Protein 5BWJ (pdb70)

Structure (mmCIF, N/CA/C/O backbone):
data_5BWJ
#
_entry.id   5BWJ
#
_cell.length_a   58.300
_cell.length_b   62.853
_cell.length_c   111.808
_cell.angle_alpha   90.000
_cell.angle_beta   101.320
_cell.angle_gamma   90.000
#
_symmetry.space_group_name_H-M   'P 1 21 1'
#
loop_
_entity.id
_entity.type
_entity.pdbx_description
1 polymer 'Sensory transduction histidine kinase, putative'
2 non-polymer 'NITRATE ION'
3 non-polymer 'MAGNESIUM ION'
4 water water
#
loop_
_atom_site.group_PDB
_atom_site.id
_atom_site.type_symbol
_atom_site.label_atom_id
_atom_site.label_alt_id
_atom_site.label_comp_id
_atom_site.label_asym_id
_atom_site.label_entity_id
_atom_site.label_seq_id
_atom_site.pdbx_PDB_ins_code
_atom_site.Cartn_x
_atom_site.Cartn_y
_atom_site.Cartn_z
_atom_site.occupancy
_atom_site.B_iso_or_equiv
_atom_site.auth_seq_id
_atom_site.auth_comp_id
_atom_site.auth_asym_id
_atom_site.auth_atom_id
_atom_site.pdbx_PDB_model_num
ATOM 1 N N . LYS A 1 5 ? -3.382 -30.205 -31.206 1.00 74.39 27 LYS A N 1
ATOM 2 C CA . LYS A 1 5 ? -2.808 -30.027 -29.877 1.00 73.58 27 LYS A CA 1
ATOM 3 C C . LYS A 1 5 ? -3.888 -29.635 -28.874 1.00 67.57 27 LYS A C 1
ATOM 4 O O . LYS A 1 5 ? -4.425 -30.486 -28.165 1.00 66.13 27 LYS A O 1
ATOM 7 N N . ASP A 1 6 ? -4.201 -28.344 -28.819 1.00 63.76 28 ASP A N 1
ATOM 8 C CA . ASP A 1 6 ? -5.235 -27.847 -27.921 1.00 59.60 28 ASP A CA 1
ATOM 9 C C . ASP A 1 6 ? -6.601 -28.378 -28.339 1.00 54.04 28 ASP A C 1
ATOM 10 O O . ASP A 1 6 ? -6.828 -28.668 -29.514 1.00 52.95 28 ASP A O 1
ATOM 19 N N . ILE A 1 7 ? -7.498 -28.511 -27.368 1.00 52.61 29 ILE A N 1
ATOM 20 C CA . ILE A 1 7 ? -8.864 -28.955 -27.624 1.00 50.48 29 ILE A CA 1
ATOM 21 C C . ILE A 1 7 ? -9.842 -27.967 -26.999 1.00 45.09 29 ILE A C 1
ATOM 22 O O . ILE A 1 7 ? -9.817 -27.741 -25.789 1.00 45.73 29 ILE A O 1
ATOM 38 N N . PHE A 1 8 ? -10.697 -27.376 -27.830 1.00 39.33 30 PHE A N 1
ATOM 39 C CA . PHE A 1 8 ? -11.674 -26.398 -27.361 1.00 34.66 30 PHE A CA 1
ATOM 40 C C . PHE A 1 8 ? -13.097 -26.933 -27.490 1.00 32.79 30 PHE A C 1
ATOM 41 O O . PHE A 1 8 ? -13.448 -27.557 -28.491 1.00 33.79 30 PHE A O 1
ATOM 58 N N . LYS A 1 9 ? -13.909 -26.684 -26.467 1.00 31.38 31 LYS A N 1
ATOM 59 C CA . LYS A 1 9 ? -15.294 -27.137 -26.451 1.00 32.25 31 LYS A CA 1
ATOM 60 C C . LYS A 1 9 ? -16.235 -26.061 -26.985 1.00 32.16 31 LYS A C 1
ATOM 61 O O . LYS A 1 9 ? -16.205 -24.918 -26.527 1.00 33.12 31 LYS A O 1
ATOM 65 N N . PHE A 1 10 ? -17.056 -26.434 -27.962 1.00 31.48 32 PHE A N 1
ATOM 66 C CA . PHE A 1 10 ? -18.112 -25.564 -28.469 1.00 30.11 32 PHE A CA 1
ATOM 67 C C . PHE A 1 10 ? -19.472 -26.114 -28.062 1.00 31.14 32 PHE A C 1
ATOM 68 O O . PHE A 1 10 ? -19.706 -27.322 -28.132 1.00 34.96 32 PHE A O 1
ATOM 85 N N . LYS A 1 11 ? -20.363 -25.226 -27.636 1.00 28.66 33 LYS A N 1
ATOM 86 C CA . LYS A 1 11 ? -21.714 -25.620 -27.259 1.00 28.40 33 LYS A CA 1
ATOM 87 C C . LYS A 1 11 ? -22.745 -24.936 -28.149 1.00 27.46 33 LYS A C 1
ATOM 88 O O . LYS A 1 11 ? -22.826 -23.707 -28.199 1.00 29.17 33 LYS A O 1
ATOM 107 N N . LEU A 1 12 ? -23.518 -25.752 -28.858 1.00 27.32 34 LEU A N 1
ATOM 108 C CA . LEU A 1 12 ? -24.603 -25.270 -29.705 1.00 24.87 34 LEU A CA 1
ATOM 109 C C . LEU A 1 12 ? -25.905 -25.282 -28.913 1.00 25.48 34 LEU A C 1
ATOM 110 O O . LEU A 1 12 ? -26.333 -26.331 -28.434 1.00 26.51 34 LEU A O 1
ATOM 126 N N . VAL A 1 13 ? -26.532 -24.119 -28.772 1.00 23.79 35 VAL A N 1
ATOM 127 C CA . VAL A 1 13 ? -27.734 -24.001 -27.951 1.00 26.01 35 VAL A CA 1
ATOM 128 C C . VAL A 1 13 ? -29.002 -24.023 -28.799 1.00 26.67 35 VAL A C 1
ATOM 129 O O . VAL A 1 13 ? -29.175 -23.200 -29.701 1.00 26.58 35 VAL A O 1
ATOM 142 N N . ASP A 1 14 ? -29.883 -24.974 -28.489 1.00 28.31 36 ASP A N 1
ATOM 143 C CA . ASP A 1 14 ? -31.192 -25.086 -29.129 1.00 28.63 36 ASP A CA 1
ATOM 144 C C . ASP A 1 14 ? -31.055 -25.291 -30.646 1.00 26.50 36 ASP A C 1
ATOM 145 O O . ASP A 1 14 ? -30.418 -26.249 -31.081 1.00 27.95 36 ASP A O 1
ATOM 154 N N . GLN A 1 15 ? -31.650 -24.409 -31.446 1.00 25.59 37 GLN A N 1
ATOM 155 C CA . GLN A 1 15 ? -31.596 -24.522 -32.901 1.00 27.24 37 GLN A CA 1
ATOM 156 C C . GLN A 1 15 ? -31.397 -23.144 -33.513 1.00 25.92 37 GLN A C 1
ATOM 157 O O . GLN A 1 15 ? -31.839 -22.139 -32.961 1.00 25.43 37 GLN A O 1
ATOM 171 N N . PHE A 1 16 ? -30.729 -23.107 -34.660 1.00 26.67 38 PHE A N 1
ATOM 172 C CA . PHE A 1 16 ? -30.317 -21.849 -35.265 1.00 28.76 38 PHE A CA 1
ATOM 173 C C . PHE A 1 16 ? -30.047 -22.059 -36.750 1.00 28.53 38 PHE A C 1
ATOM 174 O O . PHE A 1 16 ? -28.915 -22.307 -37.157 1.00 29.26 38 PHE A O 1
ATOM 191 N N . PHE A 1 17 ? -31.098 -21.973 -37.556 1.00 29.09 39 PHE A N 1
ATOM 192 C CA . PHE A 1 17 ? -30.968 -22.132 -39.001 1.00 30.64 39 PHE A CA 1
ATOM 193 C C . PHE A 1 17 ? -30.165 -20.967 -39.577 1.00 30.31 39 PHE A C 1
ATOM 194 O O . PHE A 1 17 ? -30.377 -19.824 -39.182 1.00 31.79 39 PHE A O 1
ATOM 211 N N . PRO A 1 18 ? -29.243 -21.242 -40.518 1.00 29.27 40 PRO A N 1
ATOM 212 C CA . PRO A 1 18 ? -28.880 -22.529 -41.119 1.00 31.10 40 PRO A CA 1
ATOM 213 C C . PRO A 1 18 ? -27.695 -23.209 -40.431 1.00 31.02 40 PRO A C 1
ATOM 214 O O . PRO A 1 18 ? -27.235 -24.246 -40.902 1.00 30.90 40 PRO A O 1
ATOM 225 N N . PHE A 1 19 ? -27.212 -22.634 -39.336 1.00 32.10 41 PHE A N 1
ATOM 226 C CA . PHE A 1 19 ? -25.976 -23.106 -38.710 1.00 32.07 41 PHE A CA 1
ATOM 227 C C . PHE A 1 19 ? -26.129 -24.497 -38.105 1.00 29.32 41 PHE A C 1
ATOM 228 O O . PHE A 1 19 ? -25.264 -25.353 -38.283 1.00 30.61 41 PHE A O 1
ATOM 245 N N . TYR A 1 20 ? -27.229 -24.725 -37.398 1.00 26.79 42 TYR A N 1
ATOM 246 C CA . TYR A 1 20 ? -27.547 -26.062 -36.915 1.00 26.24 42 TYR A CA 1
ATOM 247 C C . TYR A 1 20 ? -29.036 -26.175 -36.611 1.00 28.39 42 TYR A C 1
ATOM 248 O O . TYR A 1 20 ? -29.629 -25.277 -36.012 1.00 27.87 42 TYR A O 1
ATOM 266 N N . TYR A 1 21 ? -29.636 -27.278 -37.044 1.00 30.47 43 TYR A N 1
ATOM 267 C CA . TYR A 1 21 ? -31.060 -27.504 -36.849 1.00 30.25 43 TYR A CA 1
ATOM 268 C C . TYR A 1 21 ? -31.409 -28.959 -37.136 1.00 31.59 43 TYR A C 1
ATOM 269 O O . TYR A 1 21 ? -30.580 -29.723 -37.630 1.00 32.62 43 TYR A O 1
ATOM 287 N N . LYS A 1 22 ? -32.642 -29.328 -36.815 1.00 31.18 44 LYS A N 1
ATOM 288 C CA . LYS A 1 22 ? -33.136 -30.682 -37.029 1.00 34.70 44 LYS A CA 1
ATOM 289 C C . LYS A 1 22 ? -34.233 -30.656 -38.086 1.00 36.06 44 LYS A C 1
ATOM 290 O O . LYS A 1 22 ? -35.216 -29.930 -37.941 1.00 36.17 44 LYS A O 1
ATOM 309 N N . ASN A 1 23 ? -34.064 -31.433 -39.154 1.00 39.24 45 ASN A N 1
ATOM 310 C CA . ASN A 1 23 ? -34.994 -31.354 -40.274 1.00 40.22 45 ASN A CA 1
ATOM 311 C C . ASN A 1 23 ? -36.247 -32.196 -40.061 1.00 42.81 45 ASN A C 1
ATOM 312 O O . ASN A 1 23 ? -36.403 -32.848 -39.028 1.00 41.02 45 ASN A O 1
ATOM 323 N N . ASN A 1 24 ? -37.134 -32.164 -41.051 1.00 45.27 46 ASN A N 1
ATOM 324 C CA . ASN A 1 24 ? -38.416 -32.855 -40.978 1.00 49.80 46 ASN A CA 1
ATOM 325 C C . ASN A 1 24 ? -38.261 -34.344 -40.699 1.00 45.94 46 ASN A C 1
ATOM 326 O O . ASN A 1 24 ? -39.088 -34.942 -40.012 1.00 47.10 46 ASN A O 1
ATOM 337 N N . LYS A 1 25 ? -37.196 -34.936 -41.232 1.00 44.52 47 LYS A N 1
ATOM 338 C CA . LYS A 1 25 ? -36.952 -36.367 -41.077 1.00 47.10 47 LYS A CA 1
ATOM 339 C C . LYS A 1 25 ? -36.232 -36.692 -39.769 1.00 48.21 47 LYS A C 1
ATOM 340 O O . LYS A 1 25 ? -35.926 -37.852 -39.498 1.00 48.40 47 LYS A O 1
ATOM 359 N N . GLY A 1 26 ? -35.961 -35.669 -38.965 1.00 50.13 48 GLY A N 1
ATOM 360 C CA . GLY A 1 26 ? -35.312 -35.861 -37.680 1.00 51.49 48 GLY A CA 1
ATOM 361 C C . GLY A 1 26 ? -33.809 -36.030 -37.798 1.00 49.42 48 GLY A C 1
ATOM 362 O O . GLY A 1 26 ? -33.177 -36.662 -36.951 1.00 51.92 48 GLY A O 1
ATOM 366 N N . GLU A 1 27 ? -33.237 -35.461 -38.855 1.00 43.53 49 GLU A N 1
ATOM 367 C CA . GLU A 1 27 ? -31.799 -35.523 -39.082 1.00 40.17 49 GLU A CA 1
ATOM 368 C C . GLU A 1 27 ? -31.159 -34.188 -38.717 1.00 36.63 49 GLU A C 1
ATOM 369 O O . GLU A 1 27 ? -31.683 -33.127 -39.061 1.00 36.71 49 GLU A O 1
ATOM 381 N N . TYR A 1 28 ? -30.033 -34.241 -38.013 1.00 35.02 50 TYR A N 1
ATOM 382 C CA . TYR A 1 28 ? -29.319 -33.027 -37.645 1.00 33.51 50 TYR A CA 1
ATOM 383 C C . TYR A 1 28 ? -28.626 -32.446 -38.872 1.00 34.83 50 TYR A C 1
ATOM 384 O O . TYR A 1 28 ? -27.894 -33.143 -39.575 1.00 37.66 50 TYR A O 1
ATOM 402 N N . GLU A 1 29 ? -28.884 -31.168 -39.127 1.00 34.41 51 GLU A N 1
ATOM 403 C CA . GLU A 1 29 ? -28.368 -30.477 -40.303 1.00 35.76 51 GLU A CA 1
ATOM 404 C C . GLU A 1 29 ? -27.640 -29.215 -39.874 1.00 35.80 51 GLU A C 1
ATOM 405 O O . GLU A 1 29 ? -27.749 -28.796 -38.723 1.00 35.60 51 GLU A O 1
ATOM 417 N N . GLY A 1 30 ? -26.911 -28.609 -40.806 1.00 36.24 52 GLY A N 1
ATOM 418 C CA . GLY A 1 30 ? -26.262 -27.336 -40.558 1.00 34.87 52 GLY A CA 1
ATOM 419 C C . GLY A 1 30 ? -24.884 -27.239 -41.179 1.00 37.63 52 GLY A C 1
ATOM 420 O O . GLY A 1 30 ? -24.287 -28.253 -41.533 1.00 38.64 52 GLY A O 1
ATOM 424 N N . LEU A 1 31 ? -24.382 -26.013 -41.301 1.00 40.06 53 LEU A N 1
ATOM 425 C CA . LEU A 1 31 ? -23.062 -25.771 -41.875 1.00 44.18 53 LEU A CA 1
ATOM 426 C C . LEU A 1 31 ? -22.071 -25.308 -40.809 1.00 37.20 53 LEU A C 1
ATOM 427 O O . LEU A 1 31 ? -20.962 -24.883 -41.132 1.00 36.80 53 LEU A O 1
ATOM 443 N N . ILE A 1 32 ? -22.465 -25.393 -39.541 1.00 31.68 54 ILE A N 1
ATOM 444 C CA . ILE A 1 32 ? -21.628 -24.877 -38.463 1.00 30.63 54 ILE A CA 1
ATOM 445 C C . ILE A 1 32 ? -20.325 -25.663 -38.348 1.00 33.93 54 ILE A C 1
ATOM 446 O O . ILE A 1 32 ? -19.278 -25.088 -38.057 1.00 34.83 54 ILE A O 1
ATOM 462 N N . PHE A 1 33 ? -20.384 -26.970 -38.582 1.00 36.60 55 PHE A N 1
ATOM 463 C CA . PHE A 1 33 ? -19.189 -27.800 -38.499 1.00 40.01 55 PHE A CA 1
ATOM 464 C C . PHE A 1 33 ? -18.175 -27.387 -39.558 1.00 39.18 55 PHE A C 1
ATOM 465 O O . PHE A 1 33 ? -16.969 -27.400 -39.308 1.00 42.05 55 PHE A O 1
ATOM 482 N N . SER A 1 34 ? -18.669 -27.014 -40.735 1.00 37.90 56 SER A N 1
ATOM 483 C CA . SER A 1 34 ? -17.808 -26.535 -41.810 1.00 39.77 56 SER A CA 1
ATOM 484 C C . SER A 1 34 ? -17.028 -25.310 -41.352 1.00 39.32 56 SER A C 1
ATOM 485 O O . SER A 1 34 ? -15.844 -25.168 -41.648 1.00 40.92 56 SER A O 1
ATOM 493 N N . ILE A 1 35 ? -17.707 -24.426 -40.631 1.00 38.04 57 ILE A N 1
ATOM 494 C CA . ILE A 1 35 ? -17.074 -23.227 -40.102 1.00 38.99 57 ILE A CA 1
ATOM 495 C C . ILE A 1 35 ? -16.114 -23.586 -38.972 1.00 38.87 57 ILE A C 1
ATOM 496 O O . ILE A 1 35 ? -14.981 -23.108 -38.940 1.00 40.66 57 ILE A O 1
ATOM 512 N N . LEU A 1 36 ? -16.567 -24.432 -38.051 1.00 36.60 58 LEU A N 1
ATOM 513 C CA . LEU A 1 36 ? -15.755 -24.799 -36.895 1.00 36.38 58 LEU A CA 1
ATOM 514 C C . LEU A 1 36 ? -14.490 -25.554 -37.310 1.00 39.53 58 LEU A C 1
ATOM 515 O O . LEU A 1 36 ? -13.436 -25.384 -36.697 1.00 40.29 58 LEU A O 1
ATOM 531 N N . ASP A 1 37 ? -14.593 -26.379 -38.348 1.00 41.08 59 ASP A N 1
ATOM 532 C CA . ASP A 1 37 ? -13.434 -27.107 -38.859 1.00 45.22 59 ASP A CA 1
ATOM 533 C C . ASP A 1 37 ? -12.376 -26.141 -39.381 1.00 47.64 59 ASP A C 1
ATOM 534 O O . ASP A 1 37 ? -11.182 -26.323 -39.139 1.00 50.83 59 ASP A O 1
ATOM 543 N N . LYS A 1 38 ? -12.821 -25.113 -40.094 1.00 46.97 60 LYS A N 1
ATOM 544 C CA . LYS A 1 38 ? -11.910 -24.112 -40.632 1.00 50.36 60 LYS A CA 1
ATOM 545 C C . LYS A 1 38 ? -11.299 -23.283 -39.508 1.00 47.26 60 LYS A C 1
ATOM 546 O O . LYS A 1 38 ? -10.118 -22.935 -39.556 1.00 51.40 60 LYS A O 1
ATOM 565 N N . TRP A 1 39 ? -12.103 -22.973 -38.495 1.00 41.38 61 TRP A N 1
ATOM 566 C CA . TRP A 1 39 ? -11.611 -22.234 -37.339 1.00 38.32 61 TRP A CA 1
ATOM 567 C C . TRP A 1 39 ? -10.559 -23.059 -36.608 1.00 39.32 61 TRP A C 1
ATOM 568 O O . TRP A 1 39 ? -9.533 -22.537 -36.172 1.00 39.34 61 TRP A O 1
ATOM 589 N N . ALA A 1 40 ? -10.822 -24.355 -36.493 1.00 40.46 62 ALA A N 1
ATOM 590 C CA . ALA A 1 40 ? -9.928 -25.272 -35.801 1.00 43.66 62 ALA A CA 1
ATOM 591 C C . ALA A 1 40 ? -8.557 -25.337 -36.471 1.00 46.51 62 ALA A C 1
ATOM 592 O O . ALA A 1 40 ? -7.527 -25.275 -35.797 1.00 49.05 62 ALA A O 1
ATOM 599 N N . LYS A 1 41 ? -8.543 -25.462 -37.795 1.00 47.05 63 LYS A N 1
ATOM 600 C CA . LYS A 1 41 ? -7.287 -25.541 -38.537 1.00 51.44 63 LYS A CA 1
ATOM 601 C C . LYS A 1 41 ? -6.456 -24.274 -38.363 1.00 53.95 63 LYS A C 1
ATOM 602 O O . LYS A 1 41 ? -5.239 -24.341 -38.186 1.00 55.63 63 LYS A O 1
ATOM 621 N N . ASP A 1 42 ? -7.119 -23.124 -38.418 1.00 57.59 64 ASP A N 1
ATOM 622 C CA . ASP A 1 42 ? -6.443 -21.839 -38.267 1.00 63.20 64 ASP A CA 1
ATOM 623 C C . ASP A 1 42 ? -5.831 -21.695 -36.876 1.00 61.34 64 ASP A C 1
ATOM 624 O O . ASP A 1 42 ? -4.834 -20.994 -36.700 1.00 65.12 64 ASP A O 1
ATOM 633 N N . ASN A 1 43 ? -6.435 -22.358 -35.893 1.00 55.23 65 ASN A N 1
ATOM 634 C CA . ASN A 1 43 ? -5.971 -22.294 -34.509 1.00 52.00 65 ASN A CA 1
ATOM 635 C C . ASN A 1 43 ? -5.163 -23.523 -34.099 1.00 52.72 65 ASN A C 1
ATOM 636 O O . ASN A 1 43 ? -4.781 -23.658 -32.935 1.00 52.85 65 ASN A O 1
ATOM 647 N N . ASN A 1 44 ? -4.906 -24.409 -35.058 1.00 53.43 66 ASN A N 1
ATOM 648 C CA . ASN A 1 44 ? -4.114 -25.611 -34.819 1.00 56.78 66 ASN A CA 1
ATOM 649 C C . ASN A 1 44 ? -4.627 -26.381 -33.608 1.00 54.90 66 ASN A C 1
ATOM 650 O O . ASN A 1 44 ? -3.873 -26.686 -32.684 1.00 53.33 66 ASN A O 1
ATOM 661 N N . ALA A 1 45 ? -5.921 -26.681 -33.618 1.00 55.23 67 ALA A N 1
ATOM 662 C CA . ALA A 1 45 ? -6.561 -27.322 -32.480 1.00 53.69 67 ALA A CA 1
ATOM 663 C C . ALA A 1 45 ? -7.622 -28.312 -32.931 1.00 51.04 67 ALA A C 1
ATOM 664 O O . ALA A 1 45 ? -8.039 -28.308 -34.089 1.00 48.88 67 ALA A O 1
ATOM 671 N N . ASP A 1 46 ? -8.036 -29.172 -32.006 1.00 52.52 68 ASP A N 1
ATOM 672 C CA . ASP A 1 46 ? -9.182 -30.044 -32.214 1.00 54.80 68 ASP A CA 1
ATOM 673 C C . ASP A 1 46 ? -10.379 -29.424 -31.505 1.00 48.27 68 ASP A C 1
ATOM 674 O O . ASP A 1 46 ? -10.222 -28.465 -30.745 1.00 45.37 68 ASP A O 1
ATOM 683 N N . ILE A 1 47 ? -11.568 -29.965 -31.754 1.00 46.18 69 ILE A N 1
ATOM 684 C CA . ILE A 1 47 ? -12.784 -29.442 -31.143 1.00 43.37 69 ILE A CA 1
ATOM 685 C C . ILE A 1 47 ? -13.686 -30.546 -30.606 1.00 40.81 69 ILE A C 1
ATOM 686 O O . ILE A 1 47 ? -13.692 -31.669 -31.113 1.00 41.22 69 ILE A O 1
ATOM 702 N N . MET A 1 48 ? -14.428 -30.205 -29.558 1.00 39.07 70 MET A N 1
ATOM 703 C CA . MET A 1 48 ? -15.509 -31.033 -29.043 1.00 36.38 70 MET A CA 1
ATOM 704 C C . MET A 1 48 ? -16.800 -30.234 -29.147 1.00 31.82 70 MET A C 1
ATOM 705 O O . MET A 1 48 ? -16.864 -29.104 -28.667 1.00 31.23 70 MET A O 1
ATOM 719 N N . VAL A 1 49 ? -17.819 -30.813 -29.774 1.00 30.00 71 VAL A N 1
ATOM 720 C CA . VAL A 1 49 ? -19.103 -30.136 -29.924 1.00 29.94 71 VAL A CA 1
ATOM 721 C C . VAL A 1 49 ? -20.160 -30.779 -29.035 1.00 31.29 71 VAL A C 1
ATOM 722 O O . VAL A 1 49 ? -20.371 -31.991 -29.073 1.00 33.25 71 VAL A O 1
ATOM 735 N N . GLU A 1 50 ? -20.813 -29.949 -28.230 1.00 29.64 72 GLU A N 1
ATOM 736 C CA . GLU A 1 50 ? -21.917 -30.389 -27.394 1.00 30.09 72 GLU A CA 1
ATOM 737 C C . GLU A 1 50 ? -23.173 -29.634 -27.804 1.00 30.81 72 GLU A C 1
ATOM 738 O O . GLU A 1 50 ? -23.123 -28.435 -28.065 1.00 31.71 72 GLU A O 1
ATOM 750 N N . HIS A 1 51 ? -24.295 -30.339 -27.887 1.00 32.10 73 HIS A N 1
ATOM 751 C CA . HIS A 1 51 ? -25.571 -29.684 -28.141 1.00 33.81 73 HIS A CA 1
ATOM 752 C C . HIS A 1 51 ? -26.399 -29.666 -26.871 1.00 34.34 73 HIS A C 1
ATOM 753 O O . HIS A 1 51 ? -26.487 -30.668 -26.162 1.00 37.48 73 HIS A O 1
ATOM 767 N N . ILE A 1 52 ? -26.997 -28.514 -26.590 1.00 32.05 74 ILE A N 1
ATOM 768 C CA . ILE A 1 52 ? -27.849 -28.342 -25.422 1.00 33.77 74 ILE A CA 1
ATOM 769 C C . ILE A 1 52 ? -29.159 -27.687 -25.841 1.00 35.47 74 ILE A C 1
ATOM 770 O O . ILE A 1 52 ? -29.164 -26.729 -26.611 1.00 27.79 74 ILE A O 1
ATOM 786 N N . ASP A 1 53 ? -30.270 -28.226 -25.348 1.00 48.25 75 ASP A N 1
ATOM 787 C CA . ASP A 1 53 ? -31.584 -27.661 -25.632 1.00 60.38 75 ASP A CA 1
ATOM 788 C C . ASP A 1 53 ? -31.755 -26.321 -24.930 1.00 63.37 75 ASP A C 1
ATOM 789 O O . ASP A 1 53 ? -32.057 -25.310 -25.565 1.00 62.43 75 ASP A O 1
ATOM 798 N N . ASN A 1 54 ? -31.552 -26.324 -23.616 1.00 67.07 76 ASN A N 1
ATOM 799 C CA . ASN A 1 54 ? -31.732 -25.128 -22.805 1.00 71.24 76 ASN A CA 1
ATOM 800 C C . ASN A 1 54 ? -30.529 -24.864 -21.908 1.00 71.48 76 ASN A C 1
ATOM 801 O O . ASN A 1 54 ? -29.934 -25.790 -21.357 1.00 71.42 76 ASN A O 1
ATOM 812 N N . LEU A 1 55 ? -30.182 -23.590 -21.767 1.00 70.73 77 LEU A N 1
ATOM 813 C CA . LEU A 1 55 ? -29.060 -23.181 -20.935 1.00 72.02 77 LEU A CA 1
ATOM 814 C C . LEU A 1 55 ? -29.477 -23.005 -19.477 1.00 79.35 77 LEU A C 1
ATOM 815 O O . LEU A 1 55 ? -30.592 -22.571 -19.187 1.00 83.56 77 LEU A O 1
ATOM 831 N N . ASN A 1 56 ? -28.570 -23.353 -18.568 1.00 81.34 78 ASN A N 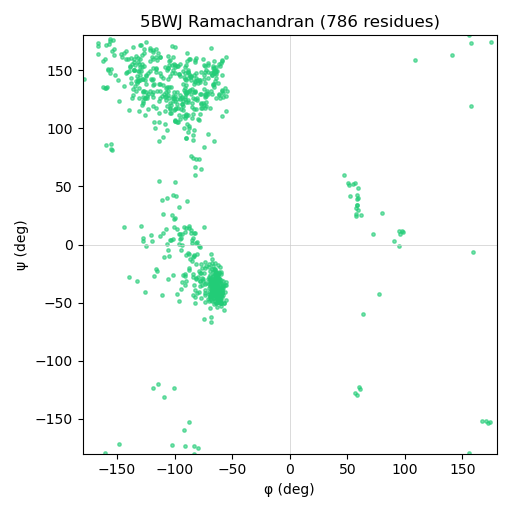1
ATOM 832 C CA . ASN A 1 56 ? -28.764 -23.132 -17.139 1.00 83.57 78 ASN A CA 1
ATOM 833 C C . ASN A 1 56 ? -27.510 -22.517 -16.526 1.00 84.66 78 ASN A C 1
ATOM 834 O O . ASN A 1 56 ? -26.399 -22.990 -16.766 1.00 83.17 78 ASN A O 1
ATOM 838 N N . GLU A 1 57 ? -27.692 -21.462 -15.737 1.00 86.94 79 GLU A N 1
ATOM 839 C CA . GLU A 1 57 ? -26.569 -20.730 -15.156 1.00 87.94 79 GLU A CA 1
ATOM 840 C C . GLU A 1 57 ? -25.696 -21.613 -14.266 1.00 86.21 79 GLU A C 1
ATOM 841 O O . GLU A 1 57 ? -24.509 -21.342 -14.084 1.00 88.99 79 GLU A O 1
ATOM 845 N N . SER A 1 58 ? -26.288 -22.670 -13.719 1.00 80.81 80 SER A N 1
ATOM 846 C CA . SER A 1 58 ? -25.581 -23.569 -12.812 1.00 75.58 80 SER A CA 1
ATOM 847 C C . SER A 1 58 ? -24.733 -24.600 -13.557 1.00 69.67 80 SER A C 1
ATOM 848 O O . SER A 1 58 ? -23.844 -25.218 -12.971 1.00 71.38 80 SER A O 1
ATOM 852 N N . GLU A 1 59 ? -25.011 -24.776 -14.847 1.00 63.32 81 GLU A N 1
ATOM 853 C CA . GLU A 1 59 ? -24.334 -25.789 -15.654 1.00 57.45 81 GLU A CA 1
ATOM 854 C C . GLU A 1 59 ? -23.338 -25.179 -16.641 1.00 50.33 81 GLU A C 1
ATOM 855 O O . GLU A 1 59 ? -22.870 -25.857 -17.556 1.00 48.25 81 GLU A O 1
ATOM 859 N N . ILE A 1 60 ? -23.016 -23.904 -16.455 1.00 46.56 82 ILE A N 1
ATOM 860 C CA . ILE A 1 60 ? -22.086 -23.215 -17.345 1.00 42.42 82 ILE A CA 1
ATOM 861 C C . ILE A 1 60 ? -20.676 -23.779 -17.200 1.00 37.58 82 ILE A C 1
ATOM 862 O O . ILE A 1 60 ? -20.164 -23.911 -16.090 1.00 37.78 82 ILE A O 1
ATOM 878 N N . GLU A 1 61 ? -20.061 -24.114 -18.331 1.00 34.61 83 GLU A N 1
ATOM 879 C CA . GLU A 1 61 ? -18.680 -24.589 -18.360 1.00 34.70 83 GLU A CA 1
ATOM 880 C C . GLU A 1 61 ? -17.765 -23.429 -18.736 1.00 34.72 83 GLU A C 1
ATOM 881 O O . GLU A 1 61 ? -17.878 -22.875 -19.826 1.00 34.55 83 GLU A O 1
ATOM 893 N N . ASP A 1 62 ? -16.865 -23.061 -17.829 1.00 35.82 84 ASP A N 1
ATOM 894 C CA . ASP A 1 62 ? -16.067 -21.845 -17.988 1.00 34.11 84 ASP A CA 1
ATOM 895 C C . ASP A 1 62 ? -15.162 -21.869 -19.216 1.00 32.13 84 ASP A C 1
ATOM 896 O O . ASP A 1 62 ? -14.855 -20.822 -19.786 1.00 30.94 84 ASP A O 1
ATOM 905 N N . GLU A 1 63 ? -14.747 -23.061 -19.628 1.00 31.91 85 GLU A N 1
ATOM 906 C CA . GLU A 1 63 ? -13.826 -23.205 -20.751 1.00 34.49 85 GLU A CA 1
ATOM 907 C C . GLU A 1 63 ? -14.536 -23.331 -22.101 1.00 33.23 85 GLU A C 1
ATOM 908 O O . GLU A 1 63 ? -13.888 -23.288 -23.146 1.00 34.17 85 GLU A O 1
ATOM 912 N N . ALA A 1 64 ? -15.858 -23.476 -22.083 1.00 30.30 86 ALA A N 1
ATOM 913 C CA . ALA A 1 64 ? -16.607 -23.742 -23.314 1.00 28.15 86 ALA A CA 1
ATOM 914 C C . ALA A 1 64 ? -17.041 -22.469 -24.040 1.00 26.74 86 ALA A C 1
ATOM 915 O O . ALA A 1 64 ? -17.312 -21.441 -23.420 1.00 26.25 86 ALA A O 1
ATOM 922 N N . ILE A 1 65 ? -17.112 -22.564 -25.365 1.00 28.35 87 ILE A N 1
ATOM 923 C CA . ILE A 1 65 ? -17.541 -21.461 -26.220 1.00 28.27 87 ILE A CA 1
ATOM 924 C C . ILE A 1 65 ? -18.976 -21.707 -26.681 1.00 26.99 87 ILE A C 1
ATOM 925 O O . ILE A 1 65 ? -19.264 -22.711 -27.334 1.00 27.67 87 ILE A O 1
ATOM 941 N N . TYR A 1 66 ? -19.871 -20.785 -26.343 1.00 23.14 88 TYR A N 1
ATOM 942 C CA . TYR A 1 66 ? -21.301 -20.972 -26.581 1.00 22.98 88 TYR A CA 1
ATOM 943 C C . TYR A 1 66 ? -21.798 -20.281 -27.851 1.00 25.96 88 TYR A C 1
ATOM 944 O O . TYR A 1 66 ? -21.509 -19.108 -28.085 1.00 27.57 88 TYR A O 1
ATOM 962 N N . LEU A 1 67 ? -22.547 -21.027 -28.659 1.00 26.96 89 LEU A N 1
ATOM 963 C CA . LEU A 1 67 ? -23.192 -20.490 -29.856 1.00 28.41 89 LEU A CA 1
ATOM 964 C C . LEU A 1 67 ? -24.707 -20.606 -29.730 1.00 30.42 89 LEU A C 1
ATOM 965 O O . LEU A 1 67 ? -25.218 -21.625 -29.263 1.00 31.46 89 LEU A O 1
ATOM 981 N N . GLY A 1 68 ? -25.419 -19.562 -30.146 1.00 35.10 90 GLY A N 1
ATOM 982 C CA . GLY A 1 68 ? -26.873 -19.589 -30.173 1.00 34.13 90 GLY A CA 1
ATOM 983 C C . GLY A 1 68 ? -27.532 -18.930 -28.977 1.00 32.81 90 GLY A C 1
ATOM 984 O O . GLY A 1 68 ? -28.740 -19.069 -28.774 1.00 33.71 90 GLY A O 1
ATOM 988 N N . LEU A 1 69 ? -26.738 -18.223 -28.178 1.00 31.37 91 LEU A N 1
ATOM 989 C CA . LEU A 1 69 ? -27.271 -17.428 -27.080 1.00 29.91 91 LEU A CA 1
ATOM 990 C C . LEU A 1 69 ? -27.518 -16.008 -27.563 1.00 32.19 91 LEU A C 1
ATOM 991 O O . LEU A 1 69 ? -26.827 -15.520 -28.456 1.00 36.10 91 LEU A O 1
ATOM 1007 N N . THR A 1 70 ? -28.515 -15.356 -26.979 1.00 30.88 92 THR A N 1
ATOM 1008 C CA . THR A 1 70 ? -28.786 -13.951 -27.253 1.00 32.33 92 THR A CA 1
ATOM 1009 C C . THR A 1 70 ? -28.665 -13.174 -25.955 1.00 35.93 92 THR A C 1
ATOM 1010 O O . THR A 1 70 ? -28.718 -13.761 -24.872 1.00 36.51 92 THR A O 1
ATOM 1021 N N . TYR A 1 71 ? -28.495 -11.860 -26.059 1.00 39.08 93 TYR A N 1
ATOM 1022 C CA . TYR A 1 71 ? -28.322 -11.036 -24.872 1.00 43.81 93 TYR A CA 1
ATOM 1023 C C . TYR A 1 71 ? -29.537 -11.141 -23.964 1.00 41.36 93 TYR A C 1
ATOM 1024 O O . TYR A 1 71 ? -30.667 -10.927 -24.393 1.00 40.28 93 TYR A O 1
ATOM 1042 N N . ASN A 1 72 ? -29.287 -11.474 -22.705 1.00 42.17 94 ASN A N 1
ATOM 1043 C CA . ASN A 1 72 ? -30.347 -11.632 -21.721 1.00 41.35 94 ASN A CA 1
ATOM 1044 C C . ASN A 1 72 ? -29.860 -11.145 -20.364 1.00 41.43 94 ASN A C 1
ATOM 1045 O O . ASN A 1 72 ? -28.732 -11.437 -19.967 1.00 40.81 94 ASN A O 1
ATOM 1056 N N . VAL A 1 73 ? -30.706 -10.392 -19.666 1.00 41.79 95 VAL A N 1
ATOM 1057 C CA . VAL A 1 73 ? -30.327 -9.782 -18.395 1.00 43.47 95 VAL A CA 1
ATOM 1058 C C . VAL A 1 73 ? -29.822 -10.815 -17.393 1.00 42.54 95 VAL A C 1
ATOM 1059 O O . VAL A 1 73 ? -28.920 -10.534 -16.607 1.00 43.05 95 VAL A O 1
ATOM 1072 N N . LYS A 1 74 ? -30.397 -12.012 -17.427 1.00 42.35 96 LYS A N 1
ATOM 1073 C CA . LYS A 1 74 ? -29.984 -13.071 -16.515 1.00 46.52 96 LYS A CA 1
ATOM 1074 C C . LYS A 1 74 ? -28.630 -13.646 -16.926 1.00 47.53 96 LYS A C 1
ATOM 1075 O O . LYS A 1 74 ? -27.771 -13.894 -16.081 1.00 51.28 96 LYS A O 1
ATOM 1079 N N . LEU A 1 75 ? -28.442 -13.846 -18.228 1.00 44.32 97 LEU A N 1
ATOM 1080 C CA . LEU A 1 75 ? -27.217 -14.457 -18.738 1.00 41.88 97 LEU A CA 1
ATOM 1081 C C . LEU A 1 75 ? -26.040 -13.483 -18.751 1.00 39.49 97 LEU A C 1
ATOM 1082 O O . LEU A 1 75 ? -24.883 -13.902 -18.721 1.00 39.70 97 LEU A O 1
ATOM 1098 N N . ASN A 1 76 ? -26.337 -12.189 -18.801 1.00 36.67 98 ASN A N 1
ATOM 1099 C CA . ASN A 1 76 ? -25.296 -11.170 -18.871 1.00 39.35 98 ASN A CA 1
ATOM 1100 C C . ASN A 1 76 ? -24.360 -11.213 -17.666 1.00 39.20 98 ASN A C 1
ATOM 1101 O O . ASN A 1 76 ? -23.217 -10.763 -17.742 1.00 39.65 98 ASN A O 1
ATOM 1112 N N . ASP A 1 77 ? -24.851 -11.752 -16.555 1.00 41.38 99 ASP A N 1
ATOM 1113 C CA . ASP A 1 77 ? -24.051 -11.868 -15.341 1.00 48.40 99 ASP A CA 1
ATOM 1114 C C . ASP A 1 77 ? -22.976 -12.948 -15.462 1.00 46.09 99 ASP A C 1
ATOM 1115 O O . ASP A 1 77 ? -22.019 -12.959 -14.688 1.00 47.24 99 ASP A O 1
ATOM 1124 N N . PHE A 1 78 ? -23.137 -13.850 -16.429 1.00 43.09 100 PHE A N 1
ATOM 1125 C CA . PHE A 1 78 ? -22.276 -15.029 -16.535 1.00 41.31 100 PHE A CA 1
ATOM 1126 C C . PHE A 1 78 ? -21.426 -15.055 -17.806 1.00 37.68 100 PHE A C 1
ATOM 1127 O O . PHE A 1 78 ? -20.386 -15.719 -17.843 1.00 37.72 100 PHE A O 1
ATOM 1144 N N . PHE A 1 79 ? -21.863 -14.331 -18.835 1.00 36.16 101 PHE A N 1
ATOM 1145 C CA . PHE A 1 79 ? -21.241 -14.408 -20.157 1.00 36.27 101 PHE A CA 1
ATOM 1146 C C . PHE A 1 79 ? -20.699 -13.081 -20.674 1.00 38.45 101 PHE A C 1
ATOM 1147 O O . PHE A 1 79 ? -21.220 -12.009 -20.358 1.00 42.23 101 PHE A O 1
ATOM 1164 N N . TYR A 1 80 ? -19.641 -13.181 -21.473 1.00 35.80 102 TYR A N 1
ATOM 1165 C CA . TYR A 1 80 ? -19.215 -12.107 -22.361 1.00 35.75 102 TYR A CA 1
ATOM 1166 C C . TYR A 1 80 ? -19.679 -12.446 -23.771 1.00 35.73 102 TYR A C 1
ATOM 1167 O O . TYR A 1 80 ? -19.395 -13.534 -24.269 1.00 34.86 102 TYR A O 1
ATOM 1185 N N . PHE A 1 81 ? -20.398 -11.527 -24.406 1.00 38.67 103 PHE A N 1
ATOM 1186 C CA . PHE A 1 81 ? -20.803 -11.699 -25.797 1.00 40.15 103 PHE A CA 1
ATOM 1187 C C . PHE A 1 81 ? -19.800 -11.017 -26.720 1.00 44.76 103 PHE A C 1
ATOM 1188 O O . PHE A 1 81 ? -19.510 -9.832 -26.557 1.00 50.72 103 PHE A O 1
ATOM 1205 N N . LYS A 1 82 ? -19.271 -11.768 -27.684 1.00 41.46 104 LYS A N 1
ATOM 1206 C CA . LYS A 1 82 ? -18.250 -11.247 -28.593 1.00 41.31 104 LYS A CA 1
ATOM 1207 C C . LYS A 1 82 ? -18.755 -11.173 -30.040 1.00 41.34 104 LYS A C 1
ATOM 1208 O O . LYS A 1 82 ? -19.736 -10.485 -30.315 1.00 40.83 104 LYS A O 1
ATOM 1227 N N . SER A 1 83 ? -18.096 -11.878 -30.957 1.00 42.01 105 SER A N 1
ATOM 1228 C CA . SER A 1 83 ? -18.359 -11.714 -32.386 1.00 46.76 105 SER A CA 1
ATOM 1229 C C . SER A 1 83 ? -19.772 -12.111 -32.794 1.00 45.19 105 SER A C 1
ATOM 1230 O O . SER A 1 83 ? -20.379 -13.002 -32.203 1.00 42.54 105 SER A O 1
ATOM 1238 N N . GLU A 1 84 ? -20.278 -11.439 -33.823 1.00 49.09 106 GLU A N 1
ATOM 1239 C CA . GLU A 1 84 ? -21.604 -11.711 -34.350 1.00 49.29 106 GLU A CA 1
ATOM 1240 C C . GLU A 1 84 ? -21.591 -12.845 -35.363 1.00 45.85 106 GLU A C 1
ATOM 1241 O O . GLU A 1 84 ? -20.743 -12.882 -36.253 1.00 46.18 106 GLU A O 1
ATOM 1253 N N . LEU A 1 85 ? -22.535 -13.768 -35.219 1.00 44.26 107 LEU A N 1
ATOM 1254 C CA . LEU A 1 85 ? -22.907 -14.651 -36.316 1.00 42.77 107 LEU A CA 1
ATOM 1255 C C . LEU A 1 85 ? -23.981 -13.916 -37.119 1.00 45.92 107 LEU A C 1
ATOM 1256 O O . LEU A 1 85 ? -24.017 -12.686 -37.117 1.00 46.56 107 LEU A O 1
ATOM 1272 N N . ALA A 1 86 ? -24.856 -14.649 -37.795 1.00 46.65 108 ALA A N 1
ATOM 1273 C CA . ALA A 1 86 ? -25.927 -14.019 -38.558 1.00 48.78 108 ALA A CA 1
ATOM 1274 C C . ALA A 1 86 ? -26.891 -13.291 -37.624 1.00 43.48 108 ALA A C 1
ATOM 1275 O O . ALA A 1 86 ? -27.068 -13.688 -36.475 1.00 44.22 108 ALA A O 1
ATOM 1282 N N . ARG A 1 87 ? -27.500 -12.217 -38.118 1.00 38.35 109 ARG A N 1
ATOM 1283 C CA . ARG A 1 87 ? -28.515 -11.494 -37.360 1.00 39.08 109 ARG A CA 1
ATOM 1284 C C . ARG A 1 87 ? -29.890 -12.111 -37.596 1.00 35.81 109 ARG A C 1
ATOM 1285 O O . ARG A 1 87 ? -30.105 -12.806 -38.589 1.00 37.65 109 ARG A O 1
ATOM 1306 N N . SER A 1 88 ? -30.814 -11.849 -36.676 1.00 33.72 110 SER A N 1
ATOM 1307 C CA . SER A 1 88 ? -32.189 -12.317 -36.798 1.00 32.63 110 SER A CA 1
ATOM 1308 C C . SER A 1 88 ? -33.151 -11.163 -36.569 1.00 33.71 110 SER A C 1
ATOM 1309 O O . SER A 1 88 ? -32.743 -10.069 -36.175 1.00 33.12 110 SER A O 1
ATOM 1317 N N . ILE A 1 89 ? -34.429 -11.418 -36.825 1.00 34.04 111 ILE A N 1
ATOM 1318 C CA . ILE A 1 89 ? -35.484 -10.460 -36.533 1.00 34.27 111 ILE A CA 1
ATOM 1319 C C . ILE A 1 89 ? -36.528 -11.136 -35.655 1.00 30.72 111 ILE A C 1
ATOM 1320 O O . ILE A 1 89 ? -36.967 -12.249 -35.939 1.00 30.63 111 ILE A O 1
ATOM 1336 N N . SER A 1 90 ? -36.899 -10.466 -34.571 1.00 29.71 112 SER A N 1
ATOM 1337 C CA . SER A 1 90 ? -37.923 -10.977 -33.670 1.00 30.58 112 SER A CA 1
ATOM 1338 C C . SER A 1 90 ? -39.299 -10.876 -34.320 1.00 33.22 112 SER A C 1
ATOM 1339 O O . SER A 1 90 ? -39.673 -9.821 -34.834 1.00 37.61 112 SER A O 1
ATOM 1347 N N . ILE A 1 91 ? -40.044 -11.979 -34.299 1.00 31.27 113 ILE A N 1
ATOM 1348 C CA . ILE A 1 91 ? -41.386 -12.017 -34.869 1.00 31.17 113 ILE A CA 1
ATOM 1349 C C . ILE A 1 91 ? -42.352 -12.694 -33.907 1.00 29.02 113 ILE A C 1
ATOM 1350 O O . ILE A 1 91 ? -42.009 -13.674 -33.245 1.00 27.58 113 ILE A O 1
ATOM 1366 N N . LEU A 1 92 ? -43.558 -12.142 -33.830 1.00 27.83 114 LEU A N 1
ATOM 1367 C CA . LEU A 1 92 ? -44.646 -12.745 -33.080 1.00 28.51 114 LEU A CA 1
ATOM 1368 C C . LEU A 1 92 ? -45.563 -13.492 -34.050 1.00 30.06 114 LEU A C 1
ATOM 1369 O O . LEU A 1 92 ? -46.164 -12.882 -34.938 1.00 31.62 114 LEU A O 1
ATOM 1385 N N . PHE A 1 93 ? -45.652 -14.810 -33.883 1.00 30.84 115 PHE A N 1
ATOM 1386 C CA . PHE A 1 93 ? -46.461 -15.663 -34.754 1.00 32.26 115 PHE A CA 1
ATOM 1387 C C . PHE A 1 93 ? -47.731 -16.142 -34.060 1.00 29.93 115 PHE A C 1
ATOM 1388 O O . PHE A 1 93 ? -47.751 -16.311 -32.843 1.00 30.63 115 PHE A O 1
ATOM 1405 N N . PHE A 1 94 ? -48.781 -16.370 -34.844 1.00 28.36 116 PHE A N 1
ATOM 1406 C CA . PHE A 1 94 ? -49.950 -17.104 -34.372 1.00 31.13 116 PHE A CA 1
ATOM 1407 C C . PHE A 1 94 ? -50.468 -17.989 -35.501 1.00 34.75 116 PHE A C 1
ATOM 1408 O O . PHE A 1 94 ? -50.065 -17.832 -36.653 1.00 35.66 116 PHE A O 1
ATOM 1425 N N . LYS A 1 95 ? -51.345 -18.930 -35.166 1.00 37.46 117 LYS A N 1
ATOM 1426 C CA . LYS A 1 95 ? -51.863 -19.872 -36.152 1.00 39.74 117 LYS A CA 1
ATOM 1427 C C . LYS A 1 95 ? -52.958 -19.243 -36.999 1.00 42.13 117 LYS A C 1
ATOM 1428 O O . LYS A 1 95 ? -53.774 -18.470 -36.502 1.00 40.41 117 LYS A O 1
ATOM 1447 N N . ASN A 1 96 ? -52.961 -19.580 -38.284 1.00 47.51 118 ASN A N 1
ATOM 1448 C CA . ASN A 1 96 ? -54.004 -19.130 -39.195 1.00 54.33 118 ASN A CA 1
ATOM 1449 C C . ASN A 1 96 ? -55.311 -19.881 -38.959 1.00 54.70 118 ASN A C 1
ATOM 1450 O O . ASN A 1 96 ? -56.272 -19.324 -38.427 1.00 55.11 118 ASN A O 1
ATOM 1461 N N . SER A 1 110 ? -59.630 -8.443 -25.537 1.00 80.37 132 SER A N 1
ATOM 1462 C CA . SER A 1 110 ? -59.501 -9.887 -25.379 1.00 76.37 132 SER A CA 1
ATOM 1463 C C . SER A 1 110 ? -58.246 -10.242 -24.586 1.00 77.37 132 SER A C 1
ATOM 1464 O O . SER A 1 110 ? -57.309 -9.447 -24.502 1.00 80.98 132 SER A O 1
ATOM 1467 N N . ASN A 1 111 ? -58.239 -11.441 -24.008 1.00 71.98 133 ASN A N 1
ATOM 1468 C CA . ASN A 1 111 ? -57.108 -11.918 -23.218 1.00 67.82 133 ASN A CA 1
ATOM 1469 C C . ASN A 1 111 ? -56.310 -12.967 -23.982 1.00 59.77 133 ASN A C 1
ATOM 1470 O O . ASN A 1 111 ? -56.853 -13.688 -24.820 1.00 57.31 133 ASN A O 1
ATOM 1481 N N . PHE A 1 112 ? -55.018 -13.051 -23.681 1.00 57.51 134 PHE A N 1
ATOM 1482 C CA . PHE A 1 112 ? -54.113 -13.920 -24.419 1.00 54.58 134 PHE A CA 1
ATOM 1483 C C . PHE A 1 112 ? -52.887 -14.286 -23.589 1.00 50.78 134 PHE A C 1
ATOM 1484 O O . PHE A 1 112 ? -52.683 -13.757 -22.495 1.00 51.70 134 PHE A O 1
ATOM 1501 N N . ASN A 1 113 ? -52.080 -15.197 -24.122 1.00 48.16 135 ASN A N 1
ATOM 1502 C CA . ASN A 1 113 ? -50.778 -15.514 -23.550 1.00 48.70 135 ASN A CA 1
ATOM 1503 C C . ASN A 1 113 ? -49.770 -15.779 -24.663 1.00 40.93 135 ASN A C 1
ATOM 1504 O O . ASN A 1 113 ? -50.128 -16.276 -25.732 1.00 40.60 135 ASN A O 1
ATOM 1515 N N . ILE A 1 114 ? -48.513 -15.433 -24.404 1.00 36.91 136 ILE A N 1
ATOM 1516 C CA . ILE A 1 114 ? -47.464 -15.509 -25.413 1.00 35.53 136 ILE A CA 1
ATOM 1517 C C . ILE A 1 114 ? -46.369 -16.468 -24.970 1.00 36.02 136 ILE A C 1
ATOM 1518 O O . ILE A 1 114 ? -45.862 -16.377 -23.853 1.00 37.76 136 ILE A O 1
ATOM 1534 N N . GLY A 1 115 ? -46.021 -17.394 -25.856 1.00 35.54 137 GLY A N 1
ATOM 1535 C CA . GLY A 1 115 ? -44.937 -18.323 -25.607 1.00 35.11 137 GLY A CA 1
ATOM 1536 C C . GLY A 1 115 ? -43.608 -17.722 -26.019 1.00 33.48 137 GLY A C 1
ATOM 1537 O O . GLY A 1 115 ? -43.531 -16.995 -27.010 1.00 33.42 137 GLY A O 1
ATOM 1541 N N . VAL A 1 116 ? -42.562 -18.029 -25.260 1.00 31.23 138 VAL A N 1
ATOM 1542 C CA . VAL A 1 116 ? -41.219 -17.549 -25.567 1.00 29.61 138 VAL A CA 1
ATOM 1543 C C . VAL A 1 116 ? -40.187 -18.466 -24.911 1.00 29.90 138 VAL A C 1
ATOM 1544 O O . VAL A 1 116 ? -40.461 -19.078 -23.878 1.00 31.18 138 VAL A O 1
ATOM 1557 N N . ILE A 1 117 ? -39.011 -18.576 -25.519 1.00 28.38 139 ILE A N 1
ATOM 1558 C CA . ILE A 1 117 ? -37.936 -19.382 -24.949 1.00 27.64 139 ILE A CA 1
ATOM 1559 C C . ILE A 1 117 ? -37.283 -18.625 -23.794 1.00 29.20 139 ILE A C 1
ATOM 1560 O O . ILE A 1 117 ? -36.904 -17.463 -23.939 1.00 30.06 139 ILE A O 1
ATOM 1576 N N . LYS A 1 118 ? -37.155 -19.289 -22.649 1.00 31.12 140 LYS A N 1
ATOM 1577 C CA . LYS A 1 118 ? -36.626 -18.650 -21.449 1.00 35.66 140 LYS A CA 1
ATOM 1578 C C . LYS A 1 118 ? -35.152 -18.280 -21.608 1.00 32.16 140 LYS A C 1
ATOM 1579 O O . LYS A 1 118 ? -34.427 -18.902 -22.384 1.00 29.73 140 LYS A O 1
ATOM 1598 N N . ASN A 1 119 ? -34.729 -17.257 -20.868 1.00 33.21 141 ASN A N 1
ATOM 1599 C CA . ASN A 1 119 ? -33.340 -16.796 -20.866 1.00 34.81 141 ASN A CA 1
ATOM 1600 C C . ASN A 1 119 ? -32.832 -16.380 -22.247 1.00 32.42 141 ASN A C 1
ATOM 1601 O O . ASN A 1 119 ? -31.656 -16.566 -22.568 1.00 33.18 141 ASN A O 1
ATOM 1612 N N . THR A 1 120 ? -33.725 -15.813 -23.054 1.00 29.70 142 THR A N 1
ATOM 1613 C CA . THR A 1 120 ? -33.361 -15.254 -24.354 1.00 27.75 142 THR A CA 1
ATOM 1614 C C . THR A 1 120 ? -33.671 -13.767 -24.375 1.00 27.46 142 THR A C 1
ATOM 1615 O O . THR A 1 120 ? -34.360 -13.258 -23.493 1.00 29.00 142 THR A O 1
ATOM 1626 N N . ILE A 1 121 ? -33.164 -13.073 -25.387 1.00 27.11 143 ILE A N 1
ATOM 1627 C CA . ILE A 1 121 ? -33.467 -11.660 -25.561 1.00 28.81 143 ILE A CA 1
ATOM 1628 C C . ILE A 1 121 ? -34.963 -11.465 -25.808 1.00 28.96 143 ILE A C 1
ATOM 1629 O O . ILE A 1 121 ? -35.526 -10.414 -25.499 1.00 28.34 143 ILE A O 1
ATOM 1645 N N . TYR A 1 122 ? -35.599 -12.490 -26.366 1.00 30.74 144 TYR A N 1
ATOM 1646 C CA . TYR A 1 122 ? -37.022 -12.440 -26.679 1.00 30.07 144 TYR A CA 1
ATOM 1647 C C . TYR A 1 122 ? -37.867 -12.394 -25.405 1.00 30.68 144 TYR A C 1
ATOM 1648 O O . TYR A 1 122 ? -38.907 -11.734 -25.367 1.00 32.30 144 TYR A O 1
ATOM 1666 N N . GLU A 1 123 ? -37.415 -13.088 -24.362 1.00 29.73 145 GLU A N 1
ATOM 1667 C CA . GLU A 1 123 ? -38.084 -13.034 -23.065 1.00 31.59 145 GLU A CA 1
ATOM 1668 C C . GLU A 1 123 ? -37.993 -11.623 -22.490 1.00 33.11 145 GLU A C 1
ATOM 1669 O O . GLU A 1 123 ? -38.995 -11.059 -22.052 1.00 35.48 145 GLU A O 1
ATOM 1681 N N . ASP A 1 124 ? -36.789 -11.059 -22.493 1.00 33.70 146 ASP A N 1
ATOM 1682 C CA . ASP A 1 124 ? -36.573 -9.716 -21.961 1.00 33.92 146 ASP A CA 1
ATOM 1683 C C . ASP A 1 124 ? -37.413 -8.672 -22.684 1.00 32.81 146 ASP A C 1
ATOM 1684 O O . ASP A 1 124 ? -37.922 -7.744 -22.059 1.00 32.77 146 ASP A O 1
ATOM 1693 N N . ILE A 1 125 ? -37.545 -8.814 -23.998 1.00 33.42 147 ILE A N 1
ATOM 1694 C CA . ILE A 1 125 ? -38.350 -7.885 -24.783 1.00 36.66 147 ILE A CA 1
ATOM 1695 C C . ILE A 1 125 ? -39.798 -7.913 -24.303 1.00 38.65 147 ILE A C 1
ATOM 1696 O O . ILE A 1 125 ? -40.406 -6.866 -24.086 1.00 41.95 147 ILE A O 1
ATOM 1712 N N . LEU A 1 126 ? -40.347 -9.110 -24.127 1.00 37.13 148 LEU A N 1
ATOM 1713 C CA . LEU A 1 126 ? -41.719 -9.246 -23.652 1.00 37.40 148 LEU A CA 1
ATOM 1714 C C . LEU A 1 126 ? -41.858 -8.717 -22.226 1.00 39.14 148 LEU A C 1
ATOM 1715 O O . LEU A 1 126 ? -42.886 -8.142 -21.868 1.00 39.73 148 LEU A O 1
ATOM 1731 N N . ARG A 1 127 ? -40.818 -8.899 -21.418 1.00 41.54 149 ARG A N 1
ATOM 1732 C CA A ARG A 1 127 ? -40.847 -8.455 -20.028 0.51 44.16 149 ARG A CA 1
ATOM 1733 C CA B ARG A 1 127 ? -40.840 -8.455 -20.028 0.49 44.16 149 ARG A CA 1
ATOM 1734 C C . ARG A 1 127 ? -40.843 -6.932 -19.920 1.00 45.99 149 ARG A C 1
ATOM 1735 O O . ARG A 1 127 ? -41.570 -6.363 -19.105 1.00 47.84 149 ARG A O 1
ATOM 1776 N N . LEU A 1 128 ? -40.032 -6.269 -20.740 1.00 46.83 150 LEU A N 1
ATOM 1777 C CA . LEU A 1 128 ? -39.956 -4.810 -20.693 1.00 52.66 150 LEU A CA 1
ATOM 1778 C C . LEU A 1 128 ? -41.167 -4.175 -21.374 1.00 52.67 150 LEU A C 1
ATOM 1779 O O . LEU A 1 128 ? -41.445 -2.992 -21.177 1.00 55.03 150 LEU A O 1
ATOM 1795 N N . LYS A 1 129 ? -41.883 -4.965 -22.171 1.00 51.49 151 LYS A N 1
ATOM 1796 C CA . LYS A 1 129 ? -43.151 -4.533 -22.753 1.00 51.03 151 LYS A CA 1
ATOM 1797 C C . LYS A 1 129 ? -44.305 -4.781 -21.783 1.00 49.94 151 LYS A C 1
ATOM 1798 O O . LYS A 1 129 ? -45.468 -4.560 -22.121 1.00 53.84 151 LYS A O 1
ATOM 1817 N N . ASN A 1 130 ? -43.970 -5.251 -20.583 1.00 44.60 152 ASN A N 1
ATOM 1818 C CA . ASN A 1 130 ? -44.950 -5.509 -19.529 1.00 46.01 152 ASN A CA 1
ATOM 1819 C C . ASN A 1 130 ? -45.981 -6.568 -19.912 1.00 47.93 152 ASN A C 1
ATOM 1820 O O . ASN A 1 130 ? -47.096 -6.581 -19.389 1.00 48.76 152 ASN A O 1
ATOM 1831 N N . VAL A 1 131 ? -45.606 -7.459 -20.822 1.00 49.12 153 VAL A N 1
ATOM 1832 C CA . VAL A 1 131 ? -46.409 -8.642 -21.095 1.00 51.42 153 VAL A CA 1
ATOM 1833 C C . VAL A 1 131 ? -46.325 -9.561 -19.879 1.00 56.35 153 VAL A C 1
ATOM 1834 O O . VAL A 1 131 ? -45.243 -10.026 -19.521 1.00 55.36 153 VAL A O 1
ATOM 1847 N N . ASN A 1 132 ? -47.465 -9.808 -19.241 1.00 65.24 154 ASN A N 1
ATOM 1848 C CA . ASN A 1 132 ? -47.501 -10.570 -17.995 1.00 73.51 154 ASN A CA 1
ATOM 1849 C C . ASN A 1 132 ? -48.021 -11.994 -18.174 1.00 67.33 154 ASN A C 1
ATOM 1850 O O . ASN A 1 132 ? -47.935 -12.811 -17.257 1.00 69.19 154 ASN A O 1
ATOM 1861 N N . THR A 1 133 ? -48.559 -12.280 -19.355 1.00 59.10 155 THR A N 1
ATOM 1862 C CA . THR A 1 133 ? -49.019 -13.623 -19.692 1.00 51.11 155 THR A CA 1
ATOM 1863 C C . THR A 1 133 ? -47.964 -14.337 -20.529 1.00 46.30 155 THR A C 1
ATOM 1864 O O . THR A 1 133 ? -48.246 -14.831 -21.621 1.00 43.02 155 THR A O 1
ATOM 1875 N N . ILE A 1 134 ? -46.743 -14.377 -20.005 1.00 45.92 156 ILE A N 1
ATOM 1876 C CA . ILE A 1 134 ? -45.626 -15.013 -20.690 1.00 42.91 156 ILE A CA 1
ATOM 1877 C C . ILE A 1 134 ? -45.542 -16.494 -20.332 1.00 41.80 156 ILE A C 1
ATOM 1878 O O . ILE A 1 134 ? -45.437 -16.854 -19.160 1.00 44.24 156 ILE A O 1
ATOM 1894 N N . PHE A 1 135 ? -45.597 -17.342 -21.353 1.00 38.38 157 PHE A N 1
ATOM 1895 C CA . PHE A 1 135 ? -45.374 -18.772 -21.187 1.00 38.04 157 PHE A CA 1
ATOM 1896 C C . PHE A 1 135 ? -43.927 -19.087 -21.555 1.00 36.15 157 PHE A C 1
ATOM 1897 O O . PHE A 1 135 ? -43.500 -18.825 -22.678 1.00 37.06 157 PHE A O 1
ATOM 1914 N N . LEU A 1 136 ? -43.176 -19.638 -20.605 1.00 34.76 158 LEU A N 1
ATOM 1915 C CA . LEU A 1 136 ? -41.758 -19.916 -20.818 1.00 34.78 158 LEU A CA 1
ATOM 1916 C C . LEU A 1 136 ? -41.524 -21.337 -21.316 1.00 36.48 158 LEU A C 1
ATOM 1917 O O . LEU A 1 136 ? -41.897 -22.307 -20.655 1.00 36.62 158 LEU A O 1
ATOM 1933 N N . ALA A 1 137 ? -40.903 -21.444 -22.487 1.00 37.93 159 ALA A N 1
ATOM 1934 C CA . ALA A 1 137 ? -40.524 -22.730 -23.058 1.00 39.02 159 ALA A CA 1
ATOM 1935 C C . ALA A 1 137 ? -39.023 -22.943 -22.902 1.00 37.91 159 ALA A C 1
ATOM 1936 O O . ALA A 1 137 ? -38.262 -21.980 -22.811 1.00 39.47 159 ALA A O 1
ATOM 1943 N N . ASP A 1 138 ? -38.598 -24.202 -22.873 1.00 35.78 160 ASP A N 1
ATOM 1944 C CA . ASP A 1 138 ? -37.182 -24.524 -22.724 1.00 36.93 160 ASP A CA 1
ATOM 1945 C C . ASP A 1 138 ? -36.444 -24.433 -24.055 1.00 34.51 160 ASP A C 1
ATOM 1946 O O . ASP A 1 138 ? -35.249 -24.145 -24.091 1.00 34.38 160 ASP A O 1
ATOM 1955 N N . ASN A 1 139 ? -37.162 -24.675 -25.146 1.00 34.18 161 ASN A N 1
ATOM 1956 C CA . ASN A 1 139 ? -36.553 -24.708 -26.471 1.00 32.70 161 ASN A CA 1
ATOM 1957 C C . ASN A 1 139 ? -37.568 -24.423 -27.577 1.00 28.18 161 ASN A C 1
ATOM 1958 O O . ASN A 1 139 ? -38.757 -24.260 -27.313 1.00 28.70 161 ASN A O 1
ATOM 1969 N N . SER A 1 140 ? -37.082 -24.369 -28.812 1.00 24.94 162 SER A N 1
ATOM 1970 C CA . SER A 1 140 ? -37.909 -24.030 -29.964 1.00 24.59 162 SER A CA 1
ATOM 1971 C C . SER A 1 140 ? -39.009 -25.053 -30.229 1.00 29.60 162 SER A C 1
ATOM 1972 O O . SER A 1 140 ? -40.144 -24.684 -30.524 1.00 29.73 162 SER A O 1
ATOM 1980 N N . GLN A 1 141 ? -38.670 -26.335 -30.137 1.00 32.53 163 GLN A N 1
ATOM 1981 C CA . GLN A 1 141 ? -39.646 -27.392 -30.371 1.00 38.71 163 GLN A CA 1
ATOM 1982 C C . GLN A 1 141 ? -40.772 -27.326 -29.344 1.00 36.49 163 GLN A C 1
ATOM 1983 O O . GLN A 1 141 ? -41.950 -27.404 -29.695 1.00 34.89 163 GLN A O 1
ATOM 1997 N N . GLU A 1 142 ? -40.406 -27.180 -28.076 1.00 36.48 164 GLU A N 1
ATOM 1998 C CA . GLU A 1 142 ? -41.393 -27.100 -27.008 1.00 38.46 164 GLU A CA 1
ATOM 1999 C C . GLU A 1 142 ? -42.298 -25.889 -27.210 1.00 35.20 164 GLU A C 1
ATOM 2000 O O . GLU A 1 142 ? -43.503 -25.951 -26.965 1.00 35.72 164 GLU A O 1
ATOM 2012 N N . LEU A 1 143 ? -41.708 -24.789 -27.663 1.00 33.71 165 LEU A N 1
ATOM 2013 C CA . LEU A 1 143 ? -42.454 -23.558 -27.880 1.00 30.44 165 LEU A CA 1
ATOM 2014 C C . LEU A 1 143 ? -43.479 -23.729 -28.998 1.00 30.36 165 LEU A C 1
ATOM 2015 O O . LEU A 1 143 ? -44.618 -23.279 -28.886 1.00 31.00 165 LEU A O 1
ATOM 2031 N N . VAL A 1 144 ? -43.064 -24.390 -30.072 1.00 29.16 166 VAL A N 1
ATOM 2032 C CA . VAL A 1 144 ? -43.937 -24.629 -31.215 1.00 30.53 166 VAL A CA 1
ATOM 2033 C C . VAL A 1 144 ? -45.079 -25.577 -30.844 1.00 31.03 166 VAL A C 1
ATOM 2034 O O . VAL A 1 144 ? -46.220 -25.384 -31.271 1.00 30.17 166 VAL A O 1
ATOM 2047 N N . LEU A 1 145 ? -44.778 -26.591 -30.038 1.00 30.71 167 LEU A N 1
ATOM 2048 C CA . LEU A 1 145 ? -45.800 -27.547 -29.621 1.00 32.31 167 LEU A CA 1
ATOM 2049 C C . LEU A 1 145 ? -46.801 -26.893 -28.674 1.00 30.80 167 LEU A C 1
ATOM 2050 O O . LEU A 1 145 ? -47.969 -27.284 -28.626 1.00 31.00 167 LEU A O 1
ATOM 2066 N N . ALA A 1 146 ? -46.342 -25.900 -27.918 1.00 31.59 168 ALA A N 1
ATOM 2067 C CA . ALA A 1 146 ? -47.232 -25.142 -27.048 1.00 33.70 168 ALA A CA 1
ATOM 2068 C C . ALA A 1 146 ? -48.279 -24.416 -27.888 1.00 32.49 168 ALA A C 1
ATOM 2069 O O . ALA A 1 146 ? -49.453 -24.352 -27.519 1.00 35.05 168 ALA A O 1
ATOM 2076 N N . LEU A 1 147 ? -47.845 -23.873 -29.021 1.00 31.95 169 LEU A N 1
ATOM 2077 C CA . LEU A 1 147 ? -48.755 -23.205 -29.944 1.00 32.24 169 LEU A CA 1
ATOM 2078 C C . LEU A 1 147 ? -49.704 -24.213 -30.582 1.00 36.09 169 LEU A C 1
ATOM 2079 O O . LEU A 1 147 ? -50.890 -23.936 -30.752 1.00 37.61 169 LEU A O 1
ATOM 2095 N N . LYS A 1 148 ? -49.172 -25.381 -30.933 1.00 35.25 170 LYS A N 1
ATOM 2096 C CA . LYS A 1 148 ? -49.967 -26.438 -31.551 1.00 38.79 170 LYS A CA 1
ATOM 2097 C C . LYS A 1 148 ? -51.142 -26.837 -30.675 1.00 38.79 170 LYS A C 1
ATOM 2098 O O . LYS A 1 148 ? -52.279 -26.910 -31.138 1.00 36.31 170 LYS A O 1
ATOM 2117 N N . ASN A 1 149 ? -50.847 -27.101 -29.406 1.00 39.02 171 ASN A N 1
ATOM 2118 C CA . ASN A 1 149 ? -51.840 -27.599 -28.466 1.00 40.77 171 ASN A CA 1
ATOM 2119 C C . ASN A 1 149 ? -52.610 -26.468 -27.789 1.00 41.07 171 ASN A C 1
ATOM 2120 O O . ASN A 1 149 ? -53.260 -26.678 -26.766 1.00 39.79 171 ASN A O 1
ATOM 2131 N N . ASP A 1 150 ? -52.519 -25.272 -28.366 1.00 42.29 172 ASP A N 1
ATOM 2132 C CA . ASP A 1 150 ? -53.264 -24.107 -27.895 1.00 45.88 172 ASP A CA 1
ATOM 2133 C C . ASP A 1 150 ? -52.983 -23.774 -26.427 1.00 43.14 172 ASP A C 1
ATOM 2134 O O . ASP A 1 150 ? -53.854 -23.262 -25.723 1.00 45.42 172 ASP A O 1
ATOM 2143 N N . LYS A 1 151 ? -51.768 -24.064 -25.971 1.00 39.05 173 LYS A N 1
ATOM 2144 C CA . LYS A 1 151 ? -51.334 -23.656 -24.637 1.00 37.88 173 LYS A CA 1
ATOM 2145 C C . LYS A 1 151 ? -51.005 -22.166 -24.653 1.00 36.78 173 LYS A C 1
ATOM 2146 O O . LYS A 1 151 ? -51.122 -21.477 -23.637 1.00 38.39 173 LYS A O 1
ATOM 2150 N N . VAL A 1 152 ? -50.588 -21.686 -25.822 1.00 34.68 174 VAL A N 1
ATOM 2151 C CA . VAL A 1 152 ? -50.346 -20.266 -26.050 1.00 35.00 174 VAL A CA 1
ATOM 2152 C C . VAL A 1 152 ? -51.053 -19.817 -27.325 1.00 31.32 174 VAL A C 1
ATOM 2153 O O . VAL A 1 152 ? -51.277 -20.618 -28.233 1.00 30.39 174 VAL A O 1
ATOM 2166 N N . ASP A 1 153 ? -51.400 -18.535 -27.385 1.00 32.35 175 ASP A N 1
ATOM 2167 C CA . ASP A 1 153 ? -52.046 -17.963 -28.563 1.00 32.79 175 ASP A CA 1
ATOM 2168 C C . ASP A 1 153 ? -51.015 -17.425 -29.550 1.00 31.55 175 ASP A C 1
ATOM 2169 O O . ASP A 1 153 ? -51.240 -17.430 -30.762 1.00 32.46 175 ASP A O 1
ATOM 2178 N N . TYR A 1 154 ? -49.890 -16.953 -29.019 1.00 31.93 176 TYR A N 1
ATOM 2179 C CA . TYR A 1 154 ? -48.790 -16.452 -29.836 1.00 31.46 176 TYR A CA 1
ATOM 2180 C C . TYR A 1 154 ? -47.466 -17.064 -29.399 1.00 31.06 176 TYR A C 1
ATOM 2181 O O . TYR A 1 154 ? -47.318 -17.483 -28.252 1.00 33.05 176 TYR A O 1
ATOM 2199 N N . ILE A 1 155 ? -46.505 -17.102 -30.319 1.00 29.83 177 ILE A N 1
ATOM 2200 C CA . ILE A 1 155 ? -45.121 -17.395 -29.970 1.00 29.12 177 ILE A CA 1
ATOM 2201 C C . ILE A 1 155 ? -44.230 -16.266 -30.482 1.00 27.88 177 ILE A C 1
ATOM 2202 O O . ILE A 1 155 ? -44.496 -15.676 -31.532 1.00 26.96 177 ILE A O 1
ATOM 2218 N N . TYR A 1 156 ? -43.182 -15.971 -29.720 1.00 27.61 178 TYR A N 1
ATOM 2219 C CA . TYR A 1 156 ? -42.271 -14.873 -30.017 1.00 27.04 178 TYR A CA 1
ATOM 2220 C C . TYR A 1 156 ? -40.837 -15.386 -30.074 1.00 28.10 178 TYR A C 1
ATOM 2221 O O . TYR A 1 156 ? -40.371 -16.032 -29.136 1.00 29.58 178 TYR A O 1
ATOM 2239 N N . GLY A 1 157 ? -40.138 -15.113 -31.173 1.00 29.23 179 GLY A N 1
ATOM 2240 C CA . GLY A 1 157 ? -38.761 -15.554 -31.300 1.00 30.10 179 GLY A CA 1
ATOM 2241 C C . GLY A 1 157 ? -38.138 -15.350 -32.668 1.00 28.96 179 GLY A C 1
ATOM 2242 O O . GLY A 1 157 ? -38.530 -14.464 -33.427 1.00 28.52 179 GLY A O 1
ATOM 2246 N N . ASP A 1 158 ? -37.153 -16.191 -32.969 1.00 30.21 180 ASP A N 1
ATOM 2247 C CA . ASP A 1 158 ? -36.391 -16.111 -34.209 1.00 32.72 180 ASP A CA 1
ATOM 2248 C C . ASP A 1 158 ? -37.288 -16.246 -35.439 1.00 32.70 180 ASP A C 1
ATOM 2249 O O . ASP A 1 158 ? -38.124 -17.146 -35.505 1.00 36.23 180 ASP A O 1
ATOM 2258 N N . CYS A 1 159 ? -37.096 -15.360 -36.415 1.00 31.43 181 CYS A N 1
ATOM 2259 C CA . CYS A 1 159 ? -37.937 -15.329 -37.611 1.00 30.46 181 CYS A CA 1
ATOM 2260 C C . CYS A 1 159 ? -37.943 -16.660 -38.367 1.00 32.14 181 CYS A C 1
ATOM 2261 O O . CYS A 1 159 ? -39.002 -17.247 -38.581 1.00 32.38 181 CYS A O 1
ATOM 2269 N N . LYS A 1 160 ? -36.768 -17.143 -38.759 1.00 31.40 182 LYS A N 1
ATOM 2270 C CA . LYS A 1 160 ? -36.687 -18.323 -39.618 1.00 31.84 182 LYS A CA 1
ATOM 2271 C C . LYS A 1 160 ? -36.804 -19.637 -38.847 1.00 30.50 182 LYS A C 1
ATOM 2272 O O . LYS A 1 160 ? -37.532 -20.539 -39.263 1.00 29.42 182 LYS A O 1
ATOM 2291 N N . THR A 1 161 ? -36.087 -19.747 -37.733 1.00 30.67 183 THR A N 1
ATOM 2292 C CA . THR A 1 161 ? -36.010 -21.008 -37.000 1.00 28.92 183 THR A CA 1
ATOM 2293 C C . THR A 1 161 ? -37.371 -21.442 -36.463 1.00 29.69 183 THR A C 1
ATOM 2294 O O . THR A 1 161 ? -37.749 -22.607 -36.604 1.00 29.10 183 THR A O 1
ATOM 2305 N N . LEU A 1 162 ? -38.112 -20.521 -35.854 1.00 31.70 184 LEU A N 1
ATOM 2306 C CA . LEU A 1 162 ? -39.432 -20.863 -35.328 1.00 32.42 184 LEU A CA 1
ATOM 2307 C C . LEU A 1 162 ? -40.411 -21.174 -36.448 1.00 32.10 184 LEU A C 1
ATOM 2308 O O . LEU A 1 162 ? -41.219 -22.096 -36.333 1.00 32.90 184 LEU A O 1
ATOM 2324 N N . HIS A 1 163 ? -40.348 -20.402 -37.526 1.00 30.97 185 HIS A N 1
ATOM 2325 C CA . HIS A 1 163 ? -41.236 -20.625 -38.656 1.00 32.66 185 HIS A CA 1
ATOM 2326 C C . HIS A 1 163 ? -40.973 -22.007 -39.234 1.00 31.77 185 HIS A C 1
ATOM 2327 O O . HIS A 1 163 ? -41.898 -22.746 -39.560 1.00 30.81 185 HIS A O 1
ATOM 2341 N N . TYR A 1 164 ? -39.696 -22.353 -39.336 1.00 31.04 186 TYR A N 1
ATOM 2342 C CA . TYR A 1 164 ? -39.287 -23.641 -39.880 1.00 32.49 186 TYR A CA 1
ATOM 2343 C C . TYR A 1 164 ? -39.786 -24.815 -39.038 1.00 29.88 186 TYR A C 1
ATOM 2344 O O . TYR A 1 164 ? -40.420 -25.732 -39.556 1.00 29.15 186 TYR A O 1
ATOM 2362 N N . ILE A 1 165 ? -39.495 -24.787 -37.743 1.00 31.28 187 ILE A N 1
ATOM 2363 C CA . ILE A 1 165 ? -39.914 -25.861 -36.850 1.00 33.39 187 ILE A CA 1
ATOM 2364 C C . ILE A 1 165 ? -41.441 -25.942 -36.797 1.00 36.83 187 ILE A C 1
ATOM 2365 O O . ILE A 1 165 ? -42.010 -27.031 -36.731 1.00 39.71 187 ILE A O 1
ATOM 2381 N N . ALA A 1 166 ? -42.099 -24.789 -36.849 1.00 38.18 188 ALA A N 1
ATOM 2382 C CA . ALA A 1 166 ? -43.557 -24.739 -36.835 1.00 39.39 188 ALA A CA 1
ATOM 2383 C C . ALA A 1 166 ? -44.147 -25.497 -38.021 1.00 42.52 188 ALA A C 1
ATOM 2384 O O . ALA A 1 166 ? -45.100 -26.265 -37.869 1.00 45.87 188 ALA A O 1
ATOM 2391 N N . ASN A 1 167 ? -43.573 -25.289 -39.201 1.00 43.25 189 ASN A N 1
ATOM 2392 C CA . ASN A 1 167 ? -44.069 -25.934 -40.410 1.00 47.27 189 ASN A CA 1
ATOM 2393 C C . ASN A 1 167 ? -43.845 -27.445 -40.383 1.00 47.98 189 ASN A C 1
ATOM 2394 O O . ASN A 1 167 ? -44.449 -28.184 -41.161 1.00 46.24 189 ASN A O 1
ATOM 2405 N N . ASN A 1 168 ? -42.977 -27.897 -39.481 1.00 51.47 190 ASN A N 1
ATOM 2406 C CA . ASN A 1 168 ? -42.673 -29.317 -39.344 1.00 55.81 190 ASN A CA 1
ATOM 2407 C C . ASN A 1 168 ? -43.628 -30.034 -38.392 1.00 52.94 190 ASN A C 1
ATOM 2408 O O . ASN A 1 168 ? -43.774 -31.255 -38.461 1.00 55.21 190 ASN A O 1
ATOM 2419 N N . PHE A 1 169 ? -44.275 -29.275 -37.510 1.00 47.99 191 PHE A N 1
ATOM 2420 C CA . PHE A 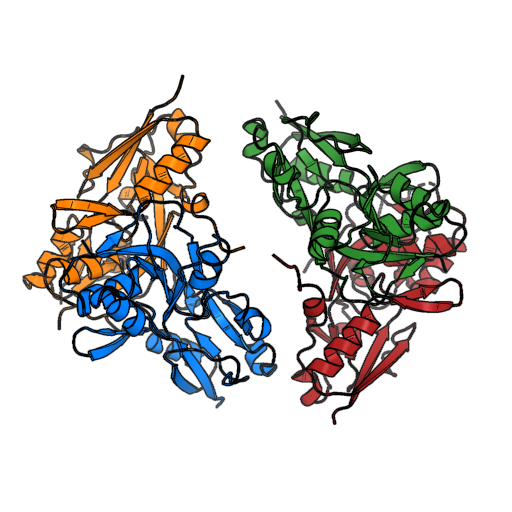1 169 ? -45.153 -29.853 -36.493 1.00 44.09 191 PHE A CA 1
ATOM 2421 C C . PHE A 1 169 ? -46.609 -29.405 -36.621 1.00 45.09 191 PHE A C 1
ATOM 2422 O O . PHE A 1 169 ? -47.514 -30.124 -36.201 1.00 47.60 191 PHE A O 1
ATOM 2439 N N . LEU A 1 170 ? -46.835 -28.225 -37.192 1.00 43.22 192 LEU A N 1
ATOM 2440 C CA . LEU A 1 170 ? -48.188 -27.676 -37.291 1.00 43.80 192 LEU A CA 1
ATOM 2441 C C . LEU A 1 170 ? -48.831 -27.961 -38.643 1.00 44.36 192 LEU A C 1
ATOM 2442 O O . LEU A 1 170 ? -48.153 -28.004 -39.670 1.00 43.12 192 LEU A O 1
ATOM 2458 N N . SER A 1 171 ? -50.147 -28.147 -38.629 1.00 49.18 193 SER A N 1
ATOM 2459 C CA . SER A 1 171 ? -50.921 -28.323 -39.853 1.00 55.77 193 SER A CA 1
ATOM 2460 C C . SER A 1 171 ? -51.420 -26.972 -40.358 1.00 56.99 193 SER A C 1
ATOM 2461 O O . SER A 1 171 ? -51.668 -26.797 -41.550 1.00 62.70 193 SER A O 1
ATOM 2469 N N . GLU A 1 172 ? -51.563 -26.020 -39.439 1.00 48.57 194 GLU A N 1
ATOM 2470 C CA . GLU A 1 172 ? -51.991 -24.668 -39.785 1.00 45.49 194 GLU A CA 1
ATOM 2471 C C . GLU A 1 172 ? -50.792 -23.798 -40.143 1.00 39.41 194 GLU A C 1
ATOM 2472 O O . GLU A 1 172 ? -49.690 -24.005 -39.634 1.00 35.22 194 GLU A O 1
ATOM 2484 N N . ASP A 1 173 ? -51.011 -22.826 -41.020 1.00 44.37 195 ASP A N 1
ATOM 2485 C CA . ASP A 1 173 ? -49.959 -21.891 -41.397 1.00 47.16 195 ASP A CA 1
ATOM 2486 C C . ASP A 1 173 ? -49.754 -20.852 -40.302 1.00 42.48 195 ASP A C 1
ATOM 2487 O O . ASP A 1 173 ? -50.695 -20.486 -39.595 1.00 41.66 195 ASP A O 1
ATOM 2496 N N . LEU A 1 174 ? -48.517 -20.389 -40.164 1.00 40.26 196 LEU A N 1
ATOM 2497 C CA . LEU A 1 174 ? -48.201 -19.294 -39.258 1.00 38.08 196 LEU A CA 1
ATOM 2498 C C . LEU A 1 174 ? -48.508 -17.950 -39.901 1.00 37.00 196 LEU A C 1
ATOM 2499 O O . LEU A 1 174 ? -48.298 -17.763 -41.099 1.00 37.30 196 LEU A O 1
ATOM 2515 N N . VAL A 1 175 ? -48.998 -17.020 -39.089 1.00 35.86 197 VAL A N 1
ATOM 2516 C CA . VAL A 1 175 ? -49.258 -15.656 -39.530 1.00 35.88 197 VAL A CA 1
ATOM 2517 C C . VAL A 1 175 ? -48.431 -14.700 -38.676 1.00 33.95 197 VAL A C 1
ATOM 2518 O O . VAL A 1 175 ? -48.251 -14.929 -37.481 1.00 33.31 197 VAL A O 1
ATOM 2531 N N . ILE A 1 176 ? -47.921 -13.642 -39.297 1.00 33.25 198 ILE A N 1
ATOM 2532 C CA . ILE A 1 176 ? -47.165 -12.621 -38.583 1.00 35.07 198 ILE A CA 1
ATOM 2533 C C . ILE A 1 176 ? -48.096 -11.578 -37.982 1.00 38.32 198 ILE A C 1
ATOM 2534 O O . ILE A 1 176 ? -48.958 -11.027 -38.668 1.00 39.18 198 ILE A O 1
ATOM 2550 N N . PHE A 1 177 ? -47.911 -11.314 -36.693 1.00 38.74 199 PHE A N 1
ATOM 2551 C CA . PHE A 1 177 ? -48.619 -10.234 -36.018 1.00 40.18 199 PHE A CA 1
ATOM 2552 C C . PHE A 1 177 ? -47.971 -8.903 -36.376 1.00 43.43 199 PHE A C 1
ATOM 2553 O O . PHE A 1 177 ? -46.835 -8.634 -35.986 1.00 40.85 199 PHE A O 1
ATOM 2570 N N . THR A 1 178 ? -48.693 -8.076 -37.126 1.00 52.15 200 THR A N 1
ATOM 2571 C CA . THR A 1 178 ? -48.164 -6.793 -37.572 1.00 59.27 200 THR A CA 1
ATOM 2572 C C . THR A 1 178 ? -48.341 -5.724 -36.500 1.00 63.73 200 THR A C 1
ATOM 2573 O O . THR A 1 178 ? -49.354 -5.026 -36.462 1.00 69.10 200 THR A O 1
ATOM 2584 N N . GLY A 1 179 ? -47.343 -5.608 -35.631 1.00 60.60 201 GLY A N 1
ATOM 2585 C CA . GLY A 1 179 ? -47.331 -4.600 -34.589 1.00 58.05 201 GLY A CA 1
ATOM 2586 C C . GLY A 1 179 ? -45.904 -4.181 -34.301 1.00 55.72 201 GLY A C 1
ATOM 2587 O O . GLY A 1 179 ? -44.985 -4.575 -35.019 1.00 54.15 201 GLY A O 1
ATOM 2591 N N . ASP A 1 180 ? -45.715 -3.386 -33.253 1.00 56.33 202 ASP A N 1
ATOM 2592 C CA . ASP A 1 180 ? -44.385 -2.920 -32.878 1.00 60.07 202 ASP A CA 1
ATOM 2593 C C . ASP A 1 180 ? -43.660 -3.987 -32.059 1.00 52.53 202 ASP A C 1
ATOM 2594 O O . ASP A 1 180 ? -43.394 -3.802 -30.870 1.00 52.83 202 ASP A O 1
ATOM 2603 N N . VAL A 1 181 ? -43.344 -5.103 -32.711 1.00 46.69 203 VAL A N 1
ATOM 2604 C CA . VAL A 1 181 ? -42.694 -6.235 -32.056 1.00 42.59 203 VAL A CA 1
ATOM 2605 C C . VAL A 1 181 ? -41.440 -6.675 -32.806 1.00 38.19 203 VAL A C 1
ATOM 2606 O O . VAL A 1 181 ? -40.796 -7.656 -32.427 1.00 36.67 203 VAL A O 1
ATOM 2619 N N . PHE A 1 182 ? -41.100 -5.951 -33.869 1.00 35.65 204 PHE A N 1
ATOM 2620 C CA . PHE A 1 182 ? -39.967 -6.315 -34.711 1.00 34.56 204 PHE A CA 1
ATOM 2621 C C . PHE A 1 182 ? -38.704 -5.609 -34.255 1.00 35.47 204 PHE A C 1
ATOM 2622 O O . PHE A 1 182 ? -38.640 -4.380 -34.243 1.00 35.44 204 PHE A O 1
ATOM 2639 N N . TYR A 1 183 ? -37.704 -6.401 -33.879 1.00 36.52 205 TYR A N 1
ATOM 2640 C CA . TYR A 1 183 ? -36.410 -5.875 -33.467 1.00 39.97 205 TYR A CA 1
ATOM 2641 C C . TYR A 1 183 ? -35.285 -6.638 -34.154 1.00 37.23 205 TYR A C 1
ATOM 2642 O O . TYR A 1 183 ? -35.393 -7.841 -34.390 1.00 36.87 205 TYR A O 1
ATOM 2660 N N . SER A 1 184 ? -34.211 -5.928 -34.482 1.00 38.38 206 SER A N 1
ATOM 2661 C CA . SER A 1 184 ? -33.013 -6.561 -35.015 1.00 38.54 206 SER A CA 1
ATOM 2662 C C . SER A 1 184 ? -32.264 -7.257 -33.882 1.00 36.06 206 SER A C 1
ATOM 2663 O O . SER A 1 184 ? -31.886 -6.617 -32.903 1.00 35.57 206 SER A O 1
ATOM 2671 N N . ILE A 1 185 ? -32.062 -8.565 -34.021 1.00 35.03 207 ILE A N 1
ATOM 2672 C CA . ILE A 1 185 ? -31.440 -9.377 -32.977 1.00 36.74 207 ILE A CA 1
ATOM 2673 C C . ILE A 1 185 ? -30.059 -9.866 -33.401 1.00 36.34 207 ILE A C 1
ATOM 2674 O O . ILE A 1 185 ? -29.900 -10.453 -34.470 1.00 36.81 207 ILE A O 1
ATOM 2690 N N . LYS A 1 186 ? -29.066 -9.632 -32.549 1.00 35.88 208 LYS A N 1
ATOM 2691 C CA . LYS A 1 186 ? -27.720 -10.126 -32.799 1.00 39.16 208 LYS A CA 1
ATOM 2692 C C . LYS A 1 186 ? -27.532 -11.502 -32.174 1.00 36.52 208 LYS A C 1
ATOM 2693 O O . LYS A 1 186 ? -27.774 -11.693 -30.980 1.00 37.25 208 LYS A O 1
ATOM 2712 N N . ASN A 1 187 ? -27.121 -12.460 -32.997 1.00 35.69 209 ASN A N 1
ATOM 2713 C CA . ASN A 1 187 ? -26.719 -13.772 -32.513 1.00 33.26 209 ASN A CA 1
ATOM 2714 C C . ASN A 1 187 ? -25.200 -13.820 -32.439 1.00 34.60 209 ASN A C 1
ATOM 2715 O O . ASN A 1 187 ? -24.520 -13.878 -33.462 1.00 34.61 209 ASN A O 1
ATOM 2726 N N . ARG A 1 188 ? -24.678 -13.781 -31.218 1.00 35.80 210 ARG A N 1
ATOM 2727 C CA . ARG A 1 188 ? -23.247 -13.611 -30.998 1.00 37.73 210 ARG A CA 1
ATOM 2728 C C . ARG A 1 188 ? -22.622 -14.859 -30.392 1.00 34.21 210 ARG A C 1
ATOM 2729 O O . ARG A 1 188 ? -23.319 -15.718 -29.853 1.00 32.03 210 ARG A O 1
ATOM 2750 N N . VAL A 1 189 ? -21.302 -14.954 -30.501 1.00 35.67 211 VAL A N 1
ATOM 2751 C CA . VAL A 1 189 ? -20.543 -15.987 -29.815 1.00 35.91 211 VAL A CA 1
ATOM 2752 C C . VAL A 1 189 ? -20.353 -15.543 -28.371 1.00 32.76 211 VAL A C 1
ATOM 2753 O O . VAL A 1 189 ? -20.148 -14.357 -28.114 1.00 33.71 211 VAL A O 1
ATOM 2766 N N . ALA A 1 190 ? -20.427 -16.485 -27.434 1.00 28.84 212 ALA A N 1
ATOM 2767 C CA . ALA A 1 190 ? -20.359 -16.158 -26.013 1.00 28.13 212 ALA A CA 1
ATOM 2768 C C . ALA A 1 190 ? -19.371 -17.043 -25.261 1.00 29.28 212 ALA A C 1
ATOM 2769 O O . ALA A 1 190 ? -19.273 -18.244 -25.518 1.00 30.79 212 ALA A O 1
ATOM 2776 N N . ILE A 1 191 ? -18.644 -16.432 -24.329 1.00 28.86 213 ILE A N 1
ATOM 2777 C CA . ILE A 1 191 ? -17.752 -17.161 -23.432 1.00 29.72 213 ILE A CA 1
ATOM 2778 C C . ILE A 1 191 ? -18.047 -16.785 -21.983 1.00 30.47 213 ILE A C 1
ATOM 2779 O O . ILE A 1 191 ? -18.576 -15.709 -21.707 1.00 30.83 213 ILE A O 1
ATOM 2795 N N . SER A 1 192 ? -17.707 -17.677 -21.060 1.00 31.87 214 SER A N 1
ATOM 2796 C CA . SER A 1 192 ? -17.898 -17.414 -19.639 1.00 32.50 214 SER A CA 1
ATOM 2797 C C . SER A 1 192 ? -17.028 -16.249 -19.184 1.00 32.60 214 SER A C 1
ATOM 2798 O O . SER A 1 192 ? -15.900 -16.087 -19.650 1.00 31.50 214 SER A O 1
ATOM 2806 N N . ARG A 1 193 ? -17.559 -15.432 -18.280 1.00 34.61 215 ARG A N 1
ATOM 2807 C CA . ARG A 1 193 ? -16.783 -14.347 -17.690 1.00 37.18 215 ARG A CA 1
ATOM 2808 C C . ARG A 1 193 ? -15.622 -14.906 -16.867 1.00 35.82 215 ARG A C 1
ATOM 2809 O O . ARG A 1 193 ? -14.643 -14.207 -16.612 1.00 34.94 215 ARG A O 1
ATOM 2830 N N . ASN A 1 194 ? -15.741 -16.167 -16.456 1.00 33.27 216 ASN A N 1
ATOM 2831 C CA . ASN A 1 194 ? -14.677 -16.846 -15.721 1.00 35.68 216 ASN A CA 1
ATOM 2832 C C . ASN A 1 194 ? -13.860 -17.767 -16.621 1.00 34.12 216 ASN A C 1
ATOM 2833 O O . ASN A 1 194 ? -13.207 -18.699 -16.147 1.00 34.40 216 ASN A O 1
ATOM 2844 N N . ALA A 1 195 ? -13.893 -17.499 -17.922 1.00 32.70 217 ALA A N 1
ATOM 2845 C CA . ALA A 1 195 ? -13.141 -18.299 -18.878 1.00 32.52 217 ALA A CA 1
ATOM 2846 C C . ALA A 1 195 ? -11.640 -18.140 -18.658 1.00 34.24 217 ALA A C 1
ATOM 2847 O O . ALA A 1 195 ? -11.185 -17.073 -18.245 1.00 34.85 217 ALA A O 1
ATOM 2854 N N . PRO A 1 196 ? -10.862 -19.205 -18.931 1.00 34.96 218 PRO A N 1
ATOM 2855 C CA . PRO A 1 196 ? -9.405 -19.069 -18.861 1.00 36.04 218 PRO A CA 1
ATOM 2856 C C . PRO A 1 196 ? -8.910 -17.996 -19.820 1.00 33.55 218 PRO A C 1
ATOM 2857 O O . PRO A 1 196 ? -9.607 -17.666 -20.777 1.00 31.41 218 PRO A O 1
ATOM 2868 N N . GLU A 1 197 ? -7.723 -17.458 -19.564 1.00 35.06 219 GLU A N 1
ATOM 2869 C CA . GLU A 1 197 ? -7.187 -16.383 -20.385 1.00 38.86 219 GLU A CA 1
ATOM 2870 C C . GLU A 1 197 ? -6.990 -16.829 -21.831 1.00 39.04 219 GLU A C 1
ATOM 2871 O O . GLU A 1 197 ? -7.137 -16.029 -22.756 1.00 37.82 219 GLU A O 1
ATOM 2883 N N . ILE A 1 198 ? -6.663 -18.104 -22.026 1.00 44.63 220 ILE A N 1
ATOM 2884 C CA . ILE A 1 198 ? -6.430 -18.628 -23.370 1.00 48.54 220 ILE A CA 1
ATOM 2885 C C . ILE A 1 198 ? -7.707 -18.594 -24.206 1.00 40.72 220 ILE A C 1
ATOM 2886 O O . ILE A 1 198 ? -7.658 -18.317 -25.402 1.00 42.14 220 ILE A O 1
ATOM 2902 N N . VAL A 1 199 ? -8.845 -18.869 -23.578 1.00 33.93 221 VAL A N 1
ATOM 2903 C CA . VAL A 1 199 ? -10.129 -18.776 -24.266 1.00 31.68 221 VAL A CA 1
ATOM 2904 C C . VAL A 1 199 ? -10.435 -17.311 -24.558 1.00 32.15 221 VAL A C 1
ATOM 2905 O O . VAL A 1 199 ? -10.842 -16.963 -25.663 1.00 30.39 221 VAL A O 1
ATOM 2918 N N . LYS A 1 200 ? -10.212 -16.451 -23.568 1.00 35.93 222 LYS A N 1
ATOM 2919 C CA . LYS A 1 200 ? -10.508 -15.028 -23.716 1.00 40.19 222 LYS A CA 1
ATOM 2920 C C . LYS A 1 200 ? -9.682 -14.376 -24.826 1.00 41.03 222 LYS A C 1
ATOM 2921 O O . LYS A 1 200 ? -10.111 -13.387 -25.419 1.00 43.56 222 LYS A O 1
ATOM 2940 N N . ASN A 1 201 ? -8.510 -14.936 -25.112 1.00 38.66 223 ASN A N 1
ATOM 2941 C CA . ASN A 1 201 ? -7.645 -14.402 -26.164 1.00 40.71 223 ASN A CA 1
ATOM 2942 C C . ASN A 1 201 ? -7.938 -14.984 -27.548 1.00 38.72 223 ASN A C 1
ATOM 2943 O O . ASN A 1 201 ? -7.381 -14.524 -28.543 1.00 38.11 223 ASN A O 1
ATOM 2954 N N . LEU A 1 202 ? -8.804 -15.990 -27.616 1.00 40.23 224 LEU A N 1
ATOM 2955 C CA . LEU A 1 202 ? -9.162 -16.590 -28.900 1.00 40.35 224 LEU A CA 1
ATOM 2956 C C . LEU A 1 202 ? -9.847 -15.590 -29.820 1.00 41.76 224 LEU A C 1
ATOM 2957 O O . LEU A 1 202 ? -10.682 -14.799 -29.382 1.00 42.07 224 LEU A O 1
ATOM 2973 N N . ASN A 1 203 ? -9.485 -15.629 -31.098 1.00 41.13 225 ASN A N 1
ATOM 2974 C CA . ASN A 1 203 ? -10.257 -14.950 -32.126 1.00 41.27 225 ASN A CA 1
ATOM 2975 C C . ASN A 1 203 ? -11.456 -15.829 -32.462 1.00 37.29 225 ASN A C 1
ATOM 2976 O O . ASN A 1 203 ? -11.305 -16.882 -33.082 1.00 35.67 225 ASN A O 1
ATOM 2987 N N . LEU A 1 204 ? -12.639 -15.398 -32.031 1.00 37.53 226 LEU A N 1
ATOM 2988 C CA . LEU A 1 204 ? -13.863 -16.175 -32.211 1.00 37.45 226 LEU A CA 1
ATOM 2989 C C . LEU A 1 204 ? -14.802 -15.535 -33.230 1.00 38.72 226 LEU A C 1
ATOM 2990 O O . LEU A 1 204 ? -16.017 -15.729 -33.180 1.00 39.77 226 LEU A O 1
ATOM 3006 N N . ASP A 1 205 ? -14.231 -14.774 -34.157 1.00 39.53 227 ASP A N 1
ATOM 3007 C CA . ASP A 1 205 ? -15.006 -14.169 -35.232 1.00 39.22 227 ASP A CA 1
ATOM 3008 C C . ASP A 1 205 ? -15.288 -15.214 -36.306 1.00 38.46 227 ASP A C 1
ATOM 3009 O O . ASP A 1 205 ? -14.698 -15.191 -37.385 1.00 37.22 227 ASP A O 1
ATOM 3018 N N . LEU A 1 206 ? -16.192 -16.136 -35.992 1.00 39.79 228 LEU A N 1
ATOM 3019 C CA . LEU A 1 206 ? -16.537 -17.225 -36.898 1.00 43.05 228 LEU A CA 1
ATOM 3020 C C . LEU A 1 206 ? -17.144 -16.706 -38.196 1.00 48.49 228 LEU A C 1
ATOM 3021 O O . LEU A 1 206 ? -17.022 -17.340 -39.243 1.00 49.82 228 LEU A O 1
ATOM 3037 N N . PHE A 1 207 ? -17.799 -15.551 -38.121 1.00 51.24 229 PHE A N 1
ATOM 3038 C CA . PHE A 1 207 ? -18.447 -14.961 -39.287 1.00 53.79 229 PHE A CA 1
ATOM 3039 C C . PHE A 1 207 ? -17.433 -14.533 -40.344 1.00 55.18 229 PHE A C 1
ATOM 3040 O O . PHE A 1 207 ? -17.790 -14.333 -41.504 1.00 55.96 229 PHE A O 1
ATOM 3044 N N . SER A 1 208 ? -16.172 -14.394 -39.944 1.00 55.73 230 SER A N 1
ATOM 3045 C CA . SER A 1 208 ? -15.119 -13.987 -40.870 1.00 57.82 230 SER A CA 1
ATOM 3046 C C . SER A 1 208 ? -14.810 -15.088 -41.879 1.00 61.13 230 SER A C 1
ATOM 3047 O O . SER A 1 208 ? -14.190 -14.836 -42.912 1.00 62.03 230 SER A O 1
ATOM 3055 N N . TYR A 1 209 ? -15.241 -16.309 -41.577 1.00 63.21 231 TYR A N 1
ATOM 3056 C CA . TYR A 1 209 ? -15.054 -17.432 -42.488 1.00 69.21 231 TYR A CA 1
ATOM 3057 C C . TYR A 1 209 ? -16.152 -17.454 -43.552 1.00 75.11 231 TYR A C 1
ATOM 3058 O O . TYR A 1 209 ? -16.283 -18.418 -44.307 1.00 77.06 231 TYR A O 1
ATOM 3076 N N . LEU A 1 210 ? -16.938 -16.380 -43.595 1.00 77.79 232 LEU A N 1
ATOM 3077 C CA . LEU A 1 210 ? -17.886 -16.138 -44.674 1.00 78.95 232 LEU A CA 1
ATOM 3078 C C . LEU A 1 210 ? -17.426 -14.913 -45.456 1.00 84.14 232 LEU A C 1
ATOM 3079 O O . LEU A 1 210 ? -17.806 -13.785 -45.142 1.00 86.97 232 LEU A O 1
ATOM 3095 N N . MET A 1 211 ? -16.593 -15.140 -46.467 1.00 85.15 233 MET A N 1
ATOM 3096 C CA . MET A 1 211 ? -15.998 -14.048 -47.229 1.00 86.67 233 MET A CA 1
ATOM 3097 C C . MET A 1 211 ? -17.063 -13.277 -48.004 1.00 87.94 233 MET A C 1
ATOM 3098 O O . MET A 1 211 ? -18.144 -13.800 -48.278 1.00 84.28 233 MET A O 1
ATOM 3112 N N . LYS A 1 212 ? -16.750 -12.030 -48.347 1.00 93.13 234 LYS A N 1
ATOM 3113 C CA . LYS A 1 212 ? -17.678 -11.171 -49.076 1.00 96.69 234 LYS A CA 1
ATOM 3114 C C . LYS A 1 212 ? -16.934 -10.267 -50.053 1.00 100.42 234 LYS A C 1
ATOM 3115 O O . LYS A 1 212 ? -17.547 -9.482 -50.777 1.00 101.80 234 LYS A O 1
ATOM 3119 N N . SER B 1 4 ? -46.934 20.277 -48.608 1.00 79.21 26 SER B N 1
ATOM 3120 C CA . SER B 1 4 ? -47.540 19.191 -49.369 1.00 78.66 26 SER B CA 1
ATOM 3121 C C . SER B 1 4 ? -46.871 17.858 -49.052 1.00 76.37 26 SER B C 1
ATOM 3122 O O . SER B 1 4 ? -45.660 17.708 -49.212 1.00 76.56 26 SER B O 1
ATOM 3125 N N . LYS B 1 5 ? -47.667 16.893 -48.603 1.00 73.45 27 LYS B N 1
ATOM 3126 C CA . LYS B 1 5 ? -47.150 15.567 -48.284 1.00 68.75 27 LYS B CA 1
ATOM 3127 C C . LYS B 1 5 ? -46.810 14.805 -49.560 1.00 65.50 27 LYS B C 1
ATOM 3128 O O . LYS B 1 5 ? -47.666 14.604 -50.423 1.00 63.05 27 LYS B O 1
ATOM 3147 N N . ASP B 1 6 ? -45.555 14.385 -49.670 1.00 66.45 28 ASP B N 1
ATOM 3148 C CA . ASP B 1 6 ? -45.081 13.657 -50.842 1.00 68.43 28 ASP B CA 1
ATOM 3149 C C . ASP B 1 6 ? -45.565 12.213 -50.830 1.00 63.11 28 ASP B C 1
ATOM 3150 O O . ASP B 1 6 ? -45.921 11.676 -49.780 1.00 65.66 28 ASP B O 1
ATOM 3159 N N . ILE B 1 7 ? -45.568 11.591 -52.006 1.00 56.21 29 ILE B N 1
ATOM 3160 C CA . ILE B 1 7 ? -45.940 10.188 -52.147 1.00 52.33 29 ILE B CA 1
ATOM 3161 C C . ILE B 1 7 ? -44.840 9.442 -52.902 1.00 49.88 29 ILE B C 1
ATOM 3162 O O . ILE B 1 7 ? -44.359 9.912 -53.932 1.00 50.75 29 ILE B O 1
ATOM 3178 N N . PHE B 1 8 ? -44.433 8.290 -52.372 1.00 46.97 30 PHE B N 1
ATOM 3179 C CA . PHE B 1 8 ? -43.337 7.516 -52.952 1.00 45.93 30 PHE B CA 1
ATOM 3180 C C . PHE B 1 8 ? -43.741 6.068 -53.201 1.00 44.92 30 PHE B C 1
ATOM 3181 O O . PHE B 1 8 ? -44.463 5.465 -52.409 1.00 48.35 30 PHE B O 1
ATOM 3198 N N . LYS B 1 9 ? -43.259 5.520 -54.311 1.00 42.33 31 LYS B N 1
ATOM 3199 C CA . LYS B 1 9 ? -43.572 4.152 -54.703 1.00 42.34 31 LYS B CA 1
ATOM 3200 C C . LYS B 1 9 ? -42.426 3.210 -54.350 1.00 39.15 31 LYS B C 1
ATOM 3201 O O . LYS B 1 9 ? -41.276 3.448 -54.722 1.00 39.62 31 LYS B O 1
ATOM 3220 N N . PHE B 1 10 ? -42.750 2.148 -53.619 1.00 36.83 32 PHE B N 1
ATOM 3221 C CA . PHE B 1 10 ? -41.792 1.096 -53.304 1.00 36.94 32 PHE B CA 1
ATOM 3222 C C . PHE B 1 10 ? -42.117 -0.162 -54.100 1.00 38.95 32 PHE B C 1
ATOM 3223 O O . PHE B 1 10 ? -43.240 -0.666 -54.049 1.00 41.84 32 PHE B O 1
ATOM 3240 N N . LYS B 1 11 ? -41.135 -0.655 -54.848 1.00 38.70 33 LYS B N 1
ATOM 3241 C CA . LYS B 1 11 ? -41.296 -1.894 -55.603 1.00 42.07 33 LYS B CA 1
ATOM 3242 C C . LYS B 1 11 ? -40.586 -3.047 -54.905 1.00 39.40 33 LYS B C 1
ATOM 3243 O O . LYS B 1 11 ? -39.357 -3.064 -54.803 1.00 37.77 33 LYS B O 1
ATOM 3262 N N . LEU B 1 12 ? -41.371 -4.004 -54.421 1.00 41.35 34 LEU B N 1
ATOM 3263 C CA . LEU B 1 12 ? -40.832 -5.183 -53.753 1.00 41.86 34 LEU B CA 1
ATOM 3264 C C . LEU B 1 12 ? -40.585 -6.286 -54.775 1.00 39.78 34 LEU B C 1
ATOM 3265 O O . LEU B 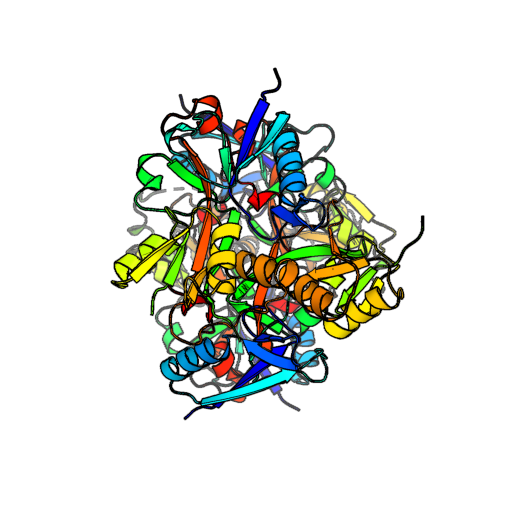1 12 ? -41.524 -6.853 -55.336 1.00 41.17 34 LEU B O 1
ATOM 3281 N N . VAL B 1 13 ? -39.312 -6.580 -55.018 1.00 36.07 35 VAL B N 1
ATOM 3282 C CA . VAL B 1 13 ? -38.929 -7.517 -56.067 1.00 35.49 35 VAL B CA 1
ATOM 3283 C C . VAL B 1 13 ? -38.847 -8.947 -55.540 1.00 34.31 35 VAL B C 1
ATOM 3284 O O . VAL B 1 13 ? -38.217 -9.204 -54.513 1.00 34.56 35 VAL B O 1
ATOM 3297 N N . ASP B 1 14 ? -39.490 -9.867 -56.256 1.00 34.59 36 ASP B N 1
ATOM 3298 C CA . ASP B 1 14 ? -39.417 -11.293 -55.950 1.00 35.92 36 ASP B CA 1
ATOM 3299 C C . ASP B 1 14 ? -39.913 -11.557 -54.522 1.00 33.39 36 ASP B C 1
ATOM 3300 O O . ASP B 1 14 ? -40.999 -11.104 -54.152 1.00 31.30 36 ASP B O 1
ATOM 3309 N N . GLN B 1 15 ? -39.131 -12.284 -53.726 1.00 34.60 37 GLN B N 1
ATOM 3310 C CA . GLN B 1 15 ? -39.480 -12.555 -52.336 1.00 32.65 37 GLN B CA 1
ATOM 3311 C C . GLN B 1 15 ? -38.238 -12.438 -51.463 1.00 30.95 37 GLN B C 1
ATOM 3312 O O . GLN B 1 15 ? -37.117 -12.658 -51.926 1.00 30.62 37 GLN B O 1
ATOM 3326 N N . PHE B 1 16 ? -38.451 -12.094 -50.198 1.00 30.38 38 PHE B N 1
ATOM 3327 C CA . PHE B 1 16 ? -37.361 -11.764 -49.287 1.00 29.36 38 PHE B CA 1
ATOM 3328 C C . PHE B 1 16 ? -37.795 -12.043 -47.852 1.00 27.94 38 PHE B C 1
ATOM 3329 O O . PHE B 1 16 ? -38.200 -11.135 -47.130 1.00 28.88 38 PHE B O 1
ATOM 3346 N N . PHE B 1 17 ? -37.716 -13.306 -47.445 1.00 27.43 39 PHE B N 1
ATOM 3347 C CA . PHE B 1 17 ? -38.137 -13.704 -46.106 1.00 28.95 39 PHE B CA 1
ATOM 3348 C C . PHE B 1 17 ? -37.229 -13.064 -45.060 1.00 30.22 39 PHE B C 1
ATOM 3349 O O . PHE B 1 17 ? -36.011 -13.066 -45.225 1.00 31.18 39 PHE B O 1
ATOM 3366 N N . PRO B 1 18 ? -37.806 -12.523 -43.972 1.00 31.25 40 PRO B N 1
ATOM 3367 C CA . PRO B 1 18 ? -39.219 -12.402 -43.592 1.00 31.13 40 PRO B CA 1
ATOM 3368 C C . PRO B 1 18 ? -39.826 -11.036 -43.921 1.00 30.22 40 PRO B C 1
ATOM 3369 O O . PRO B 1 18 ? -40.907 -10.714 -43.428 1.00 30.39 40 PRO B O 1
ATOM 3380 N N . PHE B 1 19 ? -39.135 -10.241 -44.730 1.00 29.88 41 PHE B N 1
ATOM 3381 C CA . PHE B 1 19 ? -39.597 -8.891 -45.046 1.00 30.05 41 PHE B CA 1
ATOM 3382 C C . PHE B 1 19 ? -40.855 -8.910 -45.909 1.00 27.56 41 PHE B C 1
ATOM 3383 O O . PHE B 1 19 ? -41.798 -8.163 -45.655 1.00 27.66 41 PHE B O 1
ATOM 3400 N N . TYR B 1 20 ? -40.870 -9.762 -46.927 1.00 26.32 42 TYR B N 1
ATOM 3401 C CA . TYR B 1 20 ? -42.080 -9.985 -47.704 1.00 28.17 42 TYR B CA 1
ATOM 3402 C C . TYR B 1 20 ? -41.974 -11.298 -48.465 1.00 30.44 42 TYR B C 1
ATOM 3403 O O . TYR B 1 20 ? -40.941 -11.600 -49.063 1.00 32.15 42 TYR B O 1
ATOM 3421 N N . TYR B 1 21 ? -43.047 -12.082 -48.425 1.00 31.87 43 TYR B N 1
ATOM 3422 C CA . TYR B 1 21 ? -43.071 -13.385 -49.077 1.00 32.38 43 TYR B CA 1
ATOM 3423 C C . TYR B 1 21 ? -44.504 -13.869 -49.253 1.00 33.42 43 TYR B C 1
ATOM 3424 O O . TYR B 1 21 ? -45.405 -13.430 -48.541 1.00 35.95 43 TYR B O 1
ATOM 3442 N N . LYS B 1 22 ? -44.706 -14.778 -50.203 1.00 33.32 44 LYS B N 1
ATOM 3443 C CA . LYS B 1 22 ? -46.042 -15.277 -50.515 1.00 35.55 44 LYS B CA 1
ATOM 3444 C C . LYS B 1 22 ? -46.509 -16.330 -49.518 1.00 38.77 44 LYS B C 1
ATOM 3445 O O . LYS B 1 22 ? -45.736 -17.202 -49.116 1.00 37.90 44 LYS B O 1
ATOM 3464 N N . ASN B 1 23 ? -47.780 -16.241 -49.133 1.00 42.19 45 ASN B N 1
ATOM 3465 C CA . ASN B 1 23 ? -48.421 -17.268 -48.317 1.00 43.56 45 ASN B CA 1
ATOM 3466 C C . ASN B 1 23 ? -49.318 -18.158 -49.180 1.00 47.27 45 ASN B C 1
ATOM 3467 O O . ASN B 1 23 ? -49.318 -18.042 -50.405 1.00 46.56 45 ASN B O 1
ATOM 3478 N N . ASN B 1 24 ? -50.081 -19.041 -48.542 1.00 51.22 46 ASN B N 1
ATOM 3479 C CA . ASN B 1 24 ? -50.942 -19.976 -49.263 1.00 55.53 46 ASN B CA 1
ATOM 3480 C C . ASN B 1 24 ? -52.137 -19.303 -49.933 1.00 56.69 46 ASN B C 1
ATOM 3481 O O . ASN B 1 24 ? -52.745 -19.868 -50.841 1.00 60.55 46 ASN B O 1
ATOM 3492 N N . LYS B 1 25 ? -52.471 -18.099 -49.482 1.00 53.81 47 LYS B N 1
ATOM 3493 C CA . LYS B 1 25 ? -53.654 -17.400 -49.971 1.00 56.53 47 LYS B CA 1
ATOM 3494 C C . LYS B 1 25 ? -53.339 -16.505 -51.167 1.00 56.52 47 LYS B C 1
ATOM 3495 O O . LYS B 1 25 ? -54.167 -15.692 -51.576 1.00 54.02 47 LYS B O 1
ATOM 3514 N N . GLY B 1 26 ? -52.142 -16.657 -51.725 1.00 61.95 48 GLY B N 1
ATOM 3515 C CA . GLY B 1 26 ? -51.727 -15.853 -52.860 1.00 63.59 48 GLY B CA 1
ATOM 3516 C C . GLY B 1 26 ? -51.424 -14.412 -52.488 1.00 59.46 48 GLY B C 1
ATOM 3517 O O . GLY B 1 26 ? -51.218 -13.572 -53.364 1.00 63.33 48 GLY B O 1
ATOM 3521 N N . GLU B 1 27 ? -51.395 -14.130 -51.188 1.00 47.90 49 GLU B N 1
ATOM 3522 C CA . GLU B 1 27 ? -51.115 -12.787 -50.693 1.00 42.06 49 GLU B CA 1
ATOM 3523 C C . GLU B 1 27 ? -49.676 -12.691 -50.201 1.00 39.66 49 GLU B C 1
ATOM 3524 O O . GLU B 1 27 ? -48.981 -13.702 -50.088 1.00 37.12 49 GLU B O 1
ATOM 3528 N N . TYR B 1 28 ? -49.241 -11.469 -49.909 1.00 43.55 50 TYR B N 1
ATOM 3529 C CA . TYR B 1 28 ? -47.894 -11.229 -49.404 1.00 44.65 50 TYR B CA 1
ATOM 3530 C C . TYR B 1 28 ? -47.900 -10.956 -47.908 1.00 45.93 50 TYR B C 1
ATOM 3531 O O . TYR B 1 28 ? -48.481 -9.976 -47.443 1.00 47.81 50 TYR B O 1
ATOM 3549 N N . GLU B 1 29 ? -47.249 -11.844 -47.165 1.00 44.20 51 GLU B N 1
ATOM 3550 C CA . GLU B 1 29 ? -47.036 -11.663 -45.739 1.00 43.26 51 GLU B CA 1
ATOM 3551 C C . GLU B 1 29 ? -45.643 -11.087 -45.516 1.00 37.55 51 GLU B C 1
ATOM 3552 O O . GLU B 1 29 ? -44.753 -11.281 -46.340 1.00 35.28 51 GLU B O 1
ATOM 3564 N N . GLY B 1 30 ? -45.452 -10.375 -44.410 1.00 35.68 52 GLY B N 1
ATOM 3565 C CA . GLY B 1 30 ? -44.148 -9.826 -44.092 1.00 34.25 52 GLY B CA 1
ATOM 3566 C C . GLY B 1 30 ? -44.198 -8.642 -43.150 1.00 33.53 52 GLY B C 1
ATOM 3567 O O . GLY B 1 30 ? -45.272 -8.134 -42.825 1.00 34.76 52 GLY B O 1
ATOM 3571 N N . LEU B 1 31 ? -43.020 -8.198 -42.723 1.00 33.69 53 LEU B N 1
ATOM 3572 C CA . LEU B 1 31 ? -42.898 -7.112 -41.758 1.00 36.48 53 LEU B CA 1
ATOM 3573 C C . LEU B 1 31 ? -42.447 -5.802 -42.406 1.00 33.71 53 LEU B C 1
ATOM 3574 O O . LEU B 1 31 ? -42.372 -4.773 -41.734 1.00 34.22 53 LEU B O 1
ATOM 3590 N N . ILE B 1 32 ? -42.145 -5.838 -43.702 1.00 32.48 54 ILE B N 1
ATOM 3591 C CA . ILE B 1 32 ? -41.642 -4.653 -44.396 1.00 32.96 54 ILE B CA 1
ATOM 3592 C C . ILE B 1 32 ? -42.689 -3.544 -44.418 1.00 34.01 54 ILE B C 1
ATOM 3593 O O . ILE B 1 32 ? -42.354 -2.360 -44.392 1.00 34.87 54 ILE B O 1
ATOM 3609 N N . PHE B 1 33 ? -43.957 -3.939 -44.464 1.00 35.32 55 PHE B N 1
ATOM 3610 C CA . PHE B 1 33 ? -45.055 -2.985 -44.552 1.00 36.56 55 PHE B CA 1
ATOM 3611 C C . PHE B 1 33 ? -45.122 -2.141 -43.284 1.00 39.00 55 PHE B C 1
ATOM 3612 O O . PHE B 1 33 ? -45.386 -0.940 -43.338 1.00 38.93 55 PHE B O 1
ATOM 3629 N N . SER B 1 34 ? -44.869 -2.780 -42.146 1.00 41.50 56 SER B N 1
ATOM 3630 C CA . SER B 1 34 ? -44.798 -2.085 -40.866 1.00 45.86 56 SER B CA 1
ATOM 3631 C C . SER B 1 34 ? -43.634 -1.097 -40.841 1.00 40.80 56 SER B C 1
ATOM 3632 O O . SER B 1 34 ? -43.771 0.025 -40.354 1.00 40.64 56 SER B O 1
ATOM 3640 N N . ILE B 1 35 ? -42.489 -1.523 -41.367 1.00 36.59 57 ILE B N 1
ATOM 3641 C CA . ILE B 1 35 ? -41.302 -0.677 -41.414 1.00 36.28 57 ILE B CA 1
ATOM 3642 C C . ILE B 1 35 ? -41.521 0.542 -42.306 1.00 35.43 57 ILE B C 1
ATOM 3643 O O . ILE B 1 35 ? -41.136 1.655 -41.951 1.00 38.88 57 ILE B O 1
ATOM 3659 N N . LEU B 1 36 ? -42.125 0.323 -43.470 1.00 36.05 58 LEU B N 1
ATOM 3660 C CA . LEU B 1 36 ? -42.339 1.397 -44.434 1.00 35.61 58 LEU B CA 1
ATOM 3661 C C . LEU B 1 36 ? -43.314 2.448 -43.910 1.00 39.04 58 LEU B C 1
ATOM 3662 O O . LEU B 1 36 ? -43.143 3.638 -44.169 1.00 39.86 58 LEU B O 1
ATOM 3678 N N . ASP B 1 37 ? -44.334 2.011 -43.176 1.00 37.27 59 ASP B N 1
ATOM 3679 C CA . ASP B 1 37 ? -45.273 2.938 -42.553 1.00 40.71 59 ASP B CA 1
ATOM 3680 C C . ASP B 1 37 ? -44.566 3.809 -41.517 1.00 43.05 59 ASP B C 1
ATOM 3681 O O . ASP B 1 37 ? -44.881 4.988 -41.371 1.00 46.42 59 ASP B O 1
ATOM 3690 N N . LYS B 1 38 ? -43.612 3.226 -40.799 1.00 42.74 60 LYS B N 1
ATOM 3691 C CA . LYS B 1 38 ? -42.833 3.981 -39.824 1.00 44.82 60 LYS B CA 1
ATOM 3692 C C . LYS B 1 38 ? -41.942 5.001 -40.523 1.00 44.26 60 LYS B C 1
ATOM 3693 O O . LYS B 1 38 ? -41.906 6.172 -40.139 1.00 46.56 60 LYS B O 1
ATOM 3712 N N . TRP B 1 39 ? -41.225 4.549 -41.547 1.00 41.72 61 TRP B N 1
ATOM 3713 C CA . TRP B 1 39 ? -40.366 5.428 -42.332 1.00 40.76 61 TRP B CA 1
ATOM 3714 C C . TRP B 1 39 ? -41.170 6.575 -42.930 1.00 40.19 61 TRP B C 1
ATOM 3715 O O . TRP B 1 39 ? -40.693 7.707 -43.011 1.00 41.46 61 TRP B O 1
ATOM 3736 N N . ALA B 1 40 ? -42.396 6.272 -43.342 1.00 38.01 62 ALA B N 1
ATOM 3737 C CA . ALA B 1 40 ? -43.255 7.251 -43.995 1.00 39.20 62 ALA B CA 1
ATOM 3738 C C . ALA B 1 40 ? -43.618 8.378 -43.039 1.00 41.16 62 ALA B C 1
ATOM 3739 O O . ALA B 1 40 ? -43.636 9.549 -43.421 1.00 37.31 62 ALA B O 1
ATOM 3746 N N . LYS B 1 41 ? -43.902 8.014 -41.792 1.00 50.99 63 LYS B N 1
ATOM 3747 C CA . LYS B 1 41 ? -44.303 8.981 -40.778 1.00 54.84 63 LYS B CA 1
ATOM 3748 C C . LYS B 1 41 ? -43.202 10.002 -40.504 1.00 56.89 63 LYS B C 1
ATOM 3749 O O . LYS B 1 41 ? -43.467 11.200 -40.431 1.00 57.75 63 LYS B O 1
ATOM 3753 N N . ASP B 1 42 ? -41.970 9.527 -40.355 1.00 55.76 64 ASP B N 1
ATOM 3754 C CA . ASP B 1 42 ? -40.848 10.408 -40.043 1.00 59.57 64 ASP B CA 1
ATOM 3755 C C . ASP B 1 42 ? -40.467 11.299 -41.220 1.00 56.62 64 ASP B C 1
ATOM 3756 O O . ASP B 1 42 ? -39.965 12.406 -41.026 1.00 59.23 64 ASP B O 1
ATOM 3765 N N . ASN B 1 43 ? -40.700 10.814 -42.436 1.00 51.61 65 ASN B N 1
ATOM 3766 C CA . ASN B 1 43 ? -40.385 11.577 -43.641 1.00 50.43 65 ASN B CA 1
ATOM 3767 C C . ASN B 1 43 ? -41.580 12.376 -44.155 1.00 50.82 65 ASN B C 1
ATOM 3768 O O . ASN B 1 43 ? -41.527 12.943 -45.247 1.00 47.88 65 ASN B O 1
ATOM 3779 N N . ASN B 1 44 ? -42.648 12.419 -43.359 1.00 56.45 66 ASN B N 1
ATOM 3780 C CA . ASN B 1 44 ? -43.861 13.152 -43.716 1.00 61.40 66 ASN B CA 1
ATOM 3781 C C . ASN B 1 44 ? -44.297 12.847 -45.146 1.00 60.54 66 ASN B C 1
ATOM 3782 O O . ASN B 1 44 ? -44.373 13.741 -45.990 1.00 63.82 66 ASN B O 1
ATOM 3793 N N . ALA B 1 45 ? -44.566 11.574 -45.415 1.00 56.12 67 ALA B N 1
ATOM 3794 C CA . ALA B 1 45 ? -44.904 11.138 -46.762 1.00 52.65 67 ALA B CA 1
ATOM 3795 C C . ALA B 1 45 ? -45.905 9.993 -46.747 1.00 48.89 67 ALA B C 1
ATOM 3796 O O . ALA B 1 45 ? -46.124 9.355 -45.717 1.00 49.08 67 ALA B O 1
ATOM 3803 N N . ASP B 1 46 ? -46.519 9.757 -47.900 1.00 45.10 68 ASP B N 1
ATOM 3804 C CA . ASP B 1 46 ? -47.355 8.586 -48.112 1.00 43.99 68 ASP B CA 1
ATOM 3805 C C . ASP B 1 46 ? -46.574 7.590 -48.952 1.00 44.68 68 ASP B C 1
ATOM 3806 O O . ASP B 1 46 ? -45.630 7.967 -49.643 1.00 44.68 68 ASP B O 1
ATOM 3815 N N . ILE B 1 47 ? -46.962 6.321 -48.889 1.00 45.15 69 ILE B N 1
ATOM 3816 C CA . ILE B 1 47 ? -46.250 5.283 -49.620 1.00 46.94 69 ILE B CA 1
ATOM 3817 C C . ILE B 1 47 ? -47.190 4.388 -50.416 1.00 43.11 69 ILE B C 1
ATOM 3818 O O . ILE B 1 47 ? -48.348 4.180 -50.046 1.00 41.00 69 ILE B O 1
ATOM 3834 N N . MET B 1 48 ? -46.665 3.884 -51.528 1.00 42.05 70 MET B N 1
ATOM 3835 C CA . MET B 1 48 ? -47.342 2.900 -52.358 1.00 40.02 70 MET B CA 1
ATOM 3836 C C . MET B 1 48 ? -46.440 1.684 -52.503 1.00 39.87 70 MET B C 1
ATOM 3837 O O . MET B 1 48 ? -45.283 1.810 -52.901 1.00 39.84 70 MET B O 1
ATOM 3851 N N . VAL B 1 49 ? -46.972 0.511 -52.176 1.00 41.75 71 VAL B N 1
ATOM 3852 C CA . VAL B 1 49 ? -46.222 -0.732 -52.297 1.00 45.84 71 VAL B CA 1
ATOM 3853 C C . VAL B 1 49 ? -46.748 -1.541 -53.473 1.00 47.03 71 VAL B C 1
ATOM 3854 O O . VAL B 1 49 ? -47.957 -1.732 -53.615 1.00 49.73 71 VAL B O 1
ATOM 3867 N N . GLU B 1 50 ? -45.830 -2.005 -54.315 1.00 46.23 72 GLU B N 1
ATOM 3868 C CA . GLU B 1 50 ? -46.181 -2.839 -55.456 1.00 48.38 72 GLU B CA 1
ATOM 3869 C C . GLU B 1 50 ? -45.209 -4.006 -55.570 1.00 46.16 72 GLU B C 1
ATOM 3870 O O . GLU B 1 50 ? -43.994 -3.817 -55.568 1.00 44.65 72 GLU B O 1
ATOM 3882 N N . HIS B 1 51 ? -45.753 -5.213 -55.669 1.00 47.22 73 HIS B N 1
ATOM 3883 C CA . HIS B 1 51 ? -44.935 -6.407 -55.825 1.00 47.62 73 HIS B CA 1
ATOM 3884 C C . HIS B 1 51 ? -44.697 -6.719 -57.295 1.00 47.06 73 HIS B C 1
ATOM 3885 O O . HIS B 1 51 ? -45.609 -6.621 -58.117 1.00 48.89 73 HIS B O 1
ATOM 3899 N N . ILE B 1 52 ? -43.462 -7.086 -57.617 1.00 43.49 74 ILE B N 1
ATOM 3900 C CA . ILE B 1 52 ? -43.124 -7.592 -58.940 1.00 43.00 74 ILE B CA 1
ATOM 3901 C C . ILE B 1 52 ? -42.207 -8.803 -58.797 1.00 43.02 74 ILE B C 1
ATOM 3902 O O . ILE B 1 52 ? -41.261 -8.791 -58.009 1.00 41.80 74 ILE B O 1
ATOM 3918 N N . ASP B 1 53 ? -42.506 -9.859 -59.546 1.00 48.43 75 ASP B N 1
ATOM 3919 C CA . ASP B 1 53 ? -41.712 -11.080 -59.495 1.00 52.72 75 ASP B CA 1
ATOM 3920 C C . ASP B 1 53 ? -40.344 -10.863 -60.126 1.00 50.75 75 ASP B C 1
ATOM 3921 O O . ASP B 1 53 ? -39.315 -11.208 -59.541 1.00 50.34 75 ASP B O 1
ATOM 3930 N N . ASN B 1 54 ? -40.347 -10.280 -61.320 1.00 49.24 76 ASN B N 1
ATOM 3931 C CA . ASN B 1 54 ? -39.136 -10.115 -62.111 1.00 51.48 76 ASN B CA 1
ATOM 3932 C C . ASN B 1 54 ? -38.745 -8.652 -62.241 1.00 53.05 76 ASN B C 1
ATOM 3933 O O . ASN B 1 54 ? -39.567 -7.758 -62.031 1.00 48.78 76 ASN B O 1
ATOM 3944 N N . LEU B 1 55 ? -37.485 -8.424 -62.595 1.00 61.17 77 LEU B N 1
ATOM 3945 C CA . LEU B 1 55 ? -36.970 -7.082 -62.833 1.00 69.37 77 LEU B CA 1
ATOM 3946 C C . LEU B 1 55 ? -36.687 -6.883 -64.320 1.00 81.16 77 LEU B C 1
ATOM 3947 O O . LEU B 1 55 ? -35.602 -7.211 -64.801 1.00 85.99 77 LEU B O 1
ATOM 3963 N N . ASN B 1 56 ? -37.669 -6.353 -65.042 1.00 88.44 78 ASN B N 1
ATOM 3964 C CA . ASN B 1 56 ? -37.533 -6.116 -66.476 1.00 95.09 78 ASN B CA 1
ATOM 3965 C C . ASN B 1 56 ? -36.989 -4.720 -66.761 1.00 100.87 78 ASN B C 1
ATOM 3966 O O . ASN B 1 56 ? -37.534 -3.727 -66.282 1.00 102.30 78 ASN B O 1
ATOM 3977 N N . GLU B 1 57 ? -35.918 -4.653 -67.548 1.00 102.32 79 GLU B N 1
ATOM 3978 C CA . GLU B 1 57 ? -35.255 -3.386 -67.849 1.00 103.00 79 GLU B CA 1
ATOM 3979 C C . GLU B 1 57 ? -36.199 -2.383 -68.505 1.00 102.70 79 GLU B C 1
ATOM 3980 O O . GLU B 1 57 ? -36.062 -1.174 -68.317 1.00 100.39 79 GLU B O 1
ATOM 3984 N N . SER B 1 58 ? -37.158 -2.890 -69.273 1.00 106.42 80 SER B N 1
ATOM 3985 C CA . SER B 1 58 ? -38.105 -2.037 -69.980 1.00 108.13 80 SER B CA 1
ATOM 3986 C C . SER B 1 58 ? -39.173 -1.478 -69.043 1.00 101.60 80 SER B C 1
ATOM 3987 O O . SER B 1 58 ? -39.816 -0.474 -69.353 1.00 104.11 80 SER B O 1
ATOM 3991 N N . GLU B 1 59 ? -39.352 -2.129 -67.896 1.00 89.20 81 GLU B N 1
ATOM 3992 C CA . GLU B 1 59 ? -40.400 -1.754 -66.950 1.00 76.77 81 GLU B CA 1
ATOM 3993 C C . GLU B 1 59 ? -39.857 -0.983 -65.747 1.00 66.86 81 GLU B C 1
ATOM 3994 O O . GLU B 1 59 ? -40.611 -0.662 -64.827 1.00 63.34 81 GLU B O 1
ATOM 3998 N N . ILE B 1 60 ? -38.559 -0.686 -65.752 1.00 62.93 82 ILE B N 1
ATOM 3999 C CA . ILE B 1 60 ? -37.939 0.049 -64.649 1.00 59.13 82 ILE B CA 1
ATOM 4000 C C . ILE B 1 60 ? -38.516 1.456 -64.537 1.00 54.95 82 ILE B C 1
ATOM 4001 O O . ILE B 1 60 ? -38.522 2.214 -65.508 1.00 57.03 82 ILE B O 1
ATOM 4017 N N . GLU B 1 61 ? -38.996 1.792 -63.343 1.00 51.77 83 GLU B N 1
ATOM 4018 C CA . GLU B 1 61 ? -39.524 3.123 -63.063 1.00 51.96 83 GLU B CA 1
ATOM 4019 C C . GLU B 1 61 ? -38.514 3.925 -62.250 1.00 51.10 83 GLU B C 1
ATOM 4020 O O . GLU B 1 61 ? -38.112 3.514 -61.161 1.00 51.79 83 GLU B O 1
ATOM 4032 N N . ASP B 1 62 ? -38.109 5.072 -62.786 1.00 51.66 84 ASP B N 1
ATOM 4033 C CA . ASP B 1 62 ? -37.047 5.869 -62.181 1.00 53.85 84 ASP B CA 1
ATOM 4034 C C . ASP B 1 62 ? -37.445 6.463 -60.829 1.00 51.11 84 ASP B C 1
ATOM 4035 O O . ASP B 1 62 ? -36.586 6.706 -59.981 1.00 50.26 84 ASP B O 1
ATOM 4044 N N . GLU B 1 63 ? -38.739 6.692 -60.629 1.00 50.38 85 GLU B N 1
ATOM 4045 C CA . GLU B 1 63 ? -39.217 7.326 -59.403 1.00 51.74 85 GLU B CA 1
ATOM 4046 C C . GLU B 1 63 ? -39.391 6.325 -58.260 1.00 46.08 85 GLU B C 1
ATOM 4047 O O . GLU B 1 63 ? -39.589 6.717 -57.110 1.00 45.11 85 GLU B O 1
ATOM 4059 N N . ALA B 1 64 ? -39.309 5.037 -58.579 1.00 43.63 86 ALA B N 1
ATOM 4060 C CA . ALA B 1 64 ? -39.593 3.986 -57.608 1.00 40.76 86 ALA B CA 1
ATOM 4061 C C . ALA B 1 64 ? -38.358 3.593 -56.804 1.00 43.66 86 ALA B C 1
ATOM 4062 O O . ALA B 1 64 ? -37.234 3.644 -57.302 1.00 42.18 86 ALA B O 1
ATOM 4069 N N . ILE B 1 65 ? -38.588 3.201 -55.555 1.00 44.24 87 ILE B N 1
ATOM 4070 C CA . ILE B 1 65 ? -37.532 2.713 -54.678 1.00 47.65 87 ILE B CA 1
ATOM 4071 C C . ILE B 1 65 ? -37.601 1.189 -54.643 1.00 45.50 87 ILE B C 1
ATOM 4072 O O . ILE B 1 65 ? -38.638 0.617 -54.308 1.00 44.75 87 ILE B O 1
ATOM 4088 N N . TYR B 1 66 ? -36.495 0.537 -54.991 1.00 42.95 88 TYR B N 1
ATOM 4089 C CA . TYR B 1 66 ? -36.483 -0.911 -55.186 1.00 41.27 88 TYR B CA 1
ATOM 4090 C C . TYR B 1 66 ? -35.892 -1.679 -54.007 1.00 40.20 88 TYR B C 1
ATOM 4091 O O . TYR B 1 66 ? -34.782 -1.392 -53.555 1.00 40.67 88 TYR B O 1
ATOM 4109 N N . LEU B 1 67 ? -36.653 -2.658 -53.526 1.00 40.89 89 LEU B N 1
ATOM 4110 C CA . LEU B 1 67 ? -36.202 -3.575 -52.485 1.00 41.97 89 LEU B CA 1
ATOM 4111 C C . LEU B 1 67 ? -36.147 -4.993 -53.045 1.00 42.79 89 LEU B C 1
ATOM 4112 O O . LEU B 1 67 ? -36.932 -5.349 -53.924 1.00 42.59 89 LEU B O 1
ATOM 4128 N N . GLY B 1 68 ? -35.220 -5.796 -52.533 1.00 42.11 90 GLY B N 1
ATOM 4129 C CA . GLY B 1 68 ? -35.077 -7.175 -52.966 1.00 40.37 90 GLY B CA 1
ATOM 4130 C C . GLY B 1 68 ? -34.033 -7.364 -54.049 1.00 41.17 90 GLY B C 1
ATOM 4131 O O . GLY B 1 68 ? -33.954 -8.429 -54.661 1.00 41.44 90 GLY B O 1
ATOM 4135 N N . LEU B 1 69 ? -33.236 -6.327 -54.293 1.00 41.98 91 LEU B N 1
ATOM 4136 C CA . LEU B 1 69 ? -32.153 -6.405 -55.267 1.00 44.70 91 LEU B CA 1
ATOM 4137 C C . LEU B 1 69 ? -30.814 -6.535 -54.558 1.00 46.07 91 LEU B C 1
ATOM 4138 O O . LEU B 1 69 ? -30.611 -5.965 -53.486 1.00 46.62 91 LEU B O 1
ATOM 4154 N N . THR B 1 70 ? -29.909 -7.294 -55.164 1.00 46.86 92 THR B N 1
ATOM 4155 C CA . THR B 1 70 ? -28.542 -7.410 -54.674 1.00 46.45 92 THR B CA 1
ATOM 4156 C C . THR B 1 70 ? -27.604 -6.824 -55.718 1.00 47.15 92 THR B C 1
ATOM 4157 O O . THR B 1 70 ? -27.974 -6.702 -56.887 1.00 49.27 92 THR B O 1
ATOM 4168 N N . TYR B 1 71 ? -26.399 -6.450 -55.301 1.00 44.63 93 TYR B N 1
ATOM 4169 C CA . TYR B 1 71 ? -25.435 -5.880 -56.233 1.00 46.39 93 TYR B CA 1
ATOM 4170 C C . TYR B 1 71 ? -25.138 -6.864 -57.357 1.00 45.66 93 TYR B C 1
ATOM 4171 O O . TYR B 1 71 ? -24.882 -8.044 -57.118 1.00 45.89 93 TYR B O 1
ATOM 4189 N N . ASN B 1 72 ? -25.178 -6.363 -58.585 1.00 46.93 94 ASN B N 1
ATOM 4190 C CA . ASN B 1 72 ? -24.941 -7.183 -59.761 1.00 50.72 94 ASN B CA 1
ATOM 4191 C C . ASN B 1 72 ? -24.308 -6.342 -60.857 1.00 53.27 94 ASN B C 1
ATOM 4192 O O . ASN B 1 72 ? -24.664 -5.177 -61.033 1.00 53.69 94 ASN B O 1
ATOM 4203 N N . VAL B 1 73 ? -23.363 -6.931 -61.582 1.00 54.63 95 VAL B N 1
ATOM 4204 C CA . VAL B 1 73 ? -22.643 -6.215 -62.630 1.00 57.32 95 VAL B CA 1
ATOM 4205 C C . VAL B 1 73 ? -23.594 -5.607 -63.660 1.00 60.67 95 VAL B C 1
ATOM 4206 O O . VAL B 1 73 ? -23.317 -4.544 -64.213 1.00 63.31 95 VAL B O 1
ATOM 4219 N N . LYS B 1 74 ? -24.717 -6.275 -63.904 1.00 61.36 96 LYS B N 1
ATOM 4220 C CA . LYS B 1 74 ? -25.686 -5.803 -64.889 1.00 62.70 96 LYS B CA 1
ATOM 4221 C C . LYS B 1 74 ? -26.603 -4.724 -64.314 1.00 60.26 96 LYS B C 1
ATOM 4222 O O . LYS B 1 74 ? -26.931 -3.755 -64.997 1.00 60.70 96 LYS B O 1
ATOM 4226 N N . LEU B 1 75 ? -27.013 -4.891 -63.061 1.00 57.58 97 LEU B N 1
ATOM 4227 C CA . LEU B 1 75 ? -27.922 -3.941 -62.425 1.00 55.23 97 LEU B CA 1
ATOM 4228 C C . LEU B 1 75 ? -27.196 -2.679 -61.971 1.00 55.70 97 LEU B C 1
ATOM 4229 O O . LEU B 1 75 ? -27.805 -1.619 -61.835 1.00 53.99 97 LEU B O 1
ATOM 4245 N N . ASN B 1 76 ? -25.895 -2.801 -61.733 1.00 57.93 98 ASN B N 1
ATOM 4246 C CA . ASN B 1 76 ? -25.079 -1.670 -61.303 1.00 63.35 98 ASN B CA 1
ATOM 4247 C C . ASN B 1 76 ? -25.061 -0.550 -62.345 1.00 64.01 98 ASN B C 1
ATOM 4248 O O . ASN B 1 76 ? -24.835 0.616 -62.015 1.00 62.57 98 ASN B O 1
ATOM 4259 N N . ASP B 1 77 ? -25.322 -0.908 -63.599 1.00 67.24 99 ASP B N 1
ATOM 4260 C CA . ASP B 1 77 ? -25.352 0.064 -64.688 1.00 72.68 99 ASP B CA 1
ATOM 4261 C C . ASP B 1 77 ? -26.727 0.726 -64.822 1.00 67.62 99 ASP B C 1
ATOM 4262 O O . ASP B 1 77 ? -26.983 1.438 -65.793 1.00 69.03 99 ASP B O 1
ATOM 4271 N N . PHE B 1 78 ? -27.605 0.490 -63.848 1.00 62.34 100 PHE B N 1
ATOM 4272 C CA . PHE B 1 78 ? -28.961 1.042 -63.875 1.00 55.61 100 PHE B CA 1
ATOM 4273 C C . PHE B 1 78 ? -29.420 1.530 -62.500 1.00 54.28 100 PHE B C 1
ATOM 4274 O O . PHE B 1 78 ? -30.251 2.435 -62.405 1.00 52.08 100 PHE B O 1
ATOM 4278 N N . PHE B 1 79 ? -28.879 0.926 -61.443 1.00 55.60 101 PHE B N 1
ATOM 4279 C CA . PHE B 1 79 ? -29.271 1.254 -60.073 1.00 53.98 101 PHE B CA 1
ATOM 4280 C C . PHE B 1 79 ? -28.114 1.795 -59.240 1.00 55.00 101 PHE B C 1
ATOM 4281 O O . PHE B 1 79 ? -26.950 1.473 -59.484 1.00 57.54 101 PHE B O 1
ATOM 4298 N N . TYR B 1 80 ? -28.458 2.619 -58.255 1.00 53.39 102 TYR B N 1
ATOM 4299 C CA . TYR B 1 80 ? -27.525 3.029 -57.214 1.00 51.95 102 TYR B CA 1
ATOM 4300 C C . TYR B 1 80 ? -27.935 2.342 -55.919 1.00 50.16 102 TYR B C 1
ATOM 4301 O O . TYR B 1 80 ? -29.020 2.594 -55.392 1.00 48.21 102 TYR B O 1
ATOM 4305 N N . PHE B 1 81 ? -27.076 1.458 -55.423 1.00 52.25 103 PHE B N 1
ATOM 4306 C CA . PHE B 1 81 ? -27.367 0.703 -54.209 1.00 52.13 103 PHE B CA 1
ATOM 4307 C C . PHE B 1 81 ? -27.010 1.513 -52.967 1.00 56.53 103 PHE B C 1
ATOM 4308 O O . PHE B 1 81 ? -25.884 1.984 -52.822 1.00 58.63 103 PHE B O 1
ATOM 4325 N N . LYS B 1 82 ? -27.984 1.657 -52.074 1.00 59.98 104 LYS B N 1
ATOM 4326 C CA . LYS B 1 82 ? -27.878 2.563 -50.937 1.00 63.96 104 LYS B CA 1
ATOM 4327 C C . LYS B 1 82 ? -27.729 1.791 -49.620 1.00 63.32 104 LYS B C 1
ATOM 4328 O O . LYS B 1 82 ? -26.903 0.882 -49.518 1.00 64.39 104 LYS B O 1
ATOM 4347 N N . SER B 1 83 ? -28.530 2.151 -48.620 1.00 62.76 105 SER B N 1
ATOM 4348 C CA . SER B 1 83 ? -28.404 1.578 -47.284 1.00 64.48 105 SER B CA 1
ATOM 4349 C C . SER B 1 83 ? -28.685 0.079 -47.254 1.00 59.49 105 SER B C 1
ATOM 4350 O O . SER B 1 83 ? -29.435 -0.445 -48.078 1.00 56.15 105 SER B O 1
ATOM 4358 N N . GLU B 1 84 ? -28.071 -0.599 -46.289 1.00 58.91 106 GLU B N 1
ATOM 4359 C CA . GLU B 1 84 ? -28.251 -2.032 -46.100 1.00 59.13 106 GLU B CA 1
ATOM 4360 C C . GLU B 1 84 ? -29.528 -2.311 -45.312 1.00 55.05 106 GLU B C 1
ATOM 4361 O O . GLU B 1 84 ? -29.774 -1.694 -44.275 1.00 54.44 106 GLU B O 1
ATOM 4373 N N . LEU B 1 85 ? -30.334 -3.243 -45.809 1.00 52.29 107 LEU B N 1
ATOM 4374 C CA . LEU B 1 85 ? -31.600 -3.585 -45.170 1.00 52.35 107 LEU B CA 1
ATOM 4375 C C . LEU B 1 85 ? -31.455 -4.824 -44.292 1.00 52.80 107 LEU B C 1
ATOM 4376 O O . LEU B 1 85 ? -31.983 -4.875 -43.182 1.00 55.28 107 LEU B O 1
ATOM 4392 N N . ALA B 1 86 ? -30.738 -5.820 -44.798 1.00 53.06 108 ALA B N 1
ATOM 4393 C CA . ALA B 1 86 ? -30.483 -7.040 -44.045 1.00 52.68 108 ALA B CA 1
ATOM 4394 C C . ALA B 1 86 ? -29.379 -7.846 -44.715 1.00 50.93 108 ALA B C 1
ATOM 4395 O O . ALA B 1 86 ? -28.921 -7.502 -45.806 1.00 56.74 108 ALA B O 1
ATOM 4402 N N . ARG B 1 87 ? -28.962 -8.918 -44.050 1.00 41.00 109 ARG B N 1
ATOM 4403 C CA . ARG B 1 87 ? -27.907 -9.786 -44.557 1.00 39.59 109 ARG B CA 1
ATOM 4404 C C . ARG B 1 87 ? -28.438 -11.187 -44.827 1.00 37.84 109 ARG B C 1
ATOM 4405 O O . ARG B 1 87 ? -29.386 -11.636 -44.184 1.00 38.43 109 ARG B O 1
ATOM 4426 N N . SER B 1 88 ? -27.811 -11.869 -45.780 1.00 37.56 110 SER B N 1
ATOM 4427 C CA . SER B 1 88 ? -28.136 -13.255 -46.089 1.00 38.39 110 SER B CA 1
ATOM 4428 C C . SER B 1 88 ? -26.857 -14.063 -46.276 1.00 41.34 110 SER B C 1
ATOM 4429 O O . SER B 1 88 ? -25.759 -13.506 -46.329 1.00 43.58 110 SER B O 1
ATOM 4437 N N . ILE B 1 89 ? -27.012 -15.380 -46.365 1.00 39.77 111 ILE B N 1
ATOM 4438 C CA . ILE B 1 89 ? -25.906 -16.275 -46.666 1.00 39.46 111 ILE B CA 1
ATOM 4439 C C . ILE B 1 89 ? -26.217 -17.013 -47.961 1.00 41.51 111 ILE B C 1
ATOM 4440 O O . ILE B 1 89 ? -27.313 -17.546 -48.132 1.00 41.46 111 ILE B O 1
ATOM 4456 N N . SER B 1 90 ? -25.259 -17.024 -48.882 1.00 35.26 112 SER B N 1
ATOM 4457 C CA . SER B 1 90 ? -25.420 -17.754 -50.131 1.00 40.10 112 SER B CA 1
ATOM 4458 C C . SER B 1 90 ? -25.291 -19.250 -49.869 1.00 42.49 112 SER B C 1
ATOM 4459 O O . SER B 1 90 ? -24.326 -19.695 -49.251 1.00 46.57 112 SER B O 1
ATOM 4467 N N . ILE B 1 91 ? -26.266 -20.019 -50.342 1.00 39.74 113 ILE B N 1
ATOM 4468 C CA . ILE B 1 91 ? -26.280 -21.461 -50.119 1.00 39.19 113 ILE B CA 1
ATOM 4469 C C . ILE B 1 91 ? -26.614 -22.210 -51.402 1.00 38.74 113 ILE B C 1
ATOM 4470 O O . ILE B 1 91 ? -27.511 -21.823 -52.156 1.00 37.97 113 ILE B O 1
ATOM 4486 N N . LEU B 1 92 ? -25.863 -23.279 -51.646 1.00 39.31 114 LEU B N 1
ATOM 4487 C CA . LEU B 1 92 ? -26.159 -24.197 -52.733 1.00 38.70 114 LEU B CA 1
ATOM 4488 C C . LEU B 1 92 ? -27.081 -25.292 -52.205 1.00 38.35 114 LEU B C 1
ATOM 4489 O O . LEU B 1 92 ? -26.670 -26.110 -51.379 1.00 38.18 114 LEU B O 1
ATOM 4505 N N . PHE B 1 93 ? -28.329 -25.286 -52.667 1.00 38.25 115 PHE B N 1
ATOM 4506 C CA . PHE B 1 93 ? -29.334 -26.252 -52.224 1.00 36.85 115 PHE B CA 1
ATOM 4507 C C . PHE B 1 93 ? -29.494 -27.414 -53.199 1.00 38.38 115 PHE B C 1
ATOM 4508 O O . PHE B 1 93 ? -29.239 -27.273 -54.393 1.00 37.99 115 PHE B O 1
ATOM 4525 N N . PHE B 1 94 ? -29.937 -28.557 -52.682 1.00 40.79 116 PHE B N 1
ATOM 4526 C CA . PHE B 1 94 ? -30.336 -29.682 -53.524 1.00 43.53 116 PHE B CA 1
ATOM 4527 C C . PHE B 1 94 ? -31.373 -30.527 -52.792 1.00 43.16 116 PHE B C 1
ATOM 4528 O O . PHE B 1 94 ? -31.597 -30.347 -51.596 1.00 40.92 116 PHE B O 1
ATOM 4545 N N . LYS B 1 95 ? -32.010 -31.438 -53.519 1.00 47.65 117 LYS B N 1
ATOM 4546 C CA . LYS B 1 95 ? -33.105 -32.234 -52.974 1.00 54.10 117 LYS B CA 1
ATOM 4547 C C . LYS B 1 95 ? -32.619 -33.496 -52.267 1.00 60.56 117 LYS B C 1
ATOM 4548 O O . LYS B 1 95 ? -31.509 -33.969 -52.509 1.00 61.58 117 LYS B O 1
ATOM 4567 N N . ASN B 1 96 ? -33.470 -34.035 -51.398 1.00 66.46 118 ASN B N 1
ATOM 4568 C CA . ASN B 1 96 ? -33.193 -35.286 -50.700 1.00 72.06 118 ASN B CA 1
ATOM 4569 C C . ASN B 1 96 ? -31.988 -35.179 -49.775 1.00 75.91 118 ASN B C 1
ATOM 4570 O O . ASN B 1 96 ? -31.901 -35.888 -48.772 1.00 78.10 118 ASN B O 1
ATOM 4574 N N . PHE B 1 112 ? -23.187 -31.361 -63.890 1.00 100.22 134 PHE B N 1
ATOM 4575 C CA . PHE B 1 112 ? -24.276 -30.902 -63.037 1.00 96.34 134 PHE B CA 1
ATOM 4576 C C . PHE B 1 112 ? -24.506 -29.405 -63.205 1.00 88.93 134 PHE B C 1
ATOM 4577 O O . PHE B 1 112 ? -23.616 -28.597 -62.937 1.00 92.18 134 PHE B O 1
ATOM 4580 N N . ASN B 1 113 ? -25.706 -29.043 -63.649 1.00 77.43 135 ASN B N 1
ATOM 4581 C CA . ASN B 1 113 ? -26.060 -27.643 -63.855 1.00 65.58 135 ASN B CA 1
ATOM 4582 C C . ASN B 1 113 ? -26.610 -27.010 -62.581 1.00 57.16 135 ASN B C 1
ATOM 4583 O O . ASN B 1 113 ? -27.268 -27.676 -61.780 1.00 50.10 135 ASN B O 1
ATOM 4594 N N . ILE B 1 114 ? -26.329 -25.721 -62.406 1.00 60.03 136 ILE B N 1
ATOM 4595 C CA . ILE B 1 114 ? -26.763 -24.975 -61.230 1.00 59.55 136 ILE B CA 1
ATOM 4596 C C . ILE B 1 114 ? -27.751 -23.883 -61.623 1.00 57.85 136 ILE B C 1
ATOM 4597 O O . ILE B 1 114 ? -27.512 -23.127 -62.566 1.00 61.14 136 ILE B O 1
ATOM 4613 N N . GLY B 1 115 ? -28.858 -23.807 -60.891 1.00 52.17 137 GLY B N 1
ATOM 4614 C CA . GLY B 1 115 ? -29.856 -22.775 -61.104 1.00 47.85 137 GLY B CA 1
ATOM 4615 C C . GLY B 1 115 ? -29.582 -21.550 -60.250 1.00 45.55 137 GLY B C 1
ATOM 4616 O O . GLY B 1 115 ? -29.145 -21.665 -59.106 1.00 45.41 137 GLY B O 1
ATOM 4620 N N . VAL B 1 116 ? -29.841 -20.373 -60.807 1.00 43.08 138 VAL B N 1
ATOM 4621 C CA . VAL B 1 116 ? -29.624 -19.119 -60.094 1.00 40.85 138 VAL B CA 1
ATOM 4622 C C . VAL B 1 116 ? -30.510 -18.034 -60.694 1.00 39.05 138 VAL B C 1
ATOM 4623 O O . VAL B 1 116 ? -30.791 -18.051 -61.891 1.00 40.76 138 VAL B O 1
ATOM 4636 N N . ILE B 1 117 ? -30.957 -17.097 -59.864 1.00 38.05 139 ILE B N 1
ATOM 4637 C CA . ILE B 1 117 ? -31.763 -15.986 -60.356 1.00 36.26 139 ILE B CA 1
ATOM 4638 C C . ILE B 1 117 ? -30.882 -15.024 -61.147 1.00 38.67 139 ILE B C 1
ATOM 4639 O O . ILE B 1 117 ? -29.799 -14.647 -60.700 1.00 39.76 139 ILE B O 1
ATOM 4655 N N . LYS B 1 118 ? -31.357 -14.637 -62.325 1.00 38.57 140 LYS B N 1
ATOM 4656 C CA . LYS B 1 118 ? -30.606 -13.754 -63.209 1.00 40.32 140 LYS B CA 1
ATOM 4657 C C . LYS B 1 118 ? -30.461 -12.359 -62.611 1.00 41.11 140 LYS B C 1
ATOM 4658 O O . LYS B 1 118 ? -31.334 -11.894 -61.880 1.00 41.46 140 LYS B O 1
ATOM 4662 N N . ASN B 1 119 ? -29.350 -11.702 -62.932 1.00 42.08 141 ASN B N 1
ATOM 4663 C CA . ASN B 1 119 ? -29.078 -10.341 -62.476 1.00 43.37 141 ASN B CA 1
ATOM 4664 C C . ASN B 1 119 ? -29.058 -10.210 -60.954 1.00 41.74 141 ASN B C 1
ATOM 4665 O O . ASN B 1 119 ? -29.553 -9.227 -60.403 1.00 41.85 141 ASN B O 1
ATOM 4676 N N . THR B 1 120 ? -28.485 -11.205 -60.285 1.00 41.17 142 THR B N 1
ATOM 4677 C CA . THR B 1 120 ? -28.273 -11.151 -58.841 1.00 40.68 142 THR B CA 1
ATOM 4678 C C . THR B 1 120 ? -26.791 -11.303 -58.540 1.00 43.54 142 THR B C 1
ATOM 4679 O O . THR B 1 120 ? -26.009 -11.680 -59.414 1.00 46.34 142 THR B O 1
ATOM 4690 N N . ILE B 1 121 ? -26.403 -11.010 -57.304 1.00 42.57 143 ILE B N 1
ATOM 4691 C CA . ILE B 1 121 ? -25.022 -11.206 -56.891 1.00 43.50 143 ILE B CA 1
ATOM 4692 C C . ILE B 1 121 ? -24.673 -12.685 -57.002 1.00 43.77 143 ILE B C 1
ATOM 4693 O O . ILE B 1 121 ? -23.523 -13.049 -57.242 1.00 47.46 143 ILE B O 1
ATOM 4709 N N . TYR B 1 122 ? -25.683 -13.533 -56.843 1.00 41.07 144 TYR B N 1
ATOM 4710 C CA . TYR B 1 122 ? -25.487 -14.974 -56.880 1.00 39.71 144 TYR B CA 1
ATOM 4711 C C . TYR B 1 122 ? -25.071 -15.437 -58.271 1.00 42.18 144 TYR B C 1
ATOM 4712 O O . TYR B 1 122 ? -24.296 -16.383 -58.406 1.00 45.61 144 TYR B O 1
ATOM 4730 N N . GLU B 1 123 ? -25.579 -14.770 -59.304 1.00 41.11 145 GLU B N 1
ATOM 4731 C CA . GLU B 1 123 ? -25.185 -15.093 -60.669 1.00 43.01 145 GLU B CA 1
ATOM 4732 C C . GLU B 1 123 ? -23.710 -14.772 -60.873 1.00 44.64 145 GLU B C 1
ATOM 4733 O O . GLU B 1 123 ? -22.967 -15.573 -61.437 1.00 45.86 145 GLU B O 1
ATOM 4745 N N . ASP B 1 124 ? -23.292 -13.598 -60.409 1.00 46.71 146 ASP B N 1
ATOM 4746 C CA . ASP B 1 124 ? -21.905 -13.168 -60.553 1.00 50.24 146 ASP B CA 1
ATOM 4747 C C . ASP B 1 124 ? -20.943 -14.147 -59.889 1.00 51.95 146 ASP B C 1
ATOM 4748 O O . ASP B 1 124 ? -19.884 -14.449 -60.438 1.00 54.86 146 ASP B O 1
ATOM 4757 N N . ILE B 1 125 ? -21.317 -14.645 -58.714 1.00 49.68 147 ILE B N 1
ATOM 4758 C CA . ILE B 1 125 ? -20.469 -15.575 -57.973 1.00 49.42 147 ILE B CA 1
ATOM 4759 C C . ILE B 1 125 ? -20.189 -16.825 -58.804 1.00 51.29 147 ILE B C 1
ATOM 4760 O O . ILE B 1 125 ? -19.049 -17.279 -58.886 1.00 52.88 147 ILE B O 1
ATOM 4776 N N . LEU B 1 126 ? -21.227 -17.370 -59.429 1.00 53.17 148 LEU B N 1
ATOM 4777 C CA . LEU B 1 126 ? -21.079 -18.584 -60.226 1.00 56.88 148 LEU B CA 1
ATOM 4778 C C . LEU B 1 126 ? -20.242 -18.339 -61.482 1.00 61.72 148 LEU B C 1
ATOM 4779 O O . LEU B 1 126 ? -19.562 -19.245 -61.965 1.00 65.49 148 LEU B O 1
ATOM 4795 N N . ARG B 1 127 ? -20.288 -17.119 -62.008 1.00 62.23 149 ARG B N 1
ATOM 4796 C CA . ARG B 1 127 ? -19.511 -16.780 -63.197 1.00 67.25 149 ARG B CA 1
ATOM 4797 C C . ARG B 1 127 ? -18.047 -16.536 -62.843 1.00 73.45 149 ARG B C 1
ATOM 4798 O O . ARG B 1 127 ? -17.155 -16.798 -63.648 1.00 75.57 149 ARG B O 1
ATOM 4819 N N . LEU B 1 128 ? -17.805 -16.037 -61.635 1.00 77.75 150 LEU B N 1
ATOM 4820 C CA . LEU B 1 128 ? -16.444 -15.838 -61.149 1.00 80.53 150 LEU B CA 1
ATOM 4821 C C . LEU B 1 128 ? -15.798 -17.175 -60.804 1.00 77.31 150 LEU B C 1
ATOM 4822 O O . LEU B 1 128 ? -14.594 -17.357 -60.980 1.00 81.12 150 LEU B O 1
ATOM 4838 N N . LYS B 1 129 ? -16.608 -18.109 -60.315 1.00 66.49 151 LYS B N 1
ATOM 4839 C CA . LYS B 1 129 ? -16.138 -19.458 -60.021 1.00 60.17 151 LYS B CA 1
ATOM 4840 C C . LYS B 1 129 ? -16.090 -20.306 -61.291 1.00 63.99 151 LYS B C 1
ATOM 4841 O O . LYS B 1 129 ? -15.748 -21.487 -61.245 1.00 63.30 151 LYS B O 1
ATOM 4845 N N . ASN B 1 130 ? -16.436 -19.693 -62.421 1.00 71.88 152 ASN B N 1
ATOM 4846 C CA . ASN B 1 130 ? -16.402 -20.360 -63.720 1.00 79.94 152 ASN B CA 1
ATOM 4847 C C . ASN B 1 130 ? -17.242 -21.635 -63.754 1.00 79.87 152 ASN B C 1
ATOM 4848 O O . ASN B 1 130 ? -16.759 -22.702 -64.131 1.00 82.87 152 ASN B O 1
ATOM 4859 N N . VAL B 1 131 ? -18.503 -21.514 -63.352 1.00 76.13 153 VAL B N 1
ATOM 4860 C CA . VAL B 1 131 ? -19.458 -22.607 -63.493 1.00 73.57 153 VAL B CA 1
ATOM 4861 C C . VAL B 1 131 ? -19.926 -22.665 -64.944 1.00 78.38 153 VAL B C 1
ATOM 4862 O O . VAL B 1 131 ? -20.330 -21.652 -65.514 1.00 78.41 153 VAL B O 1
ATOM 4875 N N . ASN B 1 132 ? -19.869 -23.852 -65.538 1.00 82.16 154 ASN B N 1
ATOM 4876 C CA . ASN B 1 132 ? -20.190 -24.013 -66.951 1.00 86.07 154 ASN B CA 1
ATOM 4877 C C . ASN B 1 132 ? -21.689 -23.931 -67.227 1.00 87.14 154 ASN B C 1
ATOM 4878 O O . ASN B 1 132 ? -22.152 -23.021 -67.917 1.00 90.39 154 ASN B O 1
ATOM 4882 N N . THR B 1 133 ? -22.440 -24.885 -66.684 1.00 83.99 155 THR B N 1
ATOM 4883 C CA . THR B 1 133 ? -23.875 -24.979 -66.942 1.00 80.68 155 THR B CA 1
ATOM 4884 C C . THR B 1 133 ? -24.694 -24.186 -65.926 1.00 73.92 155 THR B C 1
ATOM 4885 O O . THR B 1 133 ? -25.062 -24.706 -64.872 1.00 71.33 155 THR B O 1
ATOM 4889 N N . ILE B 1 134 ? -24.978 -22.928 -66.256 1.00 70.46 156 ILE B N 1
ATOM 4890 C CA . ILE B 1 134 ? -25.813 -22.078 -65.415 1.00 63.75 156 ILE B CA 1
ATOM 4891 C C . ILE B 1 134 ? -27.210 -21.948 -66.012 1.00 62.39 156 ILE B C 1
ATOM 4892 O O . ILE B 1 134 ? -27.379 -21.429 -67.117 1.00 66.66 156 ILE B O 1
ATOM 4908 N N . PHE B 1 135 ? -28.205 -22.430 -65.275 1.00 56.77 157 PHE B N 1
ATOM 4909 C CA . PHE B 1 135 ? -29.604 -22.236 -65.636 1.00 53.34 157 PHE B CA 1
ATOM 4910 C C . PHE B 1 135 ? -30.112 -20.945 -65.001 1.00 49.92 157 PHE B C 1
ATOM 4911 O O . PHE B 1 135 ? -30.051 -20.783 -63.784 1.00 48.34 157 PHE B O 1
ATOM 4928 N N . LEU B 1 136 ? -30.606 -20.028 -65.827 1.00 49.29 158 LEU B N 1
ATOM 4929 C CA . LEU B 1 136 ? -31.063 -18.731 -65.341 1.00 49.40 158 LEU B CA 1
ATOM 4930 C C . LEU B 1 136 ? -32.566 -18.722 -65.084 1.00 46.93 158 LEU B C 1
ATOM 4931 O O . LEU B 1 136 ? -33.359 -19.051 -65.966 1.00 49.31 158 LEU B O 1
ATOM 4947 N N . ALA B 1 137 ? -32.941 -18.349 -63.863 1.00 45.15 159 ALA B N 1
ATOM 4948 C CA . ALA B 1 137 ? -34.342 -18.199 -63.487 1.00 45.12 159 ALA B CA 1
ATOM 4949 C C . ALA B 1 137 ? -34.677 -16.722 -63.320 1.00 44.28 159 ALA B C 1
ATOM 4950 O O . ALA B 1 137 ? -33.804 -15.912 -63.007 1.00 46.48 159 ALA B O 1
ATOM 4957 N N . ASP B 1 138 ? -35.942 -16.374 -63.530 1.00 41.01 160 ASP B N 1
ATOM 4958 C CA . ASP B 1 138 ? -36.379 -14.986 -63.430 1.00 40.95 160 ASP B CA 1
ATOM 4959 C C . ASP B 1 138 ? -36.683 -14.600 -61.987 1.00 39.85 160 ASP B C 1
ATOM 4960 O O . ASP B 1 138 ? -36.610 -13.427 -61.626 1.00 37.41 160 ASP B O 1
ATOM 4969 N N . ASN B 1 139 ? -37.028 -15.589 -61.167 1.00 43.17 161 ASN B N 1
ATOM 4970 C CA . ASN B 1 139 ? -37.388 -15.338 -59.774 1.00 41.40 161 ASN B CA 1
ATOM 4971 C C . ASN B 1 139 ? -37.259 -16.589 -58.911 1.00 40.68 161 ASN B C 1
ATOM 4972 O O . ASN B 1 139 ? -37.052 -17.688 -59.424 1.00 41.73 161 ASN B O 1
ATOM 4983 N N . SER B 1 140 ? -37.393 -16.412 -57.600 1.00 36.19 162 SER B N 1
ATOM 4984 C CA . SER B 1 140 ? -37.215 -17.507 -56.651 1.00 34.12 162 SER B CA 1
ATOM 4985 C C . SER B 1 140 ? -38.189 -18.652 -56.907 1.00 32.82 162 SER B C 1
ATOM 4986 O O . SER B 1 140 ? -37.806 -19.820 -56.867 1.00 34.02 162 SER B O 1
ATOM 4994 N N . GLN B 1 141 ? -39.447 -18.314 -57.166 1.00 31.27 163 GLN B N 1
ATOM 4995 C CA . GLN B 1 141 ? -40.474 -19.321 -57.404 1.00 33.51 163 GLN B CA 1
ATOM 4996 C C . GLN B 1 141 ? -40.123 -20.196 -58.603 1.00 37.51 163 GLN B C 1
ATOM 4997 O O . GLN B 1 141 ? -40.204 -21.423 -58.533 1.00 38.32 163 GLN B O 1
ATOM 5011 N N . GLU B 1 142 ? -39.731 -19.560 -59.701 1.00 40.09 164 GLU B N 1
ATOM 5012 C CA . GLU B 1 142 ? -39.324 -20.291 -60.894 1.00 43.92 164 GLU B CA 1
ATOM 5013 C C . GLU B 1 142 ? -38.092 -21.139 -60.605 1.00 42.49 164 GLU B C 1
ATOM 5014 O O . GLU B 1 142 ? -37.984 -22.274 -61.070 1.00 42.92 164 GLU B O 1
ATOM 5026 N N . LEU B 1 143 ? -37.166 -20.578 -59.834 1.00 42.63 165 LEU B N 1
ATOM 5027 C CA . LEU B 1 143 ? -35.905 -21.245 -59.538 1.00 41.75 165 LEU B CA 1
ATOM 5028 C C . LEU B 1 143 ? -36.124 -22.538 -58.766 1.00 39.16 165 LEU B C 1
ATOM 5029 O O . LEU B 1 143 ? -35.585 -23.585 -59.126 1.00 39.22 165 LEU B O 1
ATOM 5045 N N . VAL B 1 144 ? -36.911 -22.461 -57.700 1.00 36.94 166 VAL B N 1
ATOM 5046 C CA . VAL B 1 144 ? -37.147 -23.622 -56.855 1.00 37.60 166 VAL B CA 1
ATOM 5047 C C . VAL B 1 144 ? -37.979 -24.664 -57.602 1.00 41.95 166 VAL B C 1
ATOM 5048 O O . VAL B 1 144 ? -37.821 -25.866 -57.383 1.00 45.61 166 VAL B O 1
ATOM 5061 N N . LEU B 1 145 ? -38.856 -24.204 -58.488 1.00 42.72 167 LEU B N 1
ATOM 5062 C CA . LEU B 1 145 ? -39.658 -25.113 -59.298 1.00 45.29 167 LEU B CA 1
ATOM 5063 C C . LEU B 1 145 ? -38.775 -25.927 -60.238 1.00 45.02 167 LEU B C 1
ATOM 5064 O O . LEU B 1 145 ? -39.044 -27.101 -60.491 1.00 47.18 167 LEU B O 1
ATOM 5080 N N . ALA B 1 146 ? -37.719 -25.300 -60.748 1.00 42.45 168 ALA B N 1
ATOM 5081 C CA . ALA B 1 146 ? -36.795 -25.975 -61.652 1.00 43.14 168 ALA B CA 1
ATOM 5082 C C . ALA B 1 146 ? -36.094 -27.125 -60.940 1.00 43.27 168 ALA B C 1
ATOM 5083 O O . ALA B 1 146 ? -35.859 -28.181 -61.529 1.00 44.70 168 ALA B O 1
ATOM 5090 N N . LEU B 1 147 ? -35.762 -26.914 -59.670 1.00 43.69 169 LEU B N 1
ATOM 5091 C CA . LEU B 1 147 ? -35.134 -27.952 -58.862 1.00 44.33 169 LEU B CA 1
ATOM 5092 C C . LEU B 1 147 ? -36.124 -29.077 -58.596 1.00 44.39 169 LEU B C 1
ATOM 5093 O O . LEU B 1 147 ? -35.801 -30.253 -58.758 1.00 43.94 169 LEU B O 1
ATOM 5109 N N . LYS B 1 148 ? -37.330 -28.701 -58.181 1.00 45.48 170 LYS B N 1
ATOM 5110 C CA . LYS B 1 148 ? -38.389 -29.663 -57.894 1.00 48.46 170 LYS B CA 1
ATOM 5111 C C . LYS B 1 148 ? -38.675 -30.549 -59.102 1.00 48.87 170 LYS B C 1
ATOM 5112 O O . LYS B 1 148 ? -38.886 -31.754 -58.963 1.00 50.46 170 LYS B O 1
ATOM 5131 N N . ASN B 1 149 ? -38.677 -29.943 -60.286 1.00 55.04 171 ASN B N 1
ATOM 5132 C CA . ASN B 1 149 ? -38.992 -30.657 -61.520 1.00 55.41 171 ASN B CA 1
ATOM 5133 C C . ASN B 1 149 ? -37.748 -31.227 -62.198 1.00 57.94 171 ASN B C 1
ATOM 5134 O O . ASN B 1 149 ? -37.790 -31.609 -63.367 1.00 59.38 171 ASN B O 1
ATOM 5145 N N . ASP B 1 150 ? -36.645 -31.272 -61.459 1.00 57.82 172 ASP B N 1
ATOM 5146 C CA . ASP B 1 150 ? -35.410 -31.900 -61.928 1.00 59.54 172 ASP B CA 1
ATOM 5147 C C . ASP B 1 150 ? -34.878 -31.267 -63.214 1.00 60.25 172 ASP B C 1
ATOM 5148 O O . ASP B 1 150 ? -34.229 -31.934 -64.020 1.00 61.33 172 ASP B O 1
ATOM 5157 N N . LYS B 1 151 ? -35.153 -29.981 -63.404 1.00 58.44 173 LYS B N 1
ATOM 5158 C CA . LYS B 1 151 ? -34.578 -29.239 -64.521 1.00 58.83 173 LYS B CA 1
ATOM 5159 C C . LYS B 1 151 ? -33.128 -28.882 -64.200 1.00 55.74 173 LYS B C 1
ATOM 5160 O O . LYS B 1 151 ? -32.286 -28.791 -65.095 1.00 54.01 173 LYS B O 1
ATOM 5164 N N . VAL B 1 152 ? -32.853 -28.684 -62.912 1.00 55.29 174 VAL B N 1
ATOM 5165 C CA . VAL B 1 152 ? -31.499 -28.442 -62.425 1.00 53.49 174 VAL B CA 1
ATOM 5166 C C . VAL B 1 152 ? -31.199 -29.366 -61.251 1.00 52.78 174 VAL B C 1
ATOM 5167 O O . VAL B 1 152 ? -32.114 -29.881 -60.608 1.00 53.95 174 VAL B O 1
ATOM 5180 N N . ASP B 1 153 ? -29.914 -29.572 -60.979 1.00 52.03 175 ASP B N 1
ATOM 5181 C CA . ASP B 1 153 ? -29.482 -30.424 -59.876 1.00 52.53 175 ASP B CA 1
ATOM 5182 C C . ASP B 1 153 ? -29.309 -29.613 -58.596 1.00 51.56 175 ASP B C 1
ATOM 5183 O O . ASP B 1 153 ? -29.576 -30.105 -57.498 1.00 49.16 175 ASP B O 1
ATOM 5192 N N . TYR B 1 154 ? -28.858 -28.372 -58.750 1.00 54.17 176 TYR B N 1
ATOM 5193 C CA . TYR B 1 154 ? -28.614 -27.485 -57.616 1.00 53.35 176 TYR B CA 1
ATOM 5194 C C . TYR B 1 154 ? -29.158 -26.088 -57.889 1.00 49.04 176 TYR B C 1
ATOM 5195 O O . TYR B 1 154 ? -29.209 -25.651 -59.039 1.00 48.83 176 TYR B O 1
ATOM 5213 N N . ILE B 1 155 ? -29.566 -25.394 -56.830 1.00 45.14 177 ILE B N 1
ATOM 5214 C CA . ILE B 1 155 ? -29.922 -23.983 -56.930 1.00 43.97 177 ILE B CA 1
ATOM 5215 C C . ILE B 1 155 ? -29.071 -23.187 -55.947 1.00 41.82 177 ILE B C 1
ATOM 5216 O O . ILE B 1 155 ? -28.712 -23.682 -54.880 1.00 39.97 177 ILE B O 1
ATOM 5232 N N . TYR B 1 156 ? -28.751 -21.954 -56.326 1.00 42.55 178 TYR B N 1
ATOM 5233 C CA . TYR B 1 156 ? -27.847 -21.109 -55.560 1.00 42.03 178 TYR B CA 1
ATOM 5234 C C . TYR B 1 156 ? -28.495 -19.758 -55.281 1.00 40.69 178 TYR B C 1
ATOM 5235 O O . TYR B 1 156 ? -28.906 -19.061 -56.206 1.00 42.18 178 TYR B O 1
ATOM 5253 N N . GLY B 1 157 ? -28.596 -19.392 -54.007 1.00 38.95 179 GLY B N 1
ATOM 5254 C CA . GLY B 1 157 ? -29.216 -18.132 -53.644 1.00 38.52 179 GLY B CA 1
ATOM 5255 C C . GLY B 1 157 ? -29.460 -17.943 -52.159 1.00 37.05 179 GLY B C 1
ATOM 5256 O O . GLY B 1 157 ? -28.751 -18.498 -51.317 1.00 35.97 179 GLY B O 1
ATOM 5260 N N . ASP B 1 158 ? -30.482 -17.150 -51.851 1.00 37.08 180 ASP B N 1
ATOM 5261 C CA . ASP B 1 158 ? -30.783 -16.743 -50.483 1.00 37.13 180 ASP B CA 1
ATOM 5262 C C . ASP B 1 158 ? -31.113 -17.932 -49.583 1.00 36.62 180 ASP B C 1
ATOM 5263 O O . ASP B 1 158 ? -31.958 -18.760 -49.922 1.00 38.44 180 ASP B O 1
ATOM 5272 N N . CYS B 1 159 ? -30.454 -17.993 -48.428 1.00 34.68 181 CYS B N 1
ATOM 5273 C CA . CYS B 1 159 ? -30.584 -19.132 -47.519 1.00 33.49 181 CYS B CA 1
ATOM 5274 C C . CYS B 1 159 ? -31.996 -19.287 -46.966 1.00 34.77 181 CYS B C 1
ATOM 5275 O O . CYS B 1 159 ? -32.505 -20.403 -46.860 1.00 37.65 181 CYS B O 1
ATOM 5283 N N . LYS B 1 160 ? -32.623 -18.171 -46.610 1.00 32.97 182 LYS B N 1
ATOM 5284 C CA . LYS B 1 160 ? -33.938 -18.212 -45.976 1.00 33.20 182 LYS B CA 1
ATOM 5285 C C . LYS B 1 160 ? -35.078 -18.308 -46.989 1.00 32.57 182 LYS B C 1
ATOM 5286 O O . LYS B 1 160 ? -36.015 -19.082 -46.799 1.00 32.84 182 LYS B O 1
ATOM 5305 N N . THR B 1 161 ? -34.995 -17.533 -48.066 1.00 32.18 183 THR B N 1
ATOM 5306 C CA . THR B 1 161 ? -36.118 -17.401 -48.995 1.00 32.51 183 THR B CA 1
ATOM 5307 C C . THR B 1 161 ? -36.321 -18.640 -49.864 1.00 33.30 183 THR B C 1
ATOM 5308 O O . THR B 1 161 ? -37.443 -19.135 -49.993 1.00 34.50 183 THR B O 1
ATOM 5319 N N . LEU B 1 162 ? -35.247 -19.129 -50.475 1.00 34.14 184 LEU B N 1
ATOM 5320 C CA . LEU B 1 162 ? -35.351 -20.296 -51.343 1.00 35.48 184 LEU B CA 1
ATOM 5321 C C . LEU B 1 162 ? -35.797 -21.506 -50.539 1.00 35.85 184 LEU B C 1
ATOM 5322 O O . LEU B 1 162 ? -36.585 -22.330 -51.011 1.00 36.96 184 LEU B O 1
ATOM 5338 N N . HIS B 1 163 ? -35.296 -21.596 -49.314 1.00 33.67 185 HIS B N 1
ATOM 5339 C CA . HIS B 1 163 ? -35.640 -22.692 -48.428 1.00 33.93 185 HIS B CA 1
ATOM 5340 C C . HIS B 1 163 ? -37.100 -22.615 -47.997 1.00 34.18 185 HIS B C 1
ATOM 5341 O O . HIS B 1 163 ? -37.791 -23.632 -47.935 1.00 35.45 185 HIS B O 1
ATOM 5355 N N . TYR B 1 164 ? -37.563 -21.406 -47.693 1.00 33.74 186 TYR B N 1
ATOM 5356 C CA . TYR B 1 164 ? -38.947 -21.205 -47.289 1.00 34.06 186 TYR B CA 1
ATOM 5357 C C . TYR B 1 164 ? -39.916 -21.658 -48.378 1.00 34.81 186 TYR B C 1
ATOM 5358 O O . TYR B 1 164 ? -40.850 -22.413 -48.111 1.00 35.57 186 TYR B O 1
ATOM 5376 N N . ILE B 1 165 ? -39.689 -21.185 -49.600 1.00 34.76 187 ILE B N 1
ATOM 5377 C CA . ILE B 1 165 ? -40.586 -21.475 -50.715 1.00 35.58 187 ILE B CA 1
ATOM 5378 C C . ILE B 1 165 ? -40.672 -22.976 -50.961 1.00 36.57 187 ILE B C 1
ATOM 5379 O O . ILE B 1 165 ? -41.765 -23.531 -51.045 1.00 37.49 187 ILE B O 1
ATOM 5395 N N . ALA B 1 166 ? -39.518 -23.627 -51.071 1.00 36.50 188 ALA B N 1
ATOM 5396 C CA . ALA B 1 166 ? -39.470 -25.070 -51.287 1.00 37.50 188 ALA B CA 1
ATOM 5397 C C . ALA B 1 166 ? -40.193 -25.823 -50.177 1.00 37.91 188 ALA B C 1
ATOM 5398 O O . ALA B 1 166 ? -40.947 -26.760 -50.436 1.00 39.11 188 ALA B O 1
ATOM 5405 N N . ASN B 1 167 ? -39.963 -25.398 -48.939 1.00 37.10 189 ASN B N 1
ATOM 5406 C CA . ASN B 1 167 ? -40.457 -26.124 -47.776 1.00 38.62 189 ASN B CA 1
ATOM 5407 C C . ASN B 1 167 ? -41.955 -25.939 -47.544 1.00 40.56 189 ASN B C 1
ATOM 5408 O O . ASN B 1 167 ? -42.617 -26.831 -47.014 1.00 45.26 189 ASN B O 1
ATOM 5419 N N . ASN B 1 168 ? -42.485 -24.786 -47.946 1.00 39.74 190 ASN B N 1
ATOM 5420 C CA . ASN B 1 168 ? -43.881 -24.445 -47.683 1.00 42.69 190 ASN B CA 1
ATOM 5421 C C . ASN B 1 168 ? -44.815 -24.629 -48.882 1.00 41.93 190 ASN B C 1
ATOM 5422 O O . ASN B 1 168 ? -46.013 -24.854 -48.701 1.00 44.08 190 ASN B O 1
ATOM 5433 N N . PHE B 1 169 ? -44.274 -24.531 -50.097 1.00 40.35 191 PHE B N 1
ATOM 5434 C CA . PHE B 1 169 ? -45.091 -24.626 -51.311 1.00 41.86 191 PHE B CA 1
ATOM 5435 C C . PHE B 1 169 ? -44.927 -25.954 -52.049 1.00 41.73 191 PHE B C 1
ATOM 5436 O O . PHE B 1 169 ? -45.856 -26.412 -52.715 1.00 43.14 191 PHE B O 1
ATOM 5453 N N . LEU B 1 170 ? -43.751 -26.566 -51.938 1.00 42.59 192 LEU B N 1
ATOM 5454 C CA . LEU B 1 170 ? -43.434 -27.759 -52.722 1.00 46.11 192 LEU B CA 1
ATOM 5455 C C . LEU B 1 170 ? -43.113 -28.975 -51.861 1.00 48.27 192 LEU B C 1
ATOM 5456 O O . LEU B 1 170 ? -42.688 -30.008 -52.382 1.00 47.11 192 LEU B O 1
ATOM 5472 N N . SER B 1 171 ? -43.324 -28.853 -50.554 1.00 52.32 193 SER B N 1
ATOM 5473 C CA . SER B 1 171 ? -43.082 -29.954 -49.625 1.00 55.96 193 SER B CA 1
ATOM 5474 C C . SER B 1 171 ? -41.673 -30.514 -49.793 1.00 55.57 193 SER B C 1
ATOM 5475 O O . SER B 1 171 ? -41.472 -31.729 -49.788 1.00 59.75 193 SER B O 1
ATOM 5483 N N . GLU B 1 172 ? -40.706 -29.616 -49.955 1.00 49.16 194 GLU B N 1
ATOM 5484 C CA . GLU B 1 172 ? -39.315 -29.999 -50.157 1.00 44.81 194 GLU B CA 1
ATOM 5485 C C . GLU B 1 172 ? -38.414 -29.310 -49.138 1.00 40.92 194 GLU B C 1
ATOM 5486 O O . GLU B 1 172 ? -38.241 -28.092 -49.171 1.00 38.15 194 GLU B O 1
ATOM 5490 N N . ASP B 1 173 ? -37.859 -30.102 -48.226 1.00 42.23 195 ASP B N 1
ATOM 5491 C CA . ASP B 1 173 ? -36.881 -29.610 -47.261 1.00 40.27 195 ASP B CA 1
ATOM 5492 C C . ASP B 1 173 ? -35.489 -29.720 -47.879 1.00 38.22 195 ASP B C 1
ATOM 5493 O O . ASP B 1 173 ? -34.872 -30.782 -47.847 1.00 38.22 195 ASP B O 1
ATOM 5502 N N . LEU B 1 174 ? -35.004 -28.622 -48.451 1.00 36.89 196 LEU B N 1
ATOM 5503 C CA . LEU B 1 174 ? -33.763 -28.642 -49.223 1.00 38.62 196 LEU B CA 1
ATOM 5504 C C . LEU B 1 174 ? -32.526 -28.821 -48.346 1.00 37.44 196 LEU B C 1
ATOM 5505 O O . LEU B 1 174 ? -32.450 -28.286 -47.239 1.00 37.54 196 LEU B O 1
ATOM 5521 N N . VAL B 1 175 ? -31.556 -29.569 -48.864 1.00 36.87 197 VAL B N 1
ATOM 5522 C CA . VAL B 1 175 ? -30.326 -29.860 -48.137 1.00 36.97 197 VAL B CA 1
ATOM 5523 C C . VAL B 1 175 ? -29.243 -28.838 -48.476 1.00 35.88 197 VAL B C 1
ATOM 5524 O O . VAL B 1 175 ? -29.077 -28.454 -49.633 1.00 36.26 197 VAL B O 1
ATOM 5537 N N . ILE B 1 176 ? -28.514 -28.403 -47.456 1.00 36.95 198 ILE B N 1
ATOM 5538 C CA . ILE B 1 176 ? -27.417 -27.459 -47.634 1.00 40.33 198 ILE B CA 1
ATOM 5539 C C . ILE B 1 176 ? -26.146 -28.177 -48.076 1.00 44.07 198 ILE B C 1
ATOM 5540 O O . ILE B 1 176 ? -25.750 -29.179 -47.480 1.00 47.12 198 ILE B O 1
ATOM 5556 N N . PHE B 1 177 ? -25.506 -27.652 -49.116 1.00 44.26 199 PHE B N 1
ATOM 5557 C CA . PHE B 1 177 ? -24.251 -28.208 -49.610 1.00 50.62 199 PHE B CA 1
ATOM 5558 C C . PHE B 1 177 ? -23.103 -27.816 -48.685 1.00 57.52 199 PHE B C 1
ATOM 5559 O O . PHE B 1 177 ? -22.796 -26.633 -48.528 1.00 52.23 199 PHE B O 1
ATOM 5576 N N . THR B 1 178 ? -22.473 -28.821 -48.082 1.00 74.40 200 THR B N 1
ATOM 5577 C CA . THR B 1 178 ? -21.438 -28.612 -47.071 1.00 84.83 200 THR B CA 1
ATOM 5578 C C . THR B 1 178 ? -20.227 -27.853 -47.613 1.00 88.01 200 THR B C 1
ATOM 5579 O O . THR B 1 178 ? -19.563 -27.128 -46.871 1.00 92.58 200 THR B O 1
ATOM 5590 N N . GLY B 1 179 ? -19.948 -28.015 -48.903 1.00 80.59 201 GLY B N 1
ATOM 5591 C CA . GLY B 1 179 ? -18.763 -27.434 -49.512 1.00 76.74 201 GLY B CA 1
ATOM 5592 C C . GLY B 1 179 ? -18.644 -25.931 -49.333 1.00 76.92 201 GLY B C 1
ATOM 5593 O O . GLY B 1 179 ? -19.623 -25.249 -49.033 1.00 73.46 201 GLY B O 1
ATOM 5597 N N . ASP B 1 180 ? -17.433 -25.418 -49.521 1.00 84.40 202 ASP B N 1
ATOM 5598 C CA . ASP B 1 180 ? -17.157 -23.998 -49.332 1.00 87.56 202 ASP B CA 1
ATOM 5599 C C . ASP B 1 180 ? -17.791 -23.153 -50.433 1.00 83.45 202 ASP B C 1
ATOM 5600 O O . ASP B 1 180 ? -17.210 -22.974 -51.503 1.00 86.65 202 ASP B O 1
ATOM 5604 N N . VAL B 1 181 ? -18.987 -22.637 -50.159 1.00 72.85 203 VAL B N 1
ATOM 5605 C CA . VAL B 1 181 ? -19.701 -21.778 -51.100 1.00 63.96 203 VAL B CA 1
ATOM 5606 C C . VAL B 1 181 ? -20.478 -20.689 -50.362 1.00 60.53 203 VAL B C 1
ATOM 5607 O O . VAL B 1 181 ? -21.356 -20.040 -50.937 1.00 61.39 203 VAL B O 1
ATOM 5620 N N . PHE B 1 182 ? -20.145 -20.491 -49.089 1.00 54.94 204 PHE B N 1
ATOM 5621 C CA . PHE B 1 182 ? -20.901 -19.591 -48.227 1.00 50.28 204 PHE B CA 1
ATOM 5622 C C . PHE B 1 182 ? -20.325 -18.180 -48.221 1.00 46.18 204 PHE B C 1
ATOM 5623 O O . PHE B 1 182 ? -19.240 -17.943 -47.687 1.00 45.19 204 PHE B O 1
ATOM 5640 N N . TYR B 1 183 ? -21.066 -17.254 -48.822 1.00 45.31 205 TYR B N 1
ATOM 5641 C CA . TYR B 1 183 ? -20.715 -15.839 -48.814 1.00 46.17 205 TYR B CA 1
ATOM 5642 C C . TYR B 1 183 ? -21.720 -15.062 -47.975 1.00 43.48 205 TYR B C 1
ATOM 5643 O O . TYR B 1 183 ? -22.908 -15.388 -47.963 1.00 43.57 205 TYR B O 1
ATOM 5661 N N . SER B 1 184 ? -21.245 -14.037 -47.275 1.00 43.91 206 SER B N 1
ATOM 5662 C CA . SER B 1 184 ? -22.140 -13.108 -46.599 1.00 45.56 206 SER B CA 1
ATOM 5663 C C . SER B 1 184 ? -22.650 -12.092 -47.614 1.00 46.08 206 SER B C 1
ATOM 5664 O O . SER B 1 184 ? -21.870 -11.323 -48.177 1.00 48.70 206 SER B O 1
ATOM 5672 N N . ILE B 1 185 ? -23.959 -12.102 -47.844 1.00 42.99 207 ILE B N 1
ATOM 5673 C CA . ILE B 1 185 ? -24.580 -11.253 -48.854 1.00 41.26 207 ILE B CA 1
ATOM 5674 C C . ILE B 1 185 ? -25.335 -10.102 -48.205 1.00 41.35 207 ILE B C 1
ATOM 5675 O O . ILE B 1 185 ? -26.115 -10.305 -47.278 1.00 40.20 207 ILE B O 1
ATOM 5691 N N . LYS B 1 186 ? -25.101 -8.895 -48.709 1.00 43.00 208 LYS B N 1
ATOM 5692 C CA . LYS B 1 186 ? -25.794 -7.710 -48.221 1.00 47.11 208 LYS B CA 1
ATOM 5693 C C . LYS B 1 186 ? -27.013 -7.412 -49.089 1.00 43.60 208 LYS B C 1
ATOM 5694 O O . LYS B 1 186 ? -26.914 -7.349 -50.317 1.00 42.16 208 LYS B O 1
ATOM 5713 N N . ASN B 1 187 ? -28.162 -7.247 -48.443 1.00 43.54 209 ASN B N 1
ATOM 5714 C CA . ASN B 1 187 ? -29.382 -6.840 -49.128 1.00 43.06 209 ASN B CA 1
ATOM 5715 C C . ASN B 1 187 ? -29.612 -5.349 -48.916 1.00 44.52 209 ASN B C 1
ATOM 5716 O O . ASN B 1 187 ? -29.822 -4.901 -47.788 1.00 47.92 209 ASN B O 1
ATOM 5727 N N . ARG B 1 188 ? -29.564 -4.587 -50.004 1.00 43.14 210 ARG B N 1
ATOM 5728 C CA . ARG B 1 188 ? -29.597 -3.130 -49.927 1.00 45.27 210 ARG B CA 1
ATOM 5729 C C . ARG B 1 188 ? -30.831 -2.529 -50.593 1.00 44.64 210 ARG B C 1
ATOM 5730 O O . ARG B 1 188 ? -31.497 -3.173 -51.404 1.00 44.86 210 ARG B O 1
ATOM 5751 N N . VAL B 1 189 ? -31.125 -1.284 -50.231 1.00 43.99 211 VAL B N 1
ATOM 5752 C CA . VAL B 1 189 ? -32.136 -0.492 -50.916 1.00 46.00 211 VAL B CA 1
ATOM 5753 C C . VAL B 1 189 ? -31.500 0.122 -52.156 1.00 44.79 211 VAL B C 1
ATOM 5754 O O . VAL B 1 189 ? -30.349 0.559 -52.112 1.00 45.74 211 VAL B O 1
ATOM 5767 N N . ALA B 1 190 ? -32.245 0.153 -53.257 1.00 43.45 212 ALA B N 1
ATOM 5768 C CA . ALA B 1 190 ? -31.724 0.664 -54.521 1.00 41.83 212 ALA B CA 1
ATOM 5769 C C . ALA B 1 190 ? -32.686 1.654 -55.167 1.00 40.49 212 ALA B C 1
ATOM 5770 O O . ALA B 1 190 ? -33.903 1.471 -55.130 1.00 39.09 212 ALA B O 1
ATOM 5777 N N . ILE B 1 191 ? -32.120 2.708 -55.748 1.00 42.00 213 ILE B N 1
ATOM 5778 C CA . ILE B 1 191 ? -32.881 3.663 -56.543 1.00 44.27 213 ILE B CA 1
ATOM 5779 C C . ILE B 1 191 ? -32.231 3.809 -57.913 1.00 45.12 213 ILE B C 1
ATOM 5780 O O . ILE B 1 191 ? -31.028 3.584 -58.067 1.00 43.95 213 ILE B O 1
ATOM 5796 N N . SER B 1 192 ? -33.035 4.177 -58.904 1.00 50.03 214 SER B N 1
ATOM 5797 C CA . SER B 1 192 ? -32.552 4.343 -60.269 1.00 57.25 214 SER B CA 1
ATOM 5798 C C . SER B 1 192 ? -31.472 5.418 -60.354 1.00 62.58 214 SER B C 1
ATOM 5799 O O . SER B 1 192 ? -31.430 6.334 -59.532 1.00 62.79 214 SER B O 1
ATOM 5807 N N . ARG B 1 193 ? -30.598 5.296 -61.347 1.00 67.58 215 ARG B N 1
ATOM 5808 C CA . ARG B 1 193 ? -29.569 6.302 -61.591 1.00 71.82 215 ARG B CA 1
ATOM 5809 C C . ARG B 1 193 ? -30.204 7.602 -62.073 1.00 69.52 215 ARG B C 1
ATOM 5810 O O . ARG B 1 193 ? -29.735 8.693 -61.747 1.00 68.53 215 ARG B O 1
ATOM 5831 N N . ASN B 1 194 ? -31.275 7.472 -62.850 1.00 68.25 216 ASN B N 1
ATOM 5832 C CA . ASN B 1 194 ? -32.006 8.623 -63.368 1.00 68.06 216 ASN B CA 1
ATOM 5833 C C . ASN B 1 194 ? -33.212 8.951 -62.499 1.00 67.97 216 ASN B C 1
ATOM 5834 O O . ASN B 1 194 ? -34.233 9.428 -62.994 1.00 68.31 216 ASN B O 1
ATOM 5838 N N . ALA B 1 195 ? -33.090 8.691 -61.202 1.00 66.94 217 ALA B N 1
ATOM 5839 C CA . ALA B 1 195 ? -34.185 8.934 -60.272 1.00 64.86 217 ALA B CA 1
ATOM 5840 C C . ALA B 1 195 ? -34.401 10.433 -60.078 1.00 64.36 217 ALA B C 1
ATOM 5841 O O . ALA B 1 195 ? -33.473 11.221 -60.263 1.00 66.72 217 ALA B O 1
ATOM 5848 N N . PRO B 1 196 ? -35.630 10.836 -59.712 1.00 60.59 218 PRO B N 1
ATOM 5849 C CA . PRO B 1 196 ? -35.893 12.252 -59.436 1.00 60.18 218 PRO B CA 1
ATOM 5850 C C . PRO B 1 196 ? -35.061 12.775 -58.270 1.00 60.82 218 PRO B C 1
ATOM 5851 O O . PRO B 1 196 ? -34.655 11.993 -57.411 1.00 61.64 218 PRO B O 1
ATOM 5862 N N . GLU B 1 197 ? -34.817 14.082 -58.244 1.00 61.06 219 GLU B N 1
ATOM 5863 C CA . GLU B 1 197 ? -34.031 14.697 -57.180 1.00 62.06 219 GLU B CA 1
ATOM 5864 C C . GLU B 1 197 ? -34.686 14.482 -55.818 1.00 59.65 219 GLU B C 1
ATOM 5865 O O . GLU B 1 197 ? -34.001 14.353 -54.803 1.00 63.35 219 GLU B O 1
ATOM 5869 N N . ILE B 1 198 ? -36.014 14.443 -55.806 1.00 53.72 220 ILE B N 1
ATOM 5870 C CA . ILE B 1 198 ? -36.766 14.259 -54.571 1.00 53.26 220 ILE B CA 1
ATOM 5871 C C . ILE B 1 198 ? -36.501 12.879 -53.970 1.00 53.65 220 ILE B C 1
ATOM 5872 O O . ILE B 1 198 ? -36.545 12.709 -52.752 1.00 52.49 220 ILE B O 1
ATOM 5888 N N . VAL B 1 199 ? -36.218 11.902 -54.826 1.00 56.83 221 VAL B N 1
ATOM 5889 C CA . VAL B 1 199 ? -35.936 10.543 -54.375 1.00 57.16 221 VAL B CA 1
ATOM 5890 C C . VAL B 1 199 ? -34.491 10.427 -53.901 1.00 55.02 221 VAL B C 1
ATOM 5891 O O . VAL B 1 199 ? -34.214 9.798 -52.880 1.00 56.69 221 VAL B O 1
ATOM 5904 N N . LYS B 1 200 ? -33.574 11.037 -54.645 1.00 50.01 222 LYS B N 1
ATOM 5905 C CA . LYS B 1 200 ? -32.154 10.975 -54.319 1.00 49.86 222 LYS B CA 1
ATOM 5906 C C . LYS B 1 200 ? -31.850 11.628 -52.973 1.00 48.49 222 LYS B C 1
ATOM 5907 O O . LYS B 1 200 ? -30.856 11.297 -52.327 1.00 45.73 222 LYS B O 1
ATOM 5926 N N . ASN B 1 201 ? -32.709 12.553 -52.556 1.00 52.44 223 ASN B N 1
ATOM 5927 C CA . ASN B 1 201 ? -32.511 13.271 -51.302 1.00 58.08 223 ASN B CA 1
ATOM 5928 C C . ASN B 1 201 ? -33.053 12.502 -50.102 1.00 58.95 223 ASN B C 1
ATOM 5929 O O . ASN B 1 201 ? -32.744 12.829 -48.956 1.00 61.28 223 ASN B O 1
ATOM 5933 N N . LEU B 1 202 ? -33.863 11.482 -50.366 1.00 56.56 224 LEU B N 1
ATOM 5934 C CA . LEU B 1 202 ? -34.450 10.685 -49.296 1.00 54.47 224 LEU B CA 1
ATOM 5935 C C . LEU B 1 202 ? -33.391 9.925 -48.512 1.00 54.48 224 LEU B C 1
ATOM 5936 O O . LEU B 1 202 ? -32.425 9.417 -49.082 1.00 53.74 224 LEU B O 1
ATOM 5952 N N . ASN B 1 203 ? -33.582 9.859 -47.198 1.00 56.98 225 ASN B N 1
ATOM 5953 C CA . ASN B 1 203 ? -32.801 8.974 -46.347 1.00 58.54 225 ASN B CA 1
ATOM 5954 C C . ASN B 1 203 ? -33.507 7.626 -46.266 1.00 52.40 225 ASN B C 1
ATOM 5955 O O . ASN B 1 203 ? -34.511 7.486 -45.568 1.00 50.31 225 ASN B O 1
ATOM 5966 N N . LEU B 1 204 ? -32.987 6.645 -46.997 1.00 49.64 226 LEU B N 1
ATOM 5967 C CA . LEU B 1 204 ? -33.633 5.341 -47.110 1.00 47.11 226 LEU B CA 1
ATOM 5968 C C . LEU B 1 204 ? -33.017 4.307 -46.171 1.00 46.22 226 LEU B C 1
ATOM 5969 O O . LEU B 1 204 ? -32.812 3.154 -46.553 1.00 44.13 226 LEU B O 1
ATOM 5985 N N . ASP B 1 205 ? -32.731 4.722 -44.942 1.00 48.06 227 ASP B N 1
ATOM 5986 C CA . ASP B 1 205 ? -32.211 3.808 -43.932 1.00 50.61 227 ASP B CA 1
ATOM 5987 C C . ASP B 1 205 ? -33.381 3.113 -43.238 1.00 46.08 227 ASP B C 1
ATOM 5988 O O . ASP B 1 205 ? -33.740 3.447 -42.109 1.00 45.99 227 ASP B O 1
ATOM 5997 N N . LEU B 1 206 ? -33.978 2.148 -43.931 1.00 45.87 228 LEU B N 1
ATOM 5998 C CA . LEU B 1 206 ? -35.143 1.443 -43.411 1.00 39.81 228 LEU B CA 1
ATOM 5999 C C . LEU B 1 206 ? -34.770 0.558 -42.228 1.00 42.29 228 LEU B C 1
ATOM 6000 O O . LEU B 1 206 ? -3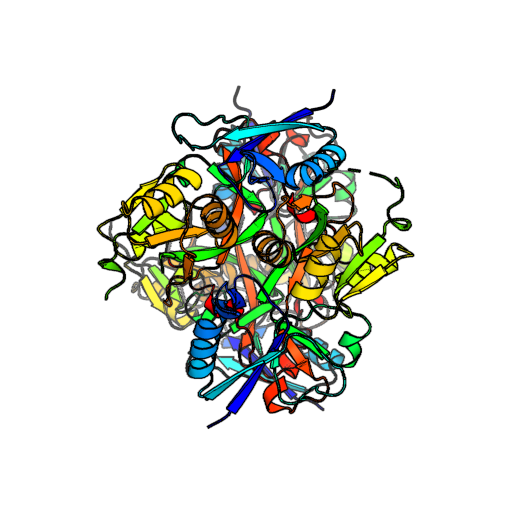5.582 0.333 -41.332 1.00 41.88 228 LEU B O 1
ATOM 6016 N N . PHE B 1 207 ? -33.537 0.065 -42.225 1.00 41.35 229 PHE B N 1
ATOM 6017 C CA . PHE B 1 207 ? -33.074 -0.834 -41.174 1.00 46.59 229 PHE B CA 1
ATOM 6018 C C . PHE B 1 207 ? -33.077 -0.163 -39.803 1.00 47.32 229 PHE B C 1
ATOM 6019 O O . PHE B 1 207 ? -33.274 -0.823 -38.784 1.00 47.23 229 PHE B O 1
ATOM 6036 N N . SER B 1 208 ? -32.863 1.148 -39.779 1.00 50.86 230 SER B N 1
ATOM 6037 C CA . SER B 1 208 ? -32.813 1.885 -38.521 1.00 56.54 230 SER B CA 1
ATOM 6038 C C . SER B 1 208 ? -34.157 1.843 -37.797 1.00 55.68 230 SER B C 1
ATOM 6039 O O . SER B 1 208 ? -34.212 1.958 -36.572 1.00 60.76 230 SER B O 1
ATOM 6047 N N . TYR B 1 209 ? -35.237 1.673 -38.555 1.00 50.27 231 TYR B N 1
ATOM 6048 C CA . TYR B 1 209 ? -36.576 1.627 -37.978 1.00 49.39 231 TYR B CA 1
ATOM 6049 C C . TYR B 1 209 ? -36.862 0.275 -37.329 1.00 51.50 231 TYR B C 1
ATOM 6050 O O . TYR B 1 209 ? -37.932 0.063 -36.757 1.00 52.33 231 TYR B O 1
ATOM 6068 N N . LEU B 1 210 ? -35.899 -0.635 -37.430 1.00 53.25 232 LEU B N 1
ATOM 6069 C CA . LEU B 1 210 ? -35.893 -1.848 -36.626 1.00 59.09 232 LEU B CA 1
ATOM 6070 C C . LEU B 1 210 ? -35.090 -1.571 -35.364 1.00 71.15 232 LEU B C 1
ATOM 6071 O O . LEU B 1 210 ? -33.858 -1.570 -35.390 1.00 74.72 232 LEU B O 1
ATOM 6087 N N . MET B 1 211 ? -35.798 -1.311 -34.268 1.00 76.42 233 MET B N 1
ATOM 6088 C CA . MET B 1 211 ? -35.165 -0.971 -33.000 1.00 82.81 233 MET B CA 1
ATOM 6089 C C . MET B 1 211 ? -34.155 -2.039 -32.595 1.00 85.11 233 MET B C 1
ATOM 6090 O O . MET B 1 211 ? -34.446 -3.234 -32.647 1.00 85.73 233 MET B O 1
ATOM 6094 N N . LYS B 1 212 ? -32.964 -1.597 -32.202 1.00 85.37 234 LYS B N 1
ATOM 6095 C CA . LYS B 1 212 ? -31.883 -2.509 -31.853 1.00 85.73 234 LYS B CA 1
ATOM 6096 C C . LYS B 1 212 ? -31.934 -2.879 -30.375 1.00 90.66 234 LYS B C 1
ATOM 6097 O O . LYS B 1 212 ? -32.618 -2.230 -29.584 1.00 88.98 234 LYS B O 1
ATOM 6101 N N . MET B 1 213 ? -31.205 -3.931 -30.016 1.00 98.07 235 MET B N 1
ATOM 6102 C CA . MET B 1 213 ? -31.138 -4.392 -28.634 1.00 104.46 235 MET B CA 1
ATOM 6103 C C . MET B 1 213 ? -30.194 -3.524 -27.808 1.00 108.65 235 MET B C 1
ATOM 6104 O O . MET B 1 213 ? -28.975 -3.611 -27.960 1.00 113.12 235 MET B O 1
ATOM 6108 N N . PRO B 1 214 ? -30.760 -2.686 -26.926 1.00 104.51 236 PRO B N 1
ATOM 6109 C CA . PRO B 1 214 ? -30.033 -1.773 -26.036 1.00 101.40 236 PRO B CA 1
ATOM 6110 C C . PRO B 1 214 ? -29.033 -0.890 -26.779 1.00 97.04 236 PRO B C 1
ATOM 6111 O O . PRO B 1 214 ? -29.442 0.105 -27.377 1.00 94.01 236 PRO B O 1
ATOM 6114 N N . SER C 1 4 ? -23.278 28.787 -48.697 1.00 108.09 26 SER C N 1
ATOM 6115 C CA . SER C 1 4 ? -23.015 29.370 -47.387 1.00 103.64 26 SER C CA 1
ATOM 6116 C C . SER C 1 4 ? -22.694 28.292 -46.358 1.00 93.59 26 SER C C 1
ATOM 6117 O O . SER C 1 4 ? -22.935 27.107 -46.590 1.00 97.23 26 SER C O 1
ATOM 6125 N N . LYS C 1 5 ? -22.148 28.715 -45.223 1.00 78.96 27 LYS C N 1
ATOM 6126 C CA . LYS C 1 5 ? -21.842 27.803 -44.128 1.00 64.13 27 LYS C CA 1
ATOM 6127 C C . LYS C 1 5 ? -23.027 27.690 -43.179 1.00 51.16 27 LYS C C 1
ATOM 6128 O O . LYS C 1 5 ? -23.715 28.676 -42.907 1.00 48.99 27 LYS C O 1
ATOM 6147 N N . ASP C 1 6 ? -23.265 26.483 -42.680 1.00 42.61 28 ASP C N 1
ATOM 6148 C CA . ASP C 1 6 ? -24.301 26.270 -41.683 1.00 38.60 28 ASP C CA 1
ATOM 6149 C C . ASP C 1 6 ? -23.846 26.831 -40.343 1.00 37.43 28 ASP C C 1
ATOM 6150 O O . ASP C 1 6 ? -22.648 26.937 -40.078 1.00 36.23 28 ASP C O 1
ATOM 6159 N N . ILE C 1 7 ? -24.813 27.200 -39.510 1.00 38.13 29 ILE C N 1
ATOM 6160 C CA . ILE C 1 7 ? -24.536 27.650 -38.155 1.00 36.77 29 ILE C CA 1
ATOM 6161 C C . ILE C 1 7 ? -25.327 26.782 -37.188 1.00 33.82 29 ILE C C 1
ATOM 6162 O O . ILE C 1 7 ? -26.538 26.621 -37.340 1.00 34.26 29 ILE C O 1
ATOM 6178 N N . PHE C 1 8 ? -24.638 26.220 -36.200 1.00 32.98 30 PHE C N 1
ATOM 6179 C CA . PHE C 1 8 ? -25.279 25.354 -35.219 1.00 31.80 30 PHE C CA 1
ATOM 6180 C C . PHE C 1 8 ? -25.025 25.844 -33.803 1.00 30.81 30 PHE C C 1
ATOM 6181 O O . PHE C 1 8 ? -23.918 26.260 -33.463 1.00 31.00 30 PHE C O 1
ATOM 6198 N N . LYS C 1 9 ? -26.071 25.793 -32.988 1.00 31.43 31 LYS C N 1
ATOM 6199 C CA . LYS C 1 9 ? -26.002 26.231 -31.603 1.00 32.86 31 LYS C CA 1
ATOM 6200 C C . LYS C 1 9 ? -25.971 25.026 -30.671 1.00 33.14 31 LYS C C 1
ATOM 6201 O O . LYS C 1 9 ? -26.727 24.072 -30.855 1.00 36.65 31 LYS C O 1
ATOM 6220 N N . PHE C 1 10 ? -25.086 25.075 -29.679 1.00 31.57 32 PHE C N 1
ATOM 6221 C CA . PHE C 1 10 ? -24.961 24.007 -28.694 1.00 30.56 32 PHE C CA 1
ATOM 6222 C C . PHE C 1 10 ? -25.327 24.514 -27.305 1.00 33.08 32 PHE C C 1
ATOM 6223 O O . PHE C 1 10 ? -24.683 25.414 -26.771 1.00 34.56 32 PHE C O 1
ATOM 6240 N N . LYS C 1 11 ? -26.377 23.940 -26.730 1.00 35.28 33 LYS C N 1
ATOM 6241 C CA . LYS C 1 11 ? -26.766 24.254 -25.362 1.00 39.62 33 LYS C CA 1
ATOM 6242 C C . LYS C 1 11 ? -25.887 23.481 -24.386 1.00 36.65 33 LYS C C 1
ATOM 6243 O O . LYS C 1 11 ? -25.795 22.257 -24.464 1.00 38.55 33 LYS C O 1
ATOM 6262 N N . LEU C 1 12 ? -25.241 24.204 -23.476 1.00 33.51 34 LEU C N 1
ATOM 6263 C CA . LEU C 1 12 ? -24.388 23.596 -22.462 1.00 31.64 34 LEU C CA 1
ATOM 6264 C C . LEU C 1 12 ? -25.081 23.649 -21.103 1.00 34.19 34 LEU C C 1
ATOM 6265 O O . LEU C 1 12 ? -25.051 24.670 -20.416 1.00 35.54 34 LEU C O 1
ATOM 6281 N N . VAL C 1 13 ? -25.702 22.537 -20.722 1.00 35.53 35 VAL C N 1
ATOM 6282 C CA . VAL C 1 13 ? -26.533 22.482 -19.522 1.00 38.42 35 VAL C CA 1
ATOM 6283 C C . VAL C 1 13 ? -25.720 22.282 -18.244 1.00 35.93 35 VAL C C 1
ATOM 6284 O O . VAL C 1 13 ? -24.946 21.330 -18.131 1.00 36.55 35 VAL C O 1
ATOM 6297 N N . ASP C 1 14 ? -25.917 23.187 -17.288 1.00 34.23 36 ASP C N 1
ATOM 6298 C CA . ASP C 1 14 ? -25.326 23.076 -15.959 1.00 37.15 36 ASP C CA 1
ATOM 6299 C C . ASP C 1 14 ? -23.794 23.078 -16.047 1.00 36.16 36 ASP C C 1
ATOM 6300 O O . ASP C 1 14 ? -23.208 24.009 -16.599 1.00 37.25 36 ASP C O 1
ATOM 6309 N N . GLN C 1 15 ? -23.148 22.049 -15.506 1.00 34.23 37 GLN C N 1
ATOM 6310 C CA . GLN C 1 15 ? -21.695 21.941 -15.558 1.00 35.00 37 GLN C CA 1
ATOM 6311 C C . GLN C 1 15 ? -21.307 20.491 -15.800 1.00 34.22 37 GLN C C 1
ATOM 6312 O O . GLN C 1 15 ? -22.010 19.570 -15.381 1.00 34.24 37 GLN C O 1
ATOM 6326 N N . PHE C 1 16 ? -20.185 20.298 -16.485 1.00 35.23 38 PHE C N 1
ATOM 6327 C CA . PHE C 1 16 ? -19.755 18.973 -16.909 1.00 33.63 38 PHE C CA 1
ATOM 6328 C C . PHE C 1 16 ? -18.240 18.962 -17.090 1.00 30.85 38 PHE C C 1
ATOM 6329 O O . PHE C 1 16 ? -17.735 19.186 -18.189 1.00 28.51 38 PHE C O 1
ATOM 6346 N N . PHE C 1 17 ? -17.520 18.712 -16.002 1.00 31.40 39 PHE C N 1
ATOM 6347 C CA . PHE C 1 17 ? -16.063 18.671 -16.038 1.00 32.20 39 PHE C CA 1
ATOM 6348 C C . PHE C 1 17 ? -15.591 17.496 -16.890 1.00 31.11 39 PHE C C 1
ATOM 6349 O O . PHE C 1 17 ? -16.150 16.404 -16.793 1.00 32.89 39 PHE C O 1
ATOM 6366 N N . PRO C 1 18 ? -14.557 17.702 -17.726 1.00 30.35 40 PRO C N 1
ATOM 6367 C CA . PRO C 1 18 ? -13.795 18.925 -18.009 1.00 30.26 40 PRO C CA 1
ATOM 6368 C C . PRO C 1 18 ? -14.294 19.677 -19.243 1.00 31.53 40 PRO C C 1
ATOM 6369 O O . PRO C 1 18 ? -13.643 20.619 -19.695 1.00 32.46 40 PRO C O 1
ATOM 6380 N N . PHE C 1 19 ? -15.433 19.259 -19.783 1.00 31.69 41 PHE C N 1
ATOM 6381 C CA . PHE C 1 19 ? -15.934 19.821 -21.033 1.00 31.14 41 PHE C CA 1
ATOM 6382 C C . PHE C 1 19 ? -16.330 21.287 -20.874 1.00 30.46 41 PHE C C 1
ATOM 6383 O O . PHE C 1 19 ? -15.976 22.122 -21.706 1.00 30.66 41 PHE C O 1
ATOM 6400 N N . TYR C 1 20 ? -17.059 21.594 -19.806 1.00 30.10 42 TYR C N 1
ATOM 6401 C CA . TYR C 1 20 ? -17.371 22.978 -19.465 1.00 29.48 42 TYR C CA 1
ATOM 6402 C C . TYR C 1 20 ? -17.763 23.081 -17.995 1.00 29.86 42 TYR C C 1
ATOM 6403 O O . TYR C 1 20 ? -18.541 22.271 -17.494 1.00 31.79 42 TYR C O 1
ATOM 6421 N N . TYR C 1 21 ? -17.215 24.077 -17.306 1.00 30.72 43 TYR C N 1
ATOM 6422 C CA . TYR C 1 21 ? -17.470 24.254 -15.881 1.00 33.76 43 TYR C CA 1
ATOM 6423 C C . TYR C 1 21 ? -17.012 25.633 -15.415 1.00 37.97 43 TYR C C 1
ATOM 6424 O O . TYR C 1 21 ? -16.245 26.303 -16.103 1.00 39.99 43 TYR C O 1
ATOM 6442 N N . LYS C 1 22 ? -17.485 26.047 -14.244 1.00 39.79 44 LYS C N 1
ATOM 6443 C CA . LYS C 1 22 ? -17.082 27.318 -13.649 1.00 44.80 44 LYS C CA 1
ATOM 6444 C C . LYS C 1 22 ? -15.844 27.137 -12.778 1.00 47.43 44 LYS C C 1
ATOM 6445 O O . LYS C 1 22 ? -15.800 26.235 -11.945 1.00 49.20 44 LYS C O 1
ATOM 6464 N N . ASN C 1 23 ? -14.843 27.993 -12.964 1.00 49.89 45 ASN C N 1
ATOM 6465 C CA . ASN C 1 23 ? -13.664 27.965 -12.105 1.00 54.64 45 ASN C CA 1
ATOM 6466 C C . ASN C 1 23 ? -13.952 28.673 -10.782 1.00 59.48 45 ASN C C 1
ATOM 6467 O O . ASN C 1 23 ? -15.083 29.086 -10.528 1.00 55.52 45 ASN C O 1
ATOM 6478 N N . ASN C 1 24 ? -12.926 28.813 -9.948 1.00 68.78 46 ASN C N 1
ATOM 6479 C CA . ASN C 1 24 ? -13.078 29.447 -8.641 1.00 75.03 46 ASN C CA 1
ATOM 6480 C C . ASN C 1 24 ? -13.544 30.896 -8.754 1.00 74.18 46 ASN C C 1
ATOM 6481 O O . ASN C 1 24 ? -14.249 31.401 -7.880 1.00 76.06 46 ASN C O 1
ATOM 6485 N N . LYS C 1 25 ? -13.147 31.557 -9.836 1.00 68.45 47 LYS C N 1
ATOM 6486 C CA . LYS C 1 25 ? -13.500 32.955 -10.060 1.00 64.09 47 LYS C CA 1
ATOM 6487 C C . LYS C 1 25 ? -14.918 33.107 -10.609 1.00 61.13 47 LYS C C 1
ATOM 6488 O O . LYS C 1 25 ? -15.428 34.222 -10.723 1.00 59.98 47 LYS C O 1
ATOM 6492 N N . GLY C 1 26 ? -15.549 31.987 -10.951 1.00 61.37 48 GLY C N 1
ATOM 6493 C CA . GLY C 1 26 ? -16.895 32.001 -11.499 1.00 60.39 48 GLY C CA 1
ATOM 6494 C C . GLY C 1 26 ? -16.910 32.082 -13.015 1.00 57.26 48 GLY C C 1
ATOM 6495 O O . GLY C 1 26 ? -17.976 32.156 -13.631 1.00 55.14 48 GLY C O 1
ATOM 6499 N N . GLU C 1 27 ? -15.726 32.066 -13.620 1.00 57.48 49 GLU C N 1
ATOM 6500 C CA . GLU C 1 27 ? -15.601 32.119 -15.072 1.00 59.75 49 GLU C CA 1
ATOM 6501 C C . GLU C 1 27 ? -15.709 30.719 -15.671 1.00 52.92 49 GLU C C 1
ATOM 6502 O O . GLU C 1 27 ? -15.196 29.753 -15.104 1.00 50.49 49 GLU C O 1
ATOM 6514 N N . TYR C 1 28 ? -16.377 30.613 -16.815 1.00 52.13 50 TYR C N 1
ATOM 6515 C CA . TYR C 1 28 ? -16.526 29.327 -17.484 1.00 50.84 50 TYR C CA 1
ATOM 6516 C C . TYR C 1 28 ? -15.228 28.909 -18.163 1.00 51.27 50 TYR C C 1
ATOM 6517 O O . TYR C 1 28 ? -14.501 29.739 -18.708 1.00 52.35 50 TYR C O 1
ATOM 6535 N N . GLU C 1 29 ? -14.945 27.613 -18.114 1.00 49.16 51 GLU C N 1
ATOM 6536 C CA . GLU C 1 29 ? -13.772 27.050 -18.767 1.00 48.61 51 GLU C CA 1
ATOM 6537 C C . GLU C 1 29 ? -14.053 25.599 -19.127 1.00 39.57 51 GLU C C 1
ATOM 6538 O O . GLU C 1 29 ? -14.994 24.998 -18.609 1.00 40.69 51 GLU C O 1
ATOM 6550 N N . GLY C 1 30 ? -13.247 25.045 -20.025 1.00 32.83 52 GLY C N 1
ATOM 6551 C CA . GLY C 1 30 ? -13.392 23.661 -20.429 1.00 30.36 52 GLY C CA 1
ATOM 6552 C C . GLY C 1 30 ? -12.820 23.433 -21.811 1.00 31.84 52 GLY C C 1
ATOM 6553 O O . GLY C 1 30 ? -12.323 24.366 -22.443 1.00 35.70 52 GLY C O 1
ATOM 6557 N N . LEU C 1 31 ? -12.897 22.192 -22.284 1.00 29.60 53 LEU C N 1
ATOM 6558 C CA . LEU C 1 31 ? -12.313 21.824 -23.567 1.00 32.51 53 LEU C CA 1
ATOM 6559 C C . LEU C 1 31 ? -13.366 21.598 -24.653 1.00 29.81 53 LEU C C 1
ATOM 6560 O O . LEU C 1 31 ? -13.018 21.276 -25.788 1.00 29.20 53 LEU C O 1
ATOM 6576 N N . ILE C 1 32 ? -14.642 21.774 -24.315 1.00 31.55 54 ILE C N 1
ATOM 6577 C CA . ILE C 1 32 ? -15.716 21.491 -25.268 1.00 33.24 54 ILE C CA 1
ATOM 6578 C C . ILE C 1 32 ? -15.559 22.329 -26.532 1.00 33.89 54 ILE C C 1
ATOM 6579 O O . ILE C 1 32 ? -15.866 21.874 -27.633 1.00 33.40 54 ILE C O 1
ATOM 6595 N N . PHE C 1 33 ? -15.048 23.544 -26.365 1.00 36.22 55 PHE C N 1
ATOM 6596 C CA . PHE C 1 33 ? -14.936 24.491 -27.467 1.00 40.92 55 PHE C CA 1
ATOM 6597 C C . PHE C 1 33 ? -13.938 24.002 -28.516 1.00 39.61 55 PHE C C 1
ATOM 6598 O O . PHE C 1 33 ? -14.129 24.221 -29.712 1.00 40.32 55 PHE C O 1
ATOM 6615 N N . SER C 1 34 ? -12.883 23.326 -28.070 1.00 40.85 56 SER C N 1
ATOM 6616 C CA . SER C 1 34 ? -11.881 22.801 -28.993 1.00 44.28 56 SER C CA 1
ATOM 6617 C C . SER C 1 34 ? -12.435 21.596 -29.752 1.00 43.89 56 SER C C 1
ATOM 6618 O O . SER C 1 34 ? -12.088 21.371 -30.913 1.00 45.31 56 SER C O 1
ATOM 6626 N N . ILE C 1 35 ? -13.300 20.827 -29.095 1.00 41.24 57 ILE C N 1
ATOM 6627 C CA . ILE C 1 35 ? -13.950 19.688 -29.738 1.00 38.68 57 ILE C CA 1
ATOM 6628 C C . ILE C 1 35 ? -14.945 20.168 -30.796 1.00 33.76 57 ILE C C 1
ATOM 6629 O O . ILE C 1 35 ? -14.977 19.650 -31.914 1.00 34.94 57 ILE C O 1
ATOM 6645 N N . LEU C 1 36 ? -15.755 21.158 -30.437 1.00 30.39 58 LEU C N 1
ATOM 6646 C CA . LEU C 1 36 ? -16.789 21.663 -31.333 1.00 29.99 58 LEU C CA 1
ATOM 6647 C C . LEU C 1 36 ? -16.201 22.340 -32.569 1.00 32.39 58 LEU C C 1
ATOM 6648 O O . LEU C 1 36 ? -16.764 22.238 -33.659 1.00 33.10 58 LEU C O 1
ATOM 6664 N N . ASP C 1 37 ? -15.075 23.029 -32.405 1.00 34.30 59 ASP C N 1
ATOM 6665 C CA . ASP C 1 37 ? -14.404 23.653 -33.541 1.00 38.78 59 ASP C CA 1
ATOM 6666 C C . ASP C 1 37 ? -13.911 22.595 -34.520 1.00 41.12 59 ASP C C 1
ATOM 6667 O O . ASP C 1 37 ? -13.975 22.785 -35.735 1.00 41.79 59 ASP C O 1
ATOM 6676 N N . LYS C 1 38 ? -13.417 21.482 -33.988 1.00 43.02 60 LYS C N 1
ATOM 6677 C CA . LYS C 1 38 ? -12.984 20.369 -34.825 1.00 45.87 60 LYS C CA 1
ATOM 6678 C C . LYS C 1 38 ? -14.172 19.790 -35.585 1.00 40.31 60 LYS C C 1
ATOM 6679 O O . LYS C 1 38 ? -14.117 19.606 -36.802 1.00 38.17 60 LYS C O 1
ATOM 6698 N N . TRP C 1 39 ? -15.245 19.505 -34.854 1.00 38.82 61 TRP C N 1
ATOM 6699 C CA . TRP C 1 39 ? -16.470 18.989 -35.451 1.00 39.27 61 TRP C CA 1
ATOM 6700 C C . TRP C 1 39 ? -17.028 19.957 -36.484 1.00 41.40 61 TRP C C 1
ATOM 6701 O O . TRP C 1 39 ? -17.528 19.544 -37.531 1.00 43.63 61 TRP C O 1
ATOM 6722 N N . ALA C 1 40 ? -16.938 21.247 -36.181 1.00 40.75 62 ALA C N 1
ATOM 6723 C CA . ALA C 1 40 ? -17.464 22.277 -37.066 1.00 39.85 62 ALA C CA 1
ATOM 6724 C C . ALA C 1 40 ? -16.722 22.291 -38.402 1.00 42.72 62 ALA C C 1
ATOM 6725 O O . ALA C 1 40 ? -17.329 22.477 -39.457 1.00 41.54 62 ALA C O 1
ATOM 6732 N N . LYS C 1 41 ? -15.411 22.083 -38.352 1.00 47.16 63 LYS C N 1
ATOM 6733 C CA . LYS C 1 41 ? -14.581 22.127 -39.552 1.00 53.14 63 LYS C CA 1
ATOM 6734 C C . LYS C 1 41 ? -14.881 20.970 -40.502 1.00 51.05 63 LYS C C 1
ATOM 6735 O O . LYS C 1 41 ? -14.782 21.121 -41.719 1.00 50.41 63 LYS C O 1
ATOM 6754 N N . ASP C 1 42 ? -15.250 19.821 -39.944 1.00 51.81 64 ASP C N 1
ATOM 6755 C CA . ASP C 1 42 ? -15.588 18.652 -40.753 1.00 54.05 64 ASP C CA 1
ATOM 6756 C C . ASP C 1 42 ? -17.037 18.694 -41.237 1.00 53.67 64 ASP C C 1
ATOM 6757 O O . ASP C 1 42 ? -17.444 17.874 -42.060 1.00 53.98 64 ASP C O 1
ATOM 6766 N N . ASN C 1 43 ? -17.812 19.643 -40.717 1.00 42.94 65 ASN C N 1
ATOM 6767 C CA . ASN C 1 43 ? -19.194 19.837 -41.151 1.00 42.71 65 ASN C CA 1
ATOM 6768 C C . ASN C 1 43 ? -19.375 21.156 -41.892 1.00 40.59 65 ASN C C 1
ATOM 6769 O O . ASN C 1 43 ? -20.496 21.538 -42.222 1.00 39.39 65 ASN C O 1
ATOM 6780 N N . ASN C 1 44 ? -18.264 21.841 -42.154 1.00 38.31 66 ASN C N 1
ATOM 6781 C CA . ASN C 1 44 ? -18.285 23.126 -42.844 1.00 37.74 66 ASN C CA 1
ATOM 6782 C C . ASN C 1 44 ? -19.272 24.081 -42.189 1.00 37.35 66 ASN C C 1
ATOM 6783 O O . ASN C 1 44 ? -20.130 24.665 -42.854 1.00 36.40 66 ASN C O 1
ATOM 6794 N N . ALA C 1 45 ? -19.148 24.224 -40.876 1.00 39.34 67 ALA C N 1
ATOM 6795 C CA . ALA C 1 45 ? -20.093 25.015 -40.106 1.00 40.28 67 ALA C CA 1
ATOM 6796 C C . ALA C 1 45 ? -19.388 25.976 -39.166 1.00 37.84 67 ALA C C 1
ATOM 6797 O O . ALA C 1 45 ? -18.209 25.816 -38.854 1.00 38.27 67 ALA C O 1
ATOM 6804 N N . ASP C 1 46 ? -20.129 26.994 -38.746 1.00 35.02 68 ASP C N 1
ATOM 6805 C CA . ASP C 1 46 ? -19.747 27.821 -37.618 1.00 33.19 68 ASP C CA 1
ATOM 6806 C C . ASP C 1 46 ? -20.597 27.365 -36.444 1.00 33.20 68 ASP C C 1
ATOM 6807 O O . ASP C 1 46 ? -21.680 26.816 -36.647 1.00 37.36 68 ASP C O 1
ATOM 6816 N N . ILE C 1 47 ? -20.109 27.567 -35.225 1.00 32.45 69 ILE C N 1
ATOM 6817 C CA . ILE C 1 47 ? -20.824 27.097 -34.045 1.00 33.89 69 ILE C CA 1
ATOM 6818 C C . ILE C 1 47 ? -20.940 28.167 -32.968 1.00 31.40 69 ILE C C 1
ATOM 6819 O O . ILE C 1 47 ? -20.081 29.041 -32.837 1.00 31.16 69 ILE C O 1
ATOM 6835 N N . MET C 1 48 ? -22.032 28.081 -32.215 1.00 31.68 70 MET C N 1
ATOM 6836 C CA . MET C 1 48 ? -22.284 28.935 -31.063 1.00 30.63 70 MET C CA 1
ATOM 6837 C C . MET C 1 48 ? -22.621 28.057 -29.875 1.00 26.95 70 MET C C 1
ATOM 6838 O O . MET C 1 48 ? -23.152 26.962 -30.051 1.00 29.23 70 MET C O 1
ATOM 6852 N N . VAL C 1 49 ? -22.335 28.543 -28.672 1.00 24.16 71 VAL C N 1
ATOM 6853 C CA . VAL C 1 49 ? -22.740 27.849 -27.457 1.00 23.83 71 VAL C CA 1
ATOM 6854 C C . VAL C 1 49 ? -23.676 28.734 -26.647 1.00 28.22 71 VAL C C 1
ATOM 6855 O O . VAL C 1 49 ? -23.799 29.927 -26.914 1.00 30.62 71 VAL C O 1
ATOM 6868 N N . GLU C 1 50 ? -24.359 28.137 -25.678 1.00 30.27 72 GLU C N 1
ATOM 6869 C CA . GLU C 1 50 ? -25.094 28.901 -24.680 1.00 35.03 72 GLU C CA 1
ATOM 6870 C C . GLU C 1 50 ? -25.101 28.145 -23.363 1.00 36.12 72 GLU C C 1
ATOM 6871 O O . GLU C 1 50 ? -25.543 26.998 -23.298 1.00 35.78 72 GLU C O 1
ATOM 6883 N N . HIS C 1 51 ? -24.607 28.798 -22.318 1.00 39.53 73 HIS C N 1
ATOM 6884 C CA . HIS C 1 51 ? -24.624 28.227 -20.979 1.00 42.09 73 HIS C CA 1
ATOM 6885 C C . HIS C 1 51 ? -25.976 28.471 -20.325 1.00 47.06 73 HIS C C 1
ATOM 6886 O O . HIS C 1 51 ? -26.488 29.590 -20.341 1.00 48.93 73 HIS C O 1
ATOM 6900 N N . ILE C 1 52 ? -26.553 27.415 -19.759 1.00 50.54 74 ILE C N 1
ATOM 6901 C CA . ILE C 1 52 ? -27.805 27.528 -19.021 1.00 55.89 74 ILE C CA 1
ATOM 6902 C C . ILE C 1 52 ? -27.744 26.720 -17.730 1.00 55.90 74 ILE C C 1
ATOM 6903 O O . ILE C 1 52 ? -27.428 25.530 -17.738 1.00 55.85 74 ILE C O 1
ATOM 6919 N N . ASP C 1 53 ? -28.036 27.387 -16.619 1.00 56.36 75 ASP C N 1
ATOM 6920 C CA . ASP C 1 53 ? -28.041 26.744 -15.314 1.00 60.08 75 ASP C CA 1
ATOM 6921 C C . ASP C 1 53 ? -29.186 25.745 -15.223 1.00 62.34 75 ASP C C 1
ATOM 6922 O O . ASP C 1 53 ? -28.966 24.544 -15.059 1.00 60.34 75 ASP C O 1
ATOM 6931 N N . ASN C 1 54 ? -30.409 26.254 -15.338 1.00 69.62 76 ASN C N 1
ATOM 6932 C CA . ASN C 1 54 ? -31.607 25.434 -15.214 1.00 75.77 76 ASN C CA 1
ATOM 6933 C C . ASN C 1 54 ? -32.052 24.866 -16.555 1.00 69.83 76 ASN C C 1
ATOM 6934 O O . ASN C 1 54 ? -31.765 25.436 -17.607 1.00 71.71 76 ASN C O 1
ATOM 6945 N N . LEU C 1 55 ? -32.754 23.738 -16.502 1.00 60.70 77 LEU C N 1
ATOM 6946 C CA . LEU C 1 55 ? -33.347 23.134 -17.688 1.00 54.17 77 LEU C CA 1
ATOM 6947 C C . LEU C 1 55 ? -34.861 23.094 -17.528 1.00 54.27 77 LEU C C 1
ATOM 6948 O O . LEU C 1 55 ? -35.392 22.286 -16.766 1.00 50.46 77 LEU C O 1
ATOM 6964 N N . ASN C 1 56 ? -35.548 23.984 -18.238 1.00 60.27 78 ASN C N 1
ATOM 6965 C CA . ASN C 1 56 ? -37.006 24.004 -18.245 1.00 67.72 78 ASN C CA 1
ATOM 6966 C C . ASN C 1 56 ? -37.545 23.282 -19.474 1.00 69.07 78 ASN C C 1
ATOM 6967 O O . ASN C 1 56 ? -37.486 23.802 -20.589 1.00 65.77 78 ASN C O 1
ATOM 6978 N N . GLU C 1 57 ? -38.072 22.081 -19.258 1.00 74.62 79 GLU C N 1
ATOM 6979 C CA . GLU C 1 57 ? -38.521 21.221 -20.350 1.00 81.20 79 GLU C CA 1
ATOM 6980 C C . GLU C 1 57 ? -39.653 21.843 -21.166 1.00 80.37 79 GLU C C 1
ATOM 6981 O O . GLU C 1 57 ? -39.926 21.407 -22.285 1.00 82.37 79 GLU C O 1
ATOM 6993 N N . SER C 1 58 ? -40.309 22.856 -20.608 1.00 76.91 80 SER C N 1
ATOM 6994 C CA . SER C 1 58 ? -41.386 23.550 -21.309 1.00 77.59 80 SER C CA 1
ATOM 6995 C C . SER C 1 58 ? -40.844 24.684 -22.178 1.00 78.00 80 SER C C 1
ATOM 6996 O O . SER C 1 58 ? -41.516 25.136 -23.106 1.00 76.77 80 SER C O 1
ATOM 7004 N N . GLU C 1 59 ? -39.631 25.138 -21.870 1.00 81.39 81 GLU C N 1
ATOM 7005 C CA . GLU C 1 59 ? -38.988 26.220 -22.614 1.00 81.51 81 GLU C CA 1
ATOM 7006 C C . GLU C 1 59 ? -37.757 25.716 -23.364 1.00 76.40 81 GLU C C 1
ATOM 7007 O O . GLU C 1 59 ? -36.662 26.256 -23.209 1.00 78.57 81 GLU C O 1
ATOM 7011 N N . ILE C 1 60 ? -37.949 24.683 -24.177 1.00 69.36 82 ILE C N 1
ATOM 7012 C CA . ILE C 1 60 ? -36.863 24.088 -24.949 1.00 62.28 82 ILE C CA 1
ATOM 7013 C C . ILE C 1 60 ? -36.709 24.783 -26.299 1.00 58.91 82 ILE C C 1
ATOM 7014 O O . ILE C 1 60 ? -37.696 25.175 -26.918 1.00 59.73 82 ILE C O 1
ATOM 7030 N N . GLU C 1 61 ? -35.464 24.935 -26.745 1.00 55.76 83 GLU C N 1
ATOM 7031 C CA . GLU C 1 61 ? -35.179 25.444 -28.083 1.00 54.64 83 GLU C CA 1
ATOM 7032 C C . GLU C 1 61 ? -34.918 24.275 -29.025 1.00 53.38 83 GLU C C 1
ATOM 7033 O O . GLU C 1 61 ? -33.857 23.651 -28.977 1.00 54.48 83 GLU C O 1
ATOM 7045 N N . ASP C 1 62 ? -35.893 23.985 -29.880 1.00 54.09 84 ASP C N 1
ATOM 7046 C CA . ASP C 1 62 ? -35.835 22.816 -30.753 1.00 53.63 84 ASP C CA 1
ATOM 7047 C C . ASP C 1 62 ? -34.683 22.888 -31.752 1.00 49.75 84 ASP C C 1
ATOM 7048 O O . ASP C 1 62 ? -34.216 21.861 -32.246 1.00 50.59 84 ASP C O 1
ATOM 7057 N N . GLU C 1 63 ? -34.223 24.102 -32.039 1.00 46.83 85 GLU C N 1
ATOM 7058 C CA . GLU C 1 63 ? -33.192 24.319 -33.049 1.00 47.15 85 GLU C CA 1
ATOM 7059 C C . GLU C 1 63 ? -31.783 24.099 -32.497 1.00 45.09 85 GLU C C 1
ATOM 7060 O O . GLU C 1 63 ? -30.812 24.061 -33.257 1.00 46.44 85 GLU C O 1
ATOM 7072 N N . ALA C 1 64 ? -31.679 23.946 -31.180 1.00 43.10 86 ALA C N 1
ATOM 7073 C CA . ALA C 1 64 ? -30.385 23.836 -30.516 1.00 38.99 86 ALA C CA 1
ATOM 7074 C C . ALA C 1 64 ? -30.059 22.396 -30.138 1.00 38.57 86 ALA C C 1
ATOM 7075 O O . ALA C 1 64 ? -30.948 21.603 -29.821 1.00 40.87 86 ALA C O 1
ATOM 7082 N N . ILE C 1 65 ? -28.770 22.076 -30.177 1.00 36.39 87 ILE C N 1
ATOM 7083 C CA . ILE C 1 65 ? -28.271 20.772 -29.763 1.00 36.32 87 ILE C CA 1
ATOM 7084 C C . ILE C 1 65 ? -27.897 20.848 -28.286 1.00 35.26 87 ILE C C 1
ATOM 7085 O O . ILE C 1 65 ? -27.226 21.787 -27.862 1.00 36.60 87 ILE C O 1
ATOM 7101 N N . TYR C 1 66 ? -28.332 19.862 -27.507 1.00 35.71 88 TYR C N 1
ATOM 7102 C CA . TYR C 1 66 ? -28.165 19.900 -26.056 1.00 36.99 88 TYR C CA 1
ATOM 7103 C C . TYR C 1 66 ? -27.077 18.953 -25.559 1.00 35.84 88 TYR C C 1
ATOM 7104 O O . TYR C 1 66 ? -27.069 17.766 -25.891 1.00 37.36 88 TYR C O 1
ATOM 7122 N N . LEU C 1 67 ? -26.163 19.502 -24.762 1.00 36.66 89 LEU C N 1
ATOM 7123 C CA . LEU C 1 67 ? -25.154 18.719 -24.057 1.00 38.34 89 LEU C CA 1
ATOM 7124 C C . LEU C 1 67 ? -25.371 18.856 -22.554 1.00 40.21 89 LEU C C 1
ATOM 7125 O O . LEU C 1 67 ? -25.879 19.876 -22.085 1.00 40.79 89 LEU C O 1
ATOM 7141 N N . GLY C 1 68 ? -24.991 17.824 -21.806 1.00 41.02 90 GLY C N 1
ATOM 7142 C CA . GLY C 1 68 ? -25.076 17.857 -20.357 1.00 41.68 90 GLY C CA 1
ATOM 7143 C C . GLY C 1 68 ? -26.341 17.232 -19.797 1.00 42.77 90 GLY C C 1
ATOM 7144 O O . GLY C 1 68 ? -26.613 17.340 -18.601 1.00 46.90 90 GLY C O 1
ATOM 7148 N N . LEU C 1 69 ? -27.116 16.581 -20.658 1.00 38.91 91 LEU C N 1
ATOM 7149 C CA . LEU C 1 69 ? -28.312 15.870 -20.218 1.00 38.72 91 LEU C CA 1
ATOM 7150 C C . LEU C 1 69 ? -28.001 14.398 -19.993 1.00 40.62 91 LEU C C 1
ATOM 7151 O O . LEU C 1 69 ? -27.052 13.860 -20.563 1.00 39.55 91 LEU C O 1
ATOM 7167 N N . THR C 1 70 ? -28.804 13.760 -19.147 1.00 44.11 92 THR C N 1
ATOM 7168 C CA . THR C 1 70 ? -28.754 12.317 -18.961 1.00 47.38 92 THR C CA 1
ATOM 7169 C C . THR C 1 70 ? -30.149 11.744 -19.166 1.00 50.26 92 THR C C 1
ATOM 7170 O O . THR C 1 70 ? -31.132 12.487 -19.173 1.00 53.06 92 THR C O 1
ATOM 7181 N N . TYR C 1 71 ? -30.233 10.428 -19.338 1.00 52.04 93 TYR C N 1
ATOM 7182 C CA . TYR C 1 71 ? -31.514 9.769 -19.563 1.00 55.02 93 TYR C CA 1
ATOM 7183 C C . TYR C 1 71 ? -32.471 10.050 -18.410 1.00 56.54 93 TYR C C 1
ATOM 7184 O O . TYR C 1 71 ? -32.114 9.897 -17.242 1.00 58.76 93 TYR C O 1
ATOM 7188 N N . ASN C 1 72 ? -33.682 10.475 -18.748 1.00 53.94 94 ASN C N 1
ATOM 7189 C CA . ASN C 1 72 ? -34.686 10.818 -17.750 1.00 56.24 94 ASN C CA 1
ATOM 7190 C C . ASN C 1 72 ? -36.094 10.608 -18.295 1.00 58.31 94 ASN C C 1
ATOM 7191 O O . ASN C 1 72 ? -36.348 10.819 -19.481 1.00 55.40 94 ASN C O 1
ATOM 7202 N N . VAL C 1 73 ? -37.004 10.192 -17.418 1.00 65.81 95 VAL C N 1
ATOM 7203 C CA . VAL C 1 73 ? -38.370 9.862 -17.811 1.00 72.24 95 VAL C CA 1
ATOM 7204 C C . VAL C 1 73 ? -39.098 11.058 -18.417 1.00 71.65 95 VAL C C 1
ATOM 7205 O O . VAL C 1 73 ? -39.733 10.940 -19.465 1.00 76.46 95 VAL C O 1
ATOM 7209 N N . LYS C 1 74 ? -39.005 12.207 -17.756 1.00 63.45 96 LYS C N 1
ATOM 7210 C CA . LYS C 1 74 ? -39.685 13.410 -18.220 1.00 57.53 96 LYS C CA 1
ATOM 7211 C C . LYS C 1 74 ? -39.055 13.951 -19.501 1.00 53.72 96 LYS C C 1
ATOM 7212 O O . LYS C 1 74 ? -39.762 14.373 -20.417 1.00 58.17 96 LYS C O 1
ATOM 7216 N N . LEU C 1 75 ? -37.728 13.934 -19.564 1.00 50.83 97 LEU C N 1
ATOM 7217 C CA . LEU C 1 75 ? -37.011 14.497 -20.705 1.00 48.89 97 LEU C CA 1
ATOM 7218 C C . LEU C 1 75 ? -37.112 13.612 -21.943 1.00 52.50 97 LEU C C 1
ATOM 7219 O O . LEU C 1 75 ? -36.892 14.075 -23.062 1.00 48.66 97 LEU C O 1
ATOM 7235 N N . ASN C 1 76 ? -37.435 12.339 -21.743 1.00 60.25 98 ASN C N 1
ATOM 7236 C CA . ASN C 1 76 ? -37.627 11.422 -22.861 1.00 72.67 98 ASN C CA 1
ATOM 7237 C C . ASN C 1 76 ? -38.785 11.862 -23.755 1.00 75.45 98 ASN C C 1
ATOM 7238 O O . ASN C 1 76 ? -38.823 11.540 -24.942 1.00 74.94 98 ASN C O 1
ATOM 7249 N N . ASP C 1 77 ? -39.725 12.605 -23.178 1.00 79.02 99 ASP C N 1
ATOM 7250 C CA . ASP C 1 77 ? -40.882 13.097 -23.919 1.00 84.46 99 ASP C CA 1
ATOM 7251 C C . ASP C 1 77 ? -40.553 14.339 -24.747 1.00 80.66 99 ASP C C 1
ATOM 7252 O O . ASP C 1 77 ? -41.432 14.902 -25.400 1.00 85.60 99 ASP C O 1
ATOM 7261 N N . PHE C 1 78 ? -39.291 14.761 -24.723 1.00 71.77 100 PHE C N 1
ATOM 7262 C CA . PHE C 1 78 ? -38.879 15.986 -25.404 1.00 66.91 100 PHE C CA 1
ATOM 7263 C C . PHE C 1 78 ? -37.618 15.802 -26.249 1.00 63.39 100 PHE C C 1
ATOM 7264 O O . PHE C 1 78 ? -37.457 16.467 -27.275 1.00 62.11 100 PHE C O 1
ATOM 7281 N N . PHE C 1 79 ? -36.734 14.904 -25.821 1.00 63.01 101 PHE C N 1
ATOM 7282 C CA . PHE C 1 79 ? -35.429 14.748 -26.459 1.00 59.93 101 PHE C CA 1
ATOM 7283 C C . PHE C 1 79 ? -35.200 13.367 -27.059 1.00 64.99 101 PHE C C 1
ATOM 7284 O O . PHE C 1 79 ? -35.858 12.394 -26.693 1.00 66.42 101 PHE C O 1
ATOM 7301 N N . TYR C 1 80 ? -34.250 13.309 -27.987 1.00 67.43 102 TYR C N 1
ATOM 7302 C CA . TYR C 1 80 ? -33.750 12.054 -28.534 1.00 70.18 102 TYR C CA 1
ATOM 7303 C C . TYR C 1 80 ? -32.242 12.000 -28.313 1.00 67.41 102 TYR C C 1
ATOM 7304 O O . TYR C 1 80 ? -31.500 12.832 -28.837 1.00 67.32 102 TYR C O 1
ATOM 7308 N N . PHE C 1 81 ? -31.795 11.027 -27.526 1.00 63.90 103 PHE C N 1
ATOM 7309 C CA . PHE C 1 81 ? -30.386 10.926 -27.159 1.00 58.06 103 PHE C CA 1
ATOM 7310 C C . PHE C 1 81 ? -29.572 10.187 -28.220 1.00 58.30 103 PHE C C 1
ATOM 7311 O O . PHE C 1 81 ? -29.862 9.036 -28.543 1.00 58.96 103 PHE C O 1
ATOM 7328 N N . LYS C 1 82 ? -28.552 10.860 -28.749 1.00 59.63 104 LYS C N 1
ATOM 7329 C CA . LYS C 1 82 ? -27.686 10.288 -29.779 1.00 64.31 104 LYS C CA 1
ATOM 7330 C C . LYS C 1 82 ? -26.360 9.793 -29.184 1.00 65.39 104 LYS C C 1
ATOM 7331 O O . LYS C 1 82 ? -26.358 8.967 -28.270 1.00 66.16 104 LYS C O 1
ATOM 7350 N N . SER C 1 83 ? -25.239 10.302 -29.693 1.00 66.23 105 SER C N 1
ATOM 7351 C CA . SER C 1 83 ? -23.920 9.803 -29.314 1.00 65.78 105 SER C CA 1
ATOM 7352 C C . SER C 1 83 ? -23.564 10.130 -27.866 1.00 60.21 105 SER C C 1
ATOM 7353 O O . SER C 1 83 ? -24.243 10.920 -27.209 1.00 58.70 105 SER C O 1
ATOM 7361 N N . GLU C 1 84 ? -22.485 9.514 -27.388 1.00 57.07 106 GLU C N 1
ATOM 7362 C CA . GLU C 1 84 ? -22.041 9.669 -26.007 1.00 54.65 106 GLU C CA 1
ATOM 7363 C C . GLU C 1 84 ? -20.809 10.558 -25.897 1.00 47.64 106 GLU C C 1
ATOM 7364 O O . GLU C 1 84 ? -19.922 10.513 -26.748 1.00 46.47 106 GLU C O 1
ATOM 7376 N N . LEU C 1 85 ? -20.771 11.368 -24.844 1.00 44.73 107 LEU C N 1
ATOM 7377 C CA . LEU C 1 85 ? -19.537 12.011 -24.405 1.00 44.97 107 LEU C CA 1
ATOM 7378 C C . LEU C 1 85 ? -18.889 11.092 -23.369 1.00 45.85 107 LEU C C 1
ATOM 7379 O O . LEU C 1 85 ? -19.191 9.898 -23.328 1.00 46.23 107 LEU C O 1
ATOM 7395 N N . ALA C 1 86 ? -18.005 11.632 -22.538 1.00 46.19 108 ALA C N 1
ATOM 7396 C CA . ALA C 1 86 ? -17.372 10.836 -21.493 1.00 46.51 108 ALA C CA 1
ATOM 7397 C C . ALA C 1 86 ? -18.413 10.326 -20.501 1.00 43.88 108 ALA C C 1
ATOM 7398 O O . ALA C 1 86 ? -19.435 10.972 -20.273 1.00 46.64 108 ALA C O 1
ATOM 7405 N N . ARG C 1 87 ? -18.150 9.157 -19.926 1.00 38.47 109 ARG C N 1
ATOM 7406 C CA . ARG C 1 87 ? -19.017 8.588 -18.901 1.00 37.99 109 ARG C CA 1
ATOM 7407 C C . ARG C 1 87 ? -18.713 9.186 -17.532 1.00 37.32 109 ARG C C 1
ATOM 7408 O O . ARG C 1 87 ? -17.624 9.712 -17.302 1.00 38.66 109 ARG C O 1
ATOM 7429 N N . SER C 1 88 ? -19.686 9.091 -16.630 1.00 38.35 110 SER C N 1
ATOM 7430 C CA . SER C 1 88 ? -19.521 9.528 -15.248 1.00 38.31 110 SER C CA 1
ATOM 7431 C C . SER C 1 88 ? -19.864 8.381 -14.309 1.00 36.29 110 SER C C 1
ATOM 7432 O O . SER C 1 88 ? -20.312 7.321 -14.747 1.00 35.15 110 SER C O 1
ATOM 7440 N N . ILE C 1 89 ? -19.648 8.601 -13.017 1.00 35.31 111 ILE C N 1
ATOM 7441 C CA . ILE C 1 89 ? -20.062 7.646 -11.999 1.00 35.17 111 ILE C CA 1
ATOM 7442 C C . ILE C 1 89 ? -20.917 8.367 -10.970 1.00 36.17 111 ILE C C 1
ATOM 7443 O O . ILE C 1 89 ? -20.561 9.448 -10.503 1.00 36.40 111 ILE C O 1
ATOM 7459 N N . SER C 1 90 ? -22.057 7.774 -10.635 1.00 38.05 112 SER C N 1
ATOM 7460 C CA . SER C 1 90 ? -22.933 8.341 -9.621 1.00 38.53 112 SER C CA 1
ATOM 7461 C C . SER C 1 90 ? -22.331 8.118 -8.239 1.00 37.70 112 SER C C 1
ATOM 7462 O O . SER C 1 90 ? -21.870 7.022 -7.925 1.00 39.59 112 SER C O 1
ATOM 7470 N N . ILE C 1 91 ? -22.327 9.169 -7.427 1.00 35.80 113 ILE C N 1
ATOM 7471 C CA . ILE C 1 91 ? -21.828 9.089 -6.060 1.00 37.40 113 ILE C CA 1
ATOM 7472 C C . ILE C 1 91 ? -22.746 9.858 -5.120 1.00 41.14 113 ILE C C 1
ATOM 7473 O O . ILE C 1 91 ? -23.221 10.946 -5.450 1.00 42.01 113 ILE C O 1
ATOM 7489 N N . LEU C 1 92 ? -22.992 9.274 -3.952 1.00 42.79 114 LEU C N 1
ATOM 7490 C CA . LEU C 1 92 ? -23.723 9.942 -2.888 1.00 45.09 114 LEU C CA 1
ATOM 7491 C C . LEU C 1 92 ? -22.729 10.550 -1.904 1.00 45.90 114 LEU C C 1
ATOM 7492 O O . LEU C 1 92 ? -21.954 9.831 -1.274 1.00 46.09 114 LEU C O 1
ATOM 7508 N N . PHE C 1 93 ? -22.752 11.875 -1.788 1.00 46.64 115 PHE C N 1
ATOM 7509 C CA . PHE C 1 93 ? -21.825 12.600 -0.924 1.00 46.14 115 PHE C CA 1
ATOM 7510 C C . PHE C 1 93 ? -22.496 13.098 0.349 1.00 48.47 115 PHE C C 1
ATOM 7511 O O . PHE C 1 93 ? -23.713 13.258 0.395 1.00 51.08 115 PHE C O 1
ATOM 7528 N N . PHE C 1 94 ? -21.689 13.350 1.376 1.00 47.63 116 PHE C N 1
ATOM 7529 C CA . PHE C 1 94 ? -22.149 14.045 2.574 1.00 51.28 116 PHE C CA 1
ATOM 7530 C C . PHE C 1 94 ? -20.965 14.736 3.250 1.00 54.02 116 PHE C C 1
ATOM 7531 O O . PHE C 1 94 ? -19.810 14.471 2.916 1.00 52.08 116 PHE C O 1
ATOM 7548 N N . LYS C 1 95 ? -21.258 15.631 4.189 1.00 59.58 117 LYS C N 1
ATOM 7549 C CA . LYS C 1 95 ? -20.216 16.376 4.889 1.00 65.60 117 LYS C CA 1
ATOM 7550 C C . LYS C 1 95 ? -19.636 15.564 6.041 1.00 73.10 117 LYS C C 1
ATOM 7551 O O . LYS C 1 95 ? -20.348 14.803 6.696 1.00 74.81 117 LYS C O 1
ATOM 7570 N N . ASN C 1 96 ? -18.341 15.734 6.286 1.00 81.27 118 ASN C N 1
ATOM 7571 C CA . ASN C 1 96 ? -17.667 15.029 7.368 1.00 88.94 118 ASN C CA 1
ATOM 7572 C C . ASN C 1 96 ? -18.193 15.470 8.732 1.00 89.18 118 ASN C C 1
ATOM 7573 O O . ASN C 1 96 ? -17.996 16.613 9.145 1.00 88.94 118 ASN C O 1
ATOM 7584 N N . THR C 1 107 ? -30.489 4.158 9.303 1.00 116.31 129 THR C N 1
ATOM 7585 C CA . THR C 1 107 ? -29.330 3.553 8.657 1.00 111.82 129 THR C CA 1
ATOM 7586 C C . THR C 1 107 ? -29.711 2.900 7.329 1.00 104.62 129 THR C C 1
ATOM 7587 O O . THR C 1 107 ? -28.953 2.095 6.787 1.00 104.61 129 THR C O 1
ATOM 7590 N N . PHE C 1 108 ? -30.887 3.254 6.815 1.00 96.46 130 PHE C N 1
ATOM 7591 C CA . PHE C 1 108 ? -31.371 2.732 5.540 1.00 87.21 130 PHE C CA 1
ATOM 7592 C C . PHE C 1 108 ? -31.360 3.826 4.480 1.00 81.06 130 PHE C C 1
ATOM 7593 O O . PHE C 1 108 ? -31.655 4.985 4.769 1.00 78.86 130 PHE C O 1
ATOM 7597 N N . LEU C 1 109 ? -31.022 3.448 3.251 1.00 78.25 131 LEU C N 1
ATOM 7598 C CA . LEU C 1 109 ? -30.924 4.396 2.146 1.00 75.99 131 LEU C CA 1
ATOM 7599 C C . LEU C 1 109 ? -32.247 5.116 1.898 1.00 79.31 131 LEU C C 1
ATOM 7600 O O . LEU C 1 109 ? -32.265 6.296 1.549 1.00 76.89 131 LEU C O 1
ATOM 7616 N N . SER C 1 110 ? -33.350 4.399 2.084 1.00 85.43 132 SER C N 1
ATOM 7617 C CA . SER C 1 110 ? -34.677 4.943 1.816 1.00 91.09 132 SER C CA 1
ATOM 7618 C C . SER C 1 110 ? -35.049 6.066 2.782 1.00 90.67 132 SER C C 1
ATOM 7619 O O . SER C 1 110 ? -35.891 6.909 2.468 1.00 92.50 132 SER C O 1
ATOM 7627 N N . ASN C 1 111 ? -34.418 6.074 3.953 1.00 87.83 133 ASN C N 1
ATOM 7628 C CA . ASN C 1 111 ? -34.735 7.049 4.993 1.00 87.46 133 ASN C CA 1
ATOM 7629 C C . ASN C 1 111 ? -33.828 8.278 4.959 1.00 83.84 133 ASN C C 1
ATOM 7630 O O . ASN C 1 111 ? -34.026 9.222 5.724 1.00 85.92 133 ASN C O 1
ATOM 7641 N N . PHE C 1 112 ? -32.835 8.264 4.074 1.00 77.51 134 PHE C N 1
ATOM 7642 C CA . PHE C 1 112 ? -31.917 9.391 3.939 1.00 72.13 134 PHE C CA 1
ATOM 7643 C C . PHE C 1 112 ? -32.589 10.566 3.238 1.00 68.45 134 PHE C C 1
ATOM 7644 O O . PHE C 1 112 ? -33.323 10.383 2.268 1.00 68.54 134 PHE C O 1
ATOM 7661 N N . ASN C 1 113 ? -32.329 11.771 3.735 1.00 66.82 135 ASN C N 1
ATOM 7662 C CA . ASN C 1 113 ? -32.787 12.989 3.079 1.00 66.58 135 ASN C CA 1
ATOM 7663 C C . ASN C 1 113 ? -31.766 13.435 2.037 1.00 61.11 135 ASN C C 1
ATOM 7664 O O . ASN C 1 113 ? -30.747 14.040 2.373 1.00 60.54 135 ASN C O 1
ATOM 7675 N N . ILE C 1 114 ? -32.051 13.130 0.773 1.00 61.38 136 ILE C N 1
ATOM 7676 C CA . ILE C 1 114 ? -31.080 13.291 -0.305 1.00 57.17 136 ILE C CA 1
ATOM 7677 C C . ILE C 1 114 ? -31.485 14.376 -1.297 1.00 56.98 136 ILE C C 1
ATOM 7678 O O . ILE C 1 114 ? -32.649 14.479 -1.682 1.00 56.38 136 ILE C O 1
ATOM 7694 N N . GLY C 1 115 ? -30.505 15.175 -1.711 1.00 57.17 137 GLY C N 1
ATOM 7695 C CA . GLY C 1 115 ? -30.705 16.191 -2.728 1.00 57.55 137 GLY C CA 1
ATOM 7696 C C . GLY C 1 115 ? -30.212 15.717 -4.083 1.00 53.91 137 GLY C C 1
ATOM 7697 O O . GLY C 1 115 ? -29.250 14.954 -4.167 1.00 54.06 137 GLY C O 1
ATOM 7701 N N . VAL C 1 116 ? -30.870 16.171 -5.145 1.00 50.86 138 VAL C N 1
ATOM 7702 C CA . VAL C 1 116 ? -30.524 15.748 -6.498 1.00 45.58 138 VAL C CA 1
ATOM 7703 C C . VAL C 1 116 ? -31.011 16.770 -7.520 1.00 45.24 138 VAL C C 1
ATOM 7704 O O . VAL C 1 116 ? -32.009 17.455 -7.295 1.00 46.39 138 VAL C O 1
ATOM 7717 N N . ILE C 1 117 ? -30.299 16.880 -8.637 1.00 44.27 139 ILE C N 1
ATOM 7718 C CA . ILE C 1 117 ? -30.728 17.752 -9.725 1.00 46.67 139 ILE C CA 1
ATOM 7719 C C . ILE C 1 117 ? -31.951 17.151 -10.412 1.00 50.41 139 ILE C C 1
ATOM 7720 O O . ILE C 1 117 ? -31.950 15.978 -10.788 1.00 50.43 139 ILE C O 1
ATOM 7736 N N . LYS C 1 118 ? -32.989 17.966 -10.574 1.00 54.13 140 LYS C N 1
ATOM 7737 C CA . LYS C 1 118 ? -34.242 17.513 -11.168 1.00 54.35 140 LYS C CA 1
ATOM 7738 C C . LYS C 1 118 ? -34.071 17.138 -12.637 1.00 51.04 140 LYS C C 1
ATOM 7739 O O . LYS C 1 118 ? -33.201 17.669 -13.325 1.00 48.57 140 LYS C O 1
ATOM 7743 N N . ASN C 1 119 ? -34.913 16.219 -13.101 1.00 51.00 141 ASN C N 1
ATOM 7744 C CA . ASN C 1 119 ? -34.925 15.785 -14.497 1.00 52.12 141 ASN C CA 1
ATOM 7745 C C . ASN C 1 119 ? -33.585 15.212 -14.956 1.00 48.96 141 ASN C C 1
ATOM 7746 O O . ASN C 1 119 ? -33.196 15.372 -16.113 1.00 48.38 141 ASN C O 1
ATOM 7757 N N . THR C 1 120 ? -32.890 14.543 -14.041 1.00 47.14 142 THR C N 1
ATOM 7758 C CA . THR C 1 120 ? -31.659 13.829 -14.365 1.00 45.21 142 THR C CA 1
ATOM 7759 C C . THR C 1 120 ? -31.858 12.336 -14.141 1.00 46.05 142 THR C C 1
ATOM 7760 O O . THR C 1 120 ? -32.857 11.918 -13.554 1.00 48.05 142 THR C O 1
ATOM 7771 N N . ILE C 1 121 ? -30.909 11.533 -14.612 1.00 45.32 143 ILE C N 1
ATOM 7772 C CA . ILE C 1 121 ? -30.963 10.095 -14.387 1.00 45.18 143 ILE C CA 1
ATOM 7773 C C . ILE C 1 121 ? -30.827 9.816 -12.896 1.00 44.95 143 ILE C C 1
ATOM 7774 O O . ILE C 1 121 ? -31.402 8.861 -12.376 1.00 44.93 143 ILE C O 1
ATOM 7790 N N . TYR C 1 122 ? -30.074 10.672 -12.212 1.00 44.73 144 TYR C N 1
ATOM 7791 C CA . TYR C 1 122 ? -29.834 10.519 -10.784 1.00 46.53 144 TYR C CA 1
ATOM 7792 C C . TYR C 1 122 ? -31.138 10.596 -9.993 1.00 49.27 144 TYR C C 1
ATOM 7793 O O . TYR C 1 122 ? -31.333 9.846 -9.037 1.00 52.23 144 TYR C O 1
ATOM 7811 N N . GLU C 1 123 ? -32.028 11.499 -10.396 1.00 48.73 145 GLU C N 1
ATOM 7812 C CA . GLU C 1 123 ? -33.323 11.637 -9.738 1.00 50.97 145 GLU C CA 1
ATOM 7813 C C . GLU C 1 123 ? -34.120 10.341 -9.847 1.00 54.02 145 GLU C C 1
ATOM 7814 O O . GLU C 1 123 ? -34.659 9.850 -8.855 1.00 55.58 145 GLU C O 1
ATOM 7826 N N . ASP C 1 124 ? -34.191 9.794 -11.058 1.00 58.17 146 ASP C N 1
ATOM 7827 C CA . ASP C 1 124 ? -34.948 8.571 -11.304 1.00 63.42 146 ASP C CA 1
ATOM 7828 C C . ASP C 1 124 ? -34.428 7.415 -10.454 1.00 61.18 146 ASP C C 1
ATOM 7829 O O . ASP C 1 124 ? -35.213 6.639 -9.910 1.00 66.98 146 ASP C O 1
ATOM 7838 N N . ILE C 1 125 ? -33.108 7.306 -10.338 1.00 52.04 147 ILE C N 1
ATOM 7839 C CA . ILE C 1 125 ? -32.502 6.228 -9.564 1.00 49.13 147 ILE C CA 1
ATOM 7840 C C . ILE C 1 125 ? -32.934 6.305 -8.102 1.00 52.33 147 ILE C C 1
ATOM 7841 O O . ILE C 1 125 ? -33.221 5.283 -7.480 1.00 51.96 147 ILE C O 1
ATOM 7857 N N . LEU C 1 126 ? -32.987 7.517 -7.560 1.00 56.29 148 LEU C N 1
ATOM 7858 C CA . LEU C 1 126 ? -33.377 7.709 -6.167 1.00 59.10 148 LEU C CA 1
ATOM 7859 C C . LEU C 1 126 ? -34.827 7.300 -5.931 1.00 64.23 148 LEU C C 1
ATOM 7860 O O . LEU C 1 126 ? -35.171 6.805 -4.858 1.00 68.57 148 LEU C O 1
ATOM 7876 N N . ARG C 1 127 ? -35.676 7.507 -6.933 1.00 63.41 149 ARG C N 1
ATOM 7877 C CA . ARG C 1 127 ? -37.087 7.149 -6.816 1.00 67.74 149 ARG C CA 1
ATOM 7878 C C . ARG C 1 127 ? -37.273 5.643 -6.963 1.00 72.59 149 ARG C C 1
ATOM 7879 O O . ARG C 1 127 ? -38.135 5.050 -6.316 1.00 74.65 149 ARG C O 1
ATOM 7900 N N . LEU C 1 128 ? -36.460 5.029 -7.818 1.00 74.61 150 LEU C N 1
ATOM 7901 C CA . LEU C 1 128 ? -36.464 3.578 -7.961 1.00 76.91 150 LEU C CA 1
ATOM 7902 C C . LEU C 1 128 ? -35.905 2.926 -6.700 1.00 75.09 150 LEU C C 1
ATOM 7903 O O . LEU C 1 128 ? -36.237 1.784 -6.382 1.00 80.72 150 LEU C O 1
ATOM 7919 N N . LYS C 1 129 ? -35.060 3.664 -5.985 1.00 66.08 151 LYS C N 1
ATOM 7920 C CA . LYS C 1 129 ? -34.524 3.204 -4.708 1.00 61.63 151 LYS C CA 1
ATOM 7921 C C . LYS C 1 129 ? -35.496 3.506 -3.566 1.00 66.66 151 LYS C C 1
ATOM 7922 O O . LYS C 1 129 ? -35.175 3.294 -2.395 1.00 65.53 151 LYS C O 1
ATOM 7926 N N . ASN C 1 130 ? -36.678 4.008 -3.919 1.00 75.31 152 ASN C N 1
ATOM 7927 C CA . ASN C 1 130 ? -37.749 4.274 -2.958 1.00 84.49 152 ASN C CA 1
ATOM 7928 C C . ASN C 1 130 ? -37.352 5.266 -1.865 1.00 86.16 152 ASN C C 1
ATOM 7929 O O . ASN C 1 130 ? -37.578 5.020 -0.680 1.00 89.62 152 ASN C O 1
ATOM 7940 N N . VAL C 1 131 ? -36.766 6.388 -2.273 1.00 82.43 153 VAL C N 1
ATOM 7941 C CA . VAL C 1 131 ? -36.489 7.488 -1.355 1.00 82.04 153 VAL C CA 1
ATOM 7942 C C . VAL C 1 131 ? -37.702 8.411 -1.313 1.00 80.91 153 VAL C C 1
ATOM 7943 O O . VAL C 1 131 ? -38.013 9.087 -2.293 1.00 76.76 153 VAL C O 1
ATOM 7956 N N . ASN C 1 132 ? -38.390 8.430 -0.177 1.00 85.67 154 ASN C N 1
ATOM 7957 C CA . ASN C 1 132 ? -39.608 9.220 -0.034 1.00 90.09 154 ASN C CA 1
ATOM 7958 C C . ASN C 1 132 ? -39.319 10.713 0.100 1.00 88.54 154 ASN C C 1
ATOM 7959 O O . ASN C 1 132 ? -40.167 11.546 -0.223 1.00 89.67 154 ASN C O 1
ATOM 7963 N N . THR C 1 133 ? -38.118 11.040 0.570 1.00 85.64 155 THR C N 1
ATOM 7964 C CA . THR C 1 133 ? -37.719 12.427 0.795 1.00 83.33 155 THR C CA 1
ATOM 7965 C C . THR C 1 133 ? -36.603 12.833 -0.167 1.00 78.66 155 THR C C 1
ATOM 7966 O O . THR C 1 133 ? -35.451 12.434 -0.003 1.00 74.88 155 THR C O 1
ATOM 7977 N N . ILE C 1 134 ? -36.963 13.632 -1.168 1.00 78.30 156 ILE C N 1
ATOM 7978 C CA . ILE C 1 134 ? -36.029 14.041 -2.214 1.00 74.78 156 ILE C CA 1
ATOM 7979 C C . ILE C 1 134 ? -36.065 15.551 -2.426 1.00 73.85 156 ILE C C 1
ATOM 7980 O O . ILE C 1 134 ? -37.080 16.105 -2.850 1.00 75.28 156 ILE C O 1
ATOM 7996 N N . PHE C 1 135 ? -34.949 16.210 -2.131 1.00 70.78 157 PHE C N 1
ATOM 7997 C CA . PHE C 1 135 ? -34.799 17.634 -2.401 1.00 69.12 157 PHE C CA 1
ATOM 7998 C C . PHE C 1 135 ? -34.395 17.827 -3.858 1.00 60.04 157 PHE C C 1
ATOM 7999 O O . PHE C 1 135 ? -33.328 17.378 -4.275 1.00 57.37 157 PHE C O 1
ATOM 8016 N N . LEU C 1 136 ? -35.251 18.490 -4.631 1.00 57.77 158 LEU C N 1
ATOM 8017 C CA . LEU C 1 136 ? -34.979 18.718 -6.047 1.00 54.36 158 LEU C CA 1
ATOM 8018 C C . LEU C 1 136 ? -34.324 20.074 -6.276 1.00 53.59 158 LEU C C 1
ATOM 8019 O O . LEU C 1 136 ? -34.921 21.117 -6.009 1.00 53.19 158 LEU C O 1
ATOM 8035 N N . ALA C 1 137 ? -33.089 20.045 -6.770 1.00 52.55 159 ALA C N 1
ATOM 8036 C CA . ALA C 1 137 ? -32.362 21.258 -7.127 1.00 52.06 159 ALA C CA 1
ATOM 8037 C C . ALA C 1 137 ? -32.419 21.471 -8.634 1.00 51.17 159 ALA C C 1
ATOM 8038 O O . ALA C 1 137 ? -32.592 20.520 -9.396 1.00 51.65 159 ALA C O 1
ATOM 8045 N N . ASP C 1 138 ? -32.268 22.721 -9.058 1.00 50.83 160 ASP C N 1
ATOM 8046 C CA . ASP C 1 138 ? -32.309 23.058 -10.475 1.00 52.31 160 ASP C CA 1
ATOM 8047 C C . ASP C 1 138 ? -30.950 22.848 -11.142 1.00 48.32 160 ASP C C 1
ATOM 8048 O O . ASP C 1 138 ? -30.878 22.574 -12.340 1.00 44.91 160 ASP C O 1
ATOM 8057 N N . ASN C 1 139 ? -29.877 22.977 -10.365 1.00 49.71 161 ASN C N 1
ATOM 8058 C CA . ASN C 1 139 ? -28.524 22.825 -10.896 1.00 47.79 161 ASN C CA 1
ATOM 8059 C C . ASN C 1 139 ? -27.523 22.382 -9.831 1.00 46.57 161 ASN C C 1
ATOM 8060 O O . ASN C 1 139 ? -27.863 22.271 -8.654 1.00 45.96 161 ASN C O 1
ATOM 8071 N N . SER C 1 140 ? -26.287 22.137 -10.257 1.00 44.41 162 SER C N 1
ATOM 8072 C CA . SER C 1 140 ? -25.252 21.610 -9.372 1.00 43.65 162 SER C CA 1
ATOM 8073 C C . SER C 1 140 ? -24.897 22.583 -8.254 1.00 43.67 162 SER C C 1
ATOM 8074 O O . SER C 1 140 ? -24.727 22.178 -7.104 1.00 43.02 162 SER C O 1
ATOM 8082 N N . GLN C 1 141 ? -24.785 23.862 -8.593 1.00 46.28 163 GLN C N 1
ATOM 8083 C CA . GLN C 1 141 ? -24.412 24.875 -7.614 1.00 50.82 163 GLN C CA 1
ATOM 8084 C C . GLN C 1 141 ? -25.456 24.962 -6.504 1.00 53.28 163 GLN C C 1
ATOM 8085 O O . GLN C 1 141 ? -25.114 25.075 -5.328 1.00 54.87 163 GLN C O 1
ATOM 8099 N N . GLU C 1 142 ? -26.728 24.901 -6.882 1.00 54.70 164 GLU C N 1
ATOM 8100 C CA . GLU C 1 142 ? -27.812 24.953 -5.908 1.00 58.01 164 GLU C CA 1
ATOM 8101 C C . GLU C 1 142 ? -27.811 23.698 -5.040 1.00 52.71 164 GLU C C 1
ATOM 8102 O O . GLU C 1 142 ? -28.071 23.762 -3.838 1.00 53.64 164 GLU C O 1
ATOM 8114 N N . LEU C 1 143 ? -27.515 22.558 -5.657 1.00 47.90 165 LEU C N 1
ATOM 8115 C CA . LEU C 1 143 ? -27.460 21.290 -4.941 1.00 46.92 165 LEU C CA 1
ATOM 8116 C C . LEU C 1 143 ? -26.388 21.325 -3.854 1.00 48.52 165 LEU C C 1
ATOM 8117 O O . LEU C 1 143 ? -26.631 20.925 -2.715 1.00 50.10 165 LEU C O 1
ATOM 8133 N N . VAL C 1 144 ? -25.205 21.815 -4.211 1.00 48.81 166 VAL C N 1
ATOM 8134 C CA . VAL C 1 144 ? -24.089 21.888 -3.276 1.00 49.85 166 VAL C CA 1
ATOM 8135 C C . VAL C 1 144 ? -24.383 22.868 -2.142 1.00 52.80 166 VAL C C 1
ATOM 8136 O O . VAL C 1 144 ? -24.012 22.626 -0.994 1.00 53.79 166 VAL C O 1
ATOM 8149 N N . LEU C 1 145 ? -25.050 23.972 -2.464 1.00 54.66 167 LEU C N 1
ATOM 8150 C CA . LEU C 1 145 ? -25.371 24.981 -1.461 1.00 57.39 167 LEU C CA 1
ATOM 8151 C C . LEU C 1 145 ? -26.405 24.460 -0.471 1.00 57.87 167 LEU C C 1
ATOM 8152 O O . LEU C 1 145 ? -26.381 24.818 0.707 1.00 61.05 167 LEU C O 1
ATOM 8168 N N . ALA C 1 146 ? -27.313 23.617 -0.952 1.00 54.60 168 ALA C N 1
ATOM 8169 C CA . ALA C 1 146 ? -28.319 23.011 -0.089 1.00 55.17 168 ALA C CA 1
ATOM 8170 C C . ALA C 1 146 ? -27.644 22.132 0.957 1.00 57.86 168 ALA C C 1
ATOM 8171 O O . ALA C 1 146 ? -28.089 22.054 2.101 1.00 58.77 168 ALA C O 1
ATOM 8178 N N . LEU C 1 147 ? -26.561 21.476 0.554 1.00 59.97 169 LEU C N 1
ATOM 8179 C CA . LEU C 1 147 ? -25.798 20.627 1.457 1.00 63.06 169 LEU C CA 1
ATOM 8180 C C . LEU C 1 147 ? -25.052 21.471 2.487 1.00 67.15 169 LEU C C 1
ATOM 8181 O O . LEU C 1 147 ? -24.931 21.083 3.649 1.00 70.02 169 LEU C O 1
ATOM 8197 N N . LYS C 1 148 ? -24.554 22.625 2.052 1.00 68.14 170 LYS C N 1
ATOM 8198 C CA . LYS C 1 148 ? -23.827 23.530 2.935 1.00 69.52 170 LYS C CA 1
ATOM 8199 C C . LYS C 1 148 ? -24.734 24.049 4.045 1.00 71.39 170 LYS C C 1
ATOM 8200 O O . LYS C 1 148 ? -24.335 24.112 5.207 1.00 74.71 170 LYS C O 1
ATOM 8219 N N . ASN C 1 149 ? -25.957 24.416 3.677 1.00 68.70 171 ASN C N 1
ATOM 8220 C CA . ASN C 1 149 ? -26.920 24.953 4.630 1.00 71.29 171 ASN C CA 1
ATOM 8221 C C . ASN C 1 149 ? -27.701 23.855 5.348 1.00 72.64 171 ASN C C 1
ATOM 8222 O O . ASN C 1 149 ? -28.701 24.129 6.012 1.00 75.34 171 ASN C O 1
ATOM 8233 N N . ASP C 1 150 ? -27.239 22.614 5.207 1.00 70.31 172 ASP C N 1
ATOM 8234 C CA . ASP C 1 150 ? -27.871 21.463 5.849 1.00 70.13 172 ASP C CA 1
ATOM 8235 C C . ASP C 1 150 ? -29.342 21.322 5.456 1.00 69.26 172 ASP C C 1
ATOM 8236 O O . ASP C 1 150 ? -30.142 20.760 6.205 1.00 70.40 172 ASP C O 1
ATOM 8245 N N . LYS C 1 151 ? -29.693 21.835 4.280 1.00 67.90 173 LYS C N 1
ATOM 8246 C CA . LYS C 1 151 ? -31.032 21.652 3.732 1.00 69.70 173 LYS C CA 1
ATOM 8247 C C . LYS C 1 151 ? -31.223 20.191 3.336 1.00 67.15 173 LYS C C 1
ATOM 8248 O O . LYS C 1 151 ? -32.350 19.698 3.251 1.00 68.87 173 LYS C O 1
ATOM 8267 N N . VAL C 1 152 ? -30.105 19.512 3.093 1.00 64.11 174 VAL C N 1
ATOM 8268 C CA . VAL C 1 152 ? -30.101 18.089 2.777 1.00 62.71 174 VAL C CA 1
ATOM 8269 C C . VAL C 1 152 ? -28.972 17.391 3.529 1.00 61.02 174 VAL C C 1
ATOM 8270 O O . VAL C 1 152 ? -27.982 18.023 3.898 1.00 60.83 174 VAL C O 1
ATOM 8283 N N . ASP C 1 153 ? -29.128 16.090 3.751 1.00 59.79 175 ASP C N 1
ATOM 8284 C CA . ASP C 1 153 ? -28.116 15.299 4.442 1.00 59.86 175 ASP C CA 1
ATOM 8285 C C . ASP C 1 153 ? -27.122 14.704 3.450 1.00 57.16 175 ASP C C 1
ATOM 8286 O O . ASP C 1 153 ? -25.968 14.445 3.795 1.00 54.40 175 ASP C O 1
ATOM 8295 N N . TYR C 1 154 ? -27.581 14.487 2.220 1.00 58.42 176 TYR C N 1
ATOM 8296 C CA . TYR C 1 154 ? -26.748 13.915 1.166 1.00 55.17 176 TYR C CA 1
ATOM 8297 C C . TYR C 1 154 ? -27.030 14.590 -0.173 1.00 50.90 176 TYR C C 1
ATOM 8298 O O . TYR C 1 154 ? -28.080 15.206 -0.352 1.00 50.79 176 TYR C O 1
ATOM 8316 N N . ILE C 1 155 ? -26.087 14.473 -1.105 1.00 47.37 177 ILE C N 1
ATOM 8317 C CA . ILE C 1 155 ? -26.305 14.905 -2.482 1.00 45.31 177 ILE C CA 1
ATOM 8318 C C . ILE C 1 155 ? -25.859 13.801 -3.438 1.00 43.80 177 ILE C C 1
ATOM 8319 O O . ILE C 1 155 ? -24.864 13.118 -3.194 1.00 42.21 177 ILE C O 1
ATOM 8335 N N . TYR C 1 156 ? -26.612 13.633 -4.522 1.00 44.51 178 TYR C N 1
ATOM 8336 C CA . TYR C 1 156 ? -26.420 12.520 -5.445 1.00 42.36 178 TYR C CA 1
ATOM 8337 C C . TYR C 1 156 ? -26.280 13.018 -6.880 1.00 41.43 178 TYR C C 1
ATOM 8338 O O . TYR C 1 156 ? -27.168 13.694 -7.398 1.00 41.21 178 TYR C O 1
ATOM 8356 N N . GLY C 1 157 ? -25.160 12.692 -7.520 1.00 41.10 179 GLY C N 1
ATOM 8357 C CA . GLY C 1 157 ? -24.931 13.113 -8.890 1.00 40.54 179 GLY C CA 1
ATOM 8358 C C . GLY C 1 157 ? -23.546 12.790 -9.418 1.00 38.10 179 GLY C C 1
ATOM 8359 O O . GLY C 1 157 ? -22.902 11.840 -8.973 1.00 37.86 179 GLY C O 1
ATOM 8363 N N . ASP C 1 158 ? -23.100 13.594 -10.379 1.00 38.65 180 ASP C N 1
ATOM 8364 C CA . ASP C 1 158 ? -21.819 13.394 -11.051 1.00 40.11 180 ASP C CA 1
ATOM 8365 C C . ASP C 1 158 ? -20.650 13.345 -10.070 1.00 39.87 180 ASP C C 1
ATOM 8366 O O . ASP C 1 158 ? -20.552 14.180 -9.170 1.00 41.59 180 ASP C O 1
ATOM 8375 N N . CYS C 1 159 ? -19.761 12.371 -10.256 1.00 39.36 181 CYS C N 1
ATOM 8376 C CA . CYS C 1 159 ? -18.635 12.180 -9.345 1.00 40.66 181 CYS C CA 1
ATOM 8377 C C . CYS C 1 159 ? -17.739 13.414 -9.281 1.00 40.83 181 CYS C C 1
ATOM 8378 O O . CYS C 1 159 ? -17.463 13.927 -8.197 1.00 45.02 181 CYS C O 1
ATOM 8386 N N . LYS C 1 160 ? -17.301 13.895 -10.439 1.00 36.19 182 LYS C N 1
ATOM 8387 C CA . LYS C 1 160 ? -16.308 14.967 -10.493 1.00 36.04 182 LYS C CA 1
ATOM 8388 C C . LYS C 1 160 ? -16.912 16.358 -10.324 1.00 35.98 182 LYS C C 1
ATOM 8389 O O . LYS C 1 160 ? -16.435 17.152 -9.509 1.00 37.92 182 LYS C O 1
ATOM 8408 N N . THR C 1 161 ? -17.950 16.652 -11.100 1.00 34.62 183 THR C N 1
ATOM 8409 C CA . THR C 1 161 ? -18.545 17.986 -11.107 1.00 34.38 183 THR C CA 1
ATOM 8410 C C . THR C 1 161 ? -19.007 18.414 -9.718 1.00 35.41 183 THR C C 1
ATOM 8411 O O . THR C 1 161 ? -18.670 19.507 -9.263 1.00 36.32 183 THR C O 1
ATOM 8422 N N . LEU C 1 162 ? -19.773 17.564 -9.042 1.00 35.55 184 LEU C N 1
ATOM 8423 C CA . LEU C 1 162 ? -20.272 17.911 -7.713 1.00 37.37 184 LEU C CA 1
ATOM 8424 C C . LEU C 1 162 ? -19.125 18.046 -6.720 1.00 37.36 184 LEU C C 1
ATOM 8425 O O . LEU C 1 162 ? -19.152 18.910 -5.846 1.00 35.85 184 LEU C O 1
ATOM 8441 N N . HIS C 1 163 ? -18.114 17.197 -6.860 1.00 39.41 185 HIS C N 1
ATOM 8442 C CA . HIS C 1 163 ? -16.983 17.213 -5.942 1.00 42.77 185 HIS C CA 1
ATOM 8443 C C . HIS C 1 163 ? -16.193 18.511 -6.066 1.00 44.05 185 HIS C C 1
ATOM 8444 O O . HIS C 1 163 ? -15.773 19.092 -5.066 1.00 45.49 185 HIS C O 1
ATOM 8458 N N . TYR C 1 164 ? -15.999 18.966 -7.298 1.00 42.38 186 TYR C N 1
ATOM 8459 C CA . TYR C 1 164 ? -15.251 20.192 -7.548 1.00 45.16 186 TYR C CA 1
ATOM 8460 C C . TYR C 1 164 ? -15.994 21.424 -7.043 1.00 44.07 186 TYR C C 1
ATOM 8461 O O . TYR C 1 164 ? -15.396 22.309 -6.430 1.00 45.63 186 TYR C O 1
ATOM 8479 N N . ILE C 1 165 ? -17.294 21.484 -7.309 1.00 43.09 187 ILE C N 1
ATOM 8480 C CA . ILE C 1 165 ? -18.103 22.619 -6.880 1.00 44.97 187 ILE C CA 1
ATOM 8481 C C . ILE C 1 165 ? -18.136 22.692 -5.356 1.00 48.37 187 ILE C C 1
ATOM 8482 O O . ILE C 1 165 ? -18.171 23.780 -4.782 1.00 50.01 187 ILE C O 1
ATOM 8498 N N . ALA C 1 166 ? -18.111 21.535 -4.705 1.00 49.57 188 ALA C N 1
ATOM 8499 C CA . ALA C 1 166 ? -18.110 21.484 -3.247 1.00 52.70 188 ALA C CA 1
ATOM 8500 C C . ALA C 1 166 ? -16.838 22.113 -2.685 1.00 56.46 188 ALA C C 1
ATOM 8501 O O . ALA C 1 166 ? -16.878 22.825 -1.682 1.00 58.74 188 ALA C O 1
ATOM 8508 N N . ASN C 1 167 ? -15.711 21.855 -3.340 1.00 59.45 189 ASN C N 1
ATOM 8509 C CA . ASN C 1 167 ? -14.431 22.389 -2.891 1.00 65.83 189 ASN C CA 1
ATOM 8510 C C . ASN C 1 167 ? -14.410 23.916 -2.893 1.00 64.23 189 ASN C C 1
ATOM 8511 O O . ASN C 1 167 ? -13.714 24.538 -2.089 1.00 65.29 189 ASN C O 1
ATOM 8522 N N . ASN C 1 168 ? -15.183 24.515 -3.794 1.00 61.39 190 ASN C N 1
ATOM 8523 C CA . ASN C 1 168 ? -15.200 25.966 -3.949 1.00 60.61 190 ASN C CA 1
ATOM 8524 C C . ASN C 1 168 ? -16.187 26.668 -3.019 1.00 60.76 190 ASN C C 1
ATOM 8525 O O . ASN C 1 168 ? -16.144 27.891 -2.883 1.00 63.90 190 ASN C O 1
ATOM 8536 N N . PHE C 1 169 ? -17.072 25.900 -2.386 1.00 57.08 191 PHE C N 1
ATOM 8537 C CA . PHE C 1 169 ? -18.137 26.477 -1.565 1.00 57.21 191 PHE C CA 1
ATOM 8538 C C . PHE C 1 169 ? -18.169 25.920 -0.143 1.00 60.26 191 PHE C C 1
ATOM 8539 O O . PHE C 1 169 ? -18.376 26.668 0.811 1.00 61.38 191 PHE C O 1
ATOM 8556 N N . LEU C 1 170 ? -17.969 24.613 -0.003 1.00 60.91 192 LEU C N 1
ATOM 8557 C CA . LEU C 1 170 ? -18.020 23.975 1.311 1.00 62.84 192 LEU C CA 1
ATOM 8558 C C . LEU C 1 170 ? -16.705 24.111 2.069 1.00 62.92 192 LEU C C 1
ATOM 8559 O O . LEU C 1 170 ? -15.624 24.000 1.490 1.00 60.20 192 LEU C O 1
ATOM 8575 N N . SER C 1 171 ? -16.814 24.348 3.372 1.00 65.24 193 SER C N 1
ATOM 8576 C CA . SER C 1 171 ? -15.652 24.400 4.249 1.00 68.46 193 SER C CA 1
ATOM 8577 C C . SER C 1 171 ? -15.198 22.985 4.592 1.00 70.43 193 SER C C 1
ATOM 8578 O O . SER C 1 171 ? -14.001 22.694 4.620 1.00 67.69 193 SER C O 1
ATOM 8586 N N . GLU C 1 172 ? -16.165 22.108 4.849 1.00 76.67 194 GLU C N 1
ATOM 8587 C CA . GLU C 1 172 ? -15.880 20.714 5.174 1.00 80.62 194 GLU C CA 1
ATOM 8588 C C . GLU C 1 172 ? -15.750 19.879 3.904 1.00 80.98 194 GLU C C 1
ATOM 8589 O O . GLU C 1 172 ? -16.448 20.118 2.919 1.00 79.84 194 GLU C O 1
ATOM 8593 N N . ASP C 1 173 ? -14.852 18.899 3.934 1.00 82.88 195 ASP C N 1
ATOM 8594 C CA . ASP C 1 173 ? -14.632 18.030 2.784 1.00 82.66 195 ASP C CA 1
ATOM 8595 C C . ASP C 1 173 ? -15.770 17.024 2.634 1.00 75.83 195 ASP C C 1
ATOM 8596 O O . ASP C 1 173 ? -16.449 16.691 3.607 1.00 78.02 195 ASP C O 1
ATOM 8605 N N . LEU C 1 174 ? -15.976 16.549 1.410 1.00 64.46 196 LEU C N 1
ATOM 8606 C CA . LEU C 1 174 ? -17.022 15.572 1.130 1.00 54.52 196 LEU C CA 1
ATOM 8607 C C . LEU C 1 174 ? -16.568 14.163 1.483 1.00 48.45 196 LEU C C 1
ATOM 8608 O O . LEU C 1 174 ? -15.388 13.832 1.369 1.00 45.23 196 LEU C O 1
ATOM 8624 N N . VAL C 1 175 ? -17.522 13.341 1.908 1.00 47.98 197 VAL C N 1
ATOM 8625 C CA . VAL C 1 175 ? -17.279 11.927 2.167 1.00 47.66 197 VAL C CA 1
ATOM 8626 C C . VAL C 1 175 ? -18.165 11.095 1.250 1.00 47.35 197 VAL C C 1
ATOM 8627 O O . VAL C 1 175 ? -19.306 11.466 0.977 1.00 47.46 197 VAL C O 1
ATOM 8631 N N . ILE C 1 176 ? -17.631 9.977 0.770 1.00 47.75 198 ILE C N 1
ATOM 8632 C CA . ILE C 1 176 ? -18.380 9.083 -0.104 1.00 49.36 198 ILE C CA 1
ATOM 8633 C C . ILE C 1 176 ? -19.162 8.066 0.717 1.00 53.04 198 ILE C C 1
ATOM 8634 O O . ILE C 1 176 ? -18.592 7.341 1.531 1.00 56.91 198 ILE C O 1
ATOM 8650 N N . PHE C 1 177 ? -20.471 8.017 0.500 1.00 48.63 199 PHE C N 1
ATOM 8651 C CA . PHE C 1 177 ? -21.307 7.019 1.150 1.00 51.33 199 PHE C CA 1
ATOM 8652 C C . PHE C 1 177 ? -21.081 5.647 0.526 1.00 57.06 199 PHE C C 1
ATOM 8653 O O . PHE C 1 177 ? -21.339 5.445 -0.661 1.00 58.44 199 PHE C O 1
ATOM 8670 N N . THR C 1 178 ? -20.596 4.709 1.333 1.00 61.77 200 THR C N 1
ATOM 8671 C CA . THR C 1 178 ? -20.370 3.346 0.873 1.00 68.47 200 THR C CA 1
ATOM 8672 C C . THR C 1 178 ? -21.692 2.590 0.806 1.00 73.11 200 THR C C 1
ATOM 8673 O O . THR C 1 178 ? -22.365 2.402 1.819 1.00 73.99 200 THR C O 1
ATOM 8684 N N . GLY C 1 179 ? -22.058 2.163 -0.397 1.00 76.50 201 GLY C N 1
ATOM 8685 C CA . GLY C 1 179 ? -23.296 1.439 -0.609 1.00 77.81 201 GLY C CA 1
ATOM 8686 C C . GLY C 1 179 ? -23.536 1.185 -2.083 1.00 74.75 201 GLY C C 1
ATOM 8687 O O . GLY C 1 179 ? -22.786 1.666 -2.932 1.00 74.23 201 GLY C O 1
ATOM 8691 N N . ASP C 1 180 ? -24.585 0.428 -2.388 1.00 71.91 202 ASP C N 1
ATOM 8692 C CA . ASP C 1 180 ? -24.912 0.093 -3.769 1.00 68.89 202 ASP C CA 1
ATOM 8693 C C . ASP C 1 180 ? -25.585 1.266 -4.472 1.00 61.47 202 ASP C C 1
ATOM 8694 O O . ASP C 1 180 ? -26.748 1.185 -4.866 1.00 61.57 202 ASP C O 1
ATOM 8703 N N . VAL C 1 181 ? -24.836 2.353 -4.628 1.00 58.15 203 VAL C N 1
ATOM 8704 C CA . VAL C 1 181 ? -25.342 3.570 -5.253 1.00 54.47 203 VAL C CA 1
ATOM 8705 C C . VAL C 1 181 ? -24.469 4.002 -6.431 1.00 48.22 203 VAL C C 1
ATOM 8706 O O . VAL C 1 181 ? -24.759 4.998 -7.092 1.00 46.57 203 VAL C O 1
ATOM 8719 N N . PHE C 1 182 ? -23.405 3.247 -6.691 1.00 43.03 204 PHE C N 1
ATOM 8720 C CA . PHE C 1 182 ? -22.457 3.595 -7.745 1.00 38.36 204 PHE C CA 1
ATOM 8721 C C . PHE C 1 182 ? -22.858 2.979 -9.086 1.00 38.51 204 PHE C C 1
ATOM 8722 O O . PHE C 1 182 ? -22.819 1.759 -9.254 1.00 40.67 204 PHE C O 1
ATOM 8739 N N . TYR C 1 183 ? -23.236 3.836 -10.032 1.00 38.07 205 TYR C N 1
ATOM 8740 C CA . TYR C 1 183 ? -23.621 3.402 -11.373 1.00 39.19 205 TYR C CA 1
ATOM 8741 C C . TYR C 1 183 ? -22.800 4.131 -12.428 1.00 36.74 205 TYR C C 1
ATOM 8742 O O . TYR C 1 183 ? -22.507 5.318 -12.286 1.00 34.85 205 TYR C O 1
ATOM 8760 N N . SER C 1 184 ? -22.428 3.418 -13.485 1.00 38.31 206 SER C N 1
ATOM 8761 C CA . SER C 1 184 ? -21.784 4.051 -14.626 1.00 39.77 206 SER C CA 1
ATOM 8762 C C . SER C 1 184 ? -22.832 4.825 -15.414 1.00 41.16 206 SER C C 1
ATOM 8763 O O . SER C 1 184 ? -23.809 4.250 -15.895 1.00 45.25 206 SER C O 1
ATOM 8771 N N . ILE C 1 185 ? -22.617 6.131 -15.539 1.00 37.67 207 ILE C N 1
ATOM 8772 C CA . ILE C 1 185 ? -23.588 7.029 -16.152 1.00 38.84 207 ILE C CA 1
ATOM 8773 C C . ILE C 1 185 ? -23.103 7.518 -17.508 1.00 38.12 207 ILE C C 1
ATOM 8774 O O . ILE C 1 185 ? -21.979 8.008 -17.639 1.00 37.49 207 ILE C O 1
ATOM 8790 N N . LYS C 1 186 ? -23.965 7.395 -18.511 1.00 40.26 208 LYS C N 1
ATOM 8791 C CA . LYS C 1 186 ? -23.644 7.834 -19.861 1.00 43.26 208 LYS C CA 1
ATOM 8792 C C . LYS C 1 186 ? -24.120 9.265 -20.088 1.00 42.08 208 LYS C C 1
ATOM 8793 O O . LYS C 1 186 ? -25.298 9.573 -19.909 1.00 41.76 208 LYS C O 1
ATOM 8812 N N . ASN C 1 187 ? -23.192 10.135 -20.469 1.00 43.43 209 ASN C N 1
ATOM 8813 C CA . ASN C 1 187 ? -23.515 11.514 -20.810 1.00 45.72 209 ASN C CA 1
ATOM 8814 C C . ASN C 1 187 ? -23.592 11.665 -22.321 1.00 49.50 209 ASN C C 1
ATOM 8815 O O . ASN C 1 187 ? -22.567 11.668 -23.003 1.00 51.16 209 ASN C O 1
ATOM 8826 N N . ARG C 1 188 ? -24.811 11.788 -22.838 1.00 52.02 210 ARG C N 1
ATOM 8827 C CA . ARG C 1 188 ? -25.039 11.750 -24.279 1.00 55.07 210 ARG C CA 1
ATOM 8828 C C . ARG C 1 188 ? -25.356 13.118 -24.877 1.00 52.01 210 ARG C C 1
ATOM 8829 O O . ARG C 1 188 ? -25.710 14.059 -24.169 1.00 47.54 210 ARG C O 1
ATOM 8850 N N . VAL C 1 189 ? -25.210 13.208 -26.195 1.00 52.68 211 VAL C N 1
ATOM 8851 C CA . VAL C 1 189 ? -25.649 14.370 -26.953 1.00 50.76 211 VAL C CA 1
ATOM 8852 C C . VAL C 1 189 ? -27.136 14.206 -27.243 1.00 48.61 211 VAL C C 1
ATOM 8853 O O . VAL C 1 189 ? -27.586 13.110 -27.575 1.00 51.53 211 VAL C O 1
ATOM 8866 N N . ALA C 1 190 ? -27.894 15.291 -27.115 1.00 42.72 212 ALA C N 1
ATOM 8867 C CA . ALA C 1 190 ? -29.344 15.235 -27.262 1.00 43.02 212 ALA C CA 1
ATOM 8868 C C . ALA C 1 190 ? -29.861 16.282 -28.243 1.00 45.48 212 ALA C C 1
ATOM 8869 O O . ALA C 1 190 ? -29.283 17.360 -28.386 1.00 45.52 212 ALA C O 1
ATOM 8876 N N . ILE C 1 191 ? -30.956 15.941 -28.916 1.00 50.64 213 ILE C N 1
ATOM 8877 C CA . ILE C 1 191 ? -31.650 16.865 -29.804 1.00 54.36 213 ILE C CA 1
ATOM 8878 C C . ILE C 1 191 ? -33.150 16.762 -29.556 1.00 56.53 213 ILE C C 1
ATOM 8879 O O . ILE C 1 191 ? -33.651 15.707 -29.166 1.00 58.67 213 ILE C O 1
ATOM 8895 N N . SER C 1 192 ? -33.862 17.862 -29.775 1.00 54.64 214 SER C N 1
ATOM 8896 C CA . SER C 1 192 ? -35.304 17.883 -29.580 1.00 53.40 214 SER C CA 1
ATOM 8897 C C . SER C 1 192 ? -35.980 16.928 -30.555 1.00 56.21 214 SER C C 1
ATOM 8898 O O . SER C 1 192 ? -35.503 16.730 -31.672 1.00 53.97 214 SER C O 1
ATOM 8906 N N . ARG C 1 193 ? -37.082 16.326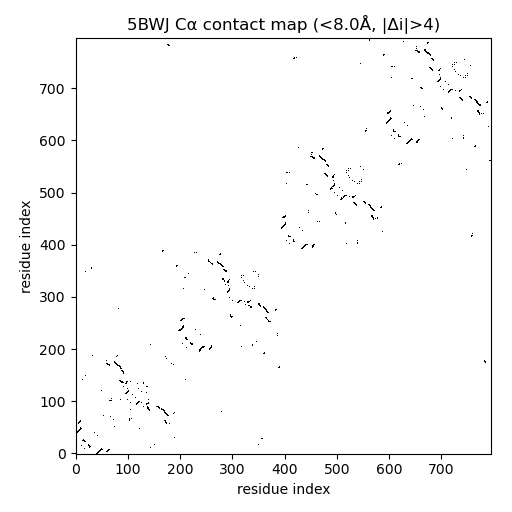 -30.121 1.00 63.25 215 ARG C N 1
ATOM 8907 C CA . ARG C 1 193 ? -37.852 15.436 -30.982 1.00 69.95 215 ARG C CA 1
ATOM 8908 C C . ARG C 1 193 ? -38.455 16.214 -32.145 1.00 72.16 215 ARG C C 1
ATOM 8909 O O . ARG C 1 193 ? -38.579 15.693 -33.255 1.00 74.08 215 ARG C O 1
ATOM 8930 N N . ASN C 1 194 ? -38.824 17.464 -31.880 1.00 70.24 216 ASN C N 1
ATOM 8931 C CA . ASN C 1 194 ? -39.366 18.348 -32.907 1.00 72.79 216 ASN C CA 1
ATOM 8932 C C . ASN C 1 194 ? -38.307 19.329 -33.395 1.00 72.07 216 ASN C C 1
ATOM 8933 O O . ASN C 1 194 ? -38.584 20.514 -33.578 1.00 71.73 216 ASN C O 1
ATOM 8937 N N . ALA C 1 195 ? -37.094 18.827 -33.601 1.00 72.14 217 ALA C N 1
ATOM 8938 C CA . ALA C 1 195 ? -35.985 19.661 -34.049 1.00 69.39 217 ALA C CA 1
ATOM 8939 C C . ALA C 1 195 ? -36.038 19.862 -35.562 1.00 67.67 217 ALA C C 1
ATOM 8940 O O . ALA C 1 195 ? -36.698 19.098 -36.266 1.00 67.94 217 ALA C O 1
ATOM 8947 N N . PRO C 1 196 ? -35.348 20.899 -36.066 1.00 63.83 218 PRO C N 1
ATOM 8948 C CA . PRO C 1 196 ? -35.274 21.125 -37.514 1.00 61.78 218 PRO C CA 1
ATOM 8949 C C . PRO C 1 196 ? -34.658 19.941 -38.246 1.00 57.57 218 PRO C C 1
ATOM 8950 O O . PRO C 1 196 ? -33.911 19.167 -37.645 1.00 58.98 218 PRO C O 1
ATOM 8961 N N . GLU C 1 197 ? -34.969 19.811 -39.530 1.00 63.09 219 GLU C N 1
ATOM 8962 C CA . GLU C 1 197 ? -34.455 18.714 -40.337 1.00 63.66 219 GLU C CA 1
ATOM 8963 C C . GLU C 1 197 ? -32.930 18.742 -40.389 1.00 58.30 219 GLU C C 1
ATOM 8964 O O . GLU C 1 197 ? -32.278 17.702 -40.289 1.00 56.02 219 GLU C O 1
ATOM 8976 N N . ILE C 1 198 ? -32.370 19.939 -40.534 1.00 58.31 220 ILE C N 1
ATOM 8977 C CA . ILE C 1 198 ? -30.927 20.107 -40.658 1.00 57.85 220 ILE C CA 1
ATOM 8978 C C . ILE C 1 198 ? -30.194 19.524 -39.450 1.00 54.71 220 ILE C C 1
ATOM 8979 O O . ILE C 1 198 ? -29.108 18.964 -39.588 1.00 56.42 220 ILE C O 1
ATOM 8995 N N . VAL C 1 199 ? -30.804 19.641 -38.274 1.00 52.38 221 VAL C N 1
ATOM 8996 C CA . VAL C 1 199 ? -30.205 19.141 -37.038 1.00 52.21 221 VAL C CA 1
ATOM 8997 C C . VAL C 1 199 ? -30.371 17.627 -36.929 1.00 53.93 221 VAL C C 1
ATOM 8998 O O . VAL C 1 199 ? -29.485 16.930 -36.434 1.00 52.40 221 VAL C O 1
ATOM 9011 N N . LYS C 1 200 ? -31.505 17.122 -37.401 1.00 58.23 222 LYS C N 1
ATOM 9012 C CA . LYS C 1 200 ? -31.814 15.700 -37.298 1.00 59.05 222 LYS C CA 1
ATOM 9013 C C . LYS C 1 200 ? -30.855 14.839 -38.120 1.00 61.08 222 LYS C C 1
ATOM 9014 O O . LYS C 1 200 ? -30.618 13.677 -37.790 1.00 61.50 222 LYS C O 1
ATOM 9018 N N . ASN C 1 201 ? -30.302 15.418 -39.183 1.00 62.16 223 ASN C N 1
ATOM 9019 C CA . ASN C 1 201 ? -29.452 14.678 -40.115 1.00 64.63 223 ASN C CA 1
ATOM 9020 C C . ASN C 1 201 ? -27.962 14.774 -39.794 1.00 60.31 223 ASN C C 1
ATOM 9021 O O . ASN C 1 201 ? -27.135 14.195 -40.501 1.00 59.78 223 ASN C O 1
ATOM 9032 N N . LEU C 1 202 ? -27.617 15.500 -38.735 1.00 57.47 224 LEU C N 1
ATOM 9033 C CA . LEU C 1 202 ? -26.217 15.678 -38.362 1.00 53.98 224 LEU C CA 1
ATOM 9034 C C . LEU C 1 202 ? -25.614 14.416 -37.767 1.00 53.45 224 LEU C C 1
ATOM 9035 O O . LEU C 1 202 ? -26.308 13.617 -37.141 1.00 52.16 224 LEU C O 1
ATOM 9051 N N . ASN C 1 203 ? -24.311 14.254 -37.976 1.00 55.22 225 ASN C N 1
ATOM 9052 C CA . ASN C 1 203 ? -23.523 13.262 -37.262 1.00 55.67 225 ASN C CA 1
ATOM 9053 C C . ASN C 1 203 ? -22.871 13.943 -36.064 1.00 50.95 225 ASN C C 1
ATOM 9054 O O . ASN C 1 203 ? -21.943 14.736 -36.226 1.00 50.14 225 ASN C O 1
ATOM 9065 N N . LEU C 1 204 ? -23.363 13.637 -34.866 1.00 46.88 226 LEU C N 1
ATOM 9066 C CA . LEU C 1 204 ? -22.932 14.327 -33.653 1.00 45.20 226 LEU C CA 1
ATOM 9067 C C . LEU C 1 204 ? -22.025 13.467 -32.774 1.00 45.60 226 LEU C C 1
ATOM 9068 O O . LEU C 1 204 ? -22.136 13.492 -31.547 1.00 46.38 226 LEU C O 1
ATOM 9084 N N . ASP C 1 205 ? -21.124 12.715 -33.398 1.00 47.72 227 ASP C N 1
ATOM 9085 C CA . ASP C 1 205 ? -20.153 11.921 -32.653 1.00 49.26 227 ASP C CA 1
ATOM 9086 C C . ASP C 1 205 ? -18.988 12.807 -32.215 1.00 45.50 227 ASP C C 1
ATOM 9087 O O . ASP C 1 205 ? -17.885 12.720 -32.755 1.00 45.32 227 ASP C O 1
ATOM 9096 N N . LEU C 1 206 ? -19.242 13.659 -31.226 1.00 43.02 228 LEU C N 1
ATOM 9097 C CA . LEU C 1 206 ? -18.244 14.609 -30.749 1.00 42.64 228 LEU C CA 1
ATOM 9098 C C . LEU C 1 206 ? -17.065 13.915 -30.074 1.00 41.38 228 LEU C C 1
ATOM 9099 O O . LEU C 1 206 ? -15.941 14.413 -30.111 1.00 41.00 228 LEU C O 1
ATOM 9115 N N . PHE C 1 207 ? -17.328 12.769 -29.454 1.00 43.94 229 PHE C N 1
ATOM 9116 C CA . PHE C 1 207 ? -16.303 12.048 -28.707 1.00 46.30 229 PHE C CA 1
ATOM 9117 C C . PHE C 1 207 ? -15.205 11.514 -29.622 1.00 45.12 229 PHE C C 1
ATOM 9118 O O . PHE C 1 207 ? -14.062 11.343 -29.197 1.00 44.93 229 PHE C O 1
ATOM 9122 N N . SER C 1 208 ? -15.553 11.256 -30.878 1.00 43.89 230 SER C N 1
ATOM 9123 C CA . SER C 1 208 ? -14.595 10.721 -31.840 1.00 43.09 230 SER C CA 1
ATOM 9124 C C . SER C 1 208 ? -13.470 11.716 -32.110 1.00 43.19 230 SER C C 1
ATOM 9125 O O . SER C 1 208 ? -12.375 11.330 -32.517 1.00 45.15 230 SER C O 1
ATOM 9133 N N . TYR C 1 209 ? -13.746 12.994 -31.876 1.00 43.14 231 TYR C N 1
ATOM 9134 C CA . TYR C 1 209 ? -12.776 14.051 -32.143 1.00 47.75 231 TYR C CA 1
ATOM 9135 C C . TYR C 1 209 ? -11.728 14.154 -31.041 1.00 52.95 231 TYR C C 1
ATOM 9136 O O . TYR C 1 209 ? -10.818 14.980 -31.117 1.00 53.40 231 TYR C O 1
ATOM 9154 N N . LEU C 1 210 ? -11.862 13.316 -30.018 1.00 58.66 232 LEU C N 1
ATOM 9155 C CA . LEU C 1 210 ? -10.787 13.116 -29.057 1.00 63.76 232 LEU C CA 1
ATOM 9156 C C . LEU C 1 210 ? -9.838 12.080 -29.639 1.00 74.56 232 LEU C C 1
ATOM 9157 O O . LEU C 1 210 ? -10.201 10.913 -29.796 1.00 75.20 232 LEU C O 1
ATOM 9173 N N . MET C 1 211 ? -8.630 12.523 -29.972 1.00 85.17 233 MET C N 1
ATOM 9174 C CA . MET C 1 211 ? -7.660 11.687 -30.671 1.00 94.49 233 MET C CA 1
ATOM 9175 C C . MET C 1 211 ? -7.397 10.382 -29.931 1.00 91.84 233 MET C C 1
ATOM 9176 O O . MET C 1 211 ? -7.095 10.382 -28.737 1.00 91.71 233 MET C O 1
ATOM 9190 N N . LYS C 1 212 ? -7.522 9.268 -30.643 1.00 87.03 234 LYS C N 1
ATOM 9191 C CA . LYS C 1 212 ? -7.136 7.975 -30.097 1.00 83.42 234 LYS C CA 1
ATOM 9192 C C . LYS C 1 212 ? -5.617 7.917 -29.996 1.00 85.66 234 LYS C C 1
ATOM 9193 O O . LYS C 1 212 ? -4.919 8.641 -30.707 1.00 81.60 234 LYS C O 1
ATOM 9197 N N . MET C 1 213 ? -5.111 7.067 -29.108 1.00 93.69 235 MET C N 1
ATOM 9198 C CA . MET C 1 213 ? -3.671 6.911 -28.935 1.00 100.83 235 MET C CA 1
ATOM 9199 C C . MET C 1 213 ? -3.016 6.552 -30.271 1.00 106.75 235 MET C C 1
ATOM 9200 O O . MET C 1 213 ? -3.283 5.482 -30.822 1.00 112.11 235 MET C O 1
ATOM 9204 N N . PRO C 1 214 ? -2.160 7.443 -30.802 1.00 103.11 236 PRO C N 1
ATOM 9205 C CA . PRO C 1 214 ? -1.590 7.200 -32.134 1.00 101.42 236 PRO C CA 1
ATOM 9206 C C . PRO C 1 214 ? -0.616 6.025 -32.162 1.00 95.35 236 PRO C C 1
ATOM 9207 O O . PRO C 1 214 ? 0.080 5.774 -31.178 1.00 95.32 236 PRO C O 1
ATOM 9218 N N . GLU C 1 215 ? -0.573 5.317 -33.287 1.00 90.19 237 GLU C N 1
ATOM 9219 C CA . GLU C 1 215 ? 0.324 4.178 -33.442 1.00 83.68 237 GLU C CA 1
ATOM 9220 C C . GLU C 1 215 ? 1.758 4.643 -33.668 1.00 79.85 237 GLU C C 1
ATOM 9221 O O . GLU C 1 215 ? 2.503 4.879 -32.716 1.00 76.26 237 GLU C O 1
ATOM 9225 N N . LYS D 1 5 ? -8.892 -20.218 1.847 1.00 83.14 27 LYS D N 1
ATOM 9226 C CA . LYS D 1 5 ? -9.226 -19.828 0.482 1.00 79.27 27 LYS D CA 1
ATOM 9227 C C . LYS D 1 5 ? -8.163 -18.899 -0.103 1.00 70.63 27 LYS D C 1
ATOM 9228 O O . LYS D 1 5 ? -7.214 -18.516 0.583 1.00 70.29 27 LYS D O 1
ATOM 9246 N N . ASP D 1 6 ? -8.333 -18.540 -1.372 1.00 61.60 28 ASP D N 1
ATOM 9247 C CA . ASP D 1 6 ? -7.338 -17.753 -2.097 1.00 56.35 28 ASP D CA 1
ATOM 9248 C C . ASP D 1 6 ? -7.163 -16.350 -1.526 1.00 45.84 28 ASP D C 1
ATOM 9249 O O . ASP D 1 6 ? -8.109 -15.747 -1.017 1.00 43.10 28 ASP D O 1
ATOM 9258 N N . ILE D 1 7 ? -5.940 -15.840 -1.628 1.00 42.02 29 ILE D N 1
ATOM 9259 C CA . ILE D 1 7 ? -5.621 -14.484 -1.203 1.00 39.98 29 ILE D CA 1
ATOM 9260 C C . ILE D 1 7 ? -4.928 -13.757 -2.348 1.00 40.49 29 ILE D C 1
ATOM 9261 O O . ILE D 1 7 ? -3.990 -14.282 -2.948 1.00 42.63 29 ILE D O 1
ATOM 9277 N N . PHE D 1 8 ? -5.393 -12.549 -2.647 1.00 38.28 30 PHE D N 1
ATOM 9278 C CA . PHE D 1 8 ? -4.831 -11.765 -3.738 1.00 37.54 30 PHE D CA 1
ATOM 9279 C C . PHE D 1 8 ? -4.461 -10.364 -3.275 1.00 36.61 30 PHE D C 1
ATOM 9280 O O . PHE D 1 8 ? -5.156 -9.763 -2.455 1.00 34.75 30 PHE D O 1
ATOM 9297 N N . LYS D 1 9 ? -3.350 -9.862 -3.803 1.00 38.41 31 LYS D N 1
ATOM 9298 C CA . LYS D 1 9 ? -2.863 -8.532 -3.472 1.00 40.67 31 LYS D CA 1
ATOM 9299 C C . LYS D 1 9 ? -3.232 -7.540 -4.566 1.00 35.57 31 LYS D C 1
ATOM 9300 O O . LYS D 1 9 ? -3.021 -7.804 -5.750 1.00 35.24 31 LYS D O 1
ATOM 9319 N N . PHE D 1 10 ? -3.795 -6.406 -4.159 1.00 34.43 32 PHE D N 1
ATOM 9320 C CA . PHE D 1 10 ? -4.077 -5.305 -5.071 1.00 33.74 32 PHE D CA 1
ATOM 9321 C C . PHE D 1 10 ? -3.193 -4.115 -4.722 1.00 35.31 32 PHE D C 1
ATOM 9322 O O . PHE D 1 10 ? -3.159 -3.675 -3.572 1.00 38.25 32 PHE D O 1
ATOM 9339 N N . LYS D 1 11 ? -2.468 -3.614 -5.718 1.00 32.30 33 LYS D N 1
ATOM 9340 C CA . LYS D 1 11 ? -1.624 -2.436 -5.549 1.00 31.03 33 LYS D CA 1
ATOM 9341 C C . LYS D 1 11 ? -2.254 -1.230 -6.236 1.00 30.53 33 LYS D C 1
ATOM 9342 O O . LYS D 1 11 ? -2.478 -1.238 -7.448 1.00 31.25 33 LYS D O 1
ATOM 9361 N N . LEU D 1 12 ? -2.546 -0.199 -5.449 1.00 32.95 34 LEU D N 1
ATOM 9362 C CA . LEU D 1 12 ? -3.164 1.015 -5.968 1.00 33.42 34 LEU D CA 1
ATOM 9363 C C . LEU D 1 12 ? -2.090 2.076 -6.161 1.00 34.70 34 LEU D C 1
ATOM 9364 O O . LEU D 1 12 ? -1.579 2.645 -5.193 1.00 35.52 34 LEU D O 1
ATOM 9380 N N . VAL D 1 13 ? -1.748 2.326 -7.421 1.00 33.80 35 VAL D N 1
ATOM 9381 C CA . VAL D 1 13 ? -0.637 3.208 -7.762 1.00 32.69 35 VAL D CA 1
ATOM 9382 C C . VAL D 1 13 ? -1.077 4.666 -7.828 1.00 31.73 35 VAL D C 1
ATOM 9383 O O . VAL D 1 13 ? -2.096 4.985 -8.442 1.00 30.46 35 VAL D O 1
ATOM 9396 N N . ASP D 1 14 ? -0.296 5.540 -7.197 1.00 32.68 36 ASP D N 1
ATOM 9397 C CA . ASP D 1 14 ? -0.517 6.981 -7.257 1.00 33.19 36 ASP D CA 1
ATOM 9398 C C . ASP D 1 14 ? -1.937 7.327 -6.779 1.00 32.65 36 ASP D C 1
ATOM 9399 O O . ASP D 1 14 ? -2.343 6.910 -5.692 1.00 33.12 36 ASP D O 1
ATOM 9408 N N . GLN D 1 15 ? -2.686 8.079 -7.582 1.00 31.84 37 GLN D N 1
ATOM 9409 C CA . GLN D 1 15 ? -4.069 8.418 -7.263 1.00 32.08 37 GLN D CA 1
ATOM 9410 C C . GLN D 1 15 ? -4.912 8.325 -8.528 1.00 30.49 37 GLN D C 1
ATOM 9411 O O . GLN D 1 15 ? -4.400 8.482 -9.638 1.00 31.10 37 GLN D O 1
ATOM 9425 N N . PHE D 1 16 ? -6.204 8.069 -8.352 1.00 30.16 38 PHE D N 1
ATOM 9426 C CA . PHE D 1 16 ? -7.095 7.790 -9.475 1.00 28.72 38 PHE D CA 1
ATOM 9427 C C . PHE D 1 16 ? -8.523 8.149 -9.079 1.00 27.62 38 PHE D C 1
ATOM 9428 O O . PHE D 1 16 ? -9.303 7.286 -8.687 1.00 28.15 38 PHE D O 1
ATOM 9445 N N . PHE D 1 17 ? -8.855 9.432 -9.180 1.00 29.25 39 PHE D N 1
ATOM 9446 C CA . PHE D 1 17 ? -10.175 9.913 -8.787 1.00 33.09 39 PHE D CA 1
ATOM 9447 C C . PHE D 1 17 ? -11.239 9.338 -9.722 1.00 32.24 39 PHE D C 1
ATOM 9448 O O . PHE D 1 17 ? -11.032 9.303 -10.933 1.00 29.16 39 PHE D O 1
ATOM 9465 N N . PRO D 1 18 ? -12.383 8.886 -9.175 1.00 36.99 40 PRO D N 1
ATOM 9466 C CA . PRO D 1 18 ? -12.806 8.813 -7.772 1.00 38.32 40 PRO D CA 1
ATOM 9467 C C . PRO D 1 18 ? -12.560 7.445 -7.128 1.00 35.60 40 PRO D C 1
ATOM 9468 O O . PRO D 1 18 ? -13.024 7.200 -6.016 1.00 37.33 40 PRO D O 1
ATOM 9479 N N . PHE D 1 19 ? -11.847 6.564 -7.820 1.00 32.21 41 PHE D N 1
ATOM 9480 C CA . PHE D 1 19 ? -11.644 5.205 -7.328 1.00 33.55 41 PHE D CA 1
ATOM 9481 C C . PHE D 1 19 ? -10.776 5.187 -6.069 1.00 32.97 41 PHE D C 1
ATOM 9482 O O . PHE D 1 19 ? -11.068 4.464 -5.119 1.00 33.62 41 PHE D O 1
ATOM 9499 N N . TYR D 1 20 ? -9.721 5.990 -6.057 1.00 30.96 42 TYR D N 1
ATOM 9500 C CA . TYR D 1 20 ? -8.940 6.183 -4.842 1.00 31.95 42 TYR D CA 1
ATOM 9501 C C . TYR D 1 20 ? -8.102 7.446 -4.963 1.00 33.62 42 TYR D C 1
ATOM 9502 O O . TYR D 1 20 ? -7.495 7.704 -6.001 1.00 33.90 42 TYR D O 1
ATOM 9520 N N . TYR D 1 21 ? -8.093 8.239 -3.898 1.00 35.91 43 TYR D N 1
ATOM 9521 C CA . TYR D 1 21 ? -7.352 9.492 -3.875 1.00 41.03 43 TYR D CA 1
ATOM 9522 C C . TYR D 1 21 ? -7.114 9.931 -2.434 1.00 44.83 43 TYR D C 1
ATOM 9523 O O . TYR D 1 21 ? -7.821 9.503 -1.522 1.00 47.16 43 TYR D O 1
ATOM 9541 N N . LYS D 1 22 ? -6.119 10.791 -2.241 1.00 45.74 44 LYS D N 1
ATOM 9542 C CA . LYS D 1 22 ? -5.706 11.217 -0.908 1.00 52.04 44 LYS D CA 1
ATOM 9543 C C . LYS D 1 22 ? -6.491 12.446 -0.454 1.00 55.72 44 LYS D C 1
ATOM 9544 O O . LYS D 1 22 ? -6.614 13.418 -1.198 1.00 51.67 44 LYS D O 1
ATOM 9563 N N . ASN D 1 23 ? -7.021 12.397 0.766 1.00 65.30 45 ASN D N 1
ATOM 9564 C CA . ASN D 1 23 ? -7.816 13.499 1.304 1.00 76.39 45 ASN D CA 1
ATOM 9565 C C . ASN D 1 23 ? -6.958 14.503 2.071 1.00 88.73 45 ASN D C 1
ATOM 9566 O O . ASN D 1 23 ? -5.731 14.401 2.083 1.00 87.86 45 ASN D O 1
ATOM 9577 N N . ASN D 1 24 ? -7.612 15.470 2.710 1.00 102.96 46 ASN D N 1
ATOM 9578 C CA . ASN D 1 24 ? -6.914 16.491 3.483 1.00 112.77 46 ASN D CA 1
ATOM 9579 C C . ASN D 1 24 ? -6.132 15.884 4.642 1.00 112.61 46 ASN D C 1
ATOM 9580 O O . ASN D 1 24 ? -5.046 16.353 4.984 1.00 119.98 46 ASN D O 1
ATOM 9584 N N . LYS D 1 25 ? -6.689 14.837 5.242 1.00 100.88 47 LYS D N 1
ATOM 9585 C CA . LYS D 1 25 ? -6.038 14.155 6.354 1.00 92.71 47 LYS D CA 1
ATOM 9586 C C . LYS D 1 25 ? -4.854 13.314 5.879 1.00 89.57 47 LYS D C 1
ATOM 9587 O O . LYS D 1 25 ? -4.025 12.887 6.683 1.00 87.78 47 LYS D O 1
ATOM 9591 N N . GLY D 1 26 ? -4.783 13.079 4.571 1.00 90.93 48 GLY D N 1
ATOM 9592 C CA . GLY D 1 26 ? -3.713 12.288 3.988 1.00 89.80 48 GLY D CA 1
ATOM 9593 C C . GLY D 1 26 ? -4.097 10.829 3.808 1.00 84.52 48 GLY D C 1
ATOM 9594 O O . GLY D 1 26 ? -3.305 10.029 3.309 1.00 85.03 48 GLY D O 1
ATOM 9598 N N . GLU D 1 27 ? -5.317 10.485 4.214 1.00 74.48 49 GLU D N 1
ATOM 9599 C CA . GLU D 1 27 ? -5.819 9.121 4.091 1.00 63.43 49 GLU D CA 1
ATOM 9600 C C . GLU D 1 27 ? -6.499 8.917 2.740 1.00 55.46 49 GLU D C 1
ATOM 9601 O O . GLU D 1 27 ? -6.930 9.879 2.103 1.00 52.13 49 GLU D O 1
ATOM 9605 N N . TYR D 1 28 ? -6.596 7.663 2.311 1.00 53.04 50 TYR D N 1
ATOM 9606 C CA . TYR D 1 28 ? -7.184 7.335 1.015 1.00 51.39 50 TYR D CA 1
ATOM 9607 C C . TYR D 1 28 ? -8.683 7.065 1.110 1.00 52.50 50 TYR D C 1
ATOM 9608 O O . TYR D 1 28 ? -9.144 6.355 2.002 1.00 53.89 50 TYR D O 1
ATOM 9626 N N . GLU D 1 29 ? -9.432 7.642 0.176 1.00 53.06 51 GLU D N 1
ATOM 9627 C CA . GLU D 1 29 ? -10.865 7.398 0.061 1.00 54.22 51 GLU D CA 1
ATOM 9628 C C . GLU D 1 29 ? -11.219 7.176 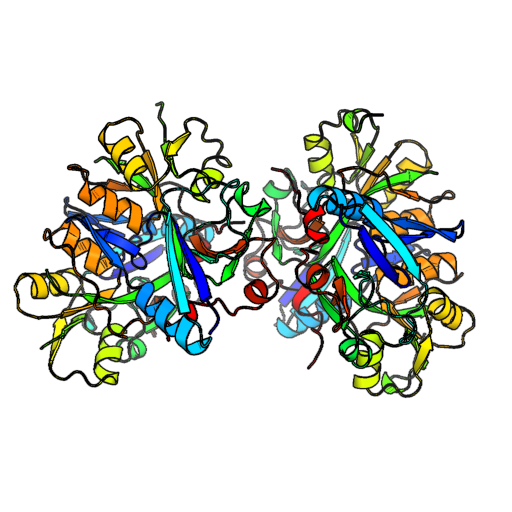-1.405 1.00 47.11 51 GLU D C 1
ATOM 9629 O O . GLU D 1 29 ? -10.484 7.606 -2.293 1.00 46.70 51 GLU D O 1
ATOM 9633 N N . GLY D 1 30 ? -12.337 6.502 -1.657 1.00 41.84 52 GLY D N 1
ATOM 9634 C CA . GLY D 1 30 ? -12.782 6.266 -3.018 1.00 38.40 52 GLY D CA 1
ATOM 9635 C C . GLY D 1 30 ? -13.673 5.047 -3.165 1.00 39.71 52 GLY D C 1
ATOM 9636 O O . GLY D 1 30 ? -13.965 4.353 -2.192 1.00 40.51 52 GLY D O 1
ATOM 9640 N N . LEU D 1 31 ? -14.092 4.787 -4.400 1.00 39.89 53 LEU D N 1
ATOM 9641 C CA . LEU D 1 31 ? -15.054 3.731 -4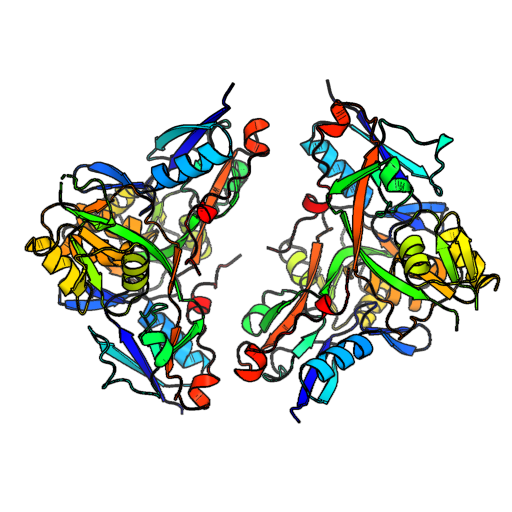.701 1.00 43.41 53 LEU D CA 1
ATOM 9642 C C . LEU D 1 31 ? -14.443 2.336 -4.724 1.00 37.79 53 LEU D C 1
ATOM 9643 O O . LEU D 1 31 ? -15.153 1.342 -4.565 1.00 37.69 53 LEU D O 1
ATOM 9659 N N . ILE D 1 32 ? -13.133 2.260 -4.934 1.00 34.00 54 ILE D N 1
ATOM 9660 C CA . ILE D 1 32 ? -12.496 0.989 -5.255 1.00 31.50 54 ILE D CA 1
ATOM 9661 C C . ILE D 1 32 ? -12.595 -0.024 -4.118 1.00 32.21 54 ILE D C 1
ATOM 9662 O O . ILE D 1 32 ? -12.682 -1.226 -4.361 1.00 32.78 54 ILE D O 1
ATOM 9678 N N . PHE D 1 33 ? -12.600 0.458 -2.880 1.00 32.46 55 PHE D N 1
ATOM 9679 C CA . PHE D 1 33 ? -12.556 -0.436 -1.729 1.00 35.02 55 PHE D CA 1
ATOM 9680 C C . PHE D 1 33 ? -13.848 -1.237 -1.623 1.00 37.21 55 PHE D C 1
ATOM 9681 O O . PHE D 1 33 ? -13.824 -2.428 -1.311 1.00 37.01 55 PHE D O 1
ATOM 9698 N N . SER D 1 34 ? -14.972 -0.586 -1.899 1.00 40.00 56 SER D N 1
ATOM 9699 C CA . SER D 1 34 ? -16.258 -1.270 -1.908 1.00 43.76 56 SER D CA 1
ATOM 9700 C C . SER D 1 34 ? -16.339 -2.229 -3.094 1.00 43.30 56 SER D C 1
ATOM 9701 O O . SER D 1 34 ? -16.919 -3.308 -2.993 1.00 45.30 56 SER D O 1
ATOM 9709 N N . ILE D 1 35 ? -15.748 -1.831 -4.216 1.00 38.98 57 ILE D N 1
ATOM 9710 C CA . ILE D 1 35 ? -15.755 -2.658 -5.419 1.00 35.84 57 ILE D CA 1
ATOM 9711 C C . ILE D 1 35 ? -14.930 -3.925 -5.211 1.00 34.35 57 ILE D C 1
ATOM 9712 O O . ILE D 1 35 ? -15.359 -5.018 -5.582 1.00 33.28 57 ILE D O 1
ATOM 9728 N N . LEU D 1 36 ? -13.752 -3.781 -4.614 1.00 35.17 58 LEU D N 1
ATOM 9729 C CA . LEU D 1 36 ? -12.878 -4.927 -4.393 1.00 33.98 58 LEU D CA 1
ATOM 9730 C C . LEU D 1 36 ? -13.462 -5.889 -3.360 1.00 34.47 58 LEU D C 1
ATOM 9731 O O . LEU D 1 36 ? -13.245 -7.098 -3.442 1.00 34.39 58 LEU D O 1
ATOM 9747 N N . ASP D 1 37 ? -14.200 -5.360 -2.390 1.00 34.55 59 ASP D N 1
ATOM 9748 C CA . ASP D 1 37 ? -14.863 -6.209 -1.406 1.00 38.95 59 ASP D CA 1
ATOM 9749 C C . ASP D 1 37 ? -15.956 -7.038 -2.071 1.00 38.36 59 ASP D C 1
ATOM 9750 O O . ASP D 1 37 ? -16.206 -8.179 -1.681 1.00 38.74 59 ASP D O 1
ATOM 9759 N N . LYS D 1 38 ? -16.604 -6.460 -3.078 1.00 38.85 60 LYS D N 1
ATOM 9760 C CA . LYS D 1 38 ? -17.624 -7.174 -3.834 1.00 39.72 60 LYS D CA 1
ATOM 9761 C C . LYS D 1 38 ? -16.971 -8.196 -4.757 1.00 37.40 60 LYS D C 1
ATOM 9762 O O . LYS D 1 38 ? -17.478 -9.305 -4.926 1.00 37.11 60 LYS D O 1
ATOM 9781 N N . TRP D 1 39 ? -15.842 -7.817 -5.348 1.00 36.05 61 TRP D N 1
ATOM 9782 C CA . TRP D 1 39 ? -15.086 -8.724 -6.201 1.00 36.01 61 TRP D CA 1
ATOM 9783 C C . TRP D 1 39 ? -14.571 -9.910 -5.393 1.00 36.29 61 TRP D C 1
ATOM 9784 O O . TRP D 1 39 ? -14.597 -11.053 -5.857 1.00 36.31 61 TRP D O 1
ATOM 9805 N N . ALA D 1 40 ? -14.107 -9.628 -4.180 1.00 36.36 62 ALA D N 1
ATOM 9806 C CA . ALA D 1 40 ? -13.541 -10.654 -3.312 1.00 36.18 62 ALA D CA 1
ATOM 9807 C C . ALA D 1 40 ? -14.586 -11.704 -2.940 1.00 37.56 62 ALA D C 1
ATOM 9808 O O . ALA D 1 40 ? -14.290 -12.899 -2.897 1.00 38.64 62 ALA D O 1
ATOM 9815 N N . LYS D 1 41 ? -15.807 -11.252 -2.674 1.00 39.26 63 LYS D N 1
ATOM 9816 C CA . LYS D 1 41 ? -16.894 -12.155 -2.312 1.00 43.36 63 LYS D CA 1
ATOM 9817 C C . LYS D 1 41 ? -17.276 -13.046 -3.491 1.00 46.67 63 LYS D C 1
ATOM 9818 O O . LYS D 1 41 ? -17.485 -14.249 -3.328 1.00 49.91 63 LYS D O 1
ATOM 9822 N N . ASP D 1 42 ? -17.358 -12.449 -4.676 1.00 45.32 64 ASP D N 1
ATOM 9823 C CA . ASP D 1 42 ? -17.755 -13.173 -5.879 1.00 47.55 64 ASP D CA 1
ATOM 9824 C C . ASP D 1 42 ? -16.718 -14.213 -6.297 1.00 44.41 64 ASP D C 1
ATOM 9825 O O . ASP D 1 42 ? -17.038 -15.153 -7.024 1.00 46.28 64 ASP D O 1
ATOM 9834 N N . ASN D 1 43 ? -15.481 -14.037 -5.843 1.00 43.03 65 ASN D N 1
ATOM 9835 C CA . ASN D 1 43 ? -14.396 -14.958 -6.175 1.00 46.26 65 ASN D CA 1
ATOM 9836 C C . ASN D 1 43 ? -14.032 -15.885 -5.020 1.00 51.31 65 ASN D C 1
ATOM 9837 O O . ASN D 1 43 ? -13.089 -16.669 -5.122 1.00 53.23 65 ASN D O 1
ATOM 9848 N N . ASN D 1 44 ? -14.785 -15.794 -3.927 1.00 54.43 66 ASN D N 1
ATOM 9849 C CA . ASN D 1 44 ? -14.541 -16.624 -2.753 1.00 61.44 66 ASN D CA 1
ATOM 9850 C C . ASN D 1 44 ? -13.101 -16.470 -2.269 1.00 57.42 66 ASN D C 1
ATOM 9851 O O . ASN D 1 44 ? -12.384 -17.455 -2.081 1.00 58.03 66 ASN D O 1
ATOM 9862 N N . ALA D 1 45 ? -12.686 -15.222 -2.076 1.00 53.78 67 ALA D N 1
ATOM 9863 C CA . ALA D 1 45 ? -11.307 -14.913 -1.726 1.00 49.06 67 ALA D CA 1
ATOM 9864 C C . ALA D 1 45 ? -11.221 -13.767 -0.727 1.00 49.12 67 ALA D C 1
ATOM 9865 O O . ALA D 1 45 ? -12.158 -12.983 -0.581 1.00 48.44 67 ALA D O 1
ATOM 9872 N N . ASP D 1 46 ? -10.089 -13.695 -0.034 1.00 50.86 68 ASP D N 1
ATOM 9873 C CA . ASP D 1 46 ? -9.752 -12.542 0.793 1.00 52.76 68 ASP D CA 1
ATOM 9874 C C . ASP D 1 46 ? -8.789 -11.670 0.003 1.00 47.91 68 ASP D C 1
ATOM 9875 O O . ASP D 1 46 ? -8.064 -12.173 -0.854 1.00 46.50 68 ASP D O 1
ATOM 9884 N N . ILE D 1 47 ? -8.779 -10.372 0.286 1.00 43.35 69 ILE D N 1
ATOM 9885 C CA . ILE D 1 47 ? -7.951 -9.445 -0.477 1.00 40.50 69 ILE D CA 1
ATOM 9886 C C . ILE D 1 47 ? -7.082 -8.570 0.412 1.00 38.36 69 ILE D C 1
ATOM 9887 O O . ILE D 1 47 ? -7.322 -8.425 1.611 1.00 36.20 69 ILE D O 1
ATOM 9903 N N . MET D 1 48 ? -6.073 -7.982 -0.217 1.00 42.41 70 MET D N 1
ATOM 9904 C CA . MET D 1 48 ? -5.101 -7.144 0.455 1.00 46.18 70 MET D CA 1
ATOM 9905 C C . MET D 1 48 ? -4.785 -5.937 -0.416 1.00 42.93 70 MET D C 1
ATOM 9906 O O . MET D 1 48 ? -4.255 -6.082 -1.517 1.00 43.18 70 MET D O 1
ATOM 9920 N N . VAL D 1 49 ? -5.122 -4.751 0.079 1.00 39.52 71 VAL D N 1
ATOM 9921 C CA . VAL D 1 49 ? -4.918 -3.519 -0.672 1.00 40.09 71 VAL D CA 1
ATOM 9922 C C . VAL D 1 49 ? -3.723 -2.748 -0.129 1.00 39.68 71 VAL D C 1
ATOM 9923 O O . VAL D 1 49 ? -3.643 -2.464 1.068 1.00 42.80 71 VAL D O 1
ATOM 9936 N N . GLU D 1 50 ? -2.797 -2.418 -1.023 1.00 37.60 72 GLU D N 1
ATOM 9937 C CA . GLU D 1 50 ? -1.621 -1.635 -0.676 1.00 39.83 72 GLU D CA 1
ATOM 9938 C C . GLU D 1 50 ? -1.511 -0.421 -1.587 1.00 37.64 72 GLU D C 1
ATOM 9939 O O . GLU D 1 50 ? -1.521 -0.550 -2.812 1.00 35.65 72 GLU D O 1
ATOM 9951 N N . HIS D 1 51 ? -1.413 0.759 -0.985 1.00 40.29 73 HIS D N 1
ATOM 9952 C CA . HIS D 1 51 ? -1.183 1.982 -1.740 1.00 41.72 73 HIS D CA 1
ATOM 9953 C C . HIS D 1 51 ? 0.311 2.194 -1.938 1.00 41.07 73 HIS D C 1
ATOM 9954 O O . HIS D 1 51 ? 1.094 2.071 -0.995 1.00 40.80 73 HIS D O 1
ATOM 9968 N N . ILE D 1 52 ? 0.701 2.491 -3.173 1.00 39.56 74 ILE D N 1
ATOM 9969 C CA . ILE D 1 52 ? 2.073 2.883 -3.475 1.00 40.89 74 ILE D CA 1
ATOM 9970 C C . ILE D 1 52 ? 2.060 4.157 -4.314 1.00 37.36 74 ILE D C 1
ATOM 9971 O O . ILE D 1 52 ? 1.397 4.228 -5.350 1.00 35.37 74 ILE D O 1
ATOM 9987 N N . ASP D 1 53 ? 2.775 5.172 -3.847 1.00 39.78 75 ASP D N 1
ATOM 9988 C CA . ASP D 1 53 ? 2.818 6.452 -4.541 1.00 46.57 75 ASP D CA 1
ATOM 9989 C C . ASP D 1 53 ? 3.432 6.279 -5.923 1.00 42.82 75 ASP D C 1
ATOM 9990 O O . ASP D 1 53 ? 2.871 6.725 -6.925 1.00 38.73 75 ASP D O 1
ATOM 9999 N N . ASN D 1 54 ? 4.577 5.604 -5.958 1.00 46.32 76 ASN D N 1
ATOM 10000 C CA . ASN D 1 54 ? 5.354 5.432 -7.177 1.00 49.20 76 ASN D CA 1
ATOM 10001 C C . ASN D 1 54 ? 5.398 3.972 -7.604 1.00 52.53 76 ASN D C 1
ATOM 10002 O O . ASN D 1 54 ? 5.067 3.080 -6.823 1.00 52.71 76 ASN D O 1
ATOM 10013 N N . LEU D 1 55 ? 5.811 3.739 -8.845 1.00 55.08 77 LEU D N 1
ATOM 10014 C CA . LEU D 1 55 ? 6.004 2.389 -9.355 1.00 57.25 77 LEU D CA 1
ATOM 10015 C C . LEU D 1 55 ? 7.470 2.162 -9.709 1.00 58.11 77 LEU D C 1
ATOM 10016 O O . LEU D 1 55 ? 7.935 2.587 -10.766 1.00 61.20 77 LEU D O 1
ATOM 10032 N N . ASN D 1 56 ? 8.194 1.499 -8.812 1.00 55.79 78 ASN D N 1
ATOM 10033 C CA . ASN D 1 56 ? 9.582 1.133 -9.063 1.00 60.30 78 ASN D CA 1
ATOM 10034 C C . ASN D 1 56 ? 9.665 -0.236 -9.723 1.00 62.77 78 ASN D C 1
ATOM 10035 O O . ASN D 1 56 ? 9.084 -1.203 -9.234 1.00 54.90 78 ASN D O 1
ATOM 10046 N N . GLU D 1 57 ? 10.405 -0.322 -10.825 1.00 80.64 79 GLU D N 1
ATOM 10047 C CA . GLU D 1 57 ? 10.481 -1.555 -11.606 1.00 92.79 79 GLU D CA 1
ATOM 10048 C C . GLU D 1 57 ? 11.338 -2.637 -10.941 1.00 98.04 79 GLU D C 1
ATOM 10049 O O . GLU D 1 57 ? 11.717 -3.615 -11.586 1.00 105.09 79 GLU D O 1
ATOM 10053 N N . SER D 1 58 ? 11.639 -2.456 -9.656 1.00 88.86 80 SER D N 1
ATOM 10054 C CA . SER D 1 58 ? 12.399 -3.434 -8.883 1.00 83.48 80 SER D CA 1
ATOM 10055 C C . SER D 1 58 ? 11.557 -4.004 -7.745 1.00 76.43 80 SER D C 1
ATOM 10056 O O . SER D 1 58 ? 11.848 -5.082 -7.227 1.00 76.25 80 SER D O 1
ATOM 10064 N N . GLU D 1 59 ? 10.513 -3.273 -7.363 1.00 71.92 81 GLU D N 1
ATOM 10065 C CA . GLU D 1 59 ? 9.640 -3.679 -6.266 1.00 67.80 81 GLU D CA 1
ATOM 10066 C C . GLU D 1 59 ? 8.343 -4.305 -6.776 1.00 57.94 81 GLU D C 1
ATOM 10067 O O . GLU D 1 59 ? 7.381 -4.453 -6.023 1.00 54.78 81 GLU D O 1
ATOM 10079 N N . ILE D 1 60 ? 8.320 -4.675 -8.053 1.00 55.85 82 ILE D N 1
ATOM 10080 C CA . ILE D 1 60 ? 7.136 -5.288 -8.645 1.00 52.88 82 ILE D CA 1
ATOM 10081 C C . ILE D 1 60 ? 6.901 -6.678 -8.063 1.00 50.21 82 ILE D C 1
ATOM 10082 O O . ILE D 1 60 ? 7.823 -7.489 -7.974 1.00 49.70 82 ILE D O 1
ATOM 10098 N N . GLU D 1 61 ? 5.658 -6.938 -7.666 1.00 46.76 83 GLU D N 1
ATOM 10099 C CA . GLU D 1 61 ? 5.258 -8.250 -7.171 1.00 47.11 83 GLU D CA 1
ATOM 10100 C C . GLU D 1 61 ? 4.456 -8.968 -8.247 1.00 44.52 83 GLU D C 1
ATOM 10101 O O . GLU D 1 61 ? 3.350 -8.550 -8.593 1.00 42.89 83 GLU D O 1
ATOM 10113 N N . ASP D 1 62 ? 5.019 -10.049 -8.775 1.00 46.20 84 ASP D N 1
ATOM 10114 C CA . ASP D 1 62 ? 4.423 -10.744 -9.910 1.00 45.81 84 ASP D CA 1
ATOM 10115 C C . ASP D 1 62 ? 3.034 -11.304 -9.606 1.00 40.07 84 ASP D C 1
ATOM 10116 O O . ASP D 1 62 ? 2.231 -11.491 -10.518 1.00 40.35 84 ASP D O 1
ATOM 10125 N N . GLU D 1 63 ? 2.741 -11.557 -8.333 1.00 38.37 85 GLU D N 1
ATOM 10126 C CA . GLU D 1 63 ? 1.440 -12.109 -7.957 1.00 41.66 85 GLU D CA 1
ATOM 10127 C C . GLU D 1 63 ? 0.396 -11.014 -7.732 1.00 36.49 85 GLU D C 1
ATOM 10128 O O . GLU D 1 63 ? -0.790 -11.304 -7.559 1.00 34.68 85 GLU D O 1
ATOM 10140 N N . ALA D 1 64 ? 0.840 -9.759 -7.745 1.00 35.11 86 ALA D N 1
ATOM 10141 C CA . ALA D 1 64 ? -0.021 -8.635 -7.392 1.00 33.89 86 ALA D CA 1
ATOM 10142 C C . ALA D 1 64 ? -0.738 -8.058 -8.604 1.00 32.58 86 ALA D C 1
ATOM 10143 O O . ALA D 1 64 ? -0.209 -8.050 -9.715 1.00 33.13 86 ALA D O 1
ATOM 10150 N N . ILE D 1 65 ? -1.950 -7.569 -8.367 1.00 32.35 87 ILE D N 1
ATOM 10151 C CA . ILE D 1 65 ? -2.748 -6.927 -9.398 1.00 32.93 87 ILE D CA 1
ATOM 10152 C C . ILE D 1 65 ? -2.622 -5.416 -9.236 1.00 32.10 87 ILE D C 1
ATOM 10153 O O . ILE D 1 65 ? -2.835 -4.882 -8.148 1.00 33.15 87 ILE D O 1
ATOM 10169 N N . TYR D 1 66 ? -2.269 -4.736 -10.322 1.00 30.18 88 TYR D N 1
ATOM 10170 C CA . TYR D 1 66 ? -1.970 -3.308 -10.276 1.00 29.42 88 TYR D CA 1
ATOM 10171 C C . TYR D 1 66 ? -3.046 -2.444 -10.921 1.00 28.18 88 TYR D C 1
ATOM 10172 O O . TYR D 1 66 ? -3.445 -2.672 -12.068 1.00 27.53 88 TYR D O 1
ATOM 10190 N N . LEU D 1 67 ? -3.503 -1.445 -10.171 1.00 28.06 89 LEU D N 1
ATOM 10191 C CA . LEU D 1 67 ? -4.435 -0.446 -10.684 1.00 29.29 89 LEU D CA 1
ATOM 10192 C C . LEU D 1 67 ? -3.750 0.913 -10.756 1.00 26.86 89 LEU D C 1
ATOM 10193 O O . LEU D 1 67 ? -2.876 1.221 -9.943 1.00 27.21 89 LEU D O 1
ATOM 10209 N N . GLY D 1 68 ? -4.143 1.721 -11.737 1.00 25.63 90 GLY D N 1
ATOM 10210 C CA . GLY D 1 68 ? -3.642 3.080 -11.851 1.00 26.77 90 GLY D CA 1
ATOM 10211 C C . GLY D 1 68 ? -2.500 3.249 -12.836 1.00 28.46 90 GLY D C 1
ATOM 10212 O O . GLY D 1 68 ? -1.854 4.296 -12.862 1.00 28.17 90 GLY D O 1
ATOM 10216 N N . LEU D 1 69 ? -2.251 2.225 -13.647 1.00 28.12 91 LEU D N 1
ATOM 10217 C CA . LEU D 1 69 ? -1.215 2.294 -14.673 1.00 30.72 91 LEU D CA 1
ATOM 10218 C C . LEU D 1 69 ? -1.830 2.552 -16.044 1.00 30.29 91 LEU D C 1
ATOM 10219 O O . LEU D 1 69 ? -3.028 2.347 -16.248 1.00 31.74 91 LEU D O 1
ATOM 10235 N N . THR D 1 70 ? -0.999 3.011 -16.975 1.00 31.04 92 THR D N 1
ATOM 10236 C CA . THR D 1 70 ? -1.434 3.287 -18.339 1.00 31.89 92 THR D CA 1
ATOM 10237 C C . THR D 1 70 ? -0.448 2.705 -19.345 1.00 34.05 92 THR D C 1
ATOM 10238 O O . THR D 1 70 ? 0.688 2.381 -19.003 1.00 31.98 92 THR D O 1
ATOM 10249 N N . TYR D 1 71 ? -0.900 2.569 -20.586 1.00 38.01 93 TYR D N 1
ATOM 10250 C CA . TYR D 1 71 ? -0.077 2.024 -21.659 1.00 44.29 93 TYR D CA 1
ATOM 10251 C C . TYR D 1 71 ? 1.182 2.868 -21.841 1.00 44.75 93 TYR D C 1
ATOM 10252 O O . TYR D 1 71 ? 1.110 4.013 -22.286 1.00 47.41 93 TYR D O 1
ATOM 10270 N N . ASN D 1 72 ? 2.329 2.297 -21.480 1.00 42.43 94 ASN D N 1
ATOM 10271 C CA . ASN D 1 72 ? 3.609 3.000 -21.552 1.00 40.65 94 ASN D CA 1
ATOM 10272 C C . ASN D 1 72 ? 4.705 2.090 -22.098 1.00 41.77 94 ASN D C 1
ATOM 10273 O O . ASN D 1 72 ? 4.731 0.898 -21.802 1.00 39.32 94 ASN D O 1
ATOM 10284 N N . VAL D 1 73 ? 5.610 2.662 -22.888 1.00 45.73 95 VAL D N 1
ATOM 10285 C CA . VAL D 1 73 ? 6.637 1.884 -23.581 1.00 48.30 95 VAL D CA 1
ATOM 10286 C C . VAL D 1 73 ? 7.534 1.087 -22.635 1.00 51.49 95 VAL D C 1
ATOM 10287 O O . VAL D 1 73 ? 7.936 -0.030 -22.955 1.00 52.61 95 VAL D O 1
ATOM 10300 N N . LYS D 1 74 ? 7.847 1.659 -21.476 1.00 52.24 96 LYS D N 1
ATOM 10301 C CA . LYS D 1 74 ? 8.716 0.992 -20.512 1.00 53.80 96 LYS D CA 1
ATOM 10302 C C . LYS D 1 74 ? 7.937 0.002 -19.651 1.00 50.48 96 LYS D C 1
ATOM 10303 O O . LYS D 1 74 ? 8.458 -1.047 -19.274 1.00 52.89 96 LYS D O 1
ATOM 10322 N N . LEU D 1 75 ? 6.688 0.336 -19.347 1.00 45.34 97 LEU D N 1
ATOM 10323 C CA . LEU D 1 75 ? 5.871 -0.491 -18.463 1.00 45.95 97 LEU D CA 1
ATOM 10324 C C . LEU D 1 75 ? 5.277 -1.697 -19.183 1.00 43.23 97 LEU D C 1
ATOM 10325 O O . LEU D 1 75 ? 5.014 -2.729 -18.561 1.00 42.14 97 LEU D O 1
ATOM 10341 N N . ASN D 1 76 ? 5.067 -1.571 -20.490 1.00 43.43 98 ASN D N 1
ATOM 10342 C CA . ASN D 1 76 ? 4.519 -2.669 -21.277 1.00 43.73 98 ASN D CA 1
ATOM 10343 C C . ASN D 1 76 ? 5.465 -3.869 -21.316 1.00 43.02 98 ASN D C 1
ATOM 10344 O O . ASN D 1 76 ? 5.058 -4.973 -21.673 1.00 41.87 98 ASN D O 1
ATOM 10355 N N . ASP D 1 77 ? 6.726 -3.649 -20.950 1.00 44.00 99 ASP D N 1
ATOM 10356 C CA . ASP D 1 77 ? 7.692 -4.741 -20.840 1.00 45.97 99 ASP D CA 1
ATOM 10357 C C . ASP D 1 77 ? 7.445 -5.556 -19.572 1.00 42.55 99 ASP D C 1
ATOM 10358 O O . ASP D 1 77 ? 7.702 -6.758 -19.538 1.00 42.81 99 ASP D O 1
ATOM 10367 N N . PHE D 1 78 ? 6.947 -4.888 -18.535 1.00 42.04 100 PHE D N 1
ATOM 10368 C CA . PHE D 1 78 ? 6.720 -5.519 -17.235 1.00 42.64 100 PHE D CA 1
ATOM 10369 C C . PHE D 1 78 ? 5.285 -6.015 -17.083 1.00 41.04 100 PHE D C 1
ATOM 10370 O O . PHE D 1 78 ? 5.044 -7.072 -16.496 1.00 40.72 100 PHE D O 1
ATOM 10387 N N . PHE D 1 79 ? 4.342 -5.239 -17.610 1.00 37.85 101 PHE D N 1
ATOM 10388 C CA . PHE D 1 79 ? 2.917 -5.511 -17.441 1.00 36.58 101 PHE D CA 1
ATOM 10389 C C . PHE D 1 79 ? 2.206 -5.700 -18.771 1.00 37.38 101 PHE D C 1
ATOM 10390 O O . PHE D 1 79 ? 2.678 -5.248 -19.813 1.00 38.32 101 PHE D O 1
ATOM 10407 N N . TYR D 1 80 ? 1.064 -6.375 -18.722 1.00 38.08 102 TYR D N 1
ATOM 10408 C CA . TYR D 1 80 ? 0.093 -6.312 -19.807 1.00 39.82 102 TYR D CA 1
ATOM 10409 C C . TYR D 1 80 ? -1.286 -6.123 -19.188 1.00 38.42 102 TYR D C 1
ATOM 10410 O O . TYR D 1 80 ? -1.515 -6.490 -18.033 1.00 36.11 102 TYR D O 1
ATOM 10428 N N . PHE D 1 81 ? -2.196 -5.536 -19.956 1.00 39.27 103 PHE D N 1
ATOM 10429 C CA . PHE D 1 81 ? -3.440 -5.022 -19.400 1.00 40.55 103 PHE D CA 1
ATOM 10430 C C . PHE D 1 81 ? -4.654 -5.881 -19.727 1.00 43.79 103 PHE D C 1
ATOM 10431 O O . PHE D 1 81 ? -4.696 -6.565 -20.750 1.00 43.57 103 PHE D O 1
ATOM 10448 N N . LYS D 1 82 ? -5.637 -5.834 -18.833 1.00 47.96 104 LYS D N 1
ATOM 10449 C CA . LYS D 1 82 ? -6.887 -6.562 -19.004 1.00 51.78 104 LYS D CA 1
ATOM 10450 C C . LYS D 1 82 ? -8.061 -5.579 -19.064 1.00 49.04 104 LYS D C 1
ATOM 10451 O O . LYS D 1 82 ? -8.066 -4.670 -19.897 1.00 51.44 104 LYS D O 1
ATOM 10470 N N . SER D 1 83 ? -9.040 -5.745 -18.179 1.00 42.74 105 SER D N 1
ATOM 10471 C CA . SER D 1 83 ? -10.281 -4.983 -18.255 1.00 39.82 105 SER D CA 1
ATOM 10472 C C . SER D 1 83 ? -10.087 -3.486 -18.033 1.00 37.94 105 SER D C 1
ATOM 10473 O O . SER D 1 83 ? -9.186 -3.066 -17.309 1.00 35.96 105 SER D O 1
ATOM 10481 N N . GLU D 1 84 ? -10.945 -2.693 -18.673 1.00 40.04 106 GLU D N 1
ATOM 10482 C CA . GLU D 1 84 ? -10.984 -1.249 -18.476 1.00 41.72 106 GLU D CA 1
ATOM 10483 C C . GLU D 1 84 ? -11.701 -0.891 -17.182 1.00 37.24 106 GLU D C 1
ATOM 10484 O O . GLU D 1 84 ? -12.727 -1.485 -16.855 1.00 35.39 106 GLU D O 1
ATOM 10496 N N . LEU D 1 85 ? -11.170 0.093 -16.463 1.00 36.70 107 LEU D N 1
ATOM 10497 C CA . LEU D 1 85 ? -11.799 0.578 -15.239 1.00 40.69 107 LEU D CA 1
ATOM 10498 C C . LEU D 1 85 ? -12.653 1.811 -15.511 1.00 46.07 107 LEU D C 1
ATOM 10499 O O . LEU D 1 85 ? -13.798 1.889 -15.080 1.00 51.03 107 LEU D O 1
ATOM 10515 N N . ALA D 1 86 ? -12.083 2.771 -16.229 1.00 46.87 108 ALA D N 1
ATOM 10516 C CA . ALA D 1 86 ? -12.748 4.037 -16.518 1.00 48.03 108 ALA D CA 1
ATOM 10517 C C . ALA D 1 86 ? -11.826 4.877 -17.380 1.00 42.20 108 ALA D C 1
ATOM 10518 O O . ALA D 1 86 ? -10.615 4.872 -17.177 1.00 46.22 108 ALA D O 1
ATOM 10525 N N . ARG D 1 87 ? -12.389 5.600 -18.339 1.00 32.43 109 ARG D N 1
ATOM 10526 C CA . ARG D 1 87 ? -11.576 6.412 -19.233 1.00 29.57 109 ARG D CA 1
ATOM 10527 C C . ARG D 1 87 ? -11.221 7.754 -18.607 1.00 27.56 109 ARG D C 1
ATOM 10528 O O . ARG D 1 87 ? 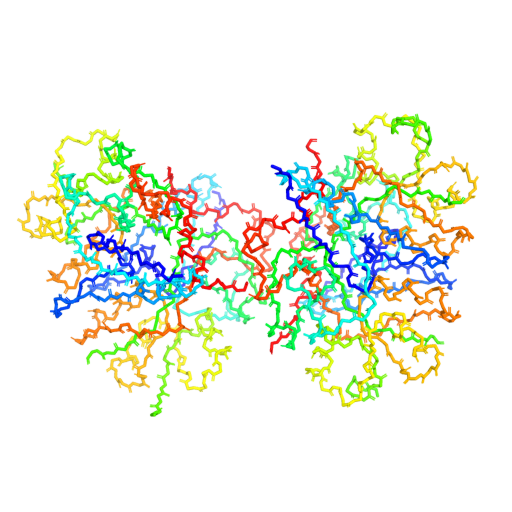-11.900 8.231 -17.699 1.00 27.19 109 ARG D O 1
ATOM 10549 N N . SER D 1 88 ? -10.134 8.341 -19.096 1.00 29.12 110 SER D N 1
ATOM 10550 C CA . SER D 1 88 ? -9.726 9.688 -18.721 1.00 30.16 110 SER D CA 1
ATOM 10551 C C . SER D 1 88 ? -9.461 10.491 -19.989 1.00 29.63 110 SER D C 1
ATOM 10552 O O . SER D 1 88 ? -9.456 9.938 -21.091 1.00 28.97 110 SER D O 1
ATOM 10560 N N . ILE D 1 89 ? -9.246 11.792 -19.826 1.00 29.82 111 ILE D N 1
ATOM 10561 C CA . ILE D 1 89 ? -8.840 12.656 -20.927 1.00 30.50 111 ILE D CA 1
ATOM 10562 C C . ILE D 1 89 ? -7.526 13.335 -20.557 1.00 30.14 111 ILE D C 1
ATOM 10563 O O . ILE D 1 89 ? -7.392 13.892 -19.469 1.00 30.75 111 ILE D O 1
ATOM 10579 N N . SER D 1 90 ? -6.551 13.266 -21.458 1.00 31.26 112 SER D N 1
ATOM 10580 C CA . SER D 1 90 ? -5.270 13.924 -21.244 1.00 32.69 112 SER D CA 1
ATOM 10581 C C . SER D 1 90 ? -5.423 15.434 -21.399 1.00 32.95 112 SER D C 1
ATOM 10582 O O . SER D 1 90 ? -5.950 15.907 -22.405 1.00 37.11 112 SER D O 1
ATOM 10590 N N . ILE D 1 91 ? -4.961 16.183 -20.401 1.00 28.69 113 ILE D N 1
ATOM 10591 C CA . ILE D 1 91 ? -5.036 17.640 -20.433 1.00 29.56 113 ILE D CA 1
ATOM 10592 C C . ILE D 1 91 ? -3.707 18.264 -20.036 1.00 29.93 113 ILE D C 1
ATOM 10593 O O . ILE D 1 91 ? -3.039 17.798 -19.113 1.00 29.41 113 ILE D O 1
ATOM 10609 N N . LEU D 1 92 ? -3.338 19.323 -20.748 1.00 32.15 114 LEU D N 1
ATOM 10610 C CA . LEU D 1 92 ? -2.180 20.130 -20.399 1.00 32.31 114 LEU D CA 1
ATOM 10611 C C . LEU D 1 92 ? -2.644 21.330 -19.580 1.00 31.81 114 LEU D C 1
ATOM 10612 O O . LEU D 1 92 ? -3.332 22.213 -20.098 1.00 33.15 114 LEU D O 1
ATOM 10628 N N . PHE D 1 93 ? -2.280 21.341 -18.300 1.00 31.50 115 PHE D N 1
ATOM 10629 C CA . PHE D 1 93 ? -2.662 22.407 -17.376 1.00 34.55 115 PHE D CA 1
ATOM 10630 C C . PHE D 1 93 ? -1.533 23.408 -17.141 1.00 36.08 115 PHE D C 1
ATOM 10631 O O . PHE D 1 93 ? -0.354 23.052 -17.191 1.00 35.82 115 PHE D O 1
ATOM 10648 N N . PHE D 1 94 ? -1.908 24.655 -16.869 1.00 39.61 116 PHE D N 1
ATOM 10649 C CA . PHE D 1 94 ? -0.985 25.651 -16.332 1.00 43.00 116 PHE D CA 1
ATOM 10650 C C . PHE D 1 94 ? -1.764 26.554 -15.381 1.00 48.14 116 PHE D C 1
ATOM 10651 O O . PHE D 1 94 ? -2.993 26.585 -15.428 1.00 50.29 116 PHE D O 1
ATOM 10668 N N . LYS D 1 95 ? -1.061 27.275 -14.513 1.00 50.80 117 LYS D N 1
ATOM 10669 C CA . LYS D 1 95 ? -1.728 28.133 -13.537 1.00 54.94 117 LYS D CA 1
ATOM 10670 C C . LYS D 1 95 ? -1.812 29.571 -14.039 1.00 59.11 117 LYS D C 1
ATOM 10671 O O . LYS D 1 95 ? -0.929 30.043 -14.756 1.00 59.09 117 LYS D O 1
ATOM 10690 N N . ASN D 1 96 ? -2.890 30.254 -13.665 1.00 65.80 118 ASN D N 1
ATOM 10691 C CA . ASN D 1 96 ? -3.111 31.639 -14.068 1.00 72.42 118 ASN D CA 1
ATOM 10692 C C . ASN D 1 96 ? -2.468 32.620 -13.093 1.00 77.52 118 ASN D C 1
ATOM 10693 O O . ASN D 1 96 ? -1.243 32.706 -13.002 1.00 79.96 118 ASN D O 1
ATOM 10697 N N . HIS D 1 105 ? 3.337 30.293 -24.070 1.00 99.70 127 HIS D N 1
ATOM 10698 C CA . HIS D 1 105 ? 3.538 31.444 -24.942 1.00 100.43 127 HIS D CA 1
ATOM 10699 C C . HIS D 1 105 ? 4.647 31.191 -25.960 1.00 97.80 127 HIS D C 1
ATOM 10700 O O . HIS D 1 105 ? 4.876 32.007 -26.852 1.00 103.69 127 HIS D O 1
ATOM 10703 N N . SER D 1 106 ? 5.330 30.058 -25.828 1.00 87.87 128 SER D N 1
ATOM 10704 C CA . SER D 1 106 ? 6.420 29.712 -26.735 1.00 84.74 128 SER D CA 1
ATOM 10705 C C . SER D 1 106 ? 5.918 29.432 -28.151 1.00 95.06 128 SER D C 1
ATOM 10706 O O . SER D 1 106 ? 6.714 29.340 -29.087 1.00 88.55 128 SER D O 1
ATOM 10710 N N . THR D 1 107 ? 4.601 29.280 -28.291 1.00 115.92 129 THR D N 1
ATOM 10711 C CA . THR D 1 107 ? 3.952 29.053 -29.586 1.00 124.61 129 THR D CA 1
ATOM 10712 C C . THR D 1 107 ? 4.116 27.609 -30.067 1.00 115.04 129 THR D C 1
ATOM 10713 O O . THR D 1 107 ? 3.169 27.010 -30.579 1.00 120.78 129 THR D O 1
ATOM 10717 N N . PHE D 1 108 ? 5.317 27.060 -29.906 1.00 94.16 130 PHE D N 1
ATOM 10718 C CA . PHE D 1 108 ? 5.595 25.677 -30.278 1.00 77.94 130 PHE D CA 1
ATOM 10719 C C . PHE D 1 108 ? 5.509 24.764 -29.059 1.00 70.65 130 PHE D C 1
ATOM 10720 O O . PHE D 1 108 ? 6.175 24.999 -28.050 1.00 64.54 130 PHE D O 1
ATOM 10724 N N . LEU D 1 109 ? 4.685 23.726 -29.163 1.00 72.71 131 LEU D N 1
ATOM 10725 C CA . LEU D 1 109 ? 4.491 22.773 -28.074 1.00 70.81 131 LEU D CA 1
ATOM 10726 C C . LEU D 1 109 ? 5.810 22.127 -27.658 1.00 68.97 131 LEU D C 1
ATOM 10727 O O . LEU D 1 109 ? 6.031 21.847 -26.479 1.00 70.26 131 LEU D O 1
ATOM 10743 N N . SER D 1 110 ? 6.687 21.905 -28.631 1.00 64.86 132 SER D N 1
ATOM 10744 C CA . SER D 1 110 ? 7.949 21.217 -28.388 1.00 62.78 132 SER D CA 1
ATOM 10745 C C . SER D 1 110 ? 8.884 22.012 -27.476 1.00 63.27 132 SER D C 1
ATOM 10746 O O . SER D 1 110 ? 9.793 21.444 -26.869 1.00 60.32 132 SER D O 1
ATOM 10754 N N . ASN D 1 111 ? 8.655 23.319 -27.381 1.00 67.85 133 ASN D N 1
ATOM 10755 C CA . ASN D 1 111 ? 9.509 24.202 -26.587 1.00 72.57 133 ASN D CA 1
ATOM 10756 C C . ASN D 1 111 ? 8.965 24.467 -25.183 1.00 67.69 133 ASN D C 1
ATOM 10757 O O . ASN D 1 111 ? 9.579 25.195 -24.402 1.00 68.78 133 ASN D O 1
ATOM 10768 N N . PHE D 1 112 ? 7.817 23.877 -24.862 1.00 61.37 134 PHE D N 1
ATOM 10769 C CA . PHE D 1 112 ? 7.208 24.073 -23.551 1.00 56.87 134 PHE D CA 1
ATOM 10770 C C . PHE D 1 112 ? 7.953 23.297 -22.470 1.00 52.71 134 PHE D C 1
ATOM 10771 O O . PHE D 1 112 ? 8.469 22.206 -22.715 1.00 49.63 134 PHE D O 1
ATOM 10788 N N . ASN D 1 113 ? 8.006 23.876 -21.274 1.00 53.00 135 ASN D N 1
ATOM 10789 C CA . ASN D 1 113 ? 8.551 23.195 -20.107 1.00 51.41 135 ASN D CA 1
ATOM 10790 C C . ASN D 1 113 ? 7.436 22.439 -19.393 1.00 44.75 135 ASN D C 1
ATOM 10791 O O . ASN D 1 113 ? 6.757 22.991 -18.527 1.00 42.43 135 ASN D O 1
ATOM 10802 N N . ILE D 1 114 ? 7.258 21.174 -19.766 1.00 43.36 136 ILE D N 1
ATOM 10803 C CA . ILE D 1 114 ? 6.116 20.383 -19.315 1.00 40.47 136 ILE D CA 1
ATOM 10804 C C . ILE D 1 114 ? 6.513 19.324 -18.292 1.00 39.46 136 ILE D C 1
ATOM 10805 O O . ILE D 1 114 ? 7.499 18.608 -18.469 1.00 39.80 136 ILE D O 1
ATOM 10821 N N . GLY D 1 115 ? 5.721 19.226 -17.228 1.00 37.74 137 GLY D N 1
ATOM 10822 C CA . GLY D 1 115 ? 5.879 18.178 -16.239 1.00 35.71 137 GLY D CA 1
ATOM 10823 C C . GLY D 1 115 ? 4.947 17.015 -16.530 1.00 33.86 137 GLY D C 1
ATOM 10824 O O . GLY D 1 115 ? 3.825 17.210 -17.002 1.00 32.77 137 GLY D O 1
ATOM 10828 N N . VAL D 1 116 ? 5.407 15.801 -16.247 1.00 34.97 138 VAL D N 1
ATOM 10829 C CA . VAL D 1 116 ? 4.610 14.607 -16.499 1.00 34.91 138 VAL D CA 1
ATOM 10830 C C . VAL D 1 116 ? 5.059 13.485 -15.573 1.00 35.18 138 VAL D C 1
ATOM 10831 O O . VAL D 1 116 ? 6.219 13.435 -15.169 1.00 39.68 138 VAL D O 1
ATOM 10844 N N . ILE D 1 117 ? 4.137 12.592 -15.228 1.00 30.75 139 ILE D N 1
ATOM 10845 C CA . ILE D 1 117 ? 4.478 11.436 -14.412 1.00 30.21 139 ILE D CA 1
ATOM 10846 C C . ILE D 1 117 ? 5.255 10.437 -15.261 1.00 32.24 139 ILE D C 1
ATOM 10847 O O . ILE D 1 117 ? 4.838 10.086 -16.367 1.00 31.31 139 ILE D O 1
ATOM 10863 N N . LYS D 1 118 ? 6.395 9.996 -14.741 1.00 35.77 140 LYS D N 1
ATOM 10864 C CA . LYS D 1 118 ? 7.250 9.056 -15.451 1.00 37.21 140 LYS D CA 1
ATOM 10865 C C . LYS D 1 118 ? 6.509 7.769 -15.778 1.00 35.55 140 LYS D C 1
ATOM 10866 O O . LYS D 1 118 ? 5.644 7.327 -15.020 1.00 33.36 140 LYS D O 1
ATOM 10885 N N . ASN D 1 119 ? 6.851 7.182 -16.919 1.00 35.41 141 ASN D N 1
ATOM 10886 C CA . ASN D 1 119 ? 6.356 5.863 -17.297 1.00 36.12 141 ASN D CA 1
ATOM 10887 C C . ASN D 1 119 ? 4.835 5.793 -17.368 1.00 34.98 141 ASN D C 1
ATOM 10888 O O . ASN D 1 119 ? 4.222 4.827 -16.911 1.00 34.99 141 ASN D O 1
ATOM 10899 N N . THR D 1 120 ? 4.238 6.831 -17.945 1.00 34.89 142 THR D N 1
ATOM 10900 C CA . THR D 1 120 ? 2.809 6.854 -18.224 1.00 34.65 142 THR D CA 1
ATOM 10901 C C . THR D 1 120 ? 2.602 7.050 -19.719 1.00 36.11 142 THR D C 1
ATOM 10902 O O . THR D 1 120 ? 3.546 7.361 -20.445 1.00 37.24 142 THR D O 1
ATOM 10913 N N . ILE D 1 121 ? 1.370 6.864 -20.179 1.00 37.02 143 ILE D N 1
ATOM 10914 C CA . ILE D 1 121 ? 1.047 7.112 -21.577 1.00 36.53 143 ILE D CA 1
ATOM 10915 C C . ILE D 1 121 ? 1.268 8.587 -21.893 1.00 33.07 143 ILE D C 1
ATOM 10916 O O . ILE D 1 121 ? 1.606 8.951 -23.019 1.00 31.14 143 ILE D O 1
ATOM 10932 N N . TYR D 1 122 ? 1.091 9.428 -20.880 1.00 31.80 144 TYR D N 1
ATOM 10933 C CA . TYR D 1 122 ? 1.231 10.867 -21.040 1.00 31.70 144 TYR D CA 1
ATOM 10934 C C . TYR D 1 122 ? 2.661 11.255 -21.396 1.00 33.80 144 TYR D C 1
ATOM 10935 O O . TYR D 1 122 ? 2.878 12.164 -22.197 1.00 33.58 144 TYR D O 1
ATOM 10953 N N . GLU D 1 123 ? 3.635 10.561 -20.812 1.00 36.67 145 GLU D N 1
ATOM 10954 C CA . GLU D 1 123 ? 5.033 10.825 -21.126 1.00 40.23 145 GLU D CA 1
ATOM 10955 C C . GLU D 1 123 ? 5.309 10.477 -22.584 1.00 40.98 145 GLU D C 1
ATOM 10956 O O . GLU D 1 123 ? 5.945 11.246 -23.303 1.00 42.56 145 GLU D O 1
ATOM 10968 N N . ASP D 1 124 ? 4.822 9.316 -23.013 1.00 40.74 146 ASP D N 1
ATOM 10969 C CA . ASP D 1 124 ? 5.053 8.849 -24.375 1.00 41.14 146 ASP D CA 1
ATOM 10970 C C . ASP D 1 124 ? 4.445 9.796 -25.401 1.00 41.76 146 ASP D C 1
ATOM 10971 O O . ASP D 1 124 ? 5.015 10.007 -26.469 1.00 44.45 146 ASP D O 1
ATOM 10980 N N . ILE D 1 125 ? 3.286 10.359 -25.074 1.00 37.74 147 ILE D N 1
ATOM 10981 C CA . ILE D 1 125 ? 2.628 11.311 -25.961 1.00 37.17 147 ILE D CA 1
ATOM 10982 C C . ILE D 1 125 ? 3.499 12.550 -26.135 1.00 36.99 147 ILE D C 1
ATOM 10983 O O . ILE D 1 125 ? 3.671 13.039 -27.250 1.00 38.13 147 ILE D O 1
ATOM 10999 N N . LEU D 1 126 ? 4.058 13.047 -25.036 1.00 36.91 148 LEU D N 1
ATOM 11000 C CA . LEU D 1 126 ? 4.908 14.233 -25.090 1.00 39.55 148 LEU D CA 1
ATOM 11001 C C . LEU D 1 126 ? 6.185 13.964 -25.881 1.00 42.10 148 LEU D C 1
ATOM 11002 O O . LEU D 1 126 ? 6.653 14.826 -26.627 1.00 43.36 148 LEU D O 1
ATOM 11018 N N . ARG D 1 127 ? 6.750 12.772 -25.718 1.00 44.82 149 ARG D N 1
ATOM 11019 C CA . ARG D 1 127 ? 7.966 12.411 -26.436 1.00 48.48 149 ARG D CA 1
ATOM 11020 C C . ARG D 1 127 ? 7.671 12.216 -27.919 1.00 52.34 149 ARG D C 1
ATOM 11021 O O . ARG D 1 127 ? 8.505 12.525 -28.771 1.00 54.97 149 ARG D O 1
ATOM 11042 N N . LEU D 1 128 ? 6.480 11.712 -28.222 1.00 52.29 150 LEU D N 1
ATOM 11043 C CA . LEU D 1 128 ? 6.048 11.552 -29.606 1.00 56.99 150 LEU D CA 1
ATOM 11044 C C . LEU D 1 128 ? 5.957 12.909 -30.292 1.00 57.09 150 LEU D C 1
ATOM 11045 O O . LEU D 1 128 ? 6.239 13.033 -31.485 1.00 57.75 150 LEU D O 1
ATOM 11061 N N . LYS D 1 129 ? 5.561 13.924 -29.529 1.00 58.96 151 LYS D N 1
ATOM 11062 C CA . LYS D 1 129 ? 5.458 15.283 -30.048 1.00 59.68 151 LYS D CA 1
ATOM 11063 C C . LYS D 1 129 ? 6.769 16.047 -29.879 1.00 60.33 151 LYS D C 1
ATOM 11064 O O . LYS D 1 129 ? 6.805 17.270 -30.013 1.00 60.90 151 LYS D O 1
ATOM 11083 N N . ASN D 1 130 ? 7.837 15.315 -29.578 1.00 60.15 152 ASN D N 1
ATOM 11084 C CA . ASN D 1 130 ? 9.185 15.875 -29.547 1.00 63.50 152 ASN D CA 1
ATOM 11085 C C . ASN D 1 130 ? 9.341 17.044 -28.576 1.00 60.82 152 ASN D C 1
ATOM 11086 O O . ASN D 1 130 ? 10.030 18.019 -28.877 1.00 62.04 152 ASN D O 1
ATOM 11097 N N . VAL D 1 131 ? 8.701 16.945 -27.415 1.00 56.56 153 VAL D N 1
ATOM 11098 C CA . VAL D 1 131 ? 8.866 17.954 -26.374 1.00 53.13 153 VAL D CA 1
ATOM 11099 C C . VAL D 1 131 ? 10.249 17.809 -25.746 1.00 59.37 153 VAL D C 1
ATOM 11100 O O . VAL D 1 131 ? 10.577 16.768 -25.179 1.00 56.06 153 VAL D O 1
ATOM 11113 N N . ASN D 1 132 ? 11.056 18.860 -25.855 1.00 71.45 154 ASN D N 1
ATOM 11114 C CA . ASN D 1 132 ? 12.429 18.834 -25.363 1.00 80.64 154 ASN D CA 1
ATOM 11115 C C . ASN D 1 132 ? 12.516 18.763 -23.842 1.00 75.04 154 ASN D C 1
ATOM 11116 O O . ASN D 1 132 ? 12.980 17.769 -23.284 1.00 74.71 154 ASN D O 1
ATOM 11127 N N . THR D 1 133 ? 12.072 19.827 -23.180 1.00 67.85 155 THR D N 1
ATOM 11128 C CA . THR D 1 133 ? 12.168 19.926 -21.729 1.00 61.77 155 THR D CA 1
ATOM 11129 C C . THR D 1 133 ? 10.999 19.224 -21.044 1.00 55.48 155 THR D C 1
ATOM 11130 O O . THR D 1 133 ? 9.936 19.815 -20.850 1.00 52.45 155 THR D O 1
ATOM 11141 N N . ILE D 1 134 ? 11.212 17.961 -20.682 1.00 52.96 156 ILE D N 1
ATOM 11142 C CA . ILE D 1 134 ? 10.207 17.170 -19.980 1.00 50.22 156 ILE D CA 1
ATOM 11143 C C . ILE D 1 134 ? 10.680 16.850 -18.567 1.00 51.14 156 ILE D C 1
ATOM 11144 O O . ILE D 1 134 ? 11.646 16.111 -18.381 1.00 53.74 156 ILE D O 1
ATOM 11160 N N . PHE D 1 135 ? 9.995 17.413 -17.577 1.00 49.06 157 PHE D N 1
ATOM 11161 C CA . PHE D 1 135 ? 10.263 17.099 -16.179 1.00 47.57 157 PHE D CA 1
ATOM 11162 C C . PHE D 1 135 ? 9.500 15.844 -15.776 1.00 41.71 157 PHE D C 1
ATOM 11163 O O . PHE D 1 135 ? 8.269 15.815 -15.820 1.00 39.43 157 PHE D O 1
ATOM 11180 N N . LEU D 1 136 ? 10.235 14.811 -15.381 1.00 41.37 158 LEU D N 1
ATOM 11181 C CA . LEU D 1 136 ? 9.631 13.542 -14.993 1.00 41.16 158 LEU D CA 1
ATOM 11182 C C . LEU D 1 136 ? 9.379 13.482 -13.489 1.00 43.39 158 LEU D C 1
ATOM 11183 O O . LEU D 1 136 ? 10.317 13.508 -12.694 1.00 46.45 158 LEU D O 1
ATOM 11199 N N . ALA D 1 137 ? 8.107 13.403 -13.110 1.00 41.41 159 ALA D N 1
ATOM 11200 C CA . ALA D 1 137 ? 7.720 13.303 -11.706 1.00 41.08 159 ALA D CA 1
ATOM 11201 C C . ALA D 1 137 ? 7.406 11.854 -11.345 1.00 41.24 159 ALA D C 1
ATOM 11202 O O . ALA D 1 137 ? 7.032 11.059 -12.208 1.00 40.11 159 ALA D O 1
ATOM 11209 N N . ASP D 1 138 ? 7.560 11.518 -10.068 1.00 41.71 160 ASP D N 1
ATOM 11210 C CA . ASP D 1 138 ? 7.318 10.159 -9.595 1.00 42.61 160 ASP D CA 1
ATOM 11211 C C . ASP D 1 138 ? 5.831 9.897 -9.371 1.00 39.89 160 ASP D C 1
ATOM 11212 O O . ASP D 1 138 ? 5.369 8.765 -9.502 1.00 35.90 160 ASP D O 1
ATOM 11221 N N . ASN D 1 139 ? 5.090 10.947 -9.027 1.00 42.10 161 ASN D N 1
ATOM 11222 C CA . ASN D 1 139 ? 3.663 10.820 -8.741 1.00 39.87 161 ASN D CA 1
ATOM 11223 C C . ASN D 1 139 ? 2.925 12.140 -8.937 1.00 35.72 161 ASN D C 1
ATOM 11224 O O . ASN D 1 139 ? 3.543 13.175 -9.190 1.00 34.63 161 ASN D O 1
ATOM 11235 N N . SER D 1 140 ? 1.603 12.097 -8.802 1.00 32.43 162 SER D N 1
ATOM 11236 C CA . SER D 1 140 ? 0.762 13.255 -9.084 1.00 31.88 162 SER D CA 1
ATOM 11237 C C . SER D 1 140 ? 0.996 14.409 -8.111 1.00 32.33 162 SER D C 1
ATOM 11238 O O . SER D 1 140 ? 0.961 15.573 -8.509 1.00 32.61 162 SER D O 1
ATOM 11246 N N . GLN D 1 141 ? 1.228 14.095 -6.841 1.00 32.86 163 GLN D N 1
ATOM 11247 C CA . GLN D 1 141 ? 1.492 15.134 -5.850 1.00 38.49 163 GLN D CA 1
ATOM 11248 C C . GLN D 1 141 ? 2.770 15.882 -6.203 1.00 37.98 163 GLN D C 1
ATOM 11249 O O . GLN D 1 141 ? 2.807 17.113 -6.180 1.00 38.61 163 GLN D O 1
ATOM 11263 N N . GLU D 1 142 ? 3.812 15.128 -6.539 1.00 34.94 164 GLU D N 1
ATOM 11264 C CA . GLU D 1 142 ? 5.096 15.709 -6.911 1.00 35.65 164 GLU D CA 1
ATOM 11265 C C . GLU D 1 142 ? 4.973 16.520 -8.199 1.00 35.36 164 GLU D C 1
ATOM 11266 O O . GLU D 1 142 ? 5.611 17.560 -8.353 1.00 36.27 164 GLU D O 1
ATOM 11278 N N . LEU D 1 143 ? 4.142 16.041 -9.119 1.00 34.24 165 LEU D N 1
ATOM 11279 C CA . LEU D 1 143 ? 3.932 16.732 -10.385 1.00 34.01 165 LEU D CA 1
ATOM 11280 C C . LEU D 1 143 ? 3.295 18.102 -10.170 1.00 34.37 165 LEU D C 1
ATOM 11281 O O . LEU D 1 143 ? 3.779 19.107 -10.691 1.00 35.06 165 LEU D O 1
ATOM 11297 N N . VAL D 1 144 ? 2.207 18.133 -9.408 1.00 34.05 166 VAL D N 1
ATOM 11298 C CA . VAL D 1 144 ? 1.506 19.382 -9.127 1.00 34.49 166 VAL D CA 1
ATOM 11299 C C . VAL D 1 144 ? 2.400 20.326 -8.331 1.00 35.81 166 VAL D C 1
ATOM 11300 O O . VAL D 1 144 ? 2.356 21.541 -8.517 1.00 36.48 166 VAL D O 1
ATOM 11313 N N . LEU D 1 145 ? 3.218 19.766 -7.448 1.00 37.27 167 LEU D N 1
ATOM 11314 C CA . LEU D 1 145 ? 4.126 20.577 -6.645 1.00 40.09 167 LEU D CA 1
ATOM 11315 C C . LEU D 1 145 ? 5.159 21.268 -7.531 1.00 39.21 167 LEU D C 1
ATOM 11316 O O . LEU D 1 145 ? 5.551 22.404 -7.268 1.00 39.68 167 LEU D O 1
ATOM 11332 N N . ALA D 1 146 ? 5.593 20.580 -8.582 1.00 39.66 168 ALA D N 1
ATOM 11333 C CA . ALA D 1 146 ? 6.540 21.151 -9.532 1.00 41.33 168 ALA D CA 1
ATOM 11334 C C . ALA D 1 146 ? 5.946 22.383 -10.211 1.00 44.24 168 ALA D C 1
ATOM 11335 O O . ALA D 1 146 ? 6.651 23.358 -10.476 1.00 47.83 168 ALA D O 1
ATOM 11342 N N . LEU D 1 147 ? 4.647 22.334 -10.487 1.00 41.52 169 LEU D N 1
ATOM 11343 C CA . LEU D 1 147 ? 3.946 23.470 -11.076 1.00 39.31 169 LEU D CA 1
ATOM 11344 C C . LEU D 1 147 ? 3.828 24.605 -10.063 1.00 39.47 169 LEU D C 1
ATOM 11345 O O . LEU D 1 147 ? 4.016 25.774 -10.402 1.00 39.96 169 LEU D O 1
ATOM 11361 N N . LYS D 1 148 ? 3.508 24.248 -8.823 1.00 43.85 170 LYS D N 1
ATOM 11362 C CA . LYS D 1 148 ? 3.415 25.215 -7.731 1.00 46.51 170 LYS D CA 1
ATOM 11363 C C . LYS D 1 148 ? 4.715 26.000 -7.581 1.00 46.32 170 LYS D C 1
ATOM 11364 O O . LYS D 1 148 ? 4.700 27.226 -7.484 1.00 46.54 170 LYS D O 1
ATOM 11383 N N . ASN D 1 149 ? 5.836 25.284 -7.563 1.00 46.00 171 ASN D N 1
ATOM 11384 C CA . ASN D 1 149 ? 7.141 25.903 -7.355 1.00 47.16 171 ASN D CA 1
ATOM 11385 C C . ASN D 1 149 ? 7.782 26.387 -8.656 1.00 47.02 171 ASN D C 1
ATOM 11386 O O . ASN D 1 149 ? 8.973 26.691 -8.690 1.00 48.26 171 ASN D O 1
ATOM 11397 N N . ASP D 1 150 ? 6.985 26.459 -9.719 1.00 46.56 172 ASP D N 1
ATOM 11398 C CA . ASP D 1 150 ? 7.438 26.984 -11.008 1.00 48.66 172 ASP D CA 1
ATOM 11399 C C . ASP D 1 150 ? 8.643 26.223 -11.574 1.00 49.54 172 ASP D C 1
ATOM 11400 O O . ASP D 1 150 ? 9.411 26.768 -12.364 1.00 49.43 172 ASP D O 1
ATOM 11409 N N . LYS D 1 151 ? 8.805 24.966 -11.174 1.00 49.37 173 LYS D N 1
ATOM 11410 C CA . LYS D 1 151 ? 9.826 24.106 -11.767 1.00 50.18 173 LYS D CA 1
ATOM 11411 C C . LYS D 1 151 ? 9.443 23.763 -13.208 1.00 46.53 173 LYS D C 1
ATOM 11412 O O . LYS D 1 151 ? 10.305 23.507 -14.050 1.00 45.97 173 LYS D O 1
ATOM 11416 N N . VAL D 1 152 ? 8.139 23.756 -13.475 1.00 44.01 174 VAL D N 1
ATOM 11417 C CA . VAL D 1 152 ? 7.615 23.549 -14.822 1.00 43.27 174 VAL D CA 1
ATOM 11418 C C . VAL D 1 152 ? 6.569 24.608 -15.150 1.00 43.81 174 VAL D C 1
ATOM 11419 O O . VAL D 1 152 ? 5.962 25.191 -14.250 1.00 43.04 174 VAL D O 1
ATOM 11432 N N . ASP D 1 153 ? 6.361 24.845 -16.442 1.00 45.00 175 ASP D N 1
ATOM 11433 C CA . ASP D 1 153 ? 5.389 25.832 -16.901 1.00 45.88 175 ASP D CA 1
ATOM 11434 C C . ASP D 1 153 ? 4.031 25.180 -17.148 1.00 40.66 175 ASP D C 1
ATOM 11435 O O . ASP D 1 153 ? 2.994 25.841 -17.081 1.00 40.72 175 ASP D O 1
ATOM 11444 N N . TYR D 1 154 ? 4.050 23.883 -17.441 1.00 37.42 176 TYR D N 1
ATOM 11445 C CA . TYR D 1 154 ? 2.826 23.120 -17.660 1.00 36.06 176 TYR D CA 1
ATOM 11446 C C . TYR D 1 154 ? 2.923 21.757 -16.993 1.00 35.20 176 TYR D C 1
ATOM 11447 O O . TYR D 1 154 ? 4.018 21.285 -16.689 1.00 36.29 176 TYR D O 1
ATOM 11465 N N . ILE D 1 155 ? 1.772 21.131 -16.767 1.00 34.15 177 ILE D N 1
ATOM 11466 C CA . ILE D 1 155 ? 1.727 19.729 -16.370 1.00 33.31 177 ILE D CA 1
ATOM 11467 C C . ILE D 1 155 ? 0.736 18.996 -17.271 1.00 32.42 177 ILE D C 1
ATOM 11468 O O . ILE D 1 155 ? -0.268 19.565 -17.700 1.00 32.31 177 ILE D O 1
ATOM 11484 N N . TYR D 1 156 ? 1.038 17.734 -17.556 1.00 31.94 178 TYR D N 1
ATOM 11485 C CA . TYR D 1 156 ? 0.266 16.933 -18.498 1.00 31.29 178 TYR D CA 1
ATOM 11486 C C . TYR D 1 156 ? -0.154 15.614 -17.865 1.00 31.27 178 TYR D C 1
ATOM 11487 O O . TYR D 1 156 ? 0.680 14.884 -17.337 1.00 33.35 178 TYR D O 1
ATOM 11505 N N . GLY D 1 157 ? -1.446 15.308 -17.910 1.00 32.37 179 GLY D N 1
ATOM 11506 C CA . GLY D 1 157 ? -1.921 14.043 -17.385 1.00 31.76 179 GLY D CA 1
ATOM 11507 C C . GLY D 1 157 ? -3.421 13.935 -17.201 1.00 30.49 179 GLY D C 1
ATOM 11508 O O . GLY D 1 157 ? -4.204 14.576 -17.901 1.00 31.93 179 GLY D O 1
ATOM 11512 N N . ASP D 1 158 ? -3.803 13.101 -16.240 1.00 29.68 180 ASP D N 1
ATOM 11513 C CA . ASP D 1 158 ? -5.195 12.786 -15.952 1.00 31.55 180 ASP D CA 1
ATOM 11514 C C . ASP D 1 158 ? -6.016 14.027 -15.616 1.00 31.21 180 ASP D C 1
ATOM 11515 O O . ASP D 1 158 ? -5.656 14.793 -14.722 1.00 31.73 180 ASP D O 1
ATOM 11524 N N . CYS D 1 159 ? -7.130 14.207 -16.323 1.00 30.41 181 CYS D N 1
ATOM 11525 C CA . CYS D 1 159 ? -7.944 15.410 -16.179 1.00 30.61 181 CYS D CA 1
ATOM 11526 C C . CYS D 1 159 ? -8.474 15.588 -14.760 1.00 30.96 181 CYS D C 1
ATOM 11527 O O . CYS D 1 159 ? -8.332 16.658 -14.172 1.00 33.23 181 CYS D O 1
ATOM 11535 N N . LYS D 1 160 ? -9.075 14.542 -14.207 1.00 29.98 182 LYS D N 1
ATOM 11536 C CA . LYS D 1 160 ? -9.736 14.648 -12.910 1.00 31.51 182 LYS D CA 1
ATOM 11537 C C . LYS D 1 160 ? -8.747 14.654 -11.747 1.00 31.65 182 LYS D C 1
ATOM 11538 O O . LYS D 1 160 ? -8.853 15.478 -10.839 1.00 32.09 182 LYS D O 1
ATOM 11557 N N . THR D 1 161 ? -7.788 13.735 -11.779 1.00 32.29 183 THR D N 1
ATOM 11558 C CA . THR D 1 161 ? -6.886 13.539 -10.648 1.00 32.26 183 THR D CA 1
ATOM 11559 C C . THR D 1 161 ? -5.992 14.756 -10.415 1.00 32.76 183 THR D C 1
ATOM 11560 O O . THR D 1 161 ? -5.911 15.257 -9.294 1.00 31.43 183 THR D O 1
ATOM 11571 N N . LEU D 1 162 ? -5.328 15.233 -11.464 1.00 33.23 184 LEU D N 1
ATOM 11572 C CA . LEU D 1 162 ? -4.433 16.379 -11.324 1.00 34.15 184 LEU D CA 1
ATOM 11573 C C . LEU D 1 162 ? -5.203 17.623 -10.896 1.00 35.23 184 LEU D C 1
ATOM 11574 O O . LEU D 1 162 ? -4.718 18.417 -10.088 1.00 37.90 184 LEU D O 1
ATOM 11590 N N . HIS D 1 163 ? -6.405 17.784 -11.436 1.00 34.28 185 HIS D N 1
ATOM 11591 C CA . HIS D 1 163 ? -7.247 18.923 -11.097 1.00 35.83 185 HIS D CA 1
ATOM 11592 C C . HIS D 1 163 ? -7.634 18.888 -9.621 1.00 35.39 185 HIS D C 1
ATOM 11593 O O . HIS D 1 163 ? -7.643 19.917 -8.948 1.00 35.21 185 HIS D O 1
ATOM 11607 N N . TYR D 1 164 ? -7.941 17.694 -9.122 1.00 35.23 186 TYR D N 1
ATOM 11608 C CA . TYR D 1 164 ? -8.294 17.516 -7.718 1.00 39.29 186 TYR D CA 1
ATOM 11609 C C . TYR D 1 164 ? -7.142 17.892 -6.783 1.00 38.29 186 TYR D C 1
ATOM 11610 O O . TYR D 1 164 ? -7.332 18.641 -5.825 1.00 38.52 186 TYR D O 1
ATOM 11628 N N . ILE D 1 165 ? -5.952 17.368 -7.063 1.00 37.80 187 ILE D N 1
ATOM 11629 C CA . ILE D 1 165 ? -4.783 17.635 -6.226 1.00 36.07 187 ILE D CA 1
ATOM 11630 C C . ILE D 1 165 ? -4.409 19.112 -6.262 1.00 39.00 187 ILE D C 1
ATOM 11631 O O . ILE D 1 165 ? -4.061 19.692 -5.235 1.00 40.20 187 ILE D O 1
ATOM 11647 N N . ALA D 1 166 ? -4.486 19.715 -7.443 1.00 40.45 188 ALA D N 1
ATOM 11648 C CA . ALA D 1 166 ? -4.129 21.120 -7.610 1.00 43.54 188 ALA D CA 1
ATOM 11649 C C . ALA D 1 166 ? -5.006 22.025 -6.751 1.00 48.62 188 ALA D C 1
ATOM 11650 O O . ALA D 1 166 ? -4.526 23.006 -6.184 1.00 53.58 188 ALA D O 1
ATOM 11657 N N . ASN D 1 167 ? -6.289 21.692 -6.652 1.00 49.06 189 ASN D N 1
ATOM 11658 C CA . ASN D 1 167 ? -7.212 22.481 -5.843 1.00 58.93 189 ASN D CA 1
ATOM 11659 C C . ASN D 1 167 ? -6.919 22.372 -4.350 1.00 72.01 189 ASN D C 1
ATOM 11660 O O . ASN D 1 167 ? -7.508 23.092 -3.542 1.00 71.96 189 ASN D O 1
ATOM 11671 N N . ASN D 1 168 ? -6.006 21.471 -3.994 1.00 87.12 190 ASN D N 1
ATOM 11672 C CA . ASN D 1 168 ? -5.553 21.320 -2.615 1.00 95.37 190 ASN D CA 1
ATOM 11673 C C . ASN D 1 168 ? -4.114 21.806 -2.434 1.00 90.66 190 ASN D C 1
ATOM 11674 O O . ASN D 1 168 ? -3.638 21.946 -1.306 1.00 98.14 190 ASN D O 1
ATOM 11678 N N . PHE D 1 169 ? -3.432 22.062 -3.549 1.00 73.91 191 PHE D N 1
ATOM 11679 C CA . PHE D 1 169 ? -2.031 22.485 -3.535 1.00 63.75 191 PHE D CA 1
ATOM 11680 C C . PHE D 1 169 ? -1.852 23.937 -3.984 1.00 59.31 191 PHE D C 1
ATOM 11681 O O . PHE D 1 169 ? -1.089 24.690 -3.376 1.00 57.25 191 PHE D O 1
ATOM 11698 N N . LEU D 1 170 ? -2.545 24.323 -5.050 1.00 59.51 192 LEU D N 1
ATOM 11699 C CA . LEU D 1 170 ? -2.363 25.644 -5.649 1.00 62.42 192 LEU D CA 1
ATOM 11700 C C . LEU D 1 170 ? -3.315 26.684 -5.067 1.00 62.08 192 LEU D C 1
ATOM 11701 O O . LEU D 1 170 ? -4.407 26.354 -4.605 1.00 61.78 192 LEU D O 1
ATOM 11717 N N . SER D 1 171 ? -2.886 27.943 -5.099 1.00 63.35 193 SER D N 1
ATOM 11718 C CA . SER D 1 171 ? -3.730 29.065 -4.704 1.00 68.79 193 SER D CA 1
ATOM 11719 C C . SER D 1 171 ? -4.426 29.633 -5.935 1.00 70.95 193 SER D C 1
ATOM 11720 O O . SER D 1 171 ? -5.547 30.135 -5.854 1.00 71.15 193 SER D O 1
ATOM 11728 N N . GLU D 1 172 ? -3.744 29.549 -7.074 1.00 77.85 194 GLU D N 1
ATOM 11729 C CA . GLU D 1 172 ? -4.309 29.964 -8.353 1.00 80.44 194 GLU D CA 1
ATOM 11730 C C . GLU D 1 172 ? -4.975 28.776 -9.038 1.00 80.97 194 GLU D C 1
ATOM 11731 O O . GLU D 1 172 ? -4.497 27.646 -8.940 1.00 78.83 194 GLU D O 1
ATOM 11735 N N . ASP D 1 173 ? -6.079 29.036 -9.731 1.00 77.35 195 ASP D N 1
ATOM 11736 C CA . ASP D 1 173 ? -6.833 27.978 -10.392 1.00 73.70 195 ASP D CA 1
ATOM 11737 C C . ASP D 1 173 ? -6.093 27.481 -11.631 1.00 64.49 195 ASP D C 1
ATOM 11738 O O . ASP D 1 173 ? -5.377 28.243 -12.281 1.00 64.06 195 ASP D O 1
ATOM 11747 N N . LEU D 1 174 ? -6.260 26.201 -11.948 1.00 58.62 196 LEU D N 1
ATOM 11748 C CA . LEU D 1 174 ? -5.650 25.632 -13.144 1.00 50.88 196 LEU D CA 1
ATOM 11749 C C . LEU D 1 174 ? -6.331 26.156 -14.399 1.00 47.86 196 LEU D C 1
ATOM 11750 O O . LEU D 1 174 ? -7.529 26.440 -14.396 1.00 49.14 196 LEU D O 1
ATOM 11766 N N . VAL D 1 175 ? -5.551 26.279 -15.467 1.00 45.06 197 VAL D N 1
ATOM 11767 C CA . VAL D 1 175 ? -6.060 26.707 -16.762 1.00 46.63 197 VAL D CA 1
ATOM 11768 C C . VAL D 1 175 ? -5.779 25.623 -17.797 1.00 46.26 197 VAL D C 1
ATOM 11769 O O . VAL D 1 175 ? -4.663 25.108 -17.881 1.00 48.46 197 VAL D O 1
ATOM 11782 N N . ILE D 1 176 ? -6.798 25.276 -18.575 1.00 43.42 198 ILE D N 1
ATOM 11783 C CA . ILE D 1 176 ? -6.657 24.274 -19.625 1.00 42.10 198 ILE D CA 1
ATOM 11784 C C . ILE D 1 176 ? -6.030 24.899 -20.863 1.00 41.60 198 ILE D C 1
ATOM 11785 O O . ILE D 1 176 ? -6.522 25.901 -21.379 1.00 43.90 198 ILE D O 1
ATOM 11801 N N . PHE D 1 177 ? -4.940 24.304 -21.336 1.00 41.02 199 PHE D N 1
ATOM 11802 C CA . PHE D 1 177 ? -4.302 24.761 -22.562 1.00 45.04 199 PHE D CA 1
ATOM 11803 C C . PHE D 1 177 ? -5.092 24.277 -23.772 1.00 51.19 199 PHE D C 1
ATOM 11804 O O . PHE D 1 177 ? -5.287 23.076 -23.958 1.00 49.46 199 PHE D O 1
ATOM 11821 N N . THR D 1 178 ? -5.550 25.220 -24.588 1.00 60.57 200 THR D N 1
ATOM 11822 C CA . THR D 1 178 ? -6.324 24.892 -25.779 1.00 68.63 200 THR D CA 1
ATOM 11823 C C . THR D 1 178 ? -5.402 24.523 -26.936 1.00 68.82 200 THR D C 1
ATOM 11824 O O . THR D 1 178 ? -4.861 25.394 -27.617 1.00 71.76 200 THR D O 1
ATOM 11835 N N . GLY D 1 179 ? -5.224 23.224 -27.149 1.00 63.83 201 GLY D N 1
ATOM 11836 C CA . GLY D 1 179 ? -4.361 22.736 -28.208 1.00 59.76 201 GLY D CA 1
ATOM 11837 C C . GLY D 1 179 ? -4.671 21.298 -28.572 1.00 55.97 201 GLY D C 1
ATOM 11838 O O . GLY D 1 179 ? -5.572 20.682 -28.002 1.00 54.89 201 GLY D O 1
ATOM 11842 N N . ASP D 1 180 ? -3.915 20.760 -29.523 1.00 55.50 202 ASP D N 1
ATOM 11843 C CA . ASP D 1 180 ? -4.131 19.399 -29.998 1.00 55.00 202 ASP D CA 1
ATOM 11844 C C . ASP D 1 180 ? -3.470 18.385 -29.071 1.00 51.11 202 ASP D C 1
ATOM 11845 O O . ASP D 1 180 ? -2.604 17.623 -29.498 1.00 51.49 202 ASP D O 1
ATOM 11849 N N . VAL D 1 181 ? -3.887 18.376 -27.808 1.00 46.72 203 VAL D N 1
ATOM 11850 C CA . VAL D 1 181 ? -3.271 17.523 -26.793 1.00 45.02 203 VAL D CA 1
ATOM 11851 C C . VAL D 1 181 ? -4.295 16.670 -26.049 1.00 38.73 203 VAL D C 1
ATOM 11852 O O . VAL D 1 181 ? -3.950 15.971 -25.094 1.00 38.51 203 VAL D O 1
ATOM 11865 N N . PHE D 1 182 ? -5.548 16.724 -26.490 1.00 36.36 204 PHE D N 1
ATOM 11866 C CA . PHE D 1 182 ? -6.628 16.018 -25.810 1.00 35.71 204 PHE D CA 1
ATOM 11867 C C . PHE D 1 182 ? -6.812 14.616 -26.371 1.00 35.93 204 PHE D C 1
ATOM 11868 O O . PHE D 1 182 ? -7.286 14.446 -27.494 1.00 35.86 204 PHE D O 1
ATOM 11885 N N . TYR D 1 183 ? -6.434 13.620 -25.575 1.00 35.74 205 TYR D N 1
ATOM 11886 C CA . TYR D 1 183 ? -6.556 12.217 -25.959 1.00 37.71 205 TYR D CA 1
ATOM 11887 C C . TYR D 1 183 ? -7.457 11.463 -24.993 1.00 34.86 205 TYR D C 1
ATOM 11888 O O . TYR D 1 183 ? -7.418 11.698 -23.786 1.00 34.78 205 TYR D O 1
ATOM 11906 N N . SER D 1 184 ? -8.266 10.556 -25.529 1.00 33.58 206 SER D N 1
ATOM 11907 C CA . SER D 1 184 ? -9.027 9.632 -24.699 1.00 34.54 206 SER D CA 1
ATOM 11908 C C . SER D 1 184 ? -8.104 8.531 -24.192 1.00 34.42 206 SER D C 1
ATOM 11909 O O . SER D 1 184 ? -7.490 7.815 -24.983 1.00 36.65 206 SER D O 1
ATOM 11917 N N . ILE D 1 185 ? -8.016 8.403 -22.871 1.00 31.83 207 ILE D N 1
ATOM 11918 C CA . ILE D 1 185 ? -7.077 7.484 -22.234 1.00 31.04 207 ILE D CA 1
ATOM 11919 C C . ILE D 1 185 ? -7.812 6.346 -21.537 1.00 29.81 207 ILE D C 1
ATOM 11920 O O . ILE D 1 185 ? -8.763 6.576 -20.794 1.00 29.20 207 ILE D O 1
ATOM 11936 N N . LYS D 1 186 ? -7.353 5.123 -21.776 1.00 29.56 208 LYS D N 1
ATOM 11937 C CA . LYS D 1 186 ? -7.899 3.956 -21.100 1.00 33.21 208 LYS D CA 1
ATOM 11938 C C . LYS D 1 186 ? -7.130 3.673 -19.817 1.00 29.13 208 LYS D C 1
ATOM 11939 O O . LYS D 1 186 ? -5.897 3.656 -19.807 1.00 27.72 208 LYS D O 1
ATOM 11958 N N . ASN D 1 187 ? -7.869 3.467 -18.733 1.00 28.28 209 ASN D N 1
ATOM 11959 C CA . ASN D 1 187 ? -7.291 3.011 -17.480 1.00 28.64 209 ASN D CA 1
ATOM 11960 C C . ASN D 1 187 ? -7.701 1.565 -17.250 1.00 31.93 209 ASN D C 1
ATOM 11961 O O . ASN D 1 187 ? -8.844 1.286 -16.881 1.00 33.28 209 ASN D O 1
ATOM 11972 N N . ARG D 1 188 ? -6.762 0.655 -17.489 1.00 34.54 210 ARG D N 1
ATOM 11973 C CA A ARG D 1 188 ? -7.037 -0.773 -17.409 0.54 34.12 210 ARG D CA 1
ATOM 11974 C CA B ARG D 1 188 ? -7.032 -0.775 -17.411 0.46 34.18 210 ARG D CA 1
ATOM 11975 C C . ARG D 1 188 ? -6.387 -1.402 -16.181 1.00 35.12 210 ARG D C 1
ATOM 11976 O O . ARG D 1 188 ? -5.488 -0.822 -15.574 1.00 32.59 210 ARG D O 1
ATOM 12017 N N . VAL D 1 189 ? -6.858 -2.591 -15.823 1.00 34.07 211 VAL D N 1
ATOM 12018 C CA . VAL D 1 189 ? -6.254 -3.377 -14.760 1.00 34.07 211 VAL D CA 1
ATOM 12019 C C . VAL D 1 189 ? -5.001 -4.019 -15.339 1.00 33.44 211 VAL D C 1
ATOM 12020 O O . VAL D 1 189 ? -4.994 -4.429 -16.499 1.00 36.84 211 VAL D O 1
ATOM 12033 N N . ALA D 1 190 ? -3.943 -4.096 -14.540 1.00 29.13 212 ALA D N 1
ATOM 12034 C CA . ALA D 1 190 ? -2.674 -4.642 -15.006 1.00 27.71 212 ALA D CA 1
ATOM 12035 C C . ALA D 1 190 ? -2.191 -5.778 -14.115 1.00 29.17 212 ALA D C 1
ATOM 12036 O O . ALA D 1 190 ? -2.420 -5.775 -12.906 1.00 31.20 212 ALA D O 1
ATOM 12043 N N . ILE D 1 191 ? -1.531 -6.757 -14.728 1.00 29.92 213 ILE D N 1
ATOM 12044 C CA . ILE D 1 191 ? -0.846 -7.806 -13.988 1.00 31.55 213 ILE D CA 1
ATOM 12045 C C . ILE D 1 191 ? 0.523 -8.028 -14.617 1.00 30.77 213 ILE D C 1
ATOM 12046 O O . ILE D 1 191 ? 0.752 -7.660 -15.770 1.00 31.59 213 ILE D O 1
ATOM 12062 N N . SER D 1 192 ? 1.433 -8.619 -13.852 1.00 31.66 214 SER D N 1
ATOM 12063 C CA . SER D 1 192 ? 2.774 -8.889 -14.345 1.00 35.19 214 SER D CA 1
ATOM 12064 C C . SER D 1 192 ? 2.743 -9.946 -15.435 1.00 38.79 214 SER D C 1
ATOM 12065 O O . SER D 1 192 ? 1.928 -10.867 -15.396 1.00 37.65 214 SER D O 1
ATOM 12073 N N . ARG D 1 193 ? 3.635 -9.806 -16.408 1.00 41.77 215 ARG D N 1
ATOM 12074 C CA . ARG D 1 193 ? 3.785 -10.808 -17.454 1.00 43.35 215 ARG D CA 1
ATOM 12075 C C . ARG D 1 193 ? 4.273 -12.132 -16.868 1.00 43.16 215 ARG D C 1
ATOM 12076 O O . ARG D 1 193 ? 4.088 -13.188 -17.471 1.00 43.98 215 ARG D O 1
ATOM 12097 N N . ASN D 1 194 ? 4.895 -12.061 -15.692 1.00 43.05 216 ASN D N 1
ATOM 12098 C CA . ASN D 1 194 ? 5.355 -13.250 -14.977 1.00 48.11 216 ASN D CA 1
ATOM 12099 C C . ASN D 1 194 ? 4.395 -13.659 -13.867 1.00 45.45 216 ASN D C 1
ATOM 12100 O O . ASN D 1 194 ? 4.786 -14.341 -12.921 1.00 47.78 216 ASN D O 1
ATOM 12111 N N . ALA D 1 195 ? 3.140 -13.240 -13.977 1.00 42.61 217 ALA D N 1
ATOM 12112 C CA . ALA D 1 195 ? 2.152 -13.567 -12.959 1.00 41.50 217 ALA D CA 1
ATOM 12113 C C . ALA D 1 195 ? 1.886 -15.069 -12.921 1.00 40.40 217 ALA D C 1
ATOM 12114 O O . ALA D 1 195 ? 1.990 -15.743 -13.945 1.00 39.87 217 ALA D O 1
ATOM 12121 N N . PRO D 1 196 ? 1.545 -15.601 -11.734 1.00 39.49 218 PRO D N 1
ATOM 12122 C CA . PRO D 1 196 ? 1.124 -17.004 -11.668 1.00 38.03 218 PRO D CA 1
ATOM 12123 C C . PRO D 1 196 ? -0.098 -17.255 -12.547 1.00 35.89 218 PRO D C 1
ATOM 12124 O O . PRO D 1 196 ? -0.822 -16.310 -12.860 1.00 33.41 218 PRO D O 1
ATOM 12135 N N . GLU D 1 197 ? -0.323 -18.507 -12.932 1.00 39.07 219 GLU D N 1
ATOM 12136 C CA . GLU D 1 197 ? -1.433 -18.842 -13.815 1.00 42.01 219 GLU D CA 1
ATOM 12137 C C . GLU D 1 197 ? -2.780 -18.515 -13.182 1.00 38.28 219 GLU D C 1
ATOM 12138 O O . GLU D 1 197 ? -3.720 -18.138 -13.877 1.00 34.80 219 GLU D O 1
ATOM 12150 N N . ILE D 1 198 ? -2.870 -18.659 -11.863 1.00 39.01 220 ILE D N 1
ATOM 12151 C CA . ILE D 1 198 ? -4.122 -18.409 -11.160 1.00 38.83 220 ILE D CA 1
ATOM 12152 C C . ILE D 1 198 ? -4.522 -16.940 -11.273 1.00 33.50 220 ILE D C 1
ATOM 12153 O O . ILE D 1 198 ? -5.703 -16.622 -11.372 1.00 33.00 220 ILE D O 1
ATOM 12169 N N . VAL D 1 199 ? -3.533 -16.053 -11.270 1.00 31.93 221 VAL D N 1
ATOM 12170 C CA . VAL D 1 199 ? -3.783 -14.625 -11.418 1.00 31.61 221 VAL D CA 1
ATOM 12171 C C . VAL D 1 199 ? -4.150 -14.321 -12.865 1.00 32.31 221 VAL D C 1
ATOM 12172 O O . VAL D 1 199 ? -5.089 -13.573 -13.134 1.00 32.65 221 VAL D O 1
ATOM 12185 N N . LYS D 1 200 ? -3.415 -14.924 -13.793 1.00 36.21 222 LYS D N 1
ATOM 12186 C CA . LYS D 1 200 ? -3.647 -14.710 -15.216 1.00 39.54 222 LYS D CA 1
ATOM 12187 C C . LYS D 1 200 ? -5.054 -15.124 -15.627 1.00 38.42 222 LYS D C 1
ATOM 12188 O O . LYS D 1 200 ? -5.631 -14.545 -16.546 1.00 38.23 222 LYS D O 1
ATOM 12207 N N . ASN D 1 201 ? -5.604 -16.120 -14.941 1.00 37.50 223 ASN D N 1
ATOM 12208 C CA . ASN D 1 201 ? -6.924 -16.639 -15.281 1.00 36.84 223 ASN D CA 1
ATOM 12209 C C . ASN D 1 201 ? -8.047 -16.020 -14.452 1.00 34.13 223 ASN D C 1
ATOM 12210 O O . ASN D 1 201 ? -9.207 -16.417 -14.577 1.00 33.60 223 ASN D O 1
ATOM 12221 N N . LEU D 1 202 ? -7.710 -15.041 -13.617 1.00 34.29 224 LEU D N 1
ATOM 12222 C CA . LEU D 1 202 ? -8.722 -14.335 -12.840 1.00 32.81 224 LEU D CA 1
ATOM 12223 C C . LEU D 1 202 ? -9.609 -13.503 -13.749 1.00 31.89 224 LEU D C 1
ATOM 12224 O O . LEU D 1 202 ? -9.152 -12.975 -14.762 1.00 29.85 224 LEU D O 1
ATOM 12240 N N . ASN D 1 203 ? -10.880 -13.396 -13.380 1.00 32.50 225 ASN D N 1
ATOM 12241 C CA . ASN D 1 203 ? -11.757 -12.389 -13.957 1.00 32.26 225 ASN D CA 1
ATOM 12242 C C . ASN D 1 203 ? -11.567 -11.098 -13.168 1.00 28.69 225 ASN D C 1
ATOM 12243 O O . ASN D 1 203 ? -11.971 -11.011 -12.008 1.00 29.92 225 ASN D O 1
ATOM 12254 N N . LEU D 1 204 ? -10.926 -10.114 -13.790 1.00 25.76 226 LEU D N 1
ATOM 12255 C CA . LEU D 1 204 ? -10.605 -8.854 -13.121 1.00 27.39 226 LEU D CA 1
ATOM 12256 C C . LEU D 1 204 ? -11.426 -7.705 -13.698 1.00 29.64 226 LEU D C 1
ATOM 12257 O O . LEU D 1 204 ? -10.941 -6.582 -13.851 1.00 30.17 226 LEU D O 1
ATOM 12273 N N . ASP D 1 205 ? -12.681 -8.003 -14.009 1.00 30.27 227 ASP D N 1
ATOM 12274 C CA . ASP D 1 205 ? -13.606 -7.004 -14.524 1.00 29.40 227 ASP D CA 1
ATOM 12275 C C . ASP D 1 205 ? -14.220 -6.233 -13.365 1.00 29.22 227 ASP D C 1
ATOM 12276 O O . ASP D 1 205 ? -15.381 -6.431 -13.018 1.00 27.32 227 ASP D O 1
ATOM 12285 N N . LEU D 1 206 ? -13.430 -5.354 -12.762 1.00 30.41 228 LEU D N 1
ATOM 12286 C CA . LEU D 1 206 ? -13.895 -4.581 -11.620 1.00 32.23 228 LEU D CA 1
ATOM 12287 C C . LEU D 1 206 ? -15.008 -3.625 -12.024 1.00 31.64 228 LEU D C 1
ATOM 12288 O O . LEU D 1 206 ? -15.895 -3.318 -11.228 1.00 30.73 228 LEU D O 1
ATOM 12304 N N . PHE D 1 207 ? -14.961 -3.163 -13.269 1.00 31.98 229 PHE D N 1
ATOM 12305 C CA . PHE D 1 207 ? -15.916 -2.176 -13.750 1.00 37.20 229 PHE D CA 1
ATOM 12306 C C . PHE D 1 207 ? -17.337 -2.727 -13.789 1.00 34.50 229 PHE D C 1
ATOM 12307 O O . PHE D 1 207 ? -18.300 -1.968 -13.701 1.00 34.85 229 PHE D O 1
ATOM 12324 N N . SER D 1 208 ? -17.464 -4.047 -13.912 1.00 36.21 230 SER D N 1
ATOM 12325 C CA . SER D 1 208 ? -18.773 -4.684 -14.018 1.00 41.33 230 SER D CA 1
ATOM 12326 C C . SER D 1 208 ? -19.637 -4.415 -12.787 1.00 43.51 230 SER D C 1
ATOM 12327 O O . SER D 1 208 ? -20.860 -4.541 -12.843 1.00 46.25 230 SER D O 1
ATOM 12335 N N . TYR D 1 209 ? -19.001 -4.029 -11.684 1.00 44.41 231 TYR D N 1
ATOM 12336 C CA . TYR D 1 209 ? -19.728 -3.707 -10.457 1.00 46.51 231 TYR D CA 1
ATOM 12337 C C . TYR D 1 209 ? -20.283 -2.282 -10.474 1.00 51.75 231 TYR D C 1
ATOM 12338 O O . TYR D 1 209 ? -20.769 -1.786 -9.458 1.00 53.38 231 TYR D O 1
ATOM 12356 N N . LEU D 1 210 ? -20.220 -1.638 -11.638 1.00 54.78 232 LEU D N 1
ATOM 12357 C CA . LEU D 1 210 ? -20.841 -0.332 -11.847 1.00 57.39 232 LEU D CA 1
ATOM 12358 C C . LEU D 1 210 ? -21.891 -0.385 -12.962 1.00 64.32 232 LEU D C 1
ATOM 12359 O O . LEU D 1 210 ? -22.486 0.636 -13.312 1.00 63.77 232 LEU D O 1
ATOM 12375 N N . MET D 1 211 ? -22.114 -1.578 -13.511 1.00 72.33 233 MET D N 1
ATOM 12376 C CA . MET D 1 211 ? -23.051 -1.767 -14.618 1.00 78.66 233 MET D CA 1
ATOM 12377 C C . MET D 1 211 ? -24.382 -2.355 -14.142 1.00 80.76 233 MET D C 1
ATOM 12378 O O . MET D 1 211 ? -25.105 -2.987 -14.913 1.00 85.02 233 MET D O 1
ATOM 12392 N N . LYS D 1 212 ? -24.709 -2.128 -12.874 1.00 74.63 234 LYS D N 1
ATOM 12393 C CA . LYS D 1 212 ? -25.935 -2.663 -12.290 1.00 71.56 234 LYS D CA 1
ATOM 12394 C C . LYS D 1 212 ? -27.114 -1.708 -12.473 1.00 71.10 234 LYS D C 1
ATOM 12395 O O . LYS D 1 212 ? -27.957 -1.582 -11.585 1.00 72.71 234 LYS D O 1
ATOM 12399 N N . MET D 1 213 ? -27.170 -1.042 -13.623 1.00 70.39 235 MET D N 1
ATOM 12400 C CA . MET D 1 213 ? -28.243 -0.093 -13.910 1.00 72.57 235 MET D CA 1
ATOM 12401 C C . MET D 1 213 ? -29.600 -0.805 -13.903 1.00 76.35 235 MET D C 1
ATOM 12402 O O . MET D 1 213 ? -29.763 -1.819 -14.582 1.00 75.78 235 MET D O 1
ATOM 12416 N N . PRO D 1 214 ? -30.581 -0.281 -13.143 1.00 81.69 236 PRO D N 1
ATOM 12417 C CA . PRO D 1 214 ? -31.861 -0.994 -13.054 1.00 84.55 236 PRO D CA 1
ATOM 12418 C C . PRO D 1 214 ? -32.808 -0.704 -14.217 1.00 87.60 236 PRO D C 1
ATOM 12419 O O . PRO D 1 214 ? -32.427 -0.041 -15.181 1.00 85.40 236 PRO D O 1
ATOM 12430 N N . GLU D 1 215 ? -34.035 -1.210 -14.113 1.00 92.25 237 GLU D N 1
ATOM 12431 C CA . GLU D 1 215 ? -35.066 -0.980 -15.121 1.00 94.55 237 GLU D CA 1
ATOM 12432 C C . GLU D 1 215 ? -36.446 -0.908 -14.475 1.00 96.76 237 GLU D C 1
ATOM 12433 O O . GLU D 1 215 ? -37.156 0.088 -14.614 1.00 97.68 237 GLU D O 1
#

B-factor: mean 54.75, std 19.1, range [22.98, 254.67]

Nearest PDB structures (foldseek):
  5bwj-assembly2_C  TM=1.005E+00  e=1.132E-45  Borreliella burgdorferi B31
  5bwj-assembly2_D  TM=9.920E-01  e=1.673E-41  Borreliella burgdorferi B31
  5bwj-assembly1_A  TM=9.855E-01  e=2.688E-39  Borreliella burgdorferi B31
  5bwj-assembly1_B  TM=9.840E-01  e=7.243E-39  Borreliella burgdorferi B31
  4q0c-assembly1_A  TM=7.606E-01  e=1.215E-11  Bordetella pertussis Tohama I

Secondary structure (DSSP, 8-state):
-EEEEEEEES-BTTTBEE-TTS-EE-SHHHHHHHHHHHTTEEEEEEEESS--GGG--TTPEEEEE---TTGGGTEEEEEEEEEEEEEEEEE-----EEEETTSHHHHHHHHTT---EEEESSHHHHHHHHHTTS-SEEEEEHHHHHHHHHHH-SSPEEE--SS--EEEEEEEEEETT--HHHHTS---GGGGS--/--EEEEEEEES-BTTTBEE-TTSPEE-SHHHHHHHHHHHTTEEEEEEEESS--GGG--TTPEEEEE---TTGGGTEEEEEEEEEEEEEEEE----EEEETTSHHHHHHHHTT-S-EEEESSHHHHHHHHHTTS-SEEEEETTHHHHHHHHHS---PEEP-SS---EEEEEEEEETT--HHHHTS---GGGGSEE--/--EEEEEEEES-BTTTBEE-TTS-EE-SHHHHHHHHHHHTTEEEEEEEESS--TTS--TTSEEEEE---TTGGGTEEEEEEEEEEEEEEEEE---GGGS-EEEETTSHHHHHHHHTT-S-EEEESSHHHHHHHHHTTS-SEEEEEHHHHHHHHHHH-SSPEEEPPSTT--EEEEEEEEETT--HHHHT----GGGGSB----/-EEEEEEEES-BTTTBEE-TTS-EESSHHHHHHHHHHHTTEEEEEEEESS--TTS--TT-EEES----TTGGGTEEEEEEEEEEEEEEEEE---SSGGGS-EEEETTSHHHHHHHHTT-S-EEEESSHHHHHHHHHTTS-SEEEEEHHHHHHHHHHH-SSPEEE--STT-BEEEEEEEEETT--HHHHTS---GGGGG-----

Organism: Borreliella burgdorferi (strain ATCC 35210 / DSM 4680 / CIP 102532 / B31) (NCBI:txid224326)

Foldseek 3Di:
DAEAEEEEEFADPPQWDAALVRDIHHCVVVLVVVLCVVVVYHYHYHYYHADDLVPADQRHKYFDAFDFPVCVVWKDFDAFDDKFKKFKKFFVVDFAEEEEPNHVQVVLCVVVVPPRYHYDRHLLRRLVCRQVPVGGIYIDGDPRNQRSNVSPHPTHMDTDPDPGIDITTGTMMHTPNHDVVSVPRDPNSNVVVPD/DAAEAEEEEEFADPAQWDADPVRDIHHCVVVLVVVLSVVVRHHYHYHYDHFDDPVPDDQRYKYFDAFDFPVCVVWKDWDAFQDKFKKWKWFFCAEEEEEPRHVQVVLCVVVPPPHYDYDRHLLRRLVCRLVVVHGIYIDGPPHNQCCCVRPVVTRIDTDPDPDIDITTTTMIGTPPHDPVRVPDDPNSNVSVDDDD/DAAEAEEEEEFADPQQWDADLVRDIHHCVVVLVVVLSVVRRHHYHYDYDHFDDLVPDDQAHKYFDAFDFDVCVVWKDFDAFADKFKKFKKFFVPALLAFQEEEEPRHPFVVVNVVSNNPHYHYDRHLLRRLVCRQVPVGGIYIDGPPRNQNSNVSPPPTHMDTDDDPGIDITTTTMMHTPPHDPVVVPDDPNSNPSPDDDDD/DAEAEEEEEFADPQQWDADPVRDIDHDVVVLVVVVQVVVVYHYHYDYDHFDDPVPDDQQHKYFDAFDFPVCVQWKDFDAFQDKFKKFKKAFPDPPQLLAFQEEEEPRHVFVVLNVVSNNDHYHYDRHLLRRLVCRQVVVGGIYIDGPPRNQVNNVVVPPTHMDTDPDPGIDITTTGMMHTPSHDPVSVPDDPNSNVVVVCDDD

Radius of gyration: 29.99 Å; Cα contacts (8 Å, |Δi|>4): 1646; chains: 4; bounding box: 72×69×79 Å

InterPro domains:
  IPR001789 Signal transduction response regulator, receiver domain [PF00072] (1158-1275)
  IPR001789 Signal transduction response regulator, receiver domain [PS50110] (1157-1279)
  IPR001789 Signal transduction response regulator, receiver domain [SM00448] (1156-1275)
  IPR003594 Histidine kinase/HSP90-like ATPase domain [PF02518] (875-995)
  IPR003594 Histidine kinase/HSP90-like ATPase domain [SM00387] (875-997)
  IPR003661 Signal transduction histidine kinase, dimerisation/phosphoacceptor domain [PF00512] (764-826)
  IPR003661 Signal transduction histidine kinase, dimerisation/phosphoacceptor domain [SM00388] (763-828)
  IPR003661 Signal transduction histidine kinase, dimerisation/phosphoacceptor domain [cd00082] (761-824)
  IPR004358 Signal transduction histidine kinase-related protein, C-terminal [PR00344] (921-935)
  IPR004358 Signal transduction histidine kinase-related protein, C-terminal [PR00344] (939-949)
  IPR004358 Signal transduction histidine kinase-related protein, C-terminal [PR00344] (956-974)
  IPR004358 Signal transduction histidine kinase-related protein, C-terminal [PR00344] (981-994)
  IPR005467 Histidine kinase domain [PS50109] (770-997)
  IPR011006 CheY-like superfamily [SSF52172] (1155-1280)
  IPR036097 Signal transduction histidine kinase, dimerisation/phosphoacceptor domain superfamily [SSF47384] (756-828)
  IPR036641 HPT domain superfamily [SSF47226] (1258-1365)
  IPR036890 Histidine kinase/HSP90-like ATPase superfamily [G3DSA:3.30.565.10] (829-997)
  IPR036890 Histidine kinase/HSP90-like ATPase superfamily [SSF55874] (817-997)

CATH classification: 3.40.190.10

Sequence (796 aa):
KDIFKFKLVDQFFPFYYKNNKGEYEGLIFSILDKWAKDNNADIMVEHIDNLNESEIEDEAIYLGLTYNVKLNDFFYFKSELARSISILFFKNSNFNIGVIKNTIYEDILRRLKNVNTIFLADNSQELVLALKNDKVDYIYGDCKTLHYIANNFLSEDLVIFTGDVFYSIKNRVAISRNAPEIVKNLNLDLFSYLMKSKDIFKFKLVDQFFPFYYKNNKGEYEGLIFSILDKWAKDNNADIMVEHIDNLNESEIEDEAIYLGLTYNVKLNDFFYFKSELARSISILFFKNFNIGVIKNTIYEDILRLKNVNTIFLADNSQELVLALKNDKVDYIYGDCKTLHYIANNFLSEDLVIFTGDVFYSIKNRVAISRNAPEIVKNLNLDLFSYLMKMPSKDIFKFKLVDQFFPFYYKNNKGEYEGLIFSILDKWAKDNNADIMVEHIDNLNESEIEDEAIYLGLTYNVKLNDFFYFKSELARSISILFFKNTFLSNFNIGVIKNTIYEDILRLKNVNTIFLADNSQELVLALKNDKVDYIYGDCKTLHYIANNFLSEDLVIFTGDVFYSIKNRVAISRNAPEIVKNLNLDLFSYLMKMPEKDIFKFKLVDQFFPFYYKNNKGEYEGLIFSILDKWAKDNNADIMVEHIDNLNESEIEDEAIYLGLTYNVKLNDFFYFKSELARSISILFFKNHSTFLSNFNIGVIKNTIYEDILRLKNVNTIFLADNSQELVLALKNDKVDYIYGDCKTLHYIANNFLSEDLVIFTGDVFYSIKNRRVAISRNAPEIVKNLNLDLFSYLMKMPE

Solvent-accessible surface area: 33732 Å² total; per-residue (Å²): 105,85,101,16,16,0,12,7,12,14,30,11,4,3,2,12,7,72,18,78,153,43,87,171,44,30,1,1,104,18,5,0,73,70,1,9,151,103,48,114,12,84,42,114,51,81,87,39,76,59,13,44,47,109,71,31,76,64,44,0,0,2,0,22,7,9,88,3,82,47,4,45,100,84,1,51,39,63,28,49,10,32,75,4,15,0,0,8,1,60,56,101,153,137,89,50,9,0,0,24,54,40,22,10,14,24,12,13,4,121,122,66,118,29,142,53,43,74,84,0,53,22,4,60,64,0,0,58,8,1,93,108,107,48,3,74,51,0,2,2,22,0,3,3,1,12,2,3,0,54,42,73,17,114,87,60,15,30,7,79,96,19,80,17,13,31,5,0,64,8,64,0,0,0,3,39,84,0,36,32,118,2,49,119,27,109,4,52,0,33,64,55,19,149,98,143,122,61,126,9,48,0,8,0,9,17,13,10,2,2,2,0,4,36,27,94,149,63,46,52,24,2,0,0,54,26,3,0,88,83,0,7,77,109,48,97,8,68,41,89,39,53,51,43,54,48,32,86,89,110,63,44,51,61,75,0,0,1,0,27,10,10,111,1,93,52,13,40,112,32,1,32,41,75,36,41,3,18,104,8,10,0,0,14,0,56,68,108,106,41,21,0,0,26,28,55,20,41,12,16,17,22,11,115,146,71,131,38,106,50,33,74,80,0,80,15,3,72,62,0,2,66,9,3,76,106,111,55,4,75,61,0,4,2,19,3,31,1,2,0,8,4,0,9,37,77,35,108,14,35,4,31,14,76,95,26,79,36,18,80,26,2,68,12,77,1,0,5,5,128,74,8,50,83,82,2,105,87,26,93,4,50,1,65,68,48,7,48,65,42,137,164,108,61,111,7,45,0,13,0,10,16,20,10,5,3,0,0,2,46,22,71,81,46,114,70,28,6,1,0,70,26,3,0,64,72,1,5,163,108,44,96,6,71,40,99,47,63,55,38,69,83,32,85,50,101,78,34,55,46,101,0,1,2,0,24,7,9,36,10,74,43,2,75,106,71,0,31,51,81,35,60,8,36,89,4,10,0,0,1,0,60,64,155,145,47,49,44,112,26,40,0,0,0,25,29,29,20,22,14,16,36,11,5,116,101,35,112,8,107,52,31,56,79,0,77,20,3,56,66,0,0,58,4,2,100,96,101,123,3,82,38,0,3,2,21,0,3,3,1,18,6,6,3,77,52,80,16,122,42,75,22,28,27,44,99,19,106,8,14,29,4,0,57,10,54,0,0,6,7,139,77,22,42,127,84,3,49,90,28,110,3,57,0,34,72,49,18,59,80,60,63,152,154,65,112,12,70,0,10,0,9,17,15,10,4,2,1,0,7,40,52,92,96,38,54,53,35,14,0,0,58,18,3,0,88,68,3,8,76,107,43,104,5,70,43,95,52,76,56,37,68,52,26,81,41,96,118,35,46,58,63,0,0,1,0,25,9,9,122,1,107,90,4,24,106,69,0,49,34,46,32,59,2,22,111,9,8,0,0,0,0,58,59,103,129,54,102,43,37,33,96,7,36,0,0,0,27,82,20,19,16,13,16,30,8,1,116,101,50,109,8,116,75,25,72,75,0,55,20,2,57,63,0,0,86,7,1,83,99,100,54,2,83,22,0,1,2,21,3,33,2,0,0,34,5,1,41,77,71,21,119,39,32,4,35,8,48,102,23,50,3,12,10,36,1,84,9,49,0,0,0,4,113,114,6,55,118,88,3,41,59,19,28,4,20,0,36,38,49,1,95,71,72,54,203